Protein AF-A0A8S2J439-F1 (afdb_monomer_lite)

Sequence (824 aa):
MWVAVWNQISPSFLYIVFILLAIRYNWRSKAYLCLTRLYSSKFITTKVSLKSIFDVKREDYIFRATPLTFDPSIVDIFIGLSSSACLVTFSSTIRQSPKLVAGVLADSRCTVVQMTPSFYRQIRGHCLLNSVQTLIFGGEQFPYADKDLMSLIENGKKLINIYGITEMSCWASYHFVTLENLRTGRIPIGEPLNDTKLTIKPSDDCLSLFDLLLESDTRWTQTGLHNDKQIFSFATNDIVEHDNGSIYYVGRKTFTQKRMGVMVSVEYIEKTALQSNLVSECGGFFKEDGTLILLGSFTTDDGPSKLSEYLQTHLPPHFIPNKIRRSYSNLPLNENGKIDRSQLARLYSTETDEFGLDIPLIIDTIWKEILHKESDNTANFISDGGNSLLALTFVENLRSQSKTIDSTRALDILLHNTKNDLVNYLKMGKQVENNVLNEPKDYVSKENIHQLDEIISIQRCSKIFVHNYGEKMFEYCLSLKEHGIDIKHKRITKATTKTTELQLKWKSSLEKCIDASPLIVIINDKQQLVIVGSHAHLLNAYEIENGTLIWSFKTNDRIEAGATLSRTGEYVLVGDYSGMLYIIDCHYGQLYGTYQCGGLIKTIPCAHRLLDLVYVGSHDHYLHAINIQNRNSTCVWKYFLDSSCASSPPLSADDSCLYVATLKGEVYSLDANTGICKWKSAVSKPIFSSILVWNELLIFGCVDQNIYCLNEKTGEQKWYLSIGGPIFSSPSAVYDITLDRVLITFGCHDKKVYAVQIIHNQPLIAWEHSFESTVYASLFGFERHDQWLTIAASTDGCLQILDTHTGKQCFEQQEIRLRRPYGT

Structure (mmCIF, N/CA/C/O backbone):
data_AF-A0A8S2J439-F1
#
_entry.id   AF-A0A8S2J439-F1
#
loop_
_atom_site.group_PDB
_atom_site.id
_atom_site.type_symbol
_atom_site.label_atom_id
_atom_site.label_alt_id
_atom_site.label_comp_id
_atom_site.label_asym_id
_atom_site.label_entity_id
_atom_site.label_seq_id
_atom_site.pdbx_PDB_ins_code
_atom_site.Cartn_x
_atom_site.Cartn_y
_atom_site.Cartn_z
_atom_site.occupancy
_atom_site.B_iso_or_equiv
_atom_site.auth_seq_id
_atom_site.auth_comp_id
_atom_site.auth_asym_id
_atom_site.auth_atom_id
_atom_site.pdbx_PDB_model_num
ATOM 1 N N . MET A 1 1 ? -28.434 -11.813 34.466 1.00 24.36 1 MET A N 1
ATOM 2 C CA . MET A 1 1 ? -28.228 -13.279 34.373 1.00 24.36 1 MET A CA 1
ATOM 3 C C . MET A 1 1 ? -26.877 -13.663 33.763 1.00 24.36 1 MET A C 1
ATOM 5 O O . MET A 1 1 ? -26.183 -14.452 34.380 1.00 24.36 1 MET A O 1
ATOM 9 N N . TRP A 1 2 ? -26.434 -13.063 32.649 1.00 22.58 2 TRP A N 1
ATOM 10 C CA . TRP A 1 2 ? -25.119 -13.361 32.039 1.00 22.58 2 TRP A CA 1
ATOM 11 C C . TRP A 1 2 ? -23.890 -12.940 32.880 1.00 22.58 2 TRP A C 1
ATOM 13 O O . TRP A 1 2 ? -22.859 -13.598 32.825 1.00 22.58 2 TRP A O 1
ATOM 23 N N . VAL A 1 3 ? -24.017 -11.919 33.738 1.00 26.88 3 VAL A N 1
ATOM 24 C CA . VAL A 1 3 ? -22.947 -11.469 34.662 1.00 26.88 3 VAL A CA 1
ATOM 25 C C . VAL A 1 3 ? -22.682 -12.475 35.799 1.00 26.88 3 VAL A C 1
ATOM 27 O O . VAL A 1 3 ? -21.554 -12.606 36.259 1.00 26.88 3 VAL A O 1
ATOM 30 N N . ALA A 1 4 ? -23.696 -13.242 36.218 1.00 24.50 4 ALA A N 1
ATOM 31 C CA . ALA A 1 4 ? -23.560 -14.242 37.283 1.00 24.50 4 ALA A CA 1
ATOM 32 C C . ALA A 1 4 ? -22.921 -15.554 36.789 1.00 24.50 4 ALA A C 1
ATOM 34 O O . ALA A 1 4 ? -22.250 -16.237 37.556 1.00 24.50 4 ALA A O 1
ATOM 35 N N . VAL A 1 5 ? -23.077 -15.871 35.498 1.00 29.14 5 VAL A N 1
ATOM 36 C CA . VAL A 1 5 ? -22.434 -17.028 34.851 1.00 29.14 5 VAL A CA 1
ATOM 37 C C . VAL A 1 5 ? -20.942 -16.758 34.593 1.00 29.14 5 VAL A C 1
ATOM 39 O O . VAL A 1 5 ? -20.130 -17.676 34.634 1.00 29.14 5 VAL A O 1
ATOM 42 N N . TRP A 1 6 ? -20.548 -15.493 34.397 1.00 36.78 6 TRP A N 1
ATOM 43 C CA . TRP A 1 6 ? -19.157 -15.119 34.103 1.00 36.78 6 TRP A CA 1
ATOM 44 C C . TRP A 1 6 ? -18.211 -15.170 35.308 1.00 36.78 6 TRP A C 1
ATOM 46 O O . TRP A 1 6 ? -17.052 -15.547 35.152 1.00 36.78 6 TRP A O 1
ATOM 56 N N . ASN A 1 7 ? -18.711 -14.918 36.521 1.00 31.36 7 ASN A N 1
ATOM 57 C CA . ASN A 1 7 ? -17.933 -15.094 37.755 1.00 31.36 7 ASN A CA 1
ATOM 58 C C . ASN A 1 7 ? -17.645 -16.574 38.100 1.00 31.36 7 ASN A C 1
ATOM 60 O O . ASN A 1 7 ? -16.962 -16.843 39.084 1.00 31.36 7 ASN A O 1
ATOM 64 N N . GLN A 1 8 ? -18.144 -17.528 37.303 1.00 29.94 8 GLN A N 1
ATOM 65 C CA . GLN A 1 8 ? -17.908 -18.971 37.458 1.00 29.94 8 GLN A CA 1
ATOM 66 C C . GLN A 1 8 ? -17.060 -19.584 36.330 1.00 29.94 8 GLN A C 1
ATOM 68 O O . GLN A 1 8 ? -16.880 -20.803 36.283 1.00 29.94 8 GLN A O 1
ATOM 73 N N . ILE A 1 9 ? -16.517 -18.776 35.412 1.00 37.34 9 ILE A N 1
ATOM 74 C CA . ILE A 1 9 ? -15.708 -19.299 34.308 1.00 37.34 9 ILE A CA 1
ATOM 75 C C . ILE A 1 9 ? -14.354 -19.781 34.837 1.00 37.34 9 ILE A C 1
ATOM 77 O O . ILE A 1 9 ? -13.498 -18.994 35.239 1.00 37.34 9 ILE A O 1
ATOM 81 N N . SER A 1 10 ? -14.157 -21.102 34.815 1.00 37.34 10 SER A N 1
ATOM 82 C CA . SER A 1 10 ? -12.887 -21.723 35.195 1.00 37.34 10 SER A CA 1
ATOM 83 C C . SER A 1 10 ? -11.735 -21.247 34.285 1.00 37.34 10 SER A C 1
ATOM 85 O O . SER A 1 10 ? -11.953 -21.027 33.088 1.00 37.34 10 SER A O 1
ATOM 87 N N . PRO A 1 11 ? -10.491 -21.144 34.794 1.00 43.81 11 PRO A N 1
ATOM 88 C CA . PRO A 1 11 ? -9.293 -20.857 33.989 1.00 43.81 11 PRO A CA 1
ATOM 89 C C . PRO A 1 11 ? -9.171 -21.738 32.732 1.00 43.81 11 PRO A C 1
ATOM 91 O O . PRO A 1 11 ? -8.666 -21.301 31.698 1.00 43.81 11 PRO A O 1
ATOM 94 N N . SER A 1 12 ? -9.722 -22.949 32.800 1.00 39.28 12 SER A N 1
ATOM 95 C CA . SER A 1 12 ? -9.815 -23.938 31.728 1.00 39.28 12 SER A CA 1
ATOM 96 C C . SER A 1 12 ? -10.625 -23.462 30.514 1.00 39.28 12 SER A C 1
ATOM 98 O O . SER A 1 12 ? -10.344 -23.867 29.394 1.00 39.28 12 SER A O 1
ATOM 100 N N . PHE A 1 13 ? -11.618 -22.588 30.687 1.00 42.19 13 PHE A N 1
ATOM 101 C CA . PHE A 1 13 ? -12.436 -22.084 29.576 1.00 42.19 13 PHE A CA 1
ATOM 102 C C . PHE A 1 13 ? -11.730 -20.956 28.808 1.00 42.19 13 PHE A C 1
ATOM 104 O O . PHE A 1 13 ? -11.740 -20.942 27.579 1.00 42.19 13 PHE A O 1
ATOM 111 N N . LEU A 1 14 ? -11.024 -20.064 29.516 1.00 47.56 14 LEU A N 1
ATOM 112 C CA . LEU A 1 14 ? -10.122 -19.076 28.905 1.00 47.56 14 LEU A CA 1
ATOM 113 C C . LEU A 1 14 ? -8.988 -19.761 28.126 1.00 47.56 14 LEU A C 1
ATOM 115 O O . LEU A 1 14 ? -8.585 -19.270 27.073 1.00 47.56 14 LEU A O 1
ATOM 119 N N . TYR A 1 15 ? -8.525 -20.924 28.597 1.00 44.72 15 TYR A N 1
ATOM 120 C CA . TYR A 1 15 ? -7.576 -21.769 27.872 1.00 44.72 15 TYR A CA 1
ATOM 121 C C . TYR A 1 15 ? -8.114 -22.251 26.532 1.00 44.72 15 TYR A C 1
ATOM 123 O O . TYR A 1 15 ? -7.426 -22.159 25.523 1.00 44.72 15 TYR A O 1
ATOM 131 N N . ILE A 1 16 ? -9.350 -22.755 26.527 1.00 45.28 16 ILE A N 1
ATOM 132 C CA . ILE A 1 16 ? -9.991 -23.305 25.335 1.00 45.28 16 ILE A CA 1
ATOM 133 C C . ILE A 1 16 ? -10.192 -22.196 24.303 1.00 45.28 16 ILE A C 1
ATOM 135 O O . ILE A 1 16 ? -9.830 -22.375 23.145 1.00 45.28 16 ILE A O 1
ATOM 139 N N . VAL A 1 17 ? -10.668 -21.019 24.723 1.00 47.62 17 VAL A N 1
ATOM 140 C CA . VAL A 1 17 ? -10.794 -19.850 23.836 1.00 47.62 17 VAL A CA 1
ATOM 141 C C . VAL A 1 17 ? -9.432 -19.450 23.251 1.00 47.62 17 VAL A C 1
ATOM 143 O O . VAL A 1 17 ? -9.338 -19.144 22.065 1.00 47.62 17 VAL A O 1
ATOM 146 N N . PHE A 1 18 ? -8.357 -19.518 24.038 1.00 52.44 18 PHE A N 1
ATOM 147 C CA . PHE A 1 18 ? -7.008 -19.176 23.585 1.00 52.44 18 PHE A CA 1
ATOM 148 C C . PHE A 1 18 ? -6.380 -20.235 22.669 1.00 52.44 18 PHE A C 1
ATOM 150 O O . PHE A 1 18 ? -5.748 -19.870 21.685 1.00 52.44 18 PHE A O 1
ATOM 157 N N . ILE A 1 19 ? -6.596 -21.531 22.923 1.00 47.97 19 ILE A N 1
ATOM 158 C CA . ILE A 1 19 ? -6.203 -22.619 22.011 1.00 47.97 19 ILE A CA 1
ATOM 159 C C . ILE A 1 19 ? -6.929 -22.462 20.675 1.00 47.97 19 ILE A C 1
ATOM 161 O O . ILE A 1 19 ? -6.312 -22.586 19.622 1.00 47.97 19 ILE A O 1
ATOM 165 N N . LEU A 1 20 ? -8.221 -22.130 20.703 1.00 44.28 20 LEU A N 1
ATOM 166 C CA . LEU A 1 20 ? -9.002 -21.890 19.492 1.00 44.28 20 LEU A CA 1
ATOM 167 C C . LEU A 1 20 ? -8.477 -20.678 18.705 1.00 44.28 20 LEU A C 1
ATOM 169 O O . LEU A 1 20 ? -8.408 -20.740 17.479 1.00 44.28 20 LEU A O 1
ATOM 173 N N . LEU A 1 21 ? -8.036 -19.613 19.384 1.00 47.25 21 LEU A N 1
ATOM 174 C CA . LEU A 1 21 ? -7.350 -18.481 18.747 1.00 47.25 21 LEU A CA 1
ATOM 175 C C . LEU A 1 21 ? -5.966 -18.888 18.203 1.00 47.25 21 LEU A C 1
ATOM 177 O O . LEU A 1 21 ? -5.645 -18.575 17.060 1.00 47.25 21 LEU A O 1
ATOM 181 N N . ALA A 1 22 ? -5.171 -19.644 18.960 1.00 47.38 22 ALA A N 1
ATOM 182 C CA . ALA A 1 22 ? -3.840 -20.096 18.553 1.00 47.38 22 ALA A CA 1
ATOM 183 C C . ALA A 1 22 ? -3.868 -21.011 17.317 1.00 47.38 22 ALA A C 1
ATOM 185 O O . ALA A 1 22 ? -3.039 -20.865 16.417 1.00 47.38 22 ALA A O 1
ATOM 186 N N . ILE A 1 23 ? -4.850 -21.918 17.259 1.00 43.59 23 ILE A N 1
ATOM 187 C CA . ILE A 1 23 ? -5.103 -22.805 16.117 1.00 43.59 23 ILE A CA 1
ATOM 188 C C . ILE A 1 23 ? -5.569 -21.986 14.909 1.00 43.59 23 ILE A C 1
ATOM 190 O O . ILE A 1 23 ? -5.045 -22.165 13.812 1.00 43.59 23 ILE A O 1
ATOM 194 N N . ARG A 1 24 ? -6.506 -21.048 15.101 1.00 40.31 24 ARG A N 1
ATOM 195 C CA . ARG A 1 24 ? -7.053 -20.218 14.015 1.00 40.31 24 ARG A CA 1
ATOM 196 C C . ARG A 1 24 ? -6.015 -19.282 13.384 1.00 40.31 24 ARG A C 1
ATOM 198 O O . ARG A 1 24 ? -6.115 -19.003 12.195 1.00 40.31 24 ARG A O 1
ATOM 205 N N . TYR A 1 25 ? -5.028 -18.819 14.152 1.00 44.84 25 TYR A N 1
ATOM 206 C CA . TYR A 1 25 ? -3.987 -17.888 13.691 1.00 44.84 25 TYR A CA 1
ATOM 207 C C . TYR A 1 25 ? -2.606 -18.539 13.480 1.00 44.84 25 TYR A C 1
ATOM 209 O O . TYR A 1 25 ? -1.621 -17.827 13.296 1.00 44.84 25 TYR A O 1
ATOM 217 N N . ASN A 1 26 ? -2.527 -19.876 13.473 1.00 39.12 26 ASN A N 1
ATOM 218 C CA . ASN A 1 26 ? -1.342 -20.658 13.093 1.00 39.12 26 ASN A CA 1
ATOM 219 C C . ASN A 1 26 ? -0.053 -20.272 13.860 1.00 39.12 26 ASN A C 1
ATOM 221 O O . ASN A 1 26 ? 1.022 -20.091 13.283 1.00 39.12 26 ASN A O 1
ATOM 225 N N . TRP A 1 27 ? -0.157 -20.109 15.184 1.00 50.59 27 TRP A N 1
ATOM 226 C CA . TRP A 1 27 ? 0.965 -19.707 16.038 1.00 50.59 27 TRP A CA 1
ATOM 227 C C . TRP A 1 27 ? 2.057 -20.790 16.096 1.00 50.59 27 TRP A C 1
ATOM 229 O O . TRP A 1 27 ? 1.849 -21.857 16.666 1.00 50.59 27 TRP A O 1
ATOM 239 N N . ARG A 1 28 ? 3.246 -20.513 15.539 1.00 39.53 28 ARG A N 1
ATOM 240 C CA . ARG A 1 28 ? 4.408 -21.435 15.530 1.00 39.53 28 ARG A CA 1
ATOM 241 C C . ARG A 1 28 ? 5.647 -20.946 16.307 1.00 39.53 28 ARG A C 1
ATOM 243 O O . ARG A 1 28 ? 6.717 -21.525 16.156 1.00 39.53 28 ARG A O 1
ATOM 250 N N . SER A 1 29 ? 5.553 -19.909 17.144 1.00 42.12 29 SER A N 1
ATOM 251 C CA . SER A 1 29 ? 6.725 -19.289 17.801 1.00 42.12 29 SER A CA 1
ATOM 252 C C . SER A 1 29 ? 6.775 -19.463 19.331 1.00 42.12 29 SER A C 1
ATOM 254 O O . SER A 1 29 ? 5.803 -19.876 19.967 1.00 42.12 29 SER A O 1
ATOM 256 N N . LYS A 1 30 ? 7.940 -19.131 19.925 1.00 37.91 30 LYS A N 1
ATOM 257 C CA . LYS A 1 30 ? 8.320 -19.228 21.357 1.00 37.91 30 LYS A CA 1
ATOM 258 C C . LYS A 1 30 ? 7.253 -18.755 22.368 1.00 37.91 30 LYS A C 1
A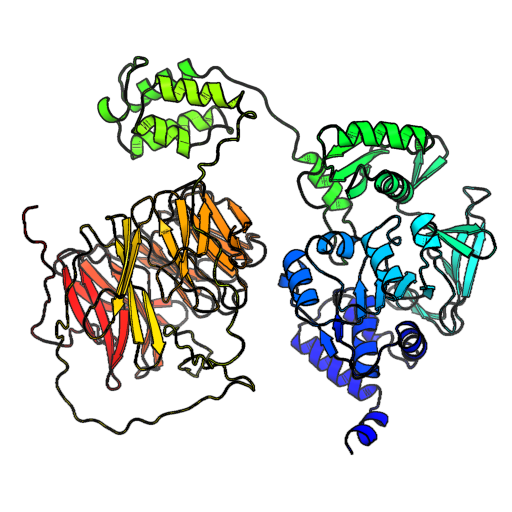TOM 260 O O . LYS A 1 30 ? 7.259 -19.230 23.501 1.00 37.91 30 LYS A O 1
ATOM 265 N N . ALA A 1 31 ? 6.309 -17.900 21.970 1.00 38.06 31 ALA A N 1
ATOM 266 C CA . ALA A 1 31 ? 5.170 -17.478 22.792 1.00 38.06 31 ALA A CA 1
ATOM 267 C C . ALA A 1 31 ? 4.248 -18.650 23.196 1.00 38.06 31 ALA A C 1
ATOM 269 O O . ALA A 1 31 ? 3.779 -18.700 24.332 1.00 38.06 31 ALA A O 1
ATOM 270 N N . TYR A 1 32 ? 4.062 -19.644 22.317 1.00 39.78 32 TYR A N 1
ATOM 271 C CA . TYR A 1 32 ? 3.276 -20.854 22.601 1.00 39.78 32 TYR A CA 1
ATOM 272 C C . TYR A 1 32 ? 3.927 -21.716 23.698 1.00 39.78 32 TYR A C 1
ATOM 274 O O . TYR A 1 32 ? 3.236 -22.259 24.558 1.00 39.78 32 TYR A O 1
ATOM 282 N N . LEU A 1 33 ? 5.265 -21.783 23.710 1.00 38.19 33 LEU A N 1
ATOM 283 C CA . LEU A 1 33 ? 6.071 -22.462 24.735 1.00 38.19 33 LEU A CA 1
ATOM 284 C C . LEU A 1 33 ? 6.089 -21.704 26.069 1.00 38.19 33 LEU A C 1
ATOM 286 O O . LEU A 1 33 ? 6.085 -22.338 27.117 1.00 38.19 33 LEU A O 1
ATOM 290 N N . CYS A 1 34 ? 6.071 -20.370 26.038 1.00 39.88 34 CYS A N 1
ATOM 291 C CA . CYS A 1 34 ? 6.024 -19.537 27.239 1.00 39.88 34 CYS A CA 1
ATOM 292 C C . CYS A 1 34 ? 4.654 -19.653 27.940 1.00 39.88 34 CYS A C 1
ATOM 294 O O . CYS A 1 34 ? 4.577 -19.906 29.138 1.00 39.88 34 CYS A O 1
ATOM 296 N N . LEU A 1 35 ? 3.553 -19.586 27.183 1.00 39.09 35 LEU A N 1
ATOM 297 C CA . LEU A 1 35 ? 2.190 -19.604 27.729 1.00 39.09 35 LEU A CA 1
ATOM 298 C C . LEU A 1 35 ? 1.702 -20.982 28.182 1.00 39.09 35 LEU A C 1
ATOM 300 O O . LEU A 1 35 ? 1.047 -21.059 29.215 1.00 39.09 35 LEU A O 1
ATOM 304 N N . THR A 1 36 ? 2.027 -22.066 27.469 1.00 39.19 36 THR A N 1
ATOM 305 C CA . THR A 1 36 ? 1.671 -23.433 27.915 1.00 39.19 36 THR A CA 1
ATOM 306 C C . THR A 1 36 ? 2.457 -23.884 29.150 1.00 39.19 36 THR A C 1
ATOM 308 O O . THR A 1 36 ? 2.055 -24.845 29.799 1.00 39.19 36 THR A O 1
ATOM 311 N N . ARG A 1 37 ? 3.547 -23.187 29.505 1.00 46.25 37 ARG A N 1
ATOM 312 C CA . ARG A 1 37 ? 4.432 -23.535 30.631 1.00 46.25 37 ARG A CA 1
ATOM 313 C C . ARG A 1 37 ? 4.366 -22.558 31.813 1.00 46.25 37 ARG A C 1
ATOM 315 O O . ARG A 1 37 ? 4.658 -22.957 32.930 1.00 46.25 37 ARG A O 1
ATOM 322 N N . LEU A 1 38 ? 3.821 -21.350 31.629 1.00 44.44 38 LEU A N 1
ATOM 323 C CA . LEU A 1 38 ? 3.380 -20.433 32.704 1.00 44.44 38 LEU A CA 1
ATOM 324 C C . LEU A 1 38 ? 2.047 -20.876 33.377 1.00 44.44 38 LEU A C 1
ATOM 326 O O . LEU A 1 38 ? 1.365 -20.091 34.039 1.00 44.44 38 LEU A O 1
ATOM 330 N N . TYR A 1 39 ? 1.657 -22.145 33.203 1.00 39.31 39 TYR A N 1
ATOM 331 C CA . TYR A 1 39 ? 0.303 -22.686 33.377 1.00 39.31 39 TYR A CA 1
ATOM 332 C C . TYR A 1 39 ? -0.019 -23.239 34.777 1.00 39.31 39 TYR A C 1
ATOM 334 O O . TYR A 1 39 ? -0.556 -24.331 34.939 1.00 39.31 39 TYR A O 1
ATOM 342 N N . SER A 1 40 ? 0.243 -22.476 35.829 1.00 38.91 40 SER A N 1
ATOM 343 C CA . SER A 1 40 ? -0.409 -22.723 37.125 1.00 38.91 40 SER A CA 1
ATOM 344 C C . SER A 1 40 ? -0.772 -21.380 37.716 1.00 38.91 40 SER A C 1
ATOM 346 O O . SER A 1 40 ? 0.083 -20.517 37.630 1.00 38.91 40 SER A O 1
ATOM 348 N N . SER A 1 41 ? -2.017 -21.194 38.182 1.00 39.91 41 SER A N 1
ATOM 349 C CA . SER A 1 41 ? -2.617 -20.178 39.094 1.00 39.91 41 SER A CA 1
ATOM 350 C C . SER A 1 41 ? -1.915 -18.836 39.451 1.00 39.91 41 SER A C 1
ATOM 352 O O . SER A 1 41 ? -2.394 -18.128 40.327 1.00 39.91 41 SER A O 1
ATOM 354 N N . LYS A 1 42 ? -0.824 -18.439 38.798 1.00 49.97 42 LYS A N 1
ATOM 355 C CA . LYS A 1 42 ? 0.287 -17.617 39.312 1.00 49.97 42 LYS A CA 1
ATOM 356 C C . LYS A 1 42 ? 0.659 -16.475 38.361 1.00 49.97 42 LYS A C 1
ATOM 358 O O . LYS A 1 42 ? 1.251 -15.500 38.785 1.00 49.97 42 LYS A O 1
ATOM 363 N N . PHE A 1 43 ? 0.203 -16.522 37.104 1.00 49.31 43 PHE A N 1
ATOM 364 C CA . PHE A 1 43 ? 0.016 -15.311 36.285 1.00 49.31 43 PHE A CA 1
ATOM 365 C C . PHE A 1 43 ? -1.221 -14.509 36.751 1.00 49.31 43 PHE A C 1
ATOM 367 O O . PHE A 1 43 ? -1.458 -13.387 36.313 1.00 49.31 43 PHE A O 1
ATOM 374 N N . ILE A 1 44 ? -2.057 -15.101 37.617 1.00 44.81 44 ILE A N 1
ATOM 375 C CA . ILE A 1 44 ? -3.279 -14.487 38.154 1.00 44.81 44 ILE A CA 1
ATOM 376 C C . ILE A 1 44 ? -2.938 -13.382 39.168 1.00 44.81 44 ILE A C 1
ATOM 378 O O . ILE A 1 44 ? -3.632 -12.368 39.188 1.00 44.81 44 ILE A O 1
ATOM 382 N N . THR A 1 45 ? -1.850 -13.507 39.938 1.00 44.88 45 THR A N 1
ATOM 383 C CA . THR A 1 45 ? -1.417 -12.491 40.918 1.00 44.88 45 THR A CA 1
ATOM 384 C C . THR A 1 45 ? -1.017 -11.174 40.249 1.00 44.88 45 THR A C 1
ATOM 386 O O . THR A 1 45 ? -1.487 -10.118 40.669 1.00 44.88 45 THR A O 1
ATOM 389 N N . THR A 1 46 ? -0.276 -11.215 39.135 1.00 51.19 46 THR A N 1
ATOM 390 C CA . THR A 1 46 ? 0.111 -10.006 38.378 1.00 51.19 46 THR A CA 1
ATOM 391 C C . THR A 1 46 ? -1.089 -9.300 37.728 1.00 51.19 46 THR A C 1
ATOM 393 O O . THR A 1 46 ? -1.082 -8.081 37.563 1.00 51.19 46 THR A O 1
ATOM 396 N N . LYS A 1 47 ? -2.158 -10.037 37.376 1.00 51.59 47 LYS A N 1
ATOM 397 C CA . LYS A 1 47 ? -3.378 -9.451 36.780 1.00 51.59 47 LYS A CA 1
ATOM 398 C C . LYS A 1 47 ? -4.131 -8.563 37.764 1.00 51.59 47 LYS A C 1
ATOM 400 O O . LYS A 1 47 ? -4.622 -7.509 37.368 1.00 51.59 47 LYS A O 1
ATOM 405 N N . VAL A 1 48 ? -4.228 -8.987 39.026 1.00 52.00 48 VAL A N 1
ATOM 406 C CA . VAL A 1 48 ? -4.974 -8.248 40.054 1.00 52.00 48 VAL A CA 1
ATOM 407 C C . VAL A 1 48 ? -4.264 -6.937 40.407 1.00 52.00 48 VAL A C 1
ATOM 409 O O . VAL A 1 48 ? -4.946 -5.938 40.620 1.00 52.00 48 VAL A O 1
ATOM 412 N N . SER A 1 49 ? -2.924 -6.899 40.376 1.00 67.69 49 SER A N 1
ATOM 413 C CA . SER A 1 49 ? -2.164 -5.661 40.596 1.00 67.69 49 SER A CA 1
ATOM 414 C C . SER A 1 49 ? -2.165 -4.735 39.376 1.00 67.69 49 SER A C 1
ATOM 416 O O . SER A 1 49 ? -2.411 -3.544 39.515 1.00 67.69 49 SER A O 1
ATOM 418 N N . LEU A 1 50 ? -1.929 -5.241 38.159 1.00 84.19 50 LEU A N 1
ATOM 419 C CA . LEU A 1 50 ? -1.835 -4.364 36.981 1.00 84.19 50 LEU A CA 1
ATOM 420 C C . LEU A 1 50 ? -3.185 -3.777 36.564 1.00 84.19 50 LEU A C 1
ATOM 422 O O . LEU A 1 50 ? -3.234 -2.623 36.147 1.00 84.19 50 LEU A O 1
ATOM 426 N N . LYS A 1 51 ? -4.288 -4.520 36.728 1.00 82.75 51 LYS A N 1
ATOM 427 C CA . LYS A 1 51 ? -5.635 -3.997 36.456 1.00 82.75 51 LYS A CA 1
ATOM 428 C C . LYS A 1 51 ? -5.948 -2.761 37.306 1.00 82.75 51 LYS A C 1
ATOM 430 O O . LYS A 1 51 ? -6.495 -1.799 36.773 1.00 82.75 51 LYS A O 1
ATOM 435 N N . SER A 1 52 ? -5.607 -2.778 38.599 1.00 84.44 52 SER A N 1
ATOM 436 C CA . SER A 1 52 ? -5.829 -1.628 39.485 1.00 84.44 52 SER A CA 1
ATOM 437 C C . SER A 1 52 ? -4.854 -0.484 39.198 1.00 84.44 52 SER A C 1
ATOM 439 O O . SER A 1 52 ? -5.266 0.672 39.177 1.00 84.44 52 SER A O 1
ATOM 441 N N . ILE A 1 53 ? -3.586 -0.786 38.894 1.00 90.00 53 ILE A N 1
ATOM 442 C CA . ILE A 1 53 ? -2.577 0.225 38.532 1.00 90.00 53 ILE A CA 1
ATOM 443 C C . ILE A 1 53 ? -2.965 0.961 37.239 1.00 90.00 53 ILE A C 1
ATOM 445 O O . ILE A 1 53 ? -2.854 2.190 37.177 1.00 90.00 53 ILE A O 1
ATOM 449 N N . PHE A 1 54 ? -3.444 0.235 36.223 1.00 90.94 54 PHE A N 1
ATOM 450 C CA . PHE A 1 54 ? -3.867 0.797 34.933 1.00 90.94 54 PHE A CA 1
ATOM 451 C C . PHE A 1 54 ? -5.268 1.439 34.981 1.00 90.94 54 PHE A C 1
ATOM 453 O O . PHE A 1 54 ? -5.614 2.172 34.058 1.00 90.94 54 PHE A O 1
ATOM 460 N N . ASP A 1 55 ? -6.032 1.210 36.059 1.00 89.25 55 ASP A N 1
ATOM 461 C CA . ASP A 1 55 ? -7.418 1.669 36.272 1.00 89.25 55 ASP A CA 1
ATOM 462 C C . ASP A 1 55 ? -8.387 1.278 35.137 1.00 89.25 55 ASP A C 1
ATOM 464 O O . ASP A 1 55 ? -9.211 2.078 34.701 1.00 89.25 55 ASP A O 1
ATOM 468 N N . VAL A 1 56 ? -8.287 0.038 34.639 1.00 91.12 56 VAL A N 1
ATOM 469 C CA . VAL A 1 56 ? -9.096 -0.412 33.490 1.00 91.12 56 VAL A CA 1
ATOM 470 C C . VAL A 1 56 ? -10.522 -0.786 33.898 1.00 91.12 56 VAL A C 1
ATOM 472 O O . VAL A 1 56 ? -10.737 -1.725 34.676 1.00 91.12 56 VAL A O 1
ATOM 475 N N . LYS A 1 57 ? -11.492 -0.117 33.277 1.00 90.31 57 LYS A N 1
ATOM 476 C CA . LYS A 1 57 ? -12.944 -0.250 33.444 1.00 90.31 57 LYS A CA 1
ATOM 477 C C . LYS A 1 57 ? -13.575 -0.951 32.240 1.00 90.31 57 LYS A C 1
ATOM 479 O O . LYS A 1 57 ? -12.915 -1.257 31.252 1.00 90.31 57 LYS A O 1
ATOM 484 N N . ARG A 1 58 ? -14.869 -1.260 32.331 1.00 92.12 58 ARG A N 1
ATOM 485 C CA . ARG A 1 58 ? -15.592 -1.992 31.277 1.00 92.12 58 ARG A CA 1
ATOM 486 C C . ARG A 1 58 ? -15.762 -1.157 30.006 1.00 92.12 58 ARG A C 1
ATOM 488 O O . ARG A 1 58 ? -15.848 -1.706 28.914 1.00 92.12 58 ARG A O 1
ATOM 495 N N . GLU A 1 59 ? -15.831 0.156 30.157 1.00 92.06 59 GLU A N 1
ATOM 496 C CA . GLU A 1 59 ? -16.044 1.115 29.076 1.00 92.06 59 GLU A CA 1
ATOM 497 C C . GLU A 1 59 ? -14.753 1.415 28.299 1.00 92.06 59 GLU A C 1
ATOM 499 O O . GLU A 1 59 ? -14.799 2.107 27.282 1.00 92.06 59 GLU A O 1
ATOM 504 N N . ASP A 1 60 ? -13.614 0.897 28.767 1.00 93.44 60 ASP A N 1
ATOM 505 C CA . ASP A 1 60 ? -12.315 1.168 28.172 1.00 93.44 60 ASP A CA 1
ATOM 506 C C . ASP A 1 60 ? -12.076 0.404 26.869 1.00 93.44 60 ASP A C 1
ATOM 508 O O . ASP A 1 60 ? -12.527 -0.727 26.657 1.00 93.44 60 ASP A O 1
ATOM 512 N N . TYR A 1 61 ? -11.286 1.045 26.013 1.00 94.75 61 TYR A N 1
ATOM 513 C CA . TYR A 1 61 ? -10.773 0.494 24.768 1.00 94.75 61 TYR A CA 1
ATOM 514 C C . TYR A 1 61 ? -9.256 0.386 24.903 1.00 94.75 61 TYR A C 1
ATOM 516 O O . TYR A 1 61 ? -8.549 1.396 24.972 1.00 94.75 61 TYR A O 1
ATOM 524 N N . ILE A 1 62 ? -8.765 -0.850 24.974 1.00 94.06 62 ILE A N 1
ATOM 525 C CA . ILE A 1 62 ? -7.347 -1.168 25.118 1.00 94.06 62 ILE A CA 1
ATOM 526 C C . ILE A 1 62 ? -6.734 -1.317 23.731 1.00 94.06 62 ILE A C 1
ATOM 528 O O . ILE A 1 62 ? -7.106 -2.213 22.968 1.00 94.06 62 ILE A O 1
ATOM 532 N N . PHE A 1 63 ? -5.761 -0.470 23.414 1.00 93.25 63 PHE A N 1
ATOM 533 C CA . PHE A 1 63 ? -5.017 -0.558 22.164 1.00 93.25 63 PHE A CA 1
ATOM 534 C C . PHE A 1 63 ? -3.896 -1.590 22.266 1.00 93.25 63 PHE A C 1
ATOM 536 O O . PHE A 1 63 ? -2.916 -1.382 22.984 1.00 93.25 63 PHE A O 1
ATOM 543 N N . ARG A 1 64 ? -3.987 -2.684 21.501 1.00 89.69 64 ARG A N 1
ATOM 544 C CA . ARG A 1 64 ? -2.943 -3.718 21.484 1.00 89.69 64 ARG A CA 1
ATOM 545 C C . ARG A 1 64 ? -1.778 -3.333 20.571 1.00 89.69 64 ARG A C 1
ATOM 547 O O . ARG A 1 64 ? -1.595 -3.898 19.485 1.00 89.69 64 ARG A O 1
ATOM 554 N N . ALA A 1 65 ? -0.956 -2.395 21.031 1.00 79.56 65 ALA A N 1
ATOM 555 C CA . ALA A 1 65 ? 0.241 -1.968 20.312 1.00 79.56 65 ALA A CA 1
ATOM 556 C C . ALA A 1 65 ? 1.308 -3.074 20.254 1.00 79.56 65 ALA A C 1
ATOM 558 O O . ALA A 1 65 ? 2.076 -3.134 19.301 1.00 79.56 65 ALA A O 1
ATOM 559 N N . THR A 1 66 ? 1.334 -4.005 21.212 1.00 82.25 66 THR A N 1
ATOM 560 C CA . THR A 1 66 ? 2.368 -5.047 21.331 1.00 82.25 66 THR A CA 1
ATOM 561 C C . THR A 1 66 ? 2.096 -6.284 20.446 1.00 82.25 66 THR A C 1
ATOM 563 O O . THR A 1 66 ? 0.946 -6.736 20.352 1.00 82.25 66 THR A O 1
ATOM 566 N N . PRO A 1 67 ? 3.110 -6.855 19.755 1.00 77.06 67 PRO A N 1
ATOM 567 C CA . PRO A 1 67 ? 2.916 -8.035 18.913 1.00 77.06 67 PRO A CA 1
ATOM 568 C C . PRO A 1 67 ? 2.715 -9.289 19.767 1.00 77.06 67 PRO A C 1
ATOM 570 O O . PRO A 1 67 ? 3.223 -9.371 20.877 1.00 77.06 67 PRO A O 1
ATOM 573 N N . LEU A 1 68 ? 1.993 -10.287 19.242 1.00 76.94 68 LEU A N 1
ATOM 574 C CA . LEU A 1 68 ? 1.687 -11.527 19.985 1.00 76.94 68 LEU A CA 1
ATOM 575 C C . LEU A 1 68 ? 2.933 -12.370 20.302 1.00 76.94 68 LEU A C 1
ATOM 577 O O . LEU A 1 68 ? 2.883 -13.272 21.132 1.00 76.94 68 LEU A O 1
ATOM 581 N N . THR A 1 69 ? 4.046 -12.096 19.623 1.00 73.50 69 THR A N 1
ATOM 582 C CA . THR A 1 69 ? 5.351 -12.715 19.864 1.00 73.50 69 THR A CA 1
ATOM 583 C C . THR A 1 69 ? 6.078 -12.132 21.074 1.00 73.50 69 THR A C 1
ATOM 585 O O . THR A 1 69 ? 7.045 -12.742 21.527 1.00 73.50 69 THR A O 1
ATOM 588 N N . PHE A 1 70 ? 5.619 -10.993 21.602 1.00 76.50 70 PHE A N 1
ATOM 589 C CA . PHE A 1 70 ? 6.230 -10.291 22.725 1.00 76.50 70 PHE A CA 1
ATOM 590 C C . PHE A 1 70 ? 5.327 -10.371 23.966 1.00 76.50 70 PHE A C 1
ATOM 592 O O . PHE A 1 70 ? 4.104 -10.222 23.880 1.00 76.50 70 PHE A O 1
ATOM 599 N N . ASP A 1 71 ? 5.920 -10.632 25.128 1.00 77.00 71 ASP A N 1
ATOM 600 C CA . ASP A 1 71 ? 5.225 -10.966 26.373 1.00 77.00 71 ASP A CA 1
ATOM 601 C C . ASP A 1 71 ? 4.264 -9.887 26.912 1.00 77.00 71 ASP A C 1
ATOM 603 O O . ASP A 1 71 ? 3.207 -10.286 27.413 1.00 77.00 71 ASP A O 1
ATOM 607 N N . PRO A 1 72 ? 4.469 -8.562 26.729 1.00 85.44 72 PRO A N 1
ATOM 608 C CA . PRO A 1 72 ? 3.486 -7.574 27.172 1.00 85.44 72 PRO A CA 1
ATOM 609 C C . PRO A 1 72 ? 2.136 -7.665 26.453 1.00 85.44 72 PRO A C 1
ATOM 611 O O . PRO A 1 72 ? 1.133 -7.207 26.996 1.00 85.44 72 PRO A O 1
ATOM 614 N N . SER A 1 73 ? 2.056 -8.322 25.288 1.00 83.50 73 SER A N 1
ATOM 615 C CA . SER A 1 73 ? 0.769 -8.555 24.611 1.00 83.50 73 SER A CA 1
ATOM 616 C C . SER A 1 73 ? -0.187 -9.418 25.439 1.00 83.50 73 SER A C 1
ATOM 618 O O . SER A 1 73 ? -1.407 -9.280 25.336 1.00 83.50 73 SER A O 1
ATOM 620 N N . ILE A 1 74 ? 0.359 -10.284 26.298 1.00 81.06 74 ILE A N 1
ATOM 621 C CA . ILE A 1 74 ? -0.410 -11.117 27.224 1.00 81.06 74 ILE A CA 1
ATOM 622 C C . ILE A 1 74 ? -1.114 -10.233 28.261 1.00 81.06 74 ILE A C 1
ATOM 624 O O . ILE A 1 74 ? -2.256 -10.513 28.635 1.00 81.06 74 ILE A O 1
ATOM 628 N N . VAL A 1 75 ? -0.455 -9.157 28.701 1.00 85.50 75 VAL A N 1
ATOM 629 C CA . VAL A 1 75 ? -1.010 -8.191 29.658 1.00 85.50 75 VAL A CA 1
ATOM 630 C C . VAL A 1 75 ? -2.226 -7.493 29.049 1.00 85.50 75 VAL A C 1
ATOM 632 O O . VAL A 1 75 ? -3.293 -7.529 29.662 1.00 85.50 75 VAL A O 1
ATOM 635 N N . ASP A 1 76 ? -2.118 -6.981 27.818 1.00 86.75 76 ASP A N 1
ATOM 636 C CA . ASP A 1 76 ? -3.227 -6.312 27.115 1.00 86.75 76 ASP A CA 1
ATOM 637 C C . ASP A 1 76 ? -4.455 -7.227 26.986 1.00 86.75 76 ASP A C 1
ATOM 639 O O . ASP A 1 76 ? -5.577 -6.845 27.327 1.00 86.75 76 ASP A O 1
ATOM 643 N N . ILE A 1 77 ? -4.236 -8.470 26.537 1.00 85.06 77 ILE A N 1
ATOM 644 C CA . ILE A 1 77 ? -5.307 -9.449 26.312 1.00 85.06 77 ILE A CA 1
ATOM 645 C C . ILE A 1 77 ? -6.024 -9.773 27.622 1.00 85.06 77 ILE A C 1
ATOM 647 O O . ILE A 1 77 ? -7.253 -9.736 27.691 1.00 85.06 77 ILE A O 1
ATOM 651 N N . PHE A 1 78 ? -5.281 -10.109 28.677 1.00 83.12 78 PHE A N 1
ATOM 652 C CA . PHE A 1 78 ? -5.908 -10.557 29.916 1.00 83.12 78 PHE A CA 1
ATOM 653 C C . PHE A 1 78 ? -6.493 -9.426 30.752 1.00 83.12 78 PHE A C 1
ATOM 655 O O . PHE A 1 78 ? -7.508 -9.657 31.412 1.00 83.12 78 PHE A O 1
ATOM 662 N N . ILE A 1 79 ? -5.908 -8.227 30.730 1.00 85.81 79 ILE A N 1
ATOM 663 C CA . ILE A 1 79 ? -6.530 -7.063 31.364 1.00 85.81 79 ILE A CA 1
ATOM 664 C C . ILE A 1 79 ? -7.849 -6.749 30.653 1.00 85.81 79 ILE A C 1
ATOM 666 O O . ILE A 1 79 ? -8.870 -6.652 31.331 1.00 85.81 79 ILE A O 1
ATOM 670 N N . GLY A 1 80 ? -7.874 -6.743 29.315 1.00 86.12 80 GLY A N 1
ATOM 671 C CA . GLY A 1 80 ? -9.104 -6.549 28.542 1.00 86.12 80 GLY A CA 1
ATOM 672 C C . GLY A 1 80 ? -10.200 -7.546 28.910 1.00 86.12 80 GLY A C 1
ATOM 673 O O . GLY A 1 80 ? -11.292 -7.161 29.332 1.00 86.12 80 GLY A O 1
ATOM 674 N N . LEU A 1 81 ? -9.873 -8.841 28.864 1.00 82.31 81 LEU A N 1
ATOM 675 C CA . LEU A 1 81 ? -10.816 -9.911 29.200 1.00 82.31 81 LEU A CA 1
ATOM 676 C C . LEU A 1 81 ? -11.288 -9.850 30.664 1.00 82.31 81 LEU A C 1
ATOM 678 O O . LEU A 1 81 ? -12.474 -10.020 30.930 1.00 82.31 81 LEU A O 1
ATOM 682 N N . SER A 1 82 ? -10.391 -9.581 31.621 1.00 80.19 82 SER A N 1
ATOM 683 C CA . SER A 1 82 ? -10.739 -9.523 33.054 1.00 80.19 82 SER A CA 1
ATOM 684 C C . SER A 1 82 ? -11.486 -8.250 33.471 1.00 80.19 82 SER A C 1
ATOM 686 O O . SER A 1 82 ? -12.095 -8.211 34.545 1.00 80.19 82 SER A O 1
ATOM 688 N N . SER A 1 83 ? -11.450 -7.201 32.649 1.00 84.56 83 SER A N 1
ATOM 689 C CA . SER A 1 83 ? -12.204 -5.959 32.853 1.00 84.56 83 SER A CA 1
ATOM 690 C C . SER A 1 83 ? -13.482 -5.884 32.021 1.00 84.56 83 SER A C 1
ATOM 692 O O . SER A 1 83 ? -14.264 -4.961 32.217 1.00 84.56 83 SER A O 1
ATOM 694 N N . SER A 1 84 ? -13.740 -6.861 31.142 1.00 87.62 84 SER A N 1
ATOM 695 C CA . SER A 1 84 ? -14.783 -6.763 30.104 1.00 87.62 84 SER A CA 1
ATOM 696 C C . SER A 1 84 ? -14.606 -5.542 29.187 1.00 87.62 84 SER A C 1
ATOM 698 O O . SER A 1 84 ? -15.587 -5.044 28.641 1.00 87.62 84 SER A O 1
ATOM 700 N N . ALA A 1 85 ? -13.368 -5.061 29.053 1.00 88.62 85 ALA A N 1
ATOM 701 C CA . ALA A 1 85 ? -13.000 -3.938 28.202 1.00 88.62 85 ALA A CA 1
ATOM 702 C C . ALA A 1 85 ? -12.829 -4.403 26.748 1.00 88.62 85 ALA A C 1
ATOM 704 O O . ALA A 1 85 ? -12.555 -5.580 26.481 1.00 88.62 85 ALA A O 1
ATOM 705 N N . CYS A 1 86 ? -12.971 -3.483 25.797 1.00 91.81 86 CYS A N 1
ATOM 706 C CA . CYS A 1 86 ? -12.781 -3.782 24.383 1.00 91.81 86 CYS A CA 1
ATOM 707 C C . CYS A 1 86 ? -11.284 -3.857 24.054 1.00 91.81 86 CYS A C 1
ATOM 709 O O . CYS A 1 86 ? -10.530 -2.944 24.384 1.00 91.81 86 CYS A O 1
ATOM 711 N N . LEU A 1 87 ? -10.842 -4.925 23.384 1.00 91.06 87 LEU A N 1
ATOM 712 C CA . LEU A 1 87 ? -9.470 -5.039 22.889 1.00 91.06 87 LEU A CA 1
ATOM 713 C C . LEU A 1 87 ? -9.425 -4.649 21.408 1.00 91.06 87 LEU A C 1
ATOM 715 O O . LEU A 1 87 ? -9.912 -5.385 20.549 1.00 91.06 87 LEU A O 1
ATOM 719 N N . VAL A 1 88 ? -8.796 -3.517 21.105 1.00 90.19 88 VAL A N 1
ATOM 720 C CA . VAL A 1 88 ? -8.587 -3.049 19.734 1.00 90.19 88 VAL A CA 1
ATOM 721 C C . VAL A 1 88 ? -7.351 -3.737 19.165 1.00 90.19 88 VAL A C 1
ATOM 723 O O . VAL A 1 88 ? -6.245 -3.623 19.699 1.00 90.19 88 VAL A O 1
ATOM 726 N N . THR A 1 89 ? -7.536 -4.473 18.069 1.00 84.38 89 THR A N 1
ATOM 727 C CA . THR A 1 89 ? -6.466 -5.223 17.402 1.00 84.38 89 THR A CA 1
ATOM 728 C C . THR A 1 89 ? -6.413 -4.897 15.915 1.00 84.38 89 THR A C 1
ATOM 730 O O . THR A 1 89 ? -7.423 -4.561 15.309 1.00 84.38 89 THR A O 1
ATOM 733 N N . PHE A 1 90 ? -5.224 -5.011 15.330 1.00 79.44 90 PHE A N 1
ATOM 734 C CA . PHE A 1 90 ? -4.962 -4.756 13.916 1.00 79.44 90 PHE A CA 1
ATOM 735 C C . PHE A 1 90 ? -3.985 -5.801 13.361 1.00 79.44 90 PHE A C 1
ATOM 737 O O . PHE A 1 90 ? -3.281 -6.480 14.123 1.00 79.44 90 PHE A O 1
ATOM 744 N N . SER A 1 91 ? -3.976 -5.964 12.035 1.00 70.69 91 SER A N 1
ATOM 745 C CA . SER A 1 91 ? -3.148 -6.955 11.342 1.00 70.69 91 SER A CA 1
ATOM 746 C C . SER A 1 91 ? -1.651 -6.643 11.467 1.00 70.69 91 SER A C 1
ATOM 748 O O . SER A 1 91 ? -1.241 -5.513 11.749 1.00 70.69 91 SER A O 1
ATOM 750 N N . SER A 1 92 ? -0.806 -7.652 11.238 1.00 62.88 92 SER A N 1
ATOM 751 C CA . SER A 1 92 ? 0.648 -7.462 11.141 1.00 62.88 92 SER A CA 1
ATOM 752 C C . SER A 1 92 ? 1.038 -6.504 10.013 1.00 62.88 92 SER A C 1
ATOM 754 O O . SER A 1 92 ? 2.044 -5.818 10.140 1.00 62.88 92 SER A O 1
ATOM 756 N N . THR A 1 93 ? 0.230 -6.409 8.955 1.00 59.94 93 THR A N 1
ATOM 757 C CA . THR A 1 93 ? 0.439 -5.472 7.844 1.00 59.94 93 THR A CA 1
ATOM 758 C C . THR A 1 93 ? 0.237 -4.021 8.283 1.00 59.94 93 THR A C 1
ATOM 760 O O . THR A 1 93 ? 1.095 -3.182 8.032 1.00 59.94 93 THR A O 1
ATOM 763 N N . ILE A 1 94 ? -0.834 -3.725 9.037 1.00 68.56 94 ILE A N 1
ATOM 764 C CA . ILE A 1 94 ? -1.063 -2.383 9.607 1.00 68.56 94 ILE A CA 1
ATOM 765 C C . ILE A 1 94 ? 0.077 -2.002 10.555 1.00 68.56 94 ILE A C 1
ATOM 767 O O . ILE A 1 94 ? 0.568 -0.881 10.516 1.00 68.56 94 ILE A O 1
ATOM 771 N N . ARG A 1 95 ? 0.542 -2.956 11.369 1.00 69.62 95 ARG A N 1
ATOM 772 C CA . ARG A 1 95 ? 1.619 -2.764 12.352 1.00 69.62 95 ARG A CA 1
ATOM 773 C C . ARG A 1 95 ? 2.936 -2.265 11.748 1.00 69.62 95 ARG A C 1
ATOM 775 O O . ARG A 1 95 ? 3.697 -1.623 12.463 1.00 69.62 95 ARG A O 1
ATOM 782 N N . GLN A 1 96 ? 3.207 -2.561 10.477 1.00 62.44 96 GLN A N 1
ATOM 783 C CA . GLN A 1 96 ? 4.422 -2.122 9.781 1.00 62.44 96 GLN A CA 1
ATOM 784 C C . GLN A 1 96 ? 4.362 -0.657 9.321 1.00 62.44 96 GLN A C 1
ATOM 786 O O . GLN A 1 96 ? 5.386 -0.107 8.929 1.00 62.44 96 GLN A O 1
ATOM 791 N N . SER A 1 97 ? 3.193 -0.010 9.383 1.00 70.69 97 SER A N 1
ATOM 792 C CA . SER A 1 97 ? 3.011 1.387 8.992 1.00 70.69 97 SER A CA 1
ATOM 793 C C . SER A 1 97 ? 2.632 2.246 10.203 1.00 70.69 97 SER A C 1
ATOM 795 O O . SER A 1 97 ? 1.474 2.217 10.633 1.00 70.69 97 SER A O 1
ATOM 797 N N . PRO A 1 98 ? 3.563 3.063 10.739 1.00 70.06 98 PRO A N 1
ATOM 798 C CA . PRO A 1 98 ? 3.282 3.960 11.861 1.00 70.06 98 PRO A CA 1
ATOM 799 C C . PRO A 1 98 ? 2.066 4.865 11.624 1.00 70.06 98 PRO A C 1
ATOM 801 O O . PRO A 1 98 ? 1.261 5.072 12.529 1.00 70.06 98 PRO A O 1
ATOM 804 N N . LYS A 1 99 ? 1.869 5.330 10.382 1.00 71.31 99 LYS A N 1
ATOM 805 C CA . LYS A 1 99 ? 0.717 6.152 9.982 1.00 71.31 99 LYS A CA 1
ATOM 806 C C . LYS A 1 99 ? -0.611 5.389 10.064 1.00 71.31 99 LYS A C 1
ATOM 808 O O . LYS A 1 99 ? -1.598 5.950 10.530 1.00 71.31 99 LYS A O 1
ATOM 813 N N . LEU A 1 100 ? -0.656 4.122 9.641 1.00 73.56 100 LEU A N 1
ATOM 814 C CA . LEU A 1 100 ? -1.884 3.318 9.733 1.00 73.56 100 LEU A CA 1
ATOM 815 C C . LEU A 1 100 ? -2.206 2.954 11.183 1.00 73.56 100 LEU A C 1
ATOM 817 O O . LEU A 1 100 ? -3.358 3.042 11.590 1.00 73.56 100 LEU A O 1
ATOM 821 N N . VAL A 1 101 ? -1.194 2.599 11.979 1.00 77.00 101 VAL A N 1
ATOM 822 C CA . VAL A 1 101 ? -1.355 2.361 13.424 1.00 77.00 101 VAL A CA 1
ATOM 823 C C . VAL A 1 101 ? -1.911 3.608 14.114 1.00 77.00 101 VAL A C 1
ATOM 825 O O . VAL A 1 101 ? -2.850 3.500 14.901 1.00 77.00 101 VAL A O 1
ATOM 828 N N . ALA A 1 102 ? -1.350 4.778 13.803 1.00 79.69 102 ALA A N 1
ATOM 829 C CA . ALA A 1 102 ? -1.816 6.067 14.295 1.00 79.69 102 ALA A CA 1
ATOM 830 C C . ALA A 1 102 ? -3.280 6.343 13.919 1.00 79.69 102 ALA A C 1
ATOM 832 O O . ALA A 1 102 ? -4.050 6.776 14.775 1.00 79.69 102 ALA A O 1
ATOM 833 N N . GLY A 1 103 ? -3.672 6.036 12.677 1.00 76.38 103 GLY A N 1
ATOM 834 C CA . GLY A 1 103 ? -5.059 6.130 12.217 1.00 76.38 103 GLY A CA 1
ATOM 835 C C . GLY A 1 103 ? -6.000 5.222 13.008 1.00 76.38 103 GLY A C 1
ATOM 836 O O . GLY A 1 103 ? -6.995 5.697 13.544 1.00 76.38 103 GLY A O 1
ATOM 837 N N . VAL A 1 104 ? -5.636 3.945 13.194 1.00 81.69 104 VAL A N 1
ATOM 838 C CA . VAL A 1 104 ? -6.433 3.022 14.022 1.00 81.69 104 VAL A CA 1
ATOM 839 C C . VAL A 1 104 ? -6.596 3.575 15.433 1.00 81.69 104 VAL A C 1
ATOM 841 O O . VAL A 1 104 ? -7.711 3.588 15.938 1.00 81.69 104 VAL A O 1
ATOM 844 N N . LEU A 1 105 ? -5.514 4.052 16.058 1.00 83.62 105 LEU A N 1
ATOM 845 C CA . LEU A 1 105 ? -5.555 4.601 17.414 1.00 83.62 105 LEU A CA 1
ATOM 846 C C . LEU A 1 105 ? -6.468 5.834 17.521 1.00 83.62 105 LEU A C 1
ATOM 848 O O . LEU A 1 105 ? -7.185 5.968 18.515 1.00 83.62 105 LEU A O 1
ATOM 852 N N . ALA A 1 106 ? -6.446 6.707 16.511 1.00 80.44 106 ALA A N 1
ATOM 853 C CA . ALA A 1 106 ? -7.291 7.896 16.443 1.00 80.44 106 ALA A CA 1
ATOM 854 C C . ALA A 1 106 ? -8.780 7.539 16.269 1.00 80.44 106 ALA A C 1
ATOM 856 O O . ALA A 1 106 ? -9.633 8.117 16.944 1.00 80.44 106 ALA A O 1
ATOM 857 N N . ASP A 1 107 ? -9.089 6.547 15.432 1.00 78.56 107 ASP A N 1
ATOM 858 C CA . ASP A 1 107 ? -10.466 6.148 15.119 1.00 78.56 107 ASP A CA 1
ATOM 859 C C . ASP A 1 107 ? -11.104 5.283 16.219 1.00 78.56 107 ASP A C 1
ATOM 861 O O . ASP A 1 107 ? -12.324 5.278 16.409 1.00 78.56 107 ASP A O 1
ATOM 865 N N . SER A 1 108 ? -10.296 4.538 16.980 1.00 77.88 108 SER A N 1
ATOM 866 C CA . SER A 1 108 ? -10.784 3.485 17.874 1.00 77.88 108 SER A CA 1
ATOM 867 C C . SER A 1 108 ? -11.160 3.943 19.288 1.00 77.88 108 SER A C 1
ATOM 869 O O . SER A 1 108 ? -11.418 3.092 20.139 1.00 77.88 108 SER A O 1
ATOM 871 N N . ARG A 1 109 ? -11.186 5.260 19.561 1.00 83.44 109 ARG A N 1
ATOM 872 C CA . ARG A 1 109 ? -11.480 5.864 20.885 1.00 83.44 109 ARG A CA 1
ATOM 873 C C . ARG A 1 109 ? -10.723 5.198 22.042 1.00 83.44 109 ARG A C 1
ATOM 875 O O . ARG A 1 109 ? -11.254 5.065 23.143 1.00 83.44 109 ARG A O 1
ATOM 882 N N . CYS A 1 110 ? -9.490 4.760 21.795 1.00 91.69 110 CYS A N 1
ATOM 883 C CA . CYS A 1 110 ? -8.707 4.044 22.795 1.00 91.69 110 CYS A CA 1
ATOM 884 C C . CYS A 1 110 ? -8.463 4.907 24.028 1.00 91.69 110 CYS A C 1
ATOM 886 O O . CYS A 1 110 ? -8.072 6.070 23.911 1.00 91.69 110 CYS A O 1
ATOM 888 N N . THR A 1 111 ? -8.663 4.305 25.196 1.00 94.38 111 THR A N 1
ATOM 889 C CA . THR A 1 111 ? -8.491 4.944 26.502 1.00 94.38 111 THR A CA 1
ATOM 890 C C . THR A 1 111 ? -7.262 4.416 27.232 1.00 94.38 111 THR A C 1
ATOM 892 O O . THR A 1 111 ? -6.660 5.158 28.005 1.00 94.38 111 THR A O 1
ATOM 895 N N . VAL A 1 112 ? -6.830 3.182 26.955 1.00 95.25 112 VAL A N 1
ATOM 896 C CA . VAL A 1 112 ? -5.647 2.577 27.582 1.00 95.25 112 VAL A CA 1
ATOM 897 C C . VAL A 1 112 ? -4.704 2.050 26.515 1.00 95.25 112 VAL A C 1
ATOM 899 O O . VAL A 1 112 ? -5.105 1.294 25.629 1.00 95.25 112 VAL A O 1
ATOM 902 N N . VAL A 1 113 ? -3.438 2.455 26.589 1.00 94.81 113 VAL A N 1
ATOM 903 C CA . VAL A 1 113 ? -2.440 2.116 25.577 1.00 94.81 113 VAL A CA 1
ATOM 904 C C . VAL A 1 113 ? -1.126 1.714 26.233 1.00 94.81 113 VAL A C 1
ATOM 906 O O . VAL A 1 113 ? -0.527 2.503 26.958 1.00 94.81 113 VAL A O 1
ATOM 909 N N . GLN A 1 114 ? -0.655 0.504 25.932 1.00 93.62 114 GLN A N 1
ATOM 910 C CA . GLN A 1 114 ? 0.670 0.011 26.310 1.00 93.62 114 GLN A CA 1
ATOM 911 C C . GLN A 1 114 ? 1.535 -0.134 25.054 1.00 93.62 114 GLN A C 1
ATOM 913 O O . GLN A 1 114 ? 1.129 -0.795 24.098 1.00 93.62 114 GLN A O 1
ATOM 918 N N . MET A 1 115 ? 2.727 0.470 25.035 1.00 91.62 115 MET A N 1
ATOM 919 C CA . MET A 1 115 ? 3.664 0.343 23.908 1.00 91.62 115 MET A CA 1
ATOM 920 C C . MET A 1 115 ? 5.129 0.568 24.309 1.00 91.62 115 MET A C 1
ATOM 922 O O . MET A 1 115 ? 5.430 0.902 25.453 1.00 91.62 115 MET A O 1
ATOM 926 N N . THR A 1 116 ? 6.054 0.385 23.364 1.00 90.75 116 THR A N 1
ATOM 927 C CA . THR A 1 116 ? 7.464 0.743 23.560 1.00 90.75 116 THR A CA 1
ATOM 928 C C . THR A 1 116 ? 7.703 2.230 23.248 1.00 90.75 116 THR A C 1
ATOM 930 O O . THR A 1 116 ? 7.050 2.786 22.357 1.00 90.75 116 THR A O 1
ATOM 933 N N . PRO A 1 117 ? 8.652 2.888 23.935 1.00 89.94 117 PRO A N 1
ATOM 934 C CA . PRO A 1 117 ? 9.109 4.242 23.613 1.00 89.94 117 PRO A CA 1
ATOM 935 C C . PRO A 1 117 ? 9.467 4.463 22.136 1.00 89.94 117 PRO A C 1
ATOM 937 O O . PRO A 1 117 ? 9.097 5.487 21.561 1.00 89.94 117 PRO A O 1
ATOM 940 N N . SER A 1 118 ? 10.165 3.517 21.502 1.00 83.75 118 SER A N 1
ATOM 941 C CA . SER A 1 118 ? 10.531 3.616 20.084 1.00 83.75 118 SER A CA 1
ATOM 942 C C . SER A 1 118 ? 9.310 3.588 19.170 1.00 83.75 118 SER A C 1
ATOM 944 O O . SER A 1 118 ? 9.234 4.376 18.231 1.00 83.75 118 SER A O 1
ATOM 946 N N . PHE A 1 119 ? 8.318 2.751 19.476 1.00 83.69 119 PHE A N 1
ATOM 947 C CA . PHE A 1 119 ? 7.079 2.709 18.706 1.00 83.69 119 PHE A CA 1
ATOM 948 C C . PHE A 1 119 ? 6.263 3.998 18.855 1.00 83.69 119 PHE A C 1
ATOM 950 O O . PHE A 1 119 ? 5.752 4.517 17.866 1.00 83.69 119 PHE A O 1
ATOM 957 N N . TYR A 1 120 ? 6.203 4.565 20.064 1.00 88.81 120 TYR A N 1
ATOM 958 C CA . TYR A 1 120 ? 5.577 5.868 20.305 1.00 88.81 120 TYR A CA 1
ATOM 959 C C . TYR A 1 120 ? 6.191 6.980 19.454 1.00 88.81 120 TYR A C 1
ATOM 961 O O . TYR A 1 120 ? 5.459 7.727 18.806 1.00 88.81 120 TYR A O 1
ATOM 969 N N . ARG A 1 121 ? 7.527 7.072 19.410 1.00 84.00 121 ARG A N 1
ATOM 970 C CA . ARG A 1 121 ? 8.221 8.100 18.619 1.00 84.00 121 ARG A CA 1
ATOM 971 C C . ARG A 1 121 ? 7.881 8.027 17.130 1.00 84.00 121 ARG A C 1
ATOM 973 O O . ARG A 1 121 ? 7.688 9.073 16.518 1.00 84.00 121 ARG A O 1
ATOM 980 N N . GLN A 1 122 ? 7.694 6.820 16.594 1.00 79.31 122 GLN A N 1
ATOM 981 C CA . GLN A 1 122 ? 7.291 6.633 15.201 1.00 79.31 122 GLN A CA 1
ATOM 982 C C . GLN A 1 122 ? 5.853 7.071 14.909 1.00 79.31 122 GLN A C 1
ATOM 984 O O . GLN A 1 122 ? 5.568 7.515 13.799 1.00 79.31 122 GLN A O 1
ATOM 989 N N . ILE A 1 123 ? 4.931 6.931 15.867 1.00 80.25 123 ILE A N 1
ATOM 990 C CA . ILE A 1 123 ? 3.510 7.241 15.638 1.00 80.25 123 ILE A CA 1
ATOM 991 C C . ILE A 1 123 ? 3.104 8.647 16.096 1.00 80.25 123 ILE A C 1
ATOM 993 O O . ILE A 1 123 ? 2.134 9.179 15.562 1.00 80.25 123 ILE A O 1
ATOM 997 N N . ARG A 1 124 ? 3.827 9.279 17.039 1.00 78.38 124 ARG A N 1
ATOM 998 C CA . ARG A 1 124 ? 3.419 10.557 17.665 1.00 78.38 124 ARG A CA 1
ATOM 999 C C . ARG A 1 124 ? 3.205 11.701 16.666 1.00 78.38 124 ARG A C 1
ATOM 1001 O O . ARG A 1 124 ? 2.331 12.527 16.876 1.00 78.38 124 ARG A O 1
ATOM 1008 N N . GLY A 1 125 ? 3.930 11.713 15.541 1.00 69.38 125 GLY A N 1
ATOM 1009 C CA . GLY A 1 125 ? 3.753 12.703 14.464 1.00 69.38 125 GLY A CA 1
ATOM 1010 C C . GLY A 1 125 ? 2.522 12.478 13.573 1.00 69.38 125 GLY A C 1
ATOM 1011 O O . GLY A 1 125 ? 2.256 13.274 12.674 1.00 69.38 125 GLY A O 1
ATOM 1012 N N . HIS A 1 126 ? 1.784 11.388 13.789 1.00 66.56 126 HIS A N 1
ATOM 1013 C CA . HIS A 1 126 ? 0.664 10.955 12.954 1.00 66.56 126 HIS A CA 1
ATOM 1014 C C . HIS A 1 126 ? -0.648 10.762 13.730 1.00 66.56 126 HIS A C 1
ATOM 1016 O O . HIS A 1 126 ? -1.689 10.606 13.095 1.00 66.56 126 HIS A O 1
ATOM 1022 N N . CYS A 1 127 ? -0.632 10.753 15.069 1.00 68.31 127 CYS A N 1
ATOM 1023 C CA . CYS A 1 127 ? -1.816 10.522 15.905 1.00 68.31 127 CYS A CA 1
ATOM 1024 C C . CYS A 1 127 ? -2.022 11.607 16.965 1.00 68.31 127 CYS A C 1
ATOM 1026 O O . CYS A 1 127 ? -1.069 12.087 17.572 1.00 68.31 127 CYS A O 1
ATOM 1028 N N . LEU A 1 128 ? -3.288 11.894 17.278 1.00 67.06 128 LEU A N 1
ATOM 1029 C CA . LEU A 1 128 ? -3.674 12.644 18.473 1.00 67.06 128 LEU A CA 1
ATOM 1030 C C . LEU A 1 128 ? -4.021 11.657 19.596 1.00 67.06 128 LEU A C 1
ATOM 1032 O O . LEU A 1 128 ? -4.899 10.814 19.431 1.00 67.06 128 LEU A O 1
ATOM 1036 N N . LEU A 1 129 ? -3.374 11.780 20.757 1.00 79.94 129 LEU A N 1
ATOM 1037 C CA . LEU A 1 129 ? -3.607 10.914 21.926 1.00 79.94 129 LEU A CA 1
ATOM 1038 C C . LEU A 1 129 ? -4.744 11.417 22.839 1.00 79.94 129 LEU A C 1
ATOM 1040 O O . LEU A 1 129 ? -4.821 11.052 24.008 1.00 79.94 129 LEU A O 1
ATOM 1044 N N . ASN A 1 130 ? -5.650 12.249 22.321 1.00 77.12 130 ASN A N 1
ATOM 1045 C CA . ASN A 1 130 ? -6.642 12.973 23.127 1.00 77.12 130 ASN A CA 1
ATOM 1046 C C . ASN A 1 130 ? -7.613 12.045 23.883 1.00 77.12 130 ASN A C 1
ATOM 1048 O O . ASN A 1 130 ? -8.003 12.343 25.019 1.00 77.12 130 ASN A O 1
ATOM 1052 N N . SER A 1 131 ? -7.999 10.916 23.274 1.00 84.38 131 SER A N 1
ATOM 1053 C CA . SER A 1 131 ? -8.889 9.925 23.897 1.00 84.38 131 SER A CA 1
ATOM 1054 C C . SER A 1 131 ? -8.187 9.067 24.950 1.00 84.38 131 SER A C 1
ATOM 1056 O O . SER A 1 131 ? -8.856 8.516 25.826 1.00 84.38 131 SER A O 1
ATOM 1058 N N . VAL A 1 132 ? -6.853 8.979 24.896 1.00 92.44 132 VAL A N 1
ATOM 1059 C CA . VAL A 1 132 ? -6.059 8.149 25.802 1.00 92.44 132 VAL A CA 1
ATOM 1060 C C . VAL A 1 132 ? -6.127 8.742 27.205 1.00 92.44 132 VAL A C 1
ATOM 1062 O O . VAL A 1 132 ? -5.905 9.933 27.408 1.00 92.44 132 VAL A O 1
ATOM 1065 N N . GLN A 1 133 ? -6.485 7.908 28.175 1.00 94.25 133 GLN A N 1
ATOM 1066 C CA . GLN A 1 133 ? -6.538 8.234 29.601 1.00 94.25 133 GLN A CA 1
ATOM 1067 C C . GLN A 1 133 ? -5.318 7.685 30.336 1.00 94.25 133 GLN A C 1
ATOM 1069 O O . GLN A 1 133 ? -4.760 8.378 31.184 1.00 94.25 133 GLN A O 1
ATOM 1074 N N . THR A 1 134 ? -4.867 6.486 29.960 1.00 95.94 134 THR A N 1
ATOM 1075 C CA . THR A 1 134 ? -3.698 5.825 30.546 1.00 95.94 134 THR A CA 1
ATOM 1076 C C . THR A 1 134 ? -2.726 5.403 29.446 1.00 95.94 134 THR A C 1
ATOM 1078 O O . THR A 1 134 ? -3.049 4.553 28.614 1.00 95.94 134 THR A O 1
ATOM 1081 N N . LEU A 1 135 ? -1.524 5.980 29.458 1.00 95.38 135 LEU A N 1
ATOM 1082 C CA . LEU A 1 135 ? -0.428 5.658 28.546 1.00 95.38 135 LEU A CA 1
ATOM 1083 C C . LEU A 1 135 ? 0.708 4.979 29.317 1.00 95.38 135 LEU A C 1
ATOM 1085 O O . LEU A 1 135 ? 1.240 5.532 30.280 1.00 95.38 135 LEU A O 1
ATOM 1089 N N . ILE A 1 136 ? 1.077 3.773 28.893 1.00 96.31 136 ILE A N 1
ATOM 1090 C CA . ILE A 1 136 ? 2.089 2.941 29.541 1.00 96.31 136 ILE A CA 1
ATOM 1091 C C . ILE A 1 136 ? 3.255 2.714 28.578 1.00 96.31 136 ILE A C 1
ATOM 1093 O O . ILE A 1 136 ? 3.061 2.201 27.471 1.00 96.31 136 ILE A O 1
ATOM 1097 N N . PHE A 1 137 ? 4.468 3.036 29.026 1.00 95.25 137 PHE A N 1
ATOM 1098 C CA . PHE A 1 137 ? 5.700 2.708 28.315 1.00 95.25 137 PHE A CA 1
ATOM 1099 C C . PHE A 1 137 ? 6.515 1.674 29.069 1.00 95.25 137 PHE A C 1
ATOM 1101 O O . PHE A 1 137 ? 6.755 1.823 30.265 1.00 95.25 137 PHE A O 1
ATOM 1108 N N . GLY A 1 138 ? 6.980 0.656 28.347 1.00 90.62 138 GLY A N 1
ATOM 1109 C CA . GLY A 1 138 ? 7.852 -0.365 28.909 1.00 90.62 138 GLY A CA 1
ATOM 1110 C C . GLY A 1 138 ? 8.759 -1.024 27.879 1.00 90.62 138 GLY A C 1
ATOM 1111 O O . GLY A 1 138 ? 8.565 -0.916 26.668 1.00 90.62 138 GLY A O 1
ATOM 1112 N N . GLY A 1 139 ? 9.769 -1.729 28.383 1.00 86.62 139 GLY A N 1
ATOM 1113 C CA . GLY A 1 139 ? 10.714 -2.509 27.581 1.00 86.62 139 GLY A CA 1
ATOM 1114 C C . GLY A 1 139 ? 11.888 -1.722 26.983 1.00 86.62 139 GLY A C 1
ATOM 1115 O O . GLY A 1 139 ? 12.809 -2.356 26.465 1.00 86.62 139 GLY A O 1
ATOM 1116 N N . GLU A 1 140 ? 11.886 -0.393 27.073 1.00 87.69 140 GLU A N 1
ATOM 1117 C CA . GLU A 1 140 ? 13.013 0.506 26.781 1.00 87.69 140 GLU A CA 1
ATOM 1118 C C . GLU A 1 140 ? 13.018 1.648 27.810 1.00 87.69 140 GLU A C 1
ATOM 1120 O O . GLU A 1 140 ? 12.070 1.793 28.586 1.00 87.69 140 GLU A O 1
ATOM 1125 N N . GLN A 1 141 ? 14.066 2.473 27.813 1.00 85.81 141 GLN A N 1
ATOM 1126 C CA . GLN A 1 141 ? 14.121 3.652 28.673 1.00 85.81 141 GLN A CA 1
ATOM 1127 C C . GLN A 1 141 ? 12.992 4.642 28.332 1.00 85.81 141 GLN A C 1
ATOM 1129 O O . GLN A 1 141 ? 12.719 4.924 27.163 1.00 85.81 141 GLN A O 1
ATOM 1134 N N . PHE A 1 142 ? 12.340 5.169 29.371 1.00 89.44 142 PHE A N 1
ATOM 1135 C CA . PHE A 1 142 ? 11.197 6.071 29.240 1.00 89.44 142 PHE A CA 1
ATOM 1136 C C . PHE A 1 142 ? 11.581 7.387 28.520 1.00 89.44 142 PHE A C 1
ATOM 1138 O O . PHE A 1 142 ? 12.645 7.941 28.820 1.00 89.44 142 PHE A O 1
ATOM 1145 N N . PRO A 1 143 ? 10.746 7.923 27.602 1.00 83.94 143 PRO A N 1
ATOM 1146 C CA . PRO A 1 143 ? 11.013 9.201 26.937 1.00 83.94 143 PRO A CA 1
ATOM 1147 C C . PRO A 1 143 ? 11.046 10.376 27.925 1.00 83.94 143 PRO A C 1
ATOM 1149 O O . PRO A 1 143 ? 10.164 10.517 28.765 1.00 83.94 143 PRO A O 1
ATOM 1152 N N . TYR A 1 144 ? 12.025 11.265 27.802 1.00 75.38 144 TYR A N 1
ATOM 1153 C CA . TYR A 1 144 ? 12.157 12.469 28.633 1.00 75.38 144 TYR A CA 1
ATOM 1154 C C . TYR A 1 144 ? 12.090 13.732 27.772 1.00 75.38 144 TYR A C 1
ATOM 1156 O O . TYR A 1 144 ? 12.254 13.661 26.556 1.00 75.38 144 TYR A O 1
ATOM 1164 N N . ALA A 1 145 ? 11.861 14.886 28.411 1.00 70.00 145 ALA A N 1
ATOM 1165 C CA . ALA A 1 145 ? 11.751 16.193 27.750 1.00 70.00 145 ALA A CA 1
ATOM 1166 C C . ALA A 1 145 ? 10.725 16.251 26.591 1.00 70.00 145 ALA A C 1
ATOM 1168 O O . ALA A 1 145 ? 10.793 17.127 25.732 1.00 70.00 145 ALA A O 1
ATOM 1169 N N . ASP A 1 146 ? 9.754 15.335 26.577 1.00 79.75 146 ASP A N 1
ATOM 1170 C CA . ASP A 1 146 ? 8.739 15.239 25.533 1.00 79.75 146 ASP A CA 1
ATOM 1171 C C . ASP A 1 146 ? 7.546 16.148 25.873 1.00 79.75 146 ASP A C 1
ATOM 1173 O O . ASP A 1 146 ? 6.852 15.945 26.875 1.00 79.75 146 ASP A O 1
ATOM 1177 N N . LYS A 1 147 ? 7.338 17.186 25.052 1.00 83.06 147 LYS A N 1
ATOM 1178 C CA . LYS A 1 147 ? 6.291 18.198 25.265 1.00 83.06 147 LYS A CA 1
ATOM 1179 C C . LYS A 1 147 ? 4.884 17.612 25.166 1.00 83.06 147 LYS A C 1
ATOM 1181 O O . LYS A 1 147 ? 4.005 18.061 25.898 1.00 83.06 147 LYS A O 1
ATOM 1186 N N . ASP A 1 148 ? 4.682 16.605 24.320 1.00 84.94 148 ASP A N 1
ATOM 1187 C CA . ASP A 1 148 ? 3.377 15.971 24.149 1.00 84.94 148 ASP A CA 1
ATOM 1188 C C . ASP A 1 148 ? 3.029 15.178 25.412 1.00 84.94 148 ASP A C 1
ATOM 1190 O O . ASP A 1 148 ? 1.928 15.299 25.947 1.00 84.94 148 ASP A O 1
ATOM 1194 N N . LEU A 1 149 ? 4.004 14.455 25.975 1.00 90.12 149 LEU A N 1
ATOM 1195 C CA . LEU A 1 149 ? 3.834 13.756 27.252 1.00 90.12 149 LEU A CA 1
ATOM 1196 C C . LEU A 1 149 ? 3.578 14.719 28.421 1.00 90.12 149 LEU A C 1
ATOM 1198 O O . LEU A 1 149 ? 2.741 14.425 29.276 1.00 90.12 149 LEU A O 1
ATOM 1202 N N . MET A 1 150 ? 4.256 15.873 28.457 1.00 90.25 150 MET A N 1
ATOM 1203 C CA . MET A 1 150 ? 3.976 16.915 29.456 1.00 90.25 150 MET A CA 1
ATOM 1204 C C . MET A 1 150 ? 2.541 17.438 29.323 1.00 90.25 150 MET A C 1
ATOM 1206 O O . MET A 1 150 ? 1.826 17.504 30.322 1.00 90.25 150 MET A O 1
ATOM 1210 N N . SER A 1 151 ? 2.099 17.727 28.095 1.00 89.69 151 SER A N 1
ATOM 1211 C CA . SER A 1 151 ? 0.736 18.190 27.820 1.00 89.69 151 SER A CA 1
ATOM 1212 C C . SER A 1 151 ? -0.321 17.157 28.223 1.00 89.69 151 SER A C 1
ATOM 1214 O O . SER A 1 151 ? -1.367 17.515 28.762 1.00 89.69 151 SER A O 1
ATOM 1216 N N . LEU A 1 152 ? -0.057 15.862 28.025 1.00 90.50 152 LEU A N 1
ATOM 1217 C CA . LEU A 1 152 ? -0.958 14.804 28.482 1.00 90.50 152 LEU A CA 1
ATOM 1218 C C . LEU A 1 152 ? -1.104 14.807 30.012 1.00 90.50 152 LEU A C 1
ATOM 1220 O O . LEU A 1 152 ? -2.229 14.760 30.504 1.00 90.50 152 LEU A O 1
ATOM 1224 N N . ILE A 1 153 ? -0.009 14.924 30.773 1.00 92.00 153 ILE A N 1
ATOM 1225 C CA . ILE A 1 153 ? -0.099 15.005 32.243 1.00 92.00 153 ILE A CA 1
ATOM 1226 C C . ILE A 1 153 ? -0.869 16.261 32.681 1.00 92.00 153 ILE A C 1
ATOM 1228 O O . ILE A 1 153 ? -1.722 16.175 33.563 1.00 92.00 153 ILE A O 1
ATOM 1232 N N . GLU A 1 154 ? -0.610 17.415 32.060 1.00 92.06 154 GLU A N 1
ATOM 1233 C CA . GLU A 1 154 ? -1.321 18.672 32.355 1.00 92.06 154 GLU A CA 1
ATOM 1234 C C . GLU A 1 154 ? -2.829 18.566 32.081 1.00 92.06 154 GLU A C 1
ATOM 1236 O O . GLU A 1 154 ? -3.636 19.106 32.835 1.00 92.06 154 GLU A O 1
ATOM 1241 N N . ASN A 1 155 ? -3.218 17.787 31.069 1.00 90.81 155 ASN A N 1
ATOM 1242 C CA . ASN A 1 155 ? -4.609 17.460 30.751 1.00 90.81 155 ASN A CA 1
ATOM 1243 C C . ASN A 1 155 ? -5.195 16.324 31.618 1.00 90.81 155 ASN A C 1
ATOM 1245 O O . ASN A 1 155 ? -6.231 15.749 31.276 1.00 90.81 155 ASN A O 1
ATOM 1249 N N . GLY A 1 156 ? -4.539 15.973 32.728 1.00 92.19 156 GLY A N 1
ATOM 1250 C CA . GLY A 1 156 ? -5.016 14.982 33.693 1.00 92.19 156 GLY A CA 1
ATOM 1251 C C . GLY A 1 156 ? -4.884 13.528 33.237 1.00 92.19 156 GLY A C 1
ATOM 1252 O O . GLY A 1 156 ? -5.523 12.652 33.822 1.00 92.19 156 GLY A O 1
ATOM 1253 N N . LYS A 1 157 ? -4.085 13.245 32.199 1.00 94.19 157 LYS A N 1
ATOM 1254 C CA . LYS A 1 157 ? -3.836 11.875 31.729 1.00 94.19 157 LYS A CA 1
ATOM 1255 C C . LYS A 1 157 ? -2.777 11.182 32.586 1.00 94.19 157 LYS A C 1
ATOM 1257 O O . LYS A 1 157 ? -1.862 11.812 33.116 1.00 94.19 157 LYS A O 1
ATOM 1262 N N . LYS A 1 158 ? -2.870 9.856 32.686 1.00 95.69 158 LYS A N 1
ATOM 1263 C CA . LYS A 1 158 ? -1.971 9.018 33.484 1.00 95.69 158 LYS A CA 1
ATOM 1264 C C . LYS A 1 158 ? -0.846 8.458 32.619 1.00 95.69 158 LYS A C 1
ATOM 1266 O O . LYS A 1 158 ? -1.109 7.721 31.671 1.00 95.69 158 LYS A O 1
ATOM 1271 N N . LEU A 1 159 ? 0.402 8.764 32.966 1.00 96.25 159 LEU A N 1
ATOM 1272 C CA . LEU A 1 159 ? 1.589 8.192 32.324 1.00 96.25 159 LEU A CA 1
ATOM 1273 C C . LEU A 1 159 ? 2.276 7.215 33.281 1.00 96.25 159 LEU A C 1
ATOM 1275 O O . LEU A 1 159 ? 2.518 7.541 34.445 1.00 96.25 159 LEU A O 1
ATOM 1279 N N . ILE A 1 160 ? 2.586 6.014 32.793 1.00 96.56 160 ILE A N 1
ATOM 1280 C CA . ILE A 1 160 ? 3.173 4.935 33.594 1.00 96.56 160 ILE A CA 1
ATOM 1281 C C . ILE A 1 160 ? 4.458 4.447 32.929 1.00 96.56 160 ILE A C 1
ATOM 1283 O O . ILE A 1 160 ? 4.434 3.997 31.784 1.00 96.56 160 ILE A O 1
ATOM 1287 N N . ASN A 1 161 ? 5.570 4.500 33.659 1.00 96.19 161 ASN A N 1
ATOM 1288 C CA . ASN A 1 161 ? 6.777 3.757 33.311 1.00 96.19 161 ASN A CA 1
ATOM 1289 C C . ASN A 1 161 ? 6.659 2.351 33.903 1.00 96.19 161 ASN A C 1
ATOM 1291 O O . ASN A 1 161 ? 6.402 2.226 35.100 1.00 96.19 161 ASN A O 1
ATOM 1295 N N . ILE A 1 162 ? 6.831 1.305 33.098 1.00 94.56 162 ILE A N 1
ATOM 1296 C CA . ILE A 1 162 ? 6.781 -0.082 33.564 1.00 94.56 162 ILE A CA 1
ATOM 1297 C C . ILE A 1 162 ? 8.063 -0.820 33.180 1.00 94.56 162 ILE A C 1
ATOM 1299 O O . ILE A 1 162 ? 8.524 -0.768 32.038 1.00 94.56 162 ILE A O 1
ATOM 1303 N N . TYR A 1 163 ? 8.661 -1.503 34.154 1.0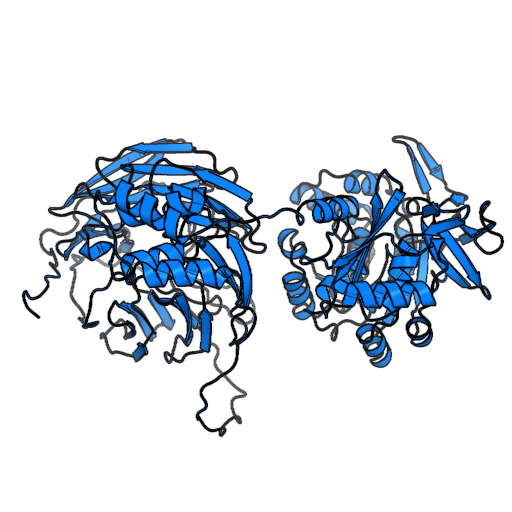0 94.38 163 TYR A N 1
ATOM 1304 C CA . TYR A 1 163 ? 9.933 -2.200 33.994 1.00 94.38 163 TYR A CA 1
ATOM 1305 C C . TYR A 1 163 ? 9.780 -3.684 34.313 1.00 94.38 163 TYR A C 1
ATOM 1307 O O . TYR A 1 163 ? 9.038 -4.073 35.215 1.00 94.38 163 TYR A O 1
ATOM 1315 N N . GLY A 1 164 ? 10.501 -4.526 33.576 1.00 89.44 164 GLY A N 1
ATOM 1316 C CA . GLY A 1 164 ? 10.593 -5.954 33.832 1.00 89.44 164 GLY A CA 1
ATOM 1317 C C . GLY A 1 164 ? 11.284 -6.707 32.703 1.00 89.44 164 GLY A C 1
ATOM 1318 O O . GLY A 1 164 ? 11.627 -6.142 31.661 1.00 89.44 164 GLY A O 1
ATOM 1319 N N . ILE A 1 165 ? 11.501 -7.995 32.950 1.00 83.88 165 ILE A N 1
ATOM 1320 C CA . ILE A 1 165 ? 12.145 -8.928 32.030 1.00 83.88 165 ILE A CA 1
ATOM 1321 C C . ILE A 1 165 ? 11.237 -10.140 31.816 1.00 83.88 165 ILE A C 1
ATOM 1323 O O . ILE A 1 165 ? 10.471 -10.528 32.707 1.00 83.88 165 ILE A O 1
ATOM 1327 N N . THR A 1 166 ? 11.353 -10.772 30.652 1.00 76.75 166 THR A N 1
ATOM 1328 C CA . THR A 1 166 ? 10.545 -11.941 30.282 1.00 76.75 166 THR A CA 1
ATOM 1329 C C . THR A 1 166 ? 10.724 -13.094 31.268 1.00 76.75 166 THR A C 1
ATOM 1331 O O . THR A 1 166 ? 9.755 -13.757 31.636 1.00 76.75 166 THR A O 1
ATOM 1334 N N . GLU A 1 167 ? 11.940 -13.275 31.782 1.00 75.81 167 GLU A N 1
ATOM 1335 C CA . GLU A 1 167 ? 12.306 -14.290 32.771 1.00 75.81 167 GLU A CA 1
ATOM 1336 C C . GLU A 1 167 ? 11.590 -14.119 34.119 1.00 75.81 167 GLU A C 1
ATOM 1338 O O . GLU A 1 167 ? 11.549 -15.066 34.901 1.00 75.81 167 GLU A O 1
ATOM 1343 N N . MET A 1 168 ? 11.006 -12.941 34.376 1.00 74.62 168 MET A N 1
ATOM 1344 C CA . MET A 1 168 ? 10.263 -12.596 35.591 1.00 74.62 168 MET A CA 1
ATOM 1345 C C . MET A 1 168 ? 8.796 -12.254 35.314 1.00 74.62 168 MET A C 1
ATOM 1347 O O . MET A 1 168 ? 8.186 -11.488 36.058 1.00 74.62 168 MET A O 1
ATOM 1351 N N . SER A 1 169 ? 8.193 -12.879 34.296 1.00 74.25 169 SER A N 1
ATOM 1352 C CA . SER A 1 169 ? 6.768 -12.727 33.958 1.00 74.25 169 SER A CA 1
ATOM 1353 C C . SER A 1 169 ? 6.389 -11.300 33.542 1.00 74.25 169 SER A C 1
ATOM 1355 O O . SER A 1 169 ? 5.493 -10.682 34.121 1.00 74.25 169 SER A O 1
ATOM 1357 N N . CYS A 1 170 ? 7.042 -10.815 32.482 1.00 81.94 170 CYS A N 1
ATOM 1358 C CA . CYS A 1 170 ? 6.791 -9.535 31.816 1.00 81.94 170 CYS A CA 1
ATOM 1359 C C . CYS A 1 170 ? 7.205 -8.307 32.639 1.00 81.94 170 CYS A C 1
ATOM 1361 O O . CYS A 1 170 ? 8.259 -7.729 32.388 1.00 81.94 170 CYS A O 1
ATOM 1363 N N . TRP A 1 171 ? 6.397 -7.901 33.620 1.00 88.69 171 TRP A N 1
ATOM 1364 C CA . TRP A 1 171 ? 6.602 -6.665 34.378 1.00 88.69 171 TRP A CA 1
ATOM 1365 C C . TRP A 1 171 ? 6.876 -6.950 35.857 1.00 88.69 171 TRP A C 1
ATOM 1367 O O . TRP A 1 171 ? 6.274 -7.844 36.456 1.00 88.69 171 TRP A O 1
ATOM 1377 N N . ALA A 1 172 ? 7.791 -6.188 36.451 1.00 89.19 172 ALA A N 1
ATOM 1378 C CA . ALA A 1 172 ? 8.314 -6.350 37.808 1.00 89.19 172 ALA A CA 1
ATOM 1379 C C . ALA A 1 172 ? 8.112 -5.103 38.682 1.00 89.19 172 ALA A C 1
ATOM 1381 O O . ALA A 1 172 ? 7.876 -5.247 39.879 1.00 89.19 172 ALA A O 1
ATOM 1382 N N . SER A 1 173 ? 8.157 -3.903 38.104 1.00 93.19 173 SER A N 1
ATOM 1383 C CA . SER A 1 173 ? 7.937 -2.639 38.815 1.00 93.19 173 SER A CA 1
ATOM 1384 C C . SER A 1 173 ? 7.234 -1.613 37.933 1.00 93.19 173 SER A C 1
ATOM 1386 O O . SER A 1 173 ? 7.196 -1.756 36.707 1.00 93.19 173 SER A O 1
ATOM 1388 N N . TYR A 1 174 ? 6.668 -0.583 38.556 1.00 94.88 174 TYR A N 1
ATOM 1389 C CA . TYR A 1 174 ? 6.010 0.516 37.859 1.00 94.88 174 TYR A CA 1
ATOM 1390 C C . TYR A 1 174 ? 6.227 1.850 38.577 1.00 94.88 174 TYR A C 1
ATOM 1392 O O . TYR A 1 174 ? 6.381 1.901 39.795 1.00 94.88 174 TYR A O 1
ATOM 1400 N N . HIS A 1 175 ? 6.176 2.946 37.824 1.00 95.75 175 HIS A N 1
ATOM 1401 C CA . HIS A 1 175 ? 6.235 4.312 38.342 1.00 95.75 175 HIS A CA 1
ATOM 1402 C C . HIS A 1 175 ? 5.172 5.183 37.674 1.00 95.75 175 HIS A C 1
ATOM 1404 O O . HIS A 1 175 ? 5.051 5.173 36.446 1.00 95.75 175 HIS A O 1
ATOM 1410 N N . PHE A 1 176 ? 4.431 5.972 38.456 1.00 95.94 176 PHE A N 1
ATOM 1411 C CA . PHE A 1 176 ? 3.572 7.027 37.910 1.00 95.94 176 PHE A CA 1
ATOM 1412 C C . PHE A 1 176 ? 4.418 8.257 37.592 1.00 95.94 176 PHE A C 1
ATOM 1414 O O . PHE A 1 176 ? 4.984 8.885 38.484 1.00 95.94 176 PHE A O 1
ATOM 1421 N N . VAL A 1 177 ? 4.516 8.593 36.309 1.00 95.56 177 VAL A N 1
ATOM 1422 C CA . VAL A 1 177 ? 5.399 9.661 35.840 1.00 95.56 177 VAL A CA 1
ATOM 1423 C C . VAL A 1 177 ? 4.795 11.022 36.166 1.00 95.56 177 VAL A C 1
ATOM 1425 O O . VAL A 1 177 ? 3.642 11.292 35.839 1.00 95.56 177 VAL A O 1
ATOM 1428 N N . THR A 1 178 ? 5.589 11.890 36.795 1.00 93.75 178 THR A N 1
ATOM 1429 C CA . THR A 1 178 ? 5.201 13.267 37.124 1.00 93.75 178 THR A CA 1
ATOM 1430 C C . THR A 1 178 ? 5.792 14.276 36.134 1.00 93.75 178 THR A C 1
ATOM 1432 O O . THR A 1 178 ? 6.753 13.987 35.414 1.00 93.75 178 THR A O 1
ATOM 1435 N N . LEU A 1 179 ? 5.262 15.507 36.127 1.00 91.31 179 LEU A N 1
ATOM 1436 C CA . LEU A 1 179 ? 5.845 16.612 35.350 1.00 91.31 179 LEU A CA 1
ATOM 1437 C C . LEU A 1 179 ? 7.301 16.895 35.742 1.00 91.31 179 LEU A C 1
ATOM 1439 O O . LEU A 1 179 ? 8.115 17.233 34.886 1.00 91.31 179 LEU A O 1
ATOM 1443 N N . GLU A 1 180 ? 7.648 16.734 37.019 1.00 90.06 180 GLU A N 1
ATOM 1444 C CA . GLU A 1 180 ? 9.023 16.895 37.494 1.00 90.06 180 GLU A CA 1
ATOM 1445 C C . GLU A 1 180 ? 9.949 15.811 36.927 1.00 90.06 180 GLU A C 1
ATOM 1447 O O . GLU A 1 180 ? 11.045 16.130 36.458 1.00 90.06 180 GLU A O 1
ATOM 1452 N N . ASN A 1 181 ? 9.492 14.552 36.866 1.00 91.06 181 ASN A N 1
ATOM 1453 C CA . ASN A 1 181 ? 10.253 13.470 36.234 1.00 91.06 181 ASN A CA 1
ATOM 1454 C C . ASN A 1 181 ? 10.553 13.779 34.757 1.00 91.06 181 ASN A C 1
ATOM 1456 O O . ASN A 1 181 ? 11.680 13.577 34.301 1.00 91.06 181 ASN A O 1
ATOM 1460 N N . LEU A 1 182 ? 9.573 14.311 34.015 1.00 88.25 182 LEU A N 1
ATOM 1461 C CA . LEU A 1 182 ? 9.755 14.676 32.604 1.00 88.25 182 LEU A CA 1
ATOM 1462 C C . LEU A 1 182 ? 10.690 15.875 32.410 1.00 88.25 182 LEU A C 1
ATOM 1464 O O . LEU A 1 182 ? 11.492 15.862 31.475 1.00 88.25 182 LEU A O 1
ATOM 1468 N N . ARG A 1 183 ? 10.601 16.896 33.276 1.00 84.56 183 ARG A N 1
ATOM 1469 C CA . ARG A 1 183 ? 11.440 18.109 33.215 1.00 84.56 183 ARG A CA 1
ATOM 1470 C C . ARG A 1 183 ? 12.900 17.822 33.543 1.00 84.56 183 ARG A C 1
ATOM 1472 O O . ARG A 1 183 ? 13.788 18.368 32.900 1.00 84.56 183 ARG A O 1
ATOM 1479 N N . THR A 1 184 ? 13.144 16.965 34.530 1.00 83.31 184 THR A N 1
ATOM 1480 C CA . THR A 1 184 ? 14.501 16.577 34.950 1.00 83.31 184 THR A CA 1
ATOM 1481 C C . THR A 1 184 ? 15.094 15.463 34.085 1.00 83.31 184 THR A C 1
ATOM 1483 O O . THR A 1 184 ? 16.303 15.244 34.099 1.00 83.31 184 THR A O 1
ATOM 1486 N N . GLY A 1 185 ? 14.258 14.719 33.352 1.00 80.88 185 GLY A N 1
ATOM 1487 C CA . GLY A 1 185 ? 14.670 13.525 32.611 1.00 80.88 185 GLY A CA 1
ATOM 1488 C C . GLY A 1 185 ? 15.147 12.377 33.507 1.00 80.88 185 GLY A C 1
ATOM 1489 O O . GLY A 1 185 ? 15.871 11.480 33.051 1.00 80.88 185 GLY A O 1
ATOM 1490 N N . ARG A 1 186 ? 14.754 12.402 34.787 1.00 86.12 186 ARG A N 1
ATOM 1491 C CA . ARG A 1 186 ? 14.996 11.340 35.766 1.00 86.12 186 ARG A CA 1
ATOM 1492 C C . ARG A 1 186 ? 13.674 10.644 36.076 1.00 86.12 186 ARG A C 1
ATOM 1494 O O . ARG A 1 186 ? 12.885 11.103 36.900 1.00 86.12 186 ARG A O 1
ATOM 1501 N N . ILE A 1 187 ? 13.441 9.531 35.381 1.00 92.06 187 ILE A N 1
ATOM 1502 C CA . ILE A 1 187 ? 12.273 8.667 35.573 1.00 92.06 187 ILE A CA 1
ATOM 1503 C C . ILE A 1 187 ? 12.724 7.385 36.297 1.00 92.06 187 ILE A C 1
ATOM 1505 O O . ILE A 1 187 ? 13.507 6.622 35.721 1.00 92.06 187 ILE A O 1
ATOM 1509 N N . PRO A 1 188 ? 12.274 7.137 37.540 1.00 94.44 188 PRO A N 1
ATOM 1510 C CA . PRO A 1 188 ? 12.555 5.895 38.253 1.00 94.44 188 PRO A CA 1
ATOM 1511 C C . PRO A 1 188 ? 11.939 4.672 37.559 1.00 94.44 188 PRO A C 1
ATOM 1513 O O . PRO A 1 188 ? 10.909 4.778 36.888 1.00 94.44 188 PRO A O 1
ATOM 1516 N N . ILE A 1 189 ? 12.515 3.487 37.784 1.00 93.94 189 ILE A N 1
ATOM 1517 C CA . ILE A 1 189 ? 11.842 2.210 37.455 1.00 93.94 189 ILE A CA 1
ATOM 1518 C C . ILE A 1 189 ? 10.681 1.903 38.414 1.00 93.94 189 ILE A C 1
ATOM 1520 O O . ILE A 1 189 ? 9.842 1.050 38.121 1.00 93.94 189 ILE A O 1
ATOM 1524 N N . GLY A 1 190 ? 10.631 2.632 39.531 1.00 93.00 190 GLY A N 1
ATOM 1525 C CA . GLY A 1 190 ? 9.496 2.709 40.434 1.00 93.00 190 GLY A CA 1
ATOM 1526 C C . GLY A 1 190 ? 9.415 1.602 41.470 1.00 93.00 190 GLY A C 1
ATOM 1527 O O . GLY A 1 190 ? 10.408 0.964 41.822 1.00 93.00 190 GLY A O 1
ATOM 1528 N N . GLU A 1 191 ? 8.205 1.414 41.976 1.00 91.88 191 GLU A N 1
ATOM 1529 C CA . GLU A 1 191 ? 7.897 0.501 43.067 1.00 91.88 191 GLU A CA 1
ATOM 1530 C C . GLU A 1 191 ? 7.650 -0.918 42.537 1.00 91.88 191 GLU A C 1
ATOM 1532 O O . GLU A 1 191 ? 7.115 -1.092 41.433 1.00 91.88 191 GLU A O 1
ATOM 1537 N N . PRO A 1 192 ? 8.040 -1.958 43.292 1.00 91.06 192 PRO A N 1
ATOM 1538 C CA . PRO A 1 192 ? 7.812 -3.332 42.878 1.00 91.06 192 PRO A CA 1
ATOM 1539 C C . PRO A 1 192 ? 6.316 -3.670 42.806 1.00 91.06 192 PRO A C 1
ATOM 1541 O O . PRO A 1 192 ? 5.515 -3.249 43.637 1.00 91.06 192 PRO A O 1
ATOM 1544 N N . LEU A 1 193 ? 5.947 -4.505 41.835 1.00 87.62 193 LEU A N 1
ATOM 1545 C CA . LEU A 1 193 ? 4.637 -5.155 41.797 1.00 87.62 193 LEU A CA 1
ATOM 1546 C C . LEU A 1 193 ? 4.515 -6.190 42.925 1.00 87.62 193 LEU A C 1
ATOM 1548 O O . LEU A 1 193 ? 5.523 -6.682 43.434 1.00 87.62 193 LEU A O 1
ATOM 1552 N N . ASN A 1 194 ? 3.278 -6.579 43.256 1.00 77.19 194 ASN A N 1
ATOM 1553 C CA . ASN A 1 194 ? 3.003 -7.595 44.277 1.00 77.19 194 ASN A CA 1
ATOM 1554 C C . ASN A 1 194 ? 3.893 -8.840 44.101 1.00 77.19 194 ASN A C 1
ATOM 1556 O O . ASN A 1 194 ? 4.136 -9.306 42.980 1.00 77.19 194 ASN A O 1
ATOM 1560 N N . ASP A 1 195 ? 4.384 -9.346 45.232 1.00 76.62 195 ASP A N 1
ATOM 1561 C CA . ASP A 1 195 ? 5.302 -10.482 45.344 1.00 76.62 195 ASP A CA 1
ATOM 1562 C C . ASP A 1 195 ? 6.652 -10.306 44.622 1.00 76.62 195 ASP A C 1
ATOM 1564 O O . ASP A 1 195 ? 7.322 -11.294 44.327 1.00 76.62 195 ASP A O 1
ATOM 1568 N N . THR A 1 196 ? 7.063 -9.072 44.313 1.00 84.94 196 THR A N 1
ATOM 1569 C CA . THR A 1 196 ? 8.375 -8.758 43.721 1.00 84.94 196 THR A CA 1
ATOM 1570 C C . THR A 1 196 ? 9.178 -7.888 44.672 1.00 84.94 196 THR A C 1
ATOM 1572 O O . THR A 1 196 ? 8.632 -7.034 45.364 1.00 84.94 196 THR A O 1
ATOM 1575 N N . LYS A 1 197 ? 10.493 -8.066 44.686 1.00 89.06 197 LYS A N 1
ATOM 1576 C CA . LYS A 1 197 ? 11.419 -7.192 45.396 1.00 89.06 197 LYS A CA 1
ATOM 1577 C C . LYS A 1 197 ? 12.576 -6.818 44.475 1.00 89.06 197 LYS A C 1
ATOM 1579 O O . LYS A 1 197 ? 13.124 -7.666 43.773 1.00 89.06 197 LYS A O 1
ATOM 1584 N N . LEU A 1 198 ? 12.908 -5.529 44.464 1.00 91.69 198 LEU A N 1
ATOM 1585 C CA . LEU A 1 198 ? 14.047 -4.980 43.734 1.00 91.69 198 LEU A CA 1
ATOM 1586 C C . LEU A 1 198 ? 15.243 -4.934 44.687 1.00 91.69 198 LEU A C 1
ATOM 1588 O O . LEU A 1 198 ? 15.184 -4.257 45.713 1.00 91.69 198 LEU A O 1
ATOM 1592 N N . THR A 1 199 ? 16.316 -5.645 44.354 1.00 91.25 199 THR A N 1
ATOM 1593 C CA . THR A 1 199 ? 17.554 -5.661 45.142 1.00 91.25 199 THR A CA 1
ATOM 1594 C C . THR A 1 199 ? 18.694 -5.145 44.273 1.00 91.25 199 THR A C 1
ATOM 1596 O O . THR A 1 199 ? 18.849 -5.574 43.135 1.00 91.25 199 THR A O 1
ATOM 1599 N N . ILE A 1 200 ? 19.503 -4.226 44.801 1.00 91.88 200 ILE A N 1
ATOM 1600 C CA . ILE A 1 200 ? 20.663 -3.659 44.103 1.00 91.88 200 ILE A CA 1
ATOM 1601 C C . ILE A 1 200 ? 21.964 -4.160 44.740 1.00 91.88 200 ILE A C 1
ATOM 1603 O O . ILE A 1 200 ? 22.050 -4.280 45.964 1.00 91.88 200 ILE A O 1
ATOM 1607 N N . LYS A 1 201 ? 22.978 -4.470 43.928 1.00 89.50 201 LYS A N 1
ATOM 1608 C CA . LYS A 1 201 ? 24.323 -4.862 44.393 1.00 89.50 201 LYS A CA 1
ATOM 1609 C C . LYS A 1 201 ? 25.383 -3.960 43.765 1.00 89.50 201 LYS A C 1
ATOM 1611 O O . LYS A 1 201 ? 25.234 -3.658 42.589 1.00 89.50 201 LYS A O 1
ATOM 1616 N N . PRO A 1 202 ? 26.427 -3.519 44.491 1.00 84.75 202 PRO A N 1
ATOM 1617 C CA . PRO A 1 202 ? 27.495 -2.713 43.897 1.00 84.75 202 PRO A CA 1
ATOM 1618 C C . PRO A 1 202 ? 28.064 -3.391 42.648 1.00 84.75 202 PRO A C 1
ATOM 1620 O O . PRO A 1 202 ? 28.349 -4.587 42.685 1.00 84.75 202 PRO A O 1
ATOM 1623 N N . SER A 1 203 ? 28.180 -2.644 41.551 1.00 74.69 203 SER A N 1
ATOM 1624 C CA . SER A 1 203 ? 28.772 -3.149 40.311 1.00 74.69 203 SER A CA 1
ATOM 1625 C C . SER A 1 203 ? 30.299 -3.147 40.420 1.00 74.69 203 SER A C 1
ATOM 1627 O O . SER A 1 203 ? 30.885 -2.161 40.871 1.00 74.69 203 SER A O 1
ATOM 1629 N N . ASP A 1 204 ? 30.948 -4.219 39.958 1.00 66.88 204 ASP A N 1
ATOM 1630 C CA . ASP A 1 204 ? 32.409 -4.398 40.024 1.00 66.88 204 ASP A CA 1
ATOM 1631 C C . ASP A 1 204 ? 33.204 -3.302 39.278 1.00 66.88 204 ASP A C 1
ATOM 1633 O O . ASP A 1 204 ? 34.391 -3.106 39.539 1.00 66.88 204 ASP A O 1
ATOM 1637 N N . ASP A 1 205 ? 32.564 -2.570 38.357 1.00 57.81 205 ASP A N 1
ATOM 1638 C CA . ASP A 1 205 ? 33.224 -1.625 37.448 1.00 57.81 205 ASP A CA 1
ATOM 1639 C C . ASP A 1 205 ? 33.120 -0.132 37.864 1.00 57.81 205 ASP A C 1
ATOM 1641 O O . ASP A 1 205 ? 33.792 0.694 37.244 1.00 57.81 205 ASP A O 1
ATOM 1645 N N . CYS A 1 206 ? 32.307 0.267 38.864 1.00 56.75 206 CYS A N 1
ATOM 1646 C CA . CYS A 1 206 ? 32.152 1.692 39.239 1.00 56.75 206 CYS A CA 1
ATOM 1647 C C . CYS A 1 206 ? 31.525 1.922 40.635 1.00 56.75 206 CYS A C 1
ATOM 1649 O O . CYS A 1 206 ? 30.463 1.384 40.930 1.00 56.75 206 CYS A O 1
ATOM 1651 N N . LEU A 1 207 ? 32.106 2.812 41.459 1.00 59.44 207 LEU A N 1
ATOM 1652 C CA . LEU A 1 207 ? 31.705 3.063 42.865 1.00 59.44 207 LEU A CA 1
ATOM 1653 C C . LEU A 1 207 ? 30.292 3.659 43.078 1.00 59.44 207 LEU A C 1
ATOM 1655 O O . LEU A 1 207 ? 29.836 3.728 44.216 1.00 59.44 207 LEU A O 1
ATOM 1659 N N . SER A 1 208 ? 29.598 4.092 42.022 1.00 70.31 208 SER A N 1
ATOM 1660 C CA . SER A 1 208 ? 28.282 4.756 42.092 1.00 70.31 208 SER A CA 1
ATOM 1661 C C . SER A 1 208 ? 27.169 4.045 41.309 1.00 70.31 208 SER A C 1
ATOM 1663 O O . SER A 1 208 ? 26.069 4.582 41.188 1.00 70.31 208 SER A O 1
ATOM 1665 N N . LEU A 1 209 ? 27.440 2.855 40.764 1.00 84.50 209 LEU A N 1
ATOM 1666 C CA . LEU A 1 209 ? 26.492 2.084 39.957 1.00 84.50 209 LEU A CA 1
ATOM 1667 C C . LEU A 1 209 ? 26.245 0.710 40.575 1.00 84.50 209 LEU A C 1
ATOM 1669 O O . LEU A 1 209 ? 27.126 0.118 41.201 1.00 84.50 209 LEU A O 1
ATOM 1673 N N . PHE A 1 210 ? 25.042 0.189 40.363 1.00 88.50 210 PHE A N 1
ATOM 1674 C CA . PHE A 1 210 ? 24.599 -1.068 40.944 1.00 88.50 210 PHE A CA 1
ATOM 1675 C C . PHE A 1 210 ? 24.024 -2.004 39.883 1.00 88.50 210 PHE A C 1
ATOM 1677 O O . PHE A 1 210 ? 23.385 -1.569 38.930 1.00 88.50 210 PHE A O 1
ATOM 1684 N N . ASP A 1 211 ? 24.211 -3.300 40.080 1.00 89.94 211 ASP A N 1
ATOM 1685 C CA . ASP A 1 211 ? 23.506 -4.352 39.365 1.00 89.94 211 ASP A CA 1
ATOM 1686 C C . ASP A 1 211 ? 22.109 -4.536 39.951 1.00 89.94 211 ASP A C 1
ATOM 1688 O O . ASP A 1 211 ? 21.952 -4.661 41.170 1.00 89.94 211 ASP A O 1
ATOM 1692 N N . LEU A 1 212 ? 21.098 -4.603 39.084 1.00 92.56 212 LEU A N 1
ATOM 1693 C CA . LEU A 1 212 ? 19.720 -4.854 39.489 1.00 92.56 212 LEU A CA 1
ATOM 1694 C C . LEU A 1 212 ? 19.406 -6.356 39.526 1.00 92.56 212 LEU A C 1
ATOM 1696 O O . LEU A 1 212 ? 19.608 -7.090 38.551 1.00 92.56 212 LEU A O 1
ATOM 1700 N N . LEU A 1 213 ? 18.842 -6.801 40.646 1.00 91.38 213 LEU A N 1
ATOM 1701 C CA . LEU A 1 213 ? 18.301 -8.137 40.847 1.00 91.38 213 LEU A CA 1
ATOM 1702 C C . LEU A 1 213 ? 16.801 -8.064 41.133 1.00 91.38 213 LEU A C 1
ATOM 1704 O O . LEU A 1 213 ? 16.327 -7.186 41.856 1.00 91.38 213 LEU A O 1
ATOM 1708 N N . LEU A 1 214 ? 16.069 -9.029 40.582 1.00 88.81 214 LEU A N 1
ATOM 1709 C CA . LEU A 1 214 ? 14.648 -9.227 40.839 1.00 88.81 214 LEU A CA 1
ATOM 1710 C C . LEU A 1 214 ? 14.451 -10.470 41.702 1.00 88.81 214 LEU A C 1
ATOM 1712 O O . LEU A 1 214 ? 14.874 -11.563 41.329 1.00 88.81 214 LEU A O 1
ATOM 1716 N N . GLU A 1 215 ? 13.791 -10.305 42.841 1.00 86.75 215 GLU A N 1
ATOM 1717 C CA . GLU A 1 215 ? 13.516 -11.361 43.819 1.00 86.75 215 GLU A CA 1
ATOM 1718 C C . GLU A 1 215 ? 12.008 -11.600 43.915 1.00 86.75 215 GLU A C 1
ATOM 1720 O O . GLU A 1 215 ? 11.223 -10.654 43.809 1.00 86.75 215 GLU A O 1
ATOM 1725 N N . SER A 1 216 ? 11.579 -12.854 44.080 1.00 80.44 216 SER A N 1
ATOM 1726 C CA . SER A 1 216 ? 10.159 -13.173 44.254 1.00 80.44 216 SER A CA 1
ATOM 1727 C C . SER A 1 216 ? 9.928 -14.581 44.783 1.00 80.44 216 SER A C 1
ATOM 1729 O O . SER A 1 216 ? 10.185 -15.558 44.098 1.00 80.44 216 SER A O 1
ATOM 1731 N N . ASP A 1 217 ? 9.273 -14.711 45.929 1.00 72.12 217 ASP A N 1
ATOM 1732 C CA . ASP A 1 217 ? 8.969 -16.036 46.477 1.00 72.12 217 ASP A CA 1
ATOM 1733 C C . ASP A 1 217 ? 7.865 -16.776 45.703 1.00 72.12 217 ASP A C 1
ATOM 1735 O O . ASP A 1 217 ? 7.599 -17.948 45.966 1.00 72.12 217 ASP A O 1
ATOM 1739 N N . THR A 1 218 ? 7.209 -16.132 44.732 1.00 68.69 218 THR A N 1
ATOM 1740 C CA . THR A 1 218 ? 6.077 -16.711 43.992 1.00 68.69 218 THR A CA 1
ATOM 1741 C C . THR A 1 218 ? 6.327 -16.849 42.490 1.00 68.69 218 THR A C 1
ATOM 1743 O O . THR A 1 218 ? 5.636 -17.645 41.841 1.00 68.69 218 THR A O 1
ATOM 1746 N N . ARG A 1 219 ? 7.321 -16.144 41.925 1.00 69.38 219 ARG A N 1
ATOM 1747 C CA . ARG A 1 219 ? 7.660 -16.190 40.491 1.00 69.38 219 ARG A CA 1
ATOM 1748 C C . ARG A 1 219 ? 8.689 -17.281 40.174 1.00 69.38 219 ARG A C 1
ATOM 1750 O O . ARG A 1 219 ? 9.517 -17.680 40.988 1.00 69.38 219 ARG A O 1
ATOM 1757 N N . TRP A 1 220 ? 8.592 -17.809 38.959 1.00 58.75 220 TRP A N 1
ATOM 1758 C CA . TRP A 1 220 ? 9.379 -18.944 38.476 1.00 58.75 220 TRP A CA 1
ATOM 1759 C C . TRP A 1 220 ? 10.042 -18.585 37.149 1.00 58.75 220 TRP A C 1
ATOM 1761 O O . TRP A 1 220 ? 9.470 -17.829 36.365 1.00 58.75 220 TRP A O 1
ATOM 1771 N N . THR A 1 221 ? 11.216 -19.161 36.888 1.00 55.28 221 THR A N 1
ATOM 1772 C CA . THR A 1 221 ? 11.905 -19.056 35.595 1.00 55.28 221 THR A CA 1
ATOM 1773 C C . THR A 1 221 ? 12.357 -20.405 35.087 1.00 55.28 221 THR A C 1
ATOM 1775 O O . THR A 1 221 ? 12.469 -21.382 35.831 1.00 55.28 221 THR A O 1
ATOM 1778 N N . GLN A 1 222 ? 12.685 -20.414 33.805 1.00 50.38 222 GLN A N 1
ATOM 1779 C CA . GLN A 1 222 ? 13.233 -21.551 33.112 1.00 50.38 222 GLN A CA 1
ATOM 1780 C C . GLN A 1 222 ? 14.733 -21.328 32.862 1.00 50.38 222 GLN A C 1
ATOM 1782 O O . GLN A 1 222 ? 15.128 -20.585 31.963 1.00 50.38 222 GLN A O 1
ATOM 1787 N N . THR A 1 223 ? 15.595 -22.014 33.619 1.00 49.41 223 THR A N 1
ATOM 1788 C CA . THR A 1 223 ? 17.041 -22.056 33.340 1.00 49.41 223 THR A CA 1
ATOM 1789 C C . THR A 1 223 ? 17.336 -23.220 32.385 1.00 49.41 223 THR A C 1
ATOM 1791 O O . THR A 1 223 ? 17.777 -24.288 32.811 1.00 49.41 223 THR A O 1
ATOM 1794 N N . GLY A 1 224 ? 17.040 -23.037 31.093 1.00 47.53 224 GLY A N 1
ATOM 1795 C CA . GLY A 1 224 ? 17.259 -24.033 30.028 1.00 47.53 224 GLY A CA 1
ATOM 1796 C C . GLY A 1 224 ? 16.022 -24.870 29.656 1.00 47.53 224 GLY A C 1
ATOM 1797 O O . GLY A 1 224 ? 15.010 -24.843 30.339 1.00 47.53 224 GLY A O 1
ATOM 1798 N N . LEU A 1 225 ? 16.088 -25.642 28.563 1.00 43.66 225 LEU A N 1
ATOM 1799 C CA . LEU A 1 225 ? 14.927 -26.253 27.873 1.00 43.66 225 LEU A CA 1
ATOM 1800 C C . LEU A 1 225 ? 13.990 -27.151 28.720 1.00 43.66 225 LEU A C 1
ATOM 1802 O O . LEU A 1 225 ? 12.849 -27.365 28.297 1.00 43.66 225 LEU A O 1
ATOM 1806 N N . HIS A 1 226 ? 14.419 -27.618 29.903 1.00 43.66 226 HIS A N 1
ATOM 1807 C CA . HIS A 1 226 ? 13.688 -28.600 30.723 1.00 43.66 226 HIS A CA 1
ATOM 1808 C C . HIS A 1 226 ? 13.699 -28.376 32.250 1.00 43.66 226 HIS A C 1
ATOM 1810 O O . HIS A 1 226 ? 13.166 -29.220 32.960 1.00 43.66 226 HIS A O 1
ATOM 1816 N N . ASN A 1 227 ? 14.270 -27.282 32.771 1.00 47.25 227 ASN A N 1
ATOM 1817 C CA . ASN A 1 227 ? 14.367 -27.067 34.222 1.00 47.25 227 ASN A CA 1
ATOM 1818 C C . ASN A 1 227 ? 13.649 -25.789 34.661 1.00 47.25 227 ASN A C 1
ATOM 1820 O O . ASN A 1 227 ? 14.191 -24.689 34.517 1.00 47.25 227 ASN A O 1
ATOM 1824 N N . ASP A 1 228 ? 12.472 -25.964 35.258 1.00 54.53 228 ASP A N 1
ATOM 1825 C CA . ASP A 1 228 ? 11.763 -24.904 35.968 1.00 54.53 228 ASP A CA 1
ATOM 1826 C C . ASP A 1 228 ? 12.327 -24.792 37.388 1.00 54.53 228 ASP A C 1
ATOM 1828 O O . ASP A 1 228 ? 12.392 -25.777 38.130 1.00 54.53 228 ASP A O 1
ATOM 1832 N N . LYS A 1 229 ? 12.755 -23.590 37.776 1.00 57.41 229 LYS A N 1
ATOM 1833 C CA . LYS A 1 229 ? 13.189 -23.288 39.142 1.00 57.41 229 LYS A CA 1
ATOM 1834 C C . LYS A 1 229 ? 12.438 -22.074 39.667 1.00 57.41 229 LYS A C 1
ATOM 1836 O O . LYS A 1 229 ? 12.280 -21.068 38.973 1.00 57.41 229 LYS A O 1
ATOM 1841 N N . GLN A 1 230 ? 12.016 -22.164 40.921 1.00 58.53 230 GLN A N 1
ATOM 1842 C CA . GLN A 1 230 ? 11.548 -21.013 41.680 1.00 58.53 230 GLN A CA 1
ATOM 1843 C C . GLN A 1 230 ? 12.706 -20.017 41.818 1.00 58.53 230 GLN A C 1
ATOM 1845 O O . GLN A 1 230 ? 13.815 -20.406 42.199 1.00 58.53 230 GLN A O 1
ATOM 1850 N N . ILE A 1 231 ? 12.474 -18.756 41.450 1.00 59.38 231 ILE A N 1
ATOM 1851 C CA . ILE A 1 231 ? 13.500 -17.719 41.557 1.00 59.38 231 ILE A CA 1
ATOM 1852 C C . ILE A 1 231 ? 13.429 -17.140 42.952 1.00 59.38 231 ILE A C 1
ATOM 1854 O O . ILE A 1 231 ? 12.499 -16.417 43.244 1.00 59.38 231 ILE A O 1
ATOM 1858 N N . PHE A 1 232 ? 14.465 -17.304 43.762 1.00 66.81 232 PHE A N 1
ATOM 1859 C CA . PHE A 1 232 ? 14.622 -16.426 44.925 1.00 66.81 232 PHE A CA 1
ATOM 1860 C C . PHE A 1 232 ? 15.245 -15.082 44.532 1.00 66.81 232 PHE A C 1
ATOM 1862 O O . PHE A 1 232 ? 14.861 -14.048 45.061 1.00 66.81 232 PHE A O 1
ATOM 1869 N N . SER A 1 233 ? 16.176 -15.080 43.571 1.00 81.25 233 SER A N 1
ATOM 1870 C CA . SER A 1 233 ? 16.850 -13.876 43.072 1.00 81.25 233 SER A CA 1
ATOM 1871 C C . SER A 1 233 ? 17.357 -14.088 41.640 1.00 81.25 233 SER A C 1
ATOM 1873 O O . SER A 1 233 ? 17.965 -15.122 41.354 1.00 81.25 233 SER A O 1
ATOM 1875 N N . PHE A 1 234 ? 17.096 -13.141 40.733 1.00 82.62 234 PHE A N 1
ATOM 1876 C CA . PHE A 1 234 ? 17.482 -13.189 39.318 1.00 82.62 234 PHE A CA 1
ATOM 1877 C C . PHE A 1 234 ? 18.287 -11.949 38.926 1.00 82.62 234 PHE A C 1
ATOM 1879 O O . PHE A 1 234 ? 17.817 -10.824 39.092 1.00 82.62 234 PHE A O 1
ATOM 1886 N N . ALA A 1 235 ? 19.485 -12.146 38.373 1.00 86.12 235 ALA A N 1
ATOM 1887 C CA . ALA A 1 235 ? 20.321 -11.059 37.871 1.00 86.12 235 ALA A CA 1
ATOM 1888 C C . ALA A 1 235 ? 19.835 -10.601 36.488 1.00 86.12 235 ALA A C 1
ATOM 1890 O O . ALA A 1 235 ? 19.829 -11.374 35.533 1.00 86.12 235 ALA A O 1
ATOM 1891 N N . THR A 1 236 ? 19.438 -9.334 36.376 1.00 87.31 236 THR A N 1
ATOM 1892 C CA . THR A 1 236 ? 18.837 -8.770 35.149 1.00 87.31 236 THR A CA 1
ATOM 1893 C C . THR A 1 236 ? 19.868 -8.420 34.068 1.00 87.31 236 THR A C 1
ATOM 1895 O O . THR A 1 236 ? 19.526 -8.295 32.889 1.00 87.31 236 THR A O 1
ATOM 1898 N N . ASN A 1 237 ? 21.138 -8.274 34.473 1.00 87.12 237 ASN A N 1
ATOM 1899 C CA . ASN A 1 237 ? 22.218 -7.626 33.718 1.00 87.12 237 ASN A CA 1
ATOM 1900 C C . ASN A 1 237 ? 21.954 -6.148 33.377 1.00 87.12 237 ASN A C 1
ATOM 1902 O O . ASN A 1 237 ? 22.639 -5.584 32.518 1.00 87.12 237 ASN A O 1
ATOM 1906 N N . ASP A 1 238 ? 20.991 -5.529 34.056 1.00 88.94 238 ASP A N 1
ATOM 1907 C CA . ASP A 1 238 ? 20.737 -4.099 33.990 1.00 88.94 238 ASP A CA 1
ATOM 1908 C C . ASP A 1 238 ? 21.525 -3.376 35.084 1.00 88.94 238 ASP A C 1
ATOM 1910 O O . ASP A 1 238 ? 21.600 -3.822 36.234 1.00 88.94 238 ASP A O 1
ATOM 1914 N N . ILE A 1 239 ? 22.117 -2.251 34.695 1.00 88.69 239 ILE A N 1
ATOM 1915 C CA . ILE A 1 239 ? 22.852 -1.339 35.559 1.00 88.69 239 ILE A CA 1
ATOM 1916 C C . ILE A 1 239 ? 21.904 -0.213 35.956 1.00 88.69 239 ILE A C 1
ATOM 1918 O O . ILE A 1 239 ? 21.214 0.376 35.114 1.00 88.69 239 ILE A O 1
ATOM 1922 N N . VAL A 1 240 ? 21.893 0.101 37.244 1.00 90.94 240 VAL A N 1
ATOM 1923 C CA . VAL A 1 240 ? 21.060 1.141 37.831 1.00 90.94 240 VAL A CA 1
ATOM 1924 C C . VAL A 1 240 ? 21.877 2.094 38.692 1.00 90.94 240 VAL A C 1
ATOM 1926 O O . VAL A 1 240 ? 22.918 1.747 39.250 1.00 90.94 240 VAL A O 1
ATOM 1929 N N . GLU A 1 241 ? 21.374 3.311 38.806 1.00 90.56 241 GLU A N 1
ATOM 1930 C CA . GLU A 1 241 ? 21.792 4.293 39.797 1.00 90.56 241 GLU A CA 1
ATOM 1931 C C . GLU A 1 241 ? 20.770 4.281 40.939 1.00 90.56 241 GLU A C 1
ATOM 1933 O O . GLU A 1 241 ? 19.571 4.091 40.709 1.00 90.56 241 GLU A O 1
ATOM 1938 N N . HIS A 1 242 ? 21.232 4.490 42.169 1.00 89.31 242 HIS A N 1
ATOM 1939 C CA . HIS A 1 242 ? 20.368 4.631 43.333 1.00 89.31 242 HIS A CA 1
ATOM 1940 C C . HIS A 1 242 ? 20.583 6.000 43.974 1.00 89.31 242 HIS A C 1
ATOM 1942 O O . HIS A 1 242 ? 21.686 6.306 44.424 1.00 89.31 242 HIS A O 1
ATOM 1948 N N . ASP A 1 243 ? 19.522 6.800 44.031 1.00 87.50 243 ASP A N 1
ATOM 1949 C CA . ASP A 1 243 ? 19.541 8.148 44.599 1.00 87.50 243 ASP A CA 1
ATOM 1950 C C . ASP A 1 243 ? 18.268 8.385 45.421 1.00 87.50 243 ASP A C 1
ATOM 1952 O O . ASP A 1 243 ? 17.155 8.166 44.938 1.00 87.50 243 ASP A O 1
ATOM 1956 N N . ASN A 1 244 ? 18.438 8.793 46.683 1.00 82.31 244 ASN A N 1
ATOM 1957 C CA . ASN A 1 244 ? 17.363 9.085 47.640 1.00 82.31 244 ASN A CA 1
ATOM 1958 C C . ASN A 1 244 ? 16.238 8.028 47.697 1.00 82.31 244 ASN A C 1
ATOM 1960 O O . ASN A 1 244 ? 15.056 8.361 47.753 1.00 82.31 244 ASN A O 1
ATOM 1964 N N . GLY A 1 245 ? 16.596 6.739 47.670 1.00 82.94 245 GLY A N 1
ATOM 1965 C CA . GLY A 1 245 ? 15.637 5.626 47.739 1.00 82.94 245 GLY A CA 1
ATOM 1966 C C . GLY A 1 245 ? 14.966 5.272 46.407 1.00 82.94 245 GLY A C 1
ATOM 1967 O O . GLY A 1 245 ? 14.223 4.297 46.341 1.00 82.94 245 GLY A O 1
ATOM 1968 N N . SER A 1 246 ? 15.230 6.033 45.341 1.00 91.25 246 SER A N 1
ATOM 1969 C CA . SER A 1 246 ? 14.740 5.760 43.989 1.00 91.25 246 SER A CA 1
ATOM 1970 C C . SER A 1 246 ? 15.799 5.046 43.154 1.00 91.25 246 SER A C 1
ATOM 1972 O O . SER A 1 246 ? 16.986 5.371 43.214 1.00 91.25 246 SER A O 1
ATOM 1974 N N . ILE A 1 247 ? 15.357 4.085 42.342 1.00 94.25 247 ILE A N 1
ATOM 1975 C CA . ILE A 1 247 ? 16.214 3.333 41.421 1.00 94.25 247 ILE A CA 1
ATOM 1976 C C . ILE A 1 247 ? 15.994 3.858 40.000 1.00 94.25 247 ILE A C 1
ATOM 1978 O O . ILE A 1 247 ? 14.862 3.897 39.510 1.00 94.25 247 ILE A O 1
ATOM 1982 N N . TYR A 1 248 ? 17.078 4.228 39.323 1.00 92.12 248 TYR A N 1
ATOM 1983 C CA . TYR A 1 248 ? 17.064 4.764 37.964 1.00 92.12 248 TYR A CA 1
ATOM 1984 C C . TYR A 1 248 ? 17.792 3.826 37.011 1.00 92.12 248 TYR A C 1
ATOM 1986 O O . TYR A 1 248 ? 18.927 3.427 37.259 1.00 92.12 248 TYR A O 1
ATOM 1994 N N . TYR A 1 249 ? 17.150 3.498 35.893 1.00 90.62 249 TYR A N 1
ATOM 1995 C CA . TYR A 1 249 ? 17.766 2.686 34.849 1.00 90.62 249 TYR A CA 1
ATOM 1996 C C . TYR A 1 249 ? 18.877 3.458 34.123 1.00 90.62 249 TYR A C 1
ATOM 1998 O O . TYR A 1 249 ? 18.627 4.556 33.613 1.00 90.62 249 TYR A O 1
ATOM 2006 N N . VAL A 1 250 ? 20.073 2.866 34.042 1.00 84.44 250 VAL A N 1
ATOM 2007 C CA . VAL A 1 250 ? 21.243 3.451 33.361 1.00 84.44 250 VAL A CA 1
ATOM 2008 C C . VAL A 1 250 ? 21.514 2.769 32.021 1.00 84.44 250 VAL A C 1
ATOM 2010 O O . VAL A 1 250 ? 21.785 3.456 31.038 1.00 84.44 250 VAL A O 1
ATOM 2013 N N . GLY A 1 251 ? 21.443 1.439 31.964 1.00 80.12 251 GLY A N 1
ATOM 2014 C CA . GLY A 1 251 ? 21.645 0.692 30.723 1.00 80.12 251 GLY A CA 1
ATOM 2015 C C . GLY A 1 251 ? 21.949 -0.782 30.948 1.00 80.12 251 GLY A C 1
ATOM 2016 O O . GLY A 1 251 ? 22.054 -1.241 32.086 1.00 80.12 251 GLY A O 1
ATOM 2017 N N . ARG A 1 252 ? 22.124 -1.535 29.862 1.00 82.25 252 ARG A N 1
ATOM 2018 C CA . ARG A 1 252 ? 22.414 -2.978 29.924 1.00 82.25 252 ARG A CA 1
ATOM 2019 C C . ARG A 1 252 ? 23.899 -3.298 29.771 1.00 82.25 252 ARG A C 1
ATOM 2021 O O . ARG A 1 252 ? 24.564 -2.752 28.892 1.00 82.25 252 ARG A O 1
ATOM 2028 N N . LYS A 1 253 ? 24.406 -4.284 30.524 1.00 77.50 253 LYS A N 1
ATOM 2029 C CA . LYS A 1 253 ? 25.803 -4.765 30.406 1.00 77.50 253 LYS A CA 1
ATOM 2030 C C . LYS A 1 253 ? 26.191 -5.249 28.999 1.00 77.50 253 LYS A C 1
ATOM 2032 O O . LYS A 1 253 ? 27.367 -5.297 28.674 1.00 77.50 253 LYS A O 1
ATOM 2037 N N . THR A 1 254 ? 25.230 -5.630 28.158 1.00 72.06 254 THR A N 1
ATOM 2038 C CA . THR A 1 254 ? 25.479 -6.095 26.780 1.00 72.06 254 THR A CA 1
ATOM 2039 C C . THR A 1 254 ? 25.696 -4.967 25.771 1.00 72.06 254 THR A C 1
ATOM 2041 O O . THR A 1 254 ? 26.162 -5.233 24.669 1.00 72.06 254 THR A O 1
ATOM 2044 N N . PHE A 1 255 ? 25.333 -3.726 26.111 1.00 73.31 255 PHE A N 1
ATOM 2045 C CA . PHE A 1 255 ? 25.447 -2.551 25.232 1.00 73.31 255 PHE A CA 1
ATOM 2046 C C . PHE A 1 255 ? 26.474 -1.543 25.747 1.00 73.31 255 PHE A C 1
ATOM 2048 O O . PHE A 1 255 ? 26.424 -0.349 25.438 1.00 73.31 255 PHE A O 1
ATOM 2055 N N . THR A 1 256 ? 27.413 -2.041 26.543 1.00 69.94 256 THR A N 1
ATOM 2056 C CA . THR A 1 256 ? 28.524 -1.285 27.091 1.00 69.94 256 THR A CA 1
ATOM 2057 C C . THR A 1 256 ? 29.840 -1.824 26.535 1.00 69.94 256 THR A C 1
ATOM 2059 O O . THR A 1 256 ? 30.016 -3.029 26.366 1.00 69.94 256 THR A O 1
ATOM 2062 N N . GLN A 1 257 ? 30.781 -0.931 26.232 1.00 77.75 257 GLN A N 1
ATOM 2063 C CA . GLN A 1 257 ? 32.138 -1.304 25.825 1.00 77.75 257 GLN A CA 1
ATOM 2064 C C . GLN A 1 257 ? 33.154 -0.496 26.630 1.00 77.75 257 GLN A C 1
ATOM 2066 O O . GLN A 1 257 ? 32.967 0.701 26.853 1.00 77.75 257 GLN A O 1
ATOM 2071 N N . LYS A 1 258 ? 34.253 -1.133 27.058 1.00 71.12 258 LYS A N 1
ATOM 2072 C CA . LYS A 1 258 ? 35.366 -0.415 27.695 1.00 71.12 258 LYS A CA 1
ATOM 2073 C C . LYS A 1 258 ? 36.070 0.455 26.654 1.00 71.12 258 LYS A C 1
ATOM 2075 O O . LYS A 1 258 ? 36.696 -0.067 25.735 1.00 71.12 258 LYS A O 1
ATOM 2080 N N . ARG A 1 259 ? 36.009 1.778 26.817 1.00 75.69 259 ARG A N 1
ATOM 2081 C CA . ARG A 1 259 ? 36.809 2.752 26.058 1.00 75.69 259 ARG A CA 1
ATOM 2082 C C . ARG A 1 259 ? 37.697 3.500 27.036 1.00 75.69 259 ARG A C 1
ATOM 2084 O O . ARG A 1 259 ? 37.207 4.068 28.006 1.00 75.69 259 ARG A O 1
ATOM 2091 N N . MET A 1 260 ? 39.006 3.495 26.785 1.00 69.69 260 MET A N 1
ATOM 2092 C CA . MET A 1 260 ? 39.985 4.215 27.616 1.00 69.69 260 MET A CA 1
ATOM 2093 C C . MET A 1 260 ? 39.883 3.866 29.118 1.00 69.69 260 MET A C 1
ATOM 2095 O O . MET A 1 260 ? 40.011 4.733 29.974 1.00 69.69 260 MET A O 1
ATOM 2099 N N . GLY A 1 261 ? 39.614 2.594 29.441 1.00 60.00 261 GLY A N 1
ATOM 2100 C CA . GLY A 1 261 ? 39.481 2.108 30.821 1.00 60.00 261 GLY A CA 1
ATOM 2101 C C . GLY A 1 261 ? 38.118 2.349 31.484 1.00 60.00 261 GLY A C 1
ATOM 2102 O O . GLY A 1 261 ? 37.903 1.845 32.581 1.00 60.00 261 GLY A O 1
ATOM 2103 N N . VAL A 1 262 ? 37.186 3.046 30.823 1.00 66.69 262 VAL A N 1
ATOM 2104 C CA . VAL A 1 262 ? 35.844 3.350 31.348 1.00 66.69 262 VAL A CA 1
ATOM 2105 C C . VAL A 1 262 ? 34.776 2.564 30.589 1.00 66.69 262 VAL A C 1
ATOM 2107 O O . VAL A 1 262 ? 34.849 2.422 29.367 1.00 66.69 262 VAL A O 1
ATOM 2110 N N . MET A 1 263 ? 33.774 2.049 31.303 1.00 70.62 263 MET A N 1
ATOM 2111 C CA . MET A 1 263 ? 32.606 1.402 30.700 1.00 70.62 263 MET A CA 1
ATOM 2112 C C . MET A 1 263 ? 31.675 2.443 30.075 1.00 70.62 263 MET A C 1
ATOM 2114 O O . MET A 1 263 ? 31.055 3.238 30.777 1.00 70.62 263 MET A O 1
ATOM 2118 N N . VAL A 1 264 ? 31.566 2.423 28.748 1.00 77.25 264 VAL A N 1
ATOM 2119 C CA . VAL A 1 264 ? 30.753 3.368 27.976 1.00 77.25 264 VAL A CA 1
ATOM 2120 C C . VAL A 1 264 ? 29.461 2.698 27.541 1.00 77.25 264 VAL A C 1
ATOM 2122 O O . VAL A 1 264 ? 29.505 1.726 26.792 1.00 77.25 264 VAL A O 1
ATOM 2125 N N . SER A 1 265 ? 28.324 3.227 27.996 1.00 83.00 265 SER A N 1
ATOM 2126 C CA . SER A 1 265 ? 26.981 2.797 27.583 1.00 83.00 265 SER A CA 1
ATOM 2127 C C . SER A 1 265 ? 26.518 3.574 26.353 1.00 83.00 265 SER A C 1
ATOM 2129 O O . SER A 1 265 ? 26.455 4.803 26.388 1.00 83.00 265 SER A O 1
ATOM 2131 N N . VAL A 1 266 ? 26.153 2.862 25.283 1.00 85.75 266 VAL A N 1
ATOM 2132 C CA . VAL A 1 266 ? 25.570 3.482 24.079 1.00 85.75 266 VAL A CA 1
ATOM 2133 C C . VAL A 1 266 ? 24.221 4.130 24.392 1.00 85.75 266 VAL A C 1
ATOM 2135 O O . VAL A 1 266 ? 23.950 5.234 23.932 1.00 85.75 266 VAL A O 1
ATOM 2138 N N . GLU A 1 267 ? 23.414 3.489 25.237 1.00 83.50 267 GLU A N 1
ATOM 2139 C CA . GLU A 1 267 ? 22.089 3.982 25.638 1.00 83.50 267 GLU A CA 1
ATOM 2140 C C . GLU A 1 267 ? 22.195 5.299 26.424 1.00 83.50 267 GLU A C 1
ATOM 2142 O O . GLU A 1 267 ? 21.360 6.188 26.276 1.00 83.50 267 GLU A O 1
ATOM 2147 N N . TYR A 1 268 ? 23.272 5.481 27.199 1.00 82.75 268 TYR A N 1
ATOM 2148 C CA . TYR A 1 268 ? 23.535 6.750 27.883 1.00 82.75 268 TYR A CA 1
ATOM 2149 C C . TYR A 1 268 ? 23.867 7.885 26.899 1.00 82.75 268 TYR A C 1
ATOM 2151 O O . TYR A 1 268 ? 23.464 9.027 27.105 1.00 82.75 268 TYR A O 1
ATOM 2159 N N . ILE A 1 269 ? 24.551 7.575 25.796 1.00 88.44 269 ILE A N 1
ATOM 2160 C CA . ILE A 1 269 ? 24.883 8.552 24.749 1.00 88.44 269 ILE A CA 1
ATOM 2161 C C . ILE A 1 269 ? 23.640 8.911 23.937 1.00 88.44 269 ILE A C 1
ATOM 2163 O O . ILE A 1 269 ? 23.402 10.089 23.683 1.00 88.44 269 ILE A O 1
ATOM 2167 N N . GLU A 1 270 ? 22.833 7.913 23.564 1.00 88.94 270 GLU A N 1
ATOM 2168 C CA . GLU A 1 270 ? 21.521 8.115 22.938 1.00 88.94 270 GLU A CA 1
ATOM 2169 C C . GLU A 1 270 ? 20.652 9.026 23.825 1.00 88.94 270 GLU A C 1
ATOM 2171 O O . GLU A 1 270 ? 20.061 9.992 23.333 1.00 88.94 270 GLU A O 1
ATOM 2176 N N . LYS A 1 271 ? 20.676 8.802 25.150 1.00 82.50 271 LYS A N 1
ATOM 2177 C CA . LYS A 1 271 ? 20.001 9.659 26.127 1.00 82.50 271 LYS A CA 1
ATOM 2178 C C . LYS A 1 271 ? 20.504 11.109 26.064 1.00 82.50 271 LYS A C 1
ATOM 2180 O O . LYS A 1 271 ? 19.738 12.050 25.856 1.00 82.50 271 LYS A O 1
ATOM 2185 N N . THR A 1 272 ? 21.797 11.350 26.220 1.00 85.31 272 THR A N 1
ATOM 2186 C CA . THR A 1 272 ? 22.293 12.735 26.178 1.00 85.31 272 THR A CA 1
ATOM 2187 C C . THR A 1 272 ? 22.054 13.384 24.811 1.00 85.31 272 THR A C 1
ATOM 2189 O O . THR A 1 272 ? 21.747 14.571 24.738 1.00 85.31 272 THR A O 1
ATOM 2192 N N . ALA A 1 273 ? 22.086 12.610 23.723 1.00 88.81 273 ALA A N 1
ATOM 2193 C CA . ALA A 1 273 ? 21.812 13.116 22.386 1.00 88.81 273 ALA A CA 1
ATOM 2194 C C . ALA A 1 273 ? 20.374 13.634 22.231 1.00 88.81 273 ALA A C 1
ATOM 2196 O O . ALA A 1 273 ? 20.205 14.766 21.775 1.00 88.81 273 ALA A O 1
ATOM 2197 N N . LEU A 1 274 ? 19.339 12.888 22.644 1.00 84.44 274 LEU A N 1
ATOM 2198 C CA . LEU A 1 274 ? 17.960 13.389 22.494 1.00 84.44 274 LEU A CA 1
ATOM 2199 C C . LEU A 1 274 ? 17.646 14.546 23.465 1.00 84.44 274 LEU A C 1
ATOM 2201 O O . LEU A 1 274 ? 16.742 15.327 23.186 1.00 84.44 274 LEU A O 1
ATOM 2205 N N . GLN A 1 275 ? 18.406 14.728 24.560 1.00 82.19 275 GLN A N 1
ATOM 2206 C CA . GLN A 1 275 ? 18.256 15.898 25.453 1.00 82.19 275 GLN A CA 1
ATOM 2207 C C . GLN A 1 275 ? 18.613 17.222 24.764 1.00 82.19 275 GLN A C 1
ATOM 2209 O O . GLN A 1 275 ? 18.128 18.278 25.169 1.00 82.19 275 GLN A O 1
ATOM 2214 N N . SER A 1 276 ? 19.428 17.173 23.708 1.00 84.94 276 SER A N 1
ATOM 2215 C CA . SER A 1 276 ? 19.855 18.363 22.968 1.00 84.94 276 SER A CA 1
ATOM 2216 C C . SER A 1 276 ? 18.739 19.033 22.157 1.00 84.94 276 SER A C 1
ATOM 2218 O O . SER A 1 276 ? 18.883 20.191 21.774 1.00 84.94 276 SER A O 1
ATOM 2220 N N . ASN A 1 277 ? 17.655 18.310 21.842 1.00 78.88 277 ASN A N 1
ATOM 2221 C CA . ASN A 1 277 ? 16.654 18.671 20.825 1.00 78.88 277 ASN A CA 1
ATOM 2222 C C . ASN A 1 277 ? 17.212 18.893 19.398 1.00 78.88 277 ASN A C 1
ATOM 2224 O O . ASN A 1 277 ? 16.467 19.316 18.515 1.00 78.88 277 ASN A O 1
ATOM 2228 N N . LEU A 1 278 ? 18.493 18.598 19.139 1.00 84.94 278 LEU A N 1
ATOM 2229 C CA . LEU A 1 278 ? 19.111 18.689 17.805 1.00 84.94 278 LEU A CA 1
ATOM 2230 C C . LEU A 1 278 ? 18.811 17.462 16.936 1.00 84.94 278 LEU A C 1
ATOM 2232 O O . LEU A 1 278 ? 18.928 17.510 15.712 1.00 84.94 278 LEU A O 1
ATOM 2236 N N . VAL A 1 279 ? 18.440 16.355 17.575 1.00 86.38 279 VAL A N 1
ATOM 2237 C CA . VAL A 1 279 ? 18.134 15.076 16.943 1.00 86.38 279 VAL A CA 1
ATOM 2238 C C . VAL A 1 279 ? 16.793 14.570 17.465 1.00 86.38 279 VAL A C 1
ATOM 2240 O O . VAL A 1 279 ? 16.539 14.581 18.668 1.00 86.38 279 VAL A O 1
ATOM 2243 N N . SER A 1 280 ? 15.917 14.162 16.550 1.00 78.50 280 SER A N 1
ATOM 2244 C CA . SER A 1 280 ? 14.556 13.709 16.879 1.00 78.50 280 SER A CA 1
ATOM 2245 C C . SER A 1 280 ? 14.504 12.232 17.276 1.00 78.50 280 SER A C 1
ATOM 2247 O O . SER A 1 280 ? 13.696 11.844 18.122 1.00 78.50 280 SER A O 1
ATOM 2249 N N . GLU A 1 281 ? 15.395 11.432 16.692 1.00 83.62 281 GLU A N 1
ATOM 2250 C CA . GLU A 1 281 ? 15.600 10.011 16.957 1.00 83.62 281 GLU A CA 1
ATOM 2251 C C . GLU A 1 281 ? 17.066 9.666 16.697 1.00 83.62 281 GLU A C 1
ATOM 2253 O O . GLU A 1 281 ? 17.647 10.149 15.723 1.00 83.62 281 GLU A O 1
ATOM 2258 N N . CYS A 1 282 ? 17.671 8.822 17.531 1.00 90.06 282 CYS A N 1
ATOM 2259 C CA . CYS A 1 282 ? 19.023 8.331 17.303 1.00 90.06 282 CYS A CA 1
ATOM 2260 C C . CYS A 1 282 ? 19.185 6.877 17.753 1.00 90.06 282 CYS A C 1
ATOM 2262 O O . CYS A 1 282 ? 18.462 6.390 18.621 1.00 90.06 282 CYS A O 1
ATOM 2264 N N . GLY A 1 283 ? 20.140 6.192 17.132 1.00 90.88 283 GLY A N 1
ATOM 2265 C CA . GLY A 1 283 ? 20.567 4.851 17.498 1.00 90.88 283 GLY A CA 1
ATOM 2266 C C . GLY A 1 283 ? 22.077 4.738 17.353 1.00 90.88 283 GLY A C 1
ATOM 2267 O O . GLY A 1 283 ? 22.658 5.199 16.364 1.00 90.88 283 GLY A O 1
ATOM 2268 N N . GLY A 1 284 ? 22.721 4.148 18.351 1.00 91.19 284 GLY A N 1
ATOM 2269 C CA . GLY A 1 284 ? 24.155 3.926 18.374 1.00 91.19 284 GLY A CA 1
ATOM 2270 C C . GLY A 1 284 ? 24.518 2.450 18.275 1.00 91.19 284 GLY A C 1
ATOM 2271 O O . GLY A 1 284 ? 23.781 1.563 18.718 1.00 91.19 284 GLY A O 1
ATOM 2272 N N . PHE A 1 285 ? 25.692 2.185 17.712 1.00 90.25 285 PHE A N 1
ATOM 2273 C CA . PHE A 1 285 ? 26.299 0.859 17.718 1.00 90.25 285 PHE A CA 1
ATOM 2274 C C . PHE A 1 285 ? 27.826 0.948 17.651 1.00 90.25 285 PHE A C 1
ATOM 2276 O O . PHE A 1 285 ? 28.397 1.920 17.150 1.00 90.25 285 PHE A O 1
ATOM 2283 N N . PHE A 1 286 ? 28.480 -0.103 18.137 1.00 87.19 286 PHE A N 1
ATOM 2284 C CA . PHE A 1 286 ? 29.911 -0.306 17.964 1.00 87.19 286 PHE A CA 1
ATOM 2285 C C . PHE A 1 286 ? 30.175 -1.182 16.742 1.00 87.19 286 PHE A C 1
ATOM 2287 O O . PHE A 1 286 ? 29.507 -2.196 16.537 1.00 87.19 286 PHE A O 1
ATOM 2294 N N . LYS A 1 287 ? 31.161 -0.794 15.935 1.00 84.12 287 LYS A N 1
ATOM 2295 C CA . LYS A 1 287 ? 31.764 -1.671 14.929 1.00 84.12 287 LYS A CA 1
ATOM 2296 C C . LYS A 1 287 ? 32.722 -2.669 15.585 1.00 84.12 287 LYS A C 1
ATOM 2298 O O . LYS A 1 287 ? 33.162 -2.467 16.714 1.00 84.12 287 LYS A O 1
ATOM 2303 N N . GLU A 1 288 ? 33.081 -3.718 14.845 1.00 78.69 288 GLU A N 1
ATOM 2304 C CA . GLU A 1 288 ? 34.044 -4.741 15.290 1.00 78.69 288 GLU A CA 1
ATOM 2305 C C . GLU A 1 288 ? 35.412 -4.148 15.674 1.00 78.69 288 GLU A C 1
ATOM 2307 O O . GLU A 1 288 ? 36.066 -4.646 16.584 1.00 78.69 288 GLU A O 1
ATOM 2312 N N . ASP A 1 289 ? 35.813 -3.043 15.039 1.00 79.81 289 ASP A N 1
ATOM 2313 C CA . ASP A 1 289 ? 37.048 -2.304 15.334 1.00 79.81 289 ASP A CA 1
ATOM 2314 C C . ASP A 1 289 ? 36.952 -1.384 16.572 1.00 79.81 289 ASP A C 1
ATOM 2316 O O . ASP A 1 289 ? 37.899 -0.669 16.896 1.00 79.81 289 ASP A O 1
ATOM 2320 N N . GLY A 1 290 ? 35.811 -1.380 17.271 1.00 80.69 290 GLY A N 1
ATOM 2321 C CA . GLY A 1 290 ? 35.545 -0.523 18.428 1.00 80.69 290 GLY A CA 1
ATOM 2322 C C . GLY A 1 290 ? 35.125 0.909 18.081 1.00 80.69 290 GLY A C 1
ATOM 2323 O O . GLY A 1 290 ? 34.948 1.728 18.987 1.00 80.69 290 GLY A O 1
ATOM 2324 N N . THR A 1 291 ? 34.934 1.236 16.798 1.00 85.12 291 THR A N 1
ATOM 2325 C CA . THR A 1 291 ? 34.416 2.542 16.371 1.00 85.12 291 THR A CA 1
ATOM 2326 C C . THR A 1 291 ? 32.961 2.697 16.804 1.00 85.12 291 THR A C 1
ATOM 2328 O O . THR A 1 291 ? 32.095 1.925 16.388 1.00 85.12 291 THR A O 1
ATOM 2331 N N . LEU A 1 292 ? 32.673 3.736 17.590 1.00 90.19 292 LEU A N 1
ATOM 2332 C CA . LEU A 1 292 ? 31.314 4.096 17.983 1.00 90.19 292 LEU A CA 1
ATOM 2333 C C . LEU A 1 292 ? 30.662 4.984 16.924 1.00 90.19 292 LEU A C 1
ATOM 2335 O O . LEU A 1 292 ? 31.148 6.085 16.647 1.00 90.19 292 LEU A O 1
ATOM 2339 N N . ILE A 1 293 ? 29.543 4.533 16.368 1.00 91.06 293 ILE A N 1
ATOM 2340 C CA . ILE A 1 293 ? 28.755 5.286 15.391 1.00 91.06 293 ILE A CA 1
ATOM 2341 C C . ILE A 1 293 ? 27.409 5.643 16.008 1.00 91.06 293 ILE A C 1
ATOM 2343 O O . ILE A 1 293 ? 26.750 4.788 16.597 1.00 91.06 293 ILE A O 1
ATOM 2347 N N . LEU A 1 294 ? 27.003 6.900 15.838 1.00 93.06 294 LEU A N 1
ATOM 2348 C CA . LEU A 1 294 ? 25.664 7.382 16.150 1.00 93.06 294 LEU A CA 1
ATOM 2349 C C . LEU A 1 294 ? 24.977 7.816 14.850 1.00 93.06 294 LEU A C 1
ATOM 2351 O O . LEU A 1 294 ? 25.457 8.713 14.152 1.00 93.06 294 LEU A O 1
ATOM 2355 N N . LEU A 1 295 ? 23.859 7.176 14.527 1.00 90.94 295 LEU A N 1
ATOM 2356 C CA . LEU A 1 295 ? 22.977 7.578 13.436 1.00 90.94 295 LEU A CA 1
ATOM 2357 C C . LEU A 1 295 ? 21.765 8.296 14.018 1.00 90.94 295 LEU A C 1
ATOM 2359 O O . LEU A 1 295 ? 21.228 7.863 15.038 1.00 90.94 295 LEU A O 1
ATOM 2363 N N . GLY A 1 296 ? 21.331 9.385 13.387 1.00 84.88 296 GLY A N 1
ATOM 2364 C CA . GLY A 1 296 ? 20.173 10.132 13.865 1.00 84.88 296 GLY A CA 1
ATOM 2365 C C . GLY A 1 296 ? 19.436 10.928 12.798 1.00 84.88 296 GLY A C 1
ATOM 2366 O O . GLY A 1 296 ? 19.965 11.205 11.721 1.00 84.88 296 GLY A O 1
ATOM 2367 N N . SER A 1 297 ? 18.203 11.299 13.125 1.00 81.06 297 SER A N 1
ATOM 2368 C CA . SER A 1 297 ? 17.308 12.093 12.283 1.00 81.06 297 SER A CA 1
ATOM 2369 C C . SER A 1 297 ? 17.368 13.566 12.692 1.00 81.06 297 SER A C 1
ATOM 2371 O O . SER A 1 297 ? 16.892 13.946 13.768 1.00 81.06 297 SER A O 1
ATOM 2373 N N . PHE A 1 298 ? 17.960 14.394 11.831 1.00 81.50 298 PHE A N 1
ATOM 2374 C CA . PHE A 1 298 ? 18.222 15.816 12.079 1.00 81.50 298 PHE A CA 1
ATOM 2375 C C . PHE A 1 298 ? 17.307 16.713 11.240 1.00 81.50 298 PHE A C 1
ATOM 2377 O O . PHE A 1 298 ? 16.906 16.352 10.135 1.00 81.50 298 PHE A O 1
ATOM 2384 N N . THR A 1 299 ? 17.021 17.918 11.721 1.00 66.81 299 THR A N 1
ATOM 2385 C CA . THR A 1 299 ? 16.214 18.912 10.989 1.00 66.81 299 THR A CA 1
ATOM 2386 C C . THR A 1 299 ? 17.051 19.811 10.077 1.00 66.81 299 THR A C 1
ATOM 2388 O O . THR A 1 299 ? 16.520 20.338 9.109 1.00 66.81 299 THR A O 1
ATOM 2391 N N . THR A 1 300 ? 18.356 19.950 10.337 1.00 72.88 300 THR A N 1
ATOM 2392 C CA . THR A 1 300 ? 19.280 20.826 9.590 1.00 72.88 300 THR A CA 1
ATOM 2393 C C . THR A 1 300 ? 20.559 20.093 9.195 1.00 72.88 300 THR A C 1
ATOM 2395 O O . THR A 1 300 ? 20.997 19.176 9.894 1.00 72.88 300 THR A O 1
ATOM 2398 N N . ASP A 1 301 ? 21.169 20.443 8.063 1.00 70.19 301 ASP A N 1
ATOM 2399 C CA . ASP A 1 301 ? 22.348 19.728 7.536 1.00 70.19 301 ASP A CA 1
ATOM 2400 C C . ASP A 1 301 ? 23.567 19.786 8.460 1.00 70.19 301 ASP A C 1
ATOM 2402 O O . ASP A 1 301 ? 24.341 18.835 8.534 1.00 70.19 301 ASP A O 1
ATOM 2406 N N . ASP A 1 302 ? 23.683 20.852 9.249 1.00 82.69 302 ASP A N 1
ATOM 2407 C CA . ASP A 1 302 ? 24.708 21.016 10.281 1.00 82.69 302 ASP A CA 1
ATOM 2408 C C . ASP A 1 302 ? 24.396 20.283 11.603 1.00 82.69 302 ASP A C 1
ATOM 2410 O O . ASP A 1 302 ? 25.206 20.306 12.535 1.00 82.69 302 ASP A O 1
ATOM 2414 N N . GLY A 1 303 ? 23.250 19.599 11.690 1.00 84.50 303 GLY A N 1
ATOM 2415 C CA . GLY A 1 303 ? 22.785 18.871 12.871 1.00 84.50 303 GLY A CA 1
ATOM 2416 C C . GLY A 1 303 ? 23.803 17.877 13.453 1.00 84.50 303 GLY A C 1
ATOM 2417 O O . GLY A 1 303 ? 24.039 17.926 14.661 1.00 84.50 303 GLY A O 1
ATOM 2418 N N . PRO A 1 304 ? 24.462 17.015 12.648 1.00 89.25 304 PRO A N 1
ATOM 2419 C CA . PRO A 1 304 ? 25.490 16.098 13.147 1.00 89.25 304 PRO A CA 1
ATOM 2420 C C . PRO A 1 304 ? 26.679 16.804 13.815 1.00 89.25 304 PRO A C 1
ATOM 2422 O O . PRO A 1 304 ? 27.152 16.353 14.860 1.00 89.25 304 PRO A O 1
ATOM 2425 N N . SER A 1 305 ? 27.142 17.920 13.245 1.00 87.75 305 SER A N 1
ATOM 2426 C CA . SER A 1 305 ? 28.262 18.700 13.785 1.00 87.75 305 SER A CA 1
ATOM 2427 C C . SER A 1 305 ? 27.871 19.391 15.090 1.00 87.75 305 SER A C 1
ATOM 2429 O O . SER A 1 305 ? 28.564 19.240 16.095 1.00 87.75 305 SER A O 1
ATOM 2431 N N . LYS A 1 306 ? 26.704 20.047 15.119 1.00 90.69 306 LYS A N 1
ATOM 2432 C CA . LYS A 1 306 ? 26.153 20.673 16.333 1.00 90.69 306 LYS A CA 1
ATOM 2433 C C . LYS A 1 306 ? 25.918 19.661 17.453 1.00 90.69 306 LYS A C 1
ATOM 2435 O O . LYS A 1 306 ? 26.195 19.946 18.616 1.00 90.69 306 LYS A O 1
ATOM 2440 N N . LEU A 1 307 ? 25.434 18.462 17.119 1.00 93.25 307 LEU A N 1
ATOM 2441 C CA . LEU A 1 307 ? 25.259 17.397 18.103 1.00 93.25 307 LEU A CA 1
ATOM 2442 C C . LEU A 1 307 ? 26.607 16.921 18.650 1.00 93.25 307 LEU A C 1
ATOM 2444 O O . LEU A 1 307 ? 26.718 16.673 19.847 1.00 93.25 307 LEU A O 1
ATOM 2448 N N . SER A 1 308 ? 27.641 16.829 17.811 1.00 93.62 308 SER A N 1
ATOM 2449 C CA . SER A 1 308 ? 28.993 16.502 18.276 1.00 93.62 308 SER A CA 1
ATOM 2450 C C . SER A 1 308 ? 29.499 17.523 19.299 1.00 93.62 308 SER A C 1
ATOM 2452 O O . SER A 1 308 ? 30.002 17.128 20.348 1.00 93.62 308 SER A O 1
ATOM 2454 N N . GLU A 1 309 ? 29.335 18.821 19.033 1.00 92.19 309 GLU A N 1
ATOM 2455 C CA . GLU A 1 309 ? 29.711 19.899 19.963 1.00 92.19 309 GLU A CA 1
ATOM 2456 C C . GLU A 1 309 ? 28.916 19.828 21.277 1.00 92.19 309 GLU A C 1
ATOM 2458 O O . GLU A 1 309 ? 29.476 19.932 22.372 1.00 92.19 309 GLU A O 1
ATOM 2463 N N . TYR A 1 310 ? 27.608 19.574 21.189 1.00 93.25 310 TYR A N 1
ATOM 2464 C CA . TYR A 1 310 ? 26.757 19.390 22.362 1.00 93.25 310 TYR A CA 1
ATOM 2465 C C . TYR A 1 310 ? 27.202 18.194 23.216 1.00 93.25 310 TYR A C 1
ATOM 2467 O O . TYR A 1 310 ? 27.347 18.314 24.432 1.00 93.25 310 TYR A O 1
ATOM 2475 N N . LEU A 1 311 ? 27.477 17.041 22.600 1.00 92.94 311 LEU A N 1
ATOM 2476 C CA . LEU A 1 311 ? 27.939 15.864 23.337 1.00 92.94 311 LEU A CA 1
ATOM 2477 C C . LEU A 1 311 ? 29.309 16.113 23.979 1.00 92.94 311 LEU A C 1
ATOM 2479 O O . LEU A 1 311 ? 29.506 15.720 25.121 1.00 92.94 311 LEU A O 1
ATOM 2483 N N . GLN A 1 312 ? 30.226 16.814 23.307 1.00 93.19 312 GLN A N 1
ATOM 2484 C CA . GLN A 1 312 ? 31.545 17.155 23.862 1.00 93.19 312 GLN A CA 1
ATOM 2485 C C . GLN A 1 312 ? 31.475 18.072 25.089 1.00 93.19 312 GLN A C 1
ATOM 2487 O O . GLN A 1 312 ? 32.369 18.031 25.931 1.00 93.19 312 GLN A O 1
ATOM 2492 N N . THR A 1 313 ? 30.421 18.883 25.209 1.00 92.19 313 THR A N 1
ATOM 2493 C CA . THR A 1 313 ? 30.216 19.772 26.364 1.00 92.19 313 THR A CA 1
ATOM 2494 C C . THR A 1 313 ? 29.497 19.095 27.534 1.00 92.19 313 THR A C 1
ATOM 2496 O O . THR A 1 313 ? 29.648 19.543 28.668 1.00 92.19 313 THR A O 1
ATOM 2499 N N . HIS A 1 314 ? 28.753 18.010 27.289 1.00 87.19 314 HIS A N 1
ATOM 2500 C CA . HIS A 1 314 ? 27.913 17.341 28.296 1.00 87.19 314 HIS A CA 1
ATOM 2501 C C . HIS A 1 314 ? 28.398 15.940 28.689 1.00 87.19 314 HIS A C 1
ATOM 2503 O O . HIS A 1 314 ? 27.949 15.397 29.699 1.00 87.19 314 HIS A O 1
ATOM 2509 N N . LEU A 1 315 ? 29.304 15.342 27.913 1.00 86.62 315 LEU A N 1
ATOM 2510 C CA . LEU A 1 315 ? 29.846 14.009 28.151 1.00 86.62 315 LEU A CA 1
ATOM 2511 C C . LEU A 1 315 ? 31.378 14.023 28.209 1.00 86.62 315 LEU A C 1
ATOM 2513 O O . LEU A 1 315 ? 32.026 14.770 27.476 1.00 86.62 315 LEU A O 1
ATOM 2517 N N . PRO A 1 316 ? 31.989 13.144 29.022 1.00 80.38 316 PRO A N 1
ATOM 2518 C CA . PRO A 1 316 ? 33.429 12.934 28.985 1.00 80.38 316 PRO A CA 1
ATOM 2519 C C . PRO A 1 316 ? 33.924 12.462 27.601 1.00 80.38 316 PRO A C 1
ATOM 2521 O O . PRO A 1 316 ? 33.188 11.767 26.894 1.00 80.38 316 PRO A O 1
ATOM 2524 N N . PRO A 1 317 ? 35.202 12.701 27.237 1.00 83.62 317 PRO A N 1
ATOM 2525 C CA . PRO A 1 317 ? 35.743 12.371 25.910 1.00 83.62 317 PRO A CA 1
ATOM 2526 C C . PRO A 1 317 ? 35.550 10.911 25.468 1.00 83.62 317 PRO A C 1
ATOM 2528 O O . PRO A 1 317 ? 35.329 10.632 24.291 1.00 83.62 317 PRO A O 1
ATOM 2531 N N . HIS A 1 318 ? 35.587 9.963 26.407 1.00 83.94 318 HIS A N 1
ATOM 2532 C CA . HIS A 1 318 ? 35.412 8.536 26.124 1.00 83.94 318 HIS A CA 1
ATOM 2533 C C . HIS A 1 318 ? 33.964 8.151 25.766 1.00 83.94 318 HIS A C 1
ATOM 2535 O O . HIS A 1 318 ? 33.756 7.091 25.181 1.00 83.94 318 HIS A O 1
ATOM 2541 N N . PHE A 1 319 ? 32.970 9.003 26.031 1.00 85.56 319 PHE A N 1
ATOM 2542 C CA . PHE A 1 319 ? 31.575 8.813 25.611 1.00 85.56 319 PHE A CA 1
ATOM 2543 C C . PHE A 1 319 ? 31.260 9.449 24.244 1.00 85.56 319 PHE A C 1
ATOM 2545 O O . PHE A 1 319 ? 30.163 9.270 23.728 1.00 85.56 319 PHE A O 1
ATOM 2552 N N . ILE A 1 320 ? 32.198 10.160 23.609 1.00 91.69 320 ILE A N 1
ATOM 2553 C CA . ILE A 1 320 ? 31.927 10.843 22.334 1.00 91.69 320 ILE A CA 1
ATOM 2554 C C . ILE A 1 320 ? 31.953 9.838 21.165 1.00 91.69 320 ILE A C 1
ATOM 2556 O O . ILE A 1 320 ? 32.942 9.098 21.027 1.00 91.69 320 ILE A O 1
ATOM 2560 N N . PRO A 1 321 ? 30.898 9.765 20.321 1.00 93.00 321 PRO A N 1
ATOM 2561 C CA . PRO A 1 321 ? 30.901 8.929 19.121 1.00 93.00 321 PRO A CA 1
ATOM 2562 C C . PRO A 1 321 ? 32.043 9.294 18.173 1.00 93.00 321 PRO A C 1
ATOM 2564 O O . PRO A 1 321 ? 32.339 10.466 17.962 1.00 93.00 321 PRO A O 1
ATOM 2567 N N . ASN A 1 322 ? 32.664 8.290 17.553 1.00 93.00 322 ASN A N 1
ATOM 2568 C CA . ASN A 1 322 ? 33.689 8.517 16.533 1.00 93.00 322 ASN A CA 1
ATOM 2569 C C . ASN A 1 322 ? 33.095 9.140 15.266 1.00 93.00 322 ASN A C 1
ATOM 2571 O O . ASN A 1 322 ? 33.772 9.894 14.570 1.00 93.00 322 ASN A O 1
ATOM 2575 N N . LYS A 1 323 ? 31.844 8.794 14.942 1.00 89.88 323 LYS A N 1
ATOM 2576 C CA . LYS A 1 323 ? 31.102 9.371 13.822 1.00 89.88 323 LYS A CA 1
ATOM 2577 C C . LYS A 1 323 ? 29.654 9.610 14.222 1.00 89.88 323 LYS A C 1
ATOM 2579 O O . LYS A 1 323 ? 29.005 8.711 14.753 1.00 89.88 323 LYS A O 1
ATOM 2584 N N . ILE A 1 324 ? 29.155 10.797 13.894 1.00 90.38 324 ILE A N 1
ATOM 2585 C CA . ILE A 1 324 ? 27.733 11.138 13.935 1.00 90.38 324 ILE A CA 1
ATOM 2586 C C . ILE A 1 324 ? 27.285 11.349 12.493 1.00 90.38 324 ILE A C 1
ATOM 2588 O O . ILE A 1 324 ? 27.950 12.060 11.735 1.00 90.38 324 ILE A O 1
ATOM 2592 N N . ARG A 1 325 ? 26.202 10.692 12.084 1.00 84.75 325 ARG A N 1
ATOM 2593 C CA . ARG A 1 325 ? 25.688 10.781 10.715 1.00 84.75 325 ARG A CA 1
ATOM 2594 C C . ARG A 1 325 ? 24.179 10.941 10.698 1.00 84.75 325 ARG A C 1
ATOM 2596 O O . ARG A 1 325 ? 23.472 10.413 11.554 1.00 84.75 325 ARG A O 1
ATOM 2603 N N . ARG A 1 326 ? 23.715 11.670 9.688 1.00 82.44 326 ARG A N 1
ATOM 2604 C CA . ARG A 1 326 ? 22.304 11.783 9.343 1.00 82.44 326 ARG A CA 1
ATOM 2605 C C . ARG A 1 326 ? 21.818 10.454 8.770 1.00 82.44 326 ARG A C 1
ATOM 2607 O O . ARG A 1 326 ? 22.491 9.888 7.919 1.00 82.44 326 ARG A O 1
ATOM 2614 N N . SER A 1 327 ? 20.663 9.995 9.236 1.00 75.00 327 SER A N 1
ATOM 2615 C CA . SER A 1 327 ? 19.880 8.952 8.577 1.00 75.00 327 SER A CA 1
ATOM 2616 C C . SER A 1 327 ? 18.857 9.609 7.652 1.00 75.00 327 SER A C 1
ATOM 2618 O O . SER A 1 327 ? 18.147 10.519 8.081 1.00 75.00 327 SER A O 1
ATOM 2620 N N . TYR A 1 328 ? 18.776 9.160 6.397 1.00 61.03 328 TYR A N 1
ATOM 2621 C CA . TYR A 1 328 ? 17.754 9.605 5.432 1.00 61.03 328 TYR A CA 1
ATOM 2622 C C . TYR A 1 328 ? 16.502 8.713 5.432 1.00 61.03 328 TYR A C 1
ATOM 2624 O O . TYR A 1 328 ? 15.519 9.009 4.757 1.00 61.03 328 TYR A O 1
ATOM 2632 N N . SER A 1 329 ? 16.527 7.631 6.213 1.00 60.72 329 SER A N 1
ATOM 2633 C CA . SER A 1 329 ? 15.407 6.717 6.447 1.00 60.72 329 SER A CA 1
ATOM 2634 C C . SER A 1 329 ? 15.088 6.613 7.944 1.00 60.72 329 SER A C 1
ATOM 2636 O O . SER A 1 329 ? 15.915 6.971 8.790 1.00 60.72 329 SER A O 1
ATOM 2638 N N . ASN A 1 330 ? 13.887 6.133 8.284 1.00 66.69 330 ASN A N 1
ATOM 2639 C CA . ASN A 1 330 ? 13.515 5.849 9.674 1.00 66.69 330 ASN A CA 1
ATOM 2640 C C . ASN A 1 330 ? 14.479 4.828 10.292 1.00 66.69 330 ASN A C 1
ATOM 2642 O O . ASN A 1 330 ? 14.910 3.891 9.616 1.00 66.69 330 ASN A O 1
ATOM 2646 N N . LEU A 1 331 ? 14.776 4.969 11.588 1.00 79.94 331 LEU A N 1
ATOM 2647 C CA . LEU A 1 331 ? 15.626 4.001 12.277 1.00 79.94 331 LEU A CA 1
ATOM 2648 C C . LEU A 1 331 ? 14.953 2.614 12.276 1.00 79.94 331 LEU A C 1
ATOM 2650 O O . LEU A 1 331 ? 13.767 2.510 12.614 1.00 79.94 331 LEU A O 1
ATOM 2654 N N . PRO A 1 332 ? 15.682 1.544 11.908 1.00 79.75 332 PRO A N 1
ATOM 2655 C CA . PRO A 1 332 ? 15.106 0.214 11.795 1.00 79.75 332 PRO A CA 1
ATOM 2656 C C . PRO A 1 332 ? 14.671 -0.292 13.172 1.00 79.75 332 PRO A C 1
ATOM 2658 O O . PRO A 1 332 ? 15.422 -0.200 14.147 1.00 79.75 332 PRO A O 1
ATOM 2661 N N . LEU A 1 333 ? 13.463 -0.855 13.249 1.00 81.06 333 LEU A N 1
ATOM 2662 C CA . LEU A 1 333 ? 12.967 -1.543 14.439 1.00 81.06 333 LEU A CA 1
ATOM 2663 C C . LEU A 1 333 ? 12.969 -3.056 14.227 1.00 81.06 333 LEU A C 1
ATOM 2665 O O . LEU A 1 333 ? 12.737 -3.548 13.125 1.00 81.06 333 LEU A O 1
ATOM 2669 N N . ASN A 1 334 ? 13.180 -3.796 15.310 1.00 80.50 334 ASN A N 1
ATOM 2670 C CA . ASN A 1 334 ? 12.996 -5.238 15.341 1.00 80.50 334 ASN A CA 1
ATOM 2671 C C . ASN A 1 334 ? 11.509 -5.610 15.482 1.00 80.50 334 ASN A C 1
ATOM 2673 O O . ASN A 1 334 ? 10.646 -4.763 15.716 1.00 80.50 334 ASN A O 1
ATOM 2677 N N . GLU A 1 335 ? 11.210 -6.909 15.413 1.00 71.38 335 GLU A N 1
ATOM 2678 C CA . GLU A 1 335 ? 9.842 -7.445 15.519 1.00 71.38 335 GLU A CA 1
ATOM 2679 C C . GLU A 1 335 ? 9.113 -7.076 16.827 1.00 71.38 335 GLU A C 1
ATOM 2681 O O . GLU A 1 335 ? 7.885 -7.129 16.880 1.00 71.38 335 GLU A O 1
ATOM 2686 N N . ASN A 1 336 ? 9.846 -6.679 17.875 1.00 74.19 336 ASN A N 1
ATOM 2687 C CA . ASN A 1 336 ? 9.298 -6.271 19.171 1.00 74.19 336 ASN A CA 1
ATOM 2688 C C . ASN A 1 336 ? 9.079 -4.751 19.283 1.00 74.19 336 ASN A C 1
ATOM 2690 O O . ASN A 1 336 ? 8.659 -4.281 20.339 1.00 74.19 336 ASN A O 1
ATOM 2694 N N . GLY A 1 337 ? 9.374 -3.980 18.230 1.00 69.00 337 GLY A N 1
ATOM 2695 C CA . GLY A 1 337 ? 9.234 -2.523 18.222 1.00 69.00 337 GLY A CA 1
ATOM 2696 C C . GLY A 1 337 ? 10.339 -1.775 18.977 1.00 69.00 337 GLY A C 1
ATOM 2697 O O . GLY A 1 337 ? 10.090 -0.671 19.456 1.00 69.00 337 GLY A O 1
ATOM 2698 N N . LYS A 1 338 ? 11.534 -2.369 19.119 1.00 81.56 338 LYS A N 1
ATOM 2699 C CA . LYS A 1 338 ? 12.754 -1.720 19.654 1.00 81.56 338 LYS A CA 1
ATOM 2700 C C . LYS A 1 338 ? 13.767 -1.494 18.529 1.00 81.56 338 LYS A C 1
ATOM 2702 O O . LYS A 1 338 ? 13.683 -2.185 17.520 1.00 81.56 338 LYS A O 1
ATOM 2707 N N . ILE A 1 339 ? 14.750 -0.609 18.700 1.00 84.00 339 ILE A N 1
ATOM 2708 C CA . ILE A 1 339 ? 15.791 -0.352 17.678 1.00 84.00 339 ILE A CA 1
ATOM 2709 C C . ILE A 1 339 ? 16.561 -1.640 17.308 1.00 84.00 339 ILE A C 1
ATOM 2711 O O . ILE A 1 339 ? 17.095 -2.332 18.181 1.00 84.00 339 ILE A O 1
ATOM 2715 N N . ASP A 1 340 ? 16.651 -1.943 16.007 1.00 84.81 340 ASP A N 1
ATOM 2716 C CA . ASP A 1 340 ? 17.460 -3.034 15.448 1.00 84.81 340 ASP A CA 1
ATOM 2717 C C . ASP A 1 340 ? 18.870 -2.536 15.098 1.00 84.81 340 ASP A C 1
ATOM 2719 O O . ASP A 1 340 ? 19.146 -2.023 14.011 1.00 84.81 340 ASP A O 1
ATOM 2723 N N . ARG A 1 341 ? 19.797 -2.717 16.043 1.00 85.00 341 ARG A N 1
ATOM 2724 C CA . ARG A 1 341 ? 21.192 -2.272 15.907 1.00 85.00 341 ARG A CA 1
ATOM 2725 C C . ARG A 1 341 ? 21.976 -3.026 14.827 1.00 85.00 341 ARG A C 1
ATOM 2727 O O . ARG A 1 341 ? 22.937 -2.480 14.290 1.00 85.00 341 ARG A O 1
ATOM 2734 N N . SER A 1 342 ? 21.573 -4.247 14.468 1.00 81.38 342 SER A N 1
ATOM 2735 C CA . SER A 1 342 ? 22.230 -5.018 13.406 1.00 81.38 342 SER A CA 1
ATOM 2736 C C . SER A 1 342 ? 21.862 -4.485 12.023 1.00 81.38 342 SER A C 1
ATOM 2738 O O . SER A 1 342 ? 22.733 -4.350 11.164 1.00 81.38 342 SER A O 1
ATOM 2740 N N . GLN A 1 343 ? 20.592 -4.135 11.807 1.00 80.06 343 GLN A N 1
ATOM 2741 C CA . GLN A 1 343 ? 20.165 -3.460 10.578 1.00 80.06 343 GLN A CA 1
ATOM 2742 C C . GLN A 1 343 ? 20.711 -2.034 10.487 1.00 80.06 343 GLN A C 1
ATOM 2744 O O . GLN A 1 343 ? 21.141 -1.612 9.415 1.00 80.06 343 GLN A O 1
ATOM 2749 N N . LEU A 1 344 ? 20.778 -1.328 11.618 1.00 82.75 344 LEU A N 1
ATOM 2750 C CA . LEU A 1 344 ? 21.355 0.011 11.700 1.00 82.75 344 LEU A CA 1
ATOM 2751 C C . LEU A 1 344 ? 22.807 0.050 11.185 1.00 82.75 344 LEU A C 1
ATOM 2753 O O . LEU A 1 344 ? 23.183 0.953 10.440 1.00 82.75 344 LEU A O 1
ATOM 2757 N N . ALA A 1 345 ? 23.603 -0.973 11.510 1.00 82.31 345 ALA A N 1
ATOM 2758 C CA . ALA A 1 345 ? 24.972 -1.102 11.016 1.00 82.31 345 ALA A CA 1
ATOM 2759 C C . ALA A 1 345 ? 25.062 -1.328 9.496 1.00 82.31 345 ALA A C 1
ATOM 2761 O O . ALA A 1 345 ? 26.009 -0.855 8.865 1.00 82.31 345 ALA A O 1
ATOM 2762 N N . ARG A 1 346 ? 24.082 -2.019 8.896 1.00 77.44 346 ARG A N 1
ATOM 2763 C CA . ARG A 1 346 ? 24.029 -2.257 7.443 1.00 77.44 346 ARG A CA 1
ATOM 2764 C C . ARG A 1 346 ? 23.688 -0.987 6.671 1.00 77.44 346 ARG A C 1
ATOM 2766 O O . ARG A 1 346 ? 24.357 -0.712 5.679 1.00 77.44 346 ARG A O 1
ATOM 2773 N N . LEU A 1 347 ? 22.725 -0.195 7.151 1.00 71.94 347 LEU A N 1
ATOM 2774 C CA . LEU A 1 347 ? 22.330 1.073 6.519 1.00 71.94 347 LEU A CA 1
ATOM 2775 C C . LEU A 1 347 ? 23.522 2.023 6.326 1.00 71.94 347 LEU A C 1
ATOM 2777 O O . LEU A 1 347 ? 23.670 2.625 5.269 1.00 71.94 347 LEU A O 1
ATOM 2781 N N . TYR A 1 348 ? 24.432 2.076 7.302 1.00 73.19 348 TYR A N 1
ATOM 2782 C CA . TYR A 1 348 ? 25.646 2.896 7.225 1.00 73.19 348 TYR A CA 1
ATOM 2783 C C . TYR A 1 348 ? 26.582 2.539 6.047 1.00 73.19 348 TYR A C 1
ATOM 2785 O O . TYR A 1 348 ? 27.380 3.374 5.631 1.00 73.19 348 TYR A O 1
ATOM 2793 N N . SER A 1 349 ? 26.546 1.304 5.533 1.00 65.06 349 SER A N 1
ATOM 2794 C CA . SER A 1 349 ? 27.519 0.811 4.540 1.00 65.06 349 SER A CA 1
ATOM 2795 C C . SER A 1 349 ? 27.171 1.109 3.077 1.00 65.06 349 SER A C 1
ATOM 2797 O O . SER A 1 349 ? 28.052 1.053 2.228 1.00 65.06 349 SER A O 1
ATOM 2799 N N . THR A 1 350 ? 25.915 1.433 2.772 1.00 53.00 350 THR A N 1
ATOM 2800 C CA . THR A 1 350 ? 25.399 1.573 1.398 1.00 53.00 350 THR A CA 1
ATOM 2801 C C . THR A 1 350 ? 25.482 2.989 0.809 1.00 53.00 350 THR A C 1
ATOM 2803 O O . THR A 1 350 ? 25.253 3.152 -0.383 1.00 53.00 350 THR A O 1
ATOM 2806 N N . GLU A 1 351 ? 25.814 4.015 1.596 1.00 51.44 351 GLU A N 1
ATOM 2807 C CA . GLU A 1 351 ? 25.670 5.435 1.212 1.00 51.44 351 GLU A CA 1
ATOM 2808 C C . GLU A 1 351 ? 26.979 6.137 0.722 1.00 51.44 351 GLU A C 1
ATOM 2810 O O . GLU A 1 351 ? 27.070 7.356 0.846 1.00 51.44 351 GLU A O 1
ATOM 2815 N N . THR A 1 352 ? 28.026 5.444 0.211 1.00 42.16 352 THR A N 1
ATOM 2816 C CA . THR A 1 352 ? 29.408 6.025 0.128 1.00 42.16 352 THR A CA 1
ATOM 2817 C C . THR A 1 352 ? 30.222 6.135 -1.207 1.00 42.16 352 THR A C 1
ATOM 2819 O O . THR A 1 352 ? 31.340 6.625 -1.086 1.00 42.16 352 THR A O 1
ATOM 2822 N N . ASP A 1 353 ? 29.781 5.829 -2.450 1.00 36.47 353 ASP A N 1
ATOM 2823 C CA . ASP A 1 353 ? 30.689 5.838 -3.660 1.00 36.47 353 ASP A CA 1
ATOM 2824 C C . ASP A 1 353 ? 30.257 6.713 -4.901 1.00 36.47 353 ASP A C 1
ATOM 2826 O O . ASP A 1 353 ? 29.173 6.462 -5.418 1.00 36.47 353 ASP A O 1
ATOM 2830 N N . GLU A 1 354 ? 31.102 7.646 -5.455 1.00 38.56 354 GLU A N 1
ATOM 2831 C CA . GLU A 1 354 ? 30.987 8.304 -6.824 1.00 38.56 354 GLU A CA 1
ATOM 2832 C C . GLU A 1 354 ? 32.225 9.156 -7.367 1.00 38.56 354 GLU A C 1
ATOM 2834 O O . GLU A 1 354 ? 32.871 9.824 -6.561 1.00 38.56 354 GLU A O 1
ATOM 2839 N N . PHE A 1 355 ? 32.537 9.200 -8.711 1.00 36.38 355 PHE A N 1
ATOM 2840 C CA . PHE A 1 355 ? 33.481 10.122 -9.485 1.00 36.38 355 PHE A CA 1
ATOM 2841 C C . PHE A 1 355 ? 33.185 10.234 -11.045 1.00 36.38 355 PHE A C 1
ATOM 2843 O O . PHE A 1 355 ? 32.500 9.366 -11.572 1.00 36.38 355 PHE A O 1
ATOM 2850 N N . GLY A 1 356 ? 33.673 11.274 -11.795 1.00 44.72 356 GLY A N 1
ATOM 2851 C CA . GLY A 1 356 ? 33.061 11.882 -13.037 1.00 44.72 356 GLY A CA 1
ATOM 2852 C C . GLY A 1 356 ? 33.690 11.821 -14.482 1.00 44.72 356 GLY A C 1
ATOM 2853 O O . GLY A 1 356 ? 34.778 11.293 -14.672 1.00 44.72 356 GLY A O 1
ATOM 2854 N N . LEU A 1 357 ? 32.985 12.393 -15.502 1.00 52.25 357 LEU A N 1
ATOM 2855 C CA . LEU A 1 357 ? 33.163 12.243 -16.990 1.00 52.25 357 LEU A CA 1
ATOM 2856 C C . LEU A 1 357 ? 32.910 13.528 -17.862 1.00 52.25 357 LEU A C 1
ATOM 2858 O O . LEU A 1 357 ? 32.206 14.429 -17.399 1.00 52.25 357 LEU A O 1
ATOM 2862 N N . ASP A 1 358 ? 33.431 13.588 -19.118 1.00 68.00 358 ASP A N 1
ATOM 2863 C CA . ASP A 1 358 ? 33.261 14.669 -20.146 1.00 68.00 358 ASP A CA 1
ATOM 2864 C C . ASP A 1 358 ? 32.200 14.327 -21.226 1.00 68.00 358 ASP A C 1
ATOM 2866 O O . ASP A 1 358 ? 32.289 13.320 -21.923 1.00 68.00 358 ASP A O 1
ATOM 2870 N N . ILE A 1 359 ? 31.175 15.170 -21.355 1.00 71.12 359 ILE A N 1
ATOM 2871 C CA . ILE A 1 359 ? 29.836 14.822 -21.870 1.00 71.12 359 ILE A CA 1
ATOM 2872 C C . ILE A 1 359 ? 29.629 15.081 -23.380 1.00 71.12 359 ILE A C 1
ATOM 2874 O O . ILE A 1 359 ? 29.028 14.232 -24.042 1.00 71.12 359 ILE A O 1
ATOM 2878 N N . PRO A 1 360 ? 30.091 16.202 -23.975 1.00 76.75 360 PRO A N 1
ATOM 2879 C CA . PRO A 1 360 ? 29.834 16.495 -25.389 1.00 76.75 360 PRO A CA 1
ATOM 2880 C C . PRO A 1 360 ? 30.435 15.462 -26.352 1.00 76.75 360 PRO A C 1
ATOM 2882 O O . PRO A 1 360 ? 29.780 15.070 -27.313 1.00 76.75 360 PRO A O 1
ATOM 2885 N N . LEU A 1 361 ? 31.645 14.969 -26.062 1.00 76.56 361 LEU A N 1
ATOM 2886 C CA . LEU A 1 361 ? 32.347 13.995 -26.906 1.00 76.56 361 LEU A CA 1
ATOM 2887 C C . LEU A 1 361 ? 31.619 12.640 -26.970 1.00 76.56 361 LEU A C 1
ATOM 2889 O O . LEU A 1 361 ? 31.580 11.990 -28.015 1.00 76.56 361 LEU A O 1
ATOM 2893 N N . ILE A 1 362 ? 31.013 12.225 -25.855 1.00 78.31 362 ILE A N 1
ATOM 2894 C CA . ILE A 1 362 ? 30.242 10.980 -25.759 1.00 78.31 362 ILE A CA 1
ATOM 2895 C C . ILE A 1 362 ? 28.984 11.073 -26.626 1.00 78.31 362 ILE A C 1
ATOM 2897 O O . ILE A 1 362 ? 28.694 10.155 -27.388 1.00 78.31 362 ILE A O 1
ATOM 2901 N N . ILE A 1 363 ? 28.267 12.198 -26.548 1.00 83.50 363 ILE A N 1
ATOM 2902 C CA . ILE A 1 363 ? 27.054 12.437 -27.341 1.00 83.50 363 ILE A CA 1
ATOM 2903 C C . ILE A 1 363 ? 27.379 12.373 -28.833 1.00 83.50 363 ILE A C 1
ATOM 2905 O O . ILE A 1 363 ? 26.678 11.683 -29.564 1.00 83.50 363 ILE A O 1
ATOM 2909 N N . ASP A 1 364 ? 28.460 13.022 -29.273 1.00 83.56 364 ASP A N 1
ATOM 2910 C CA . ASP A 1 364 ? 28.895 12.985 -30.675 1.00 83.56 364 ASP A CA 1
ATOM 2911 C C . ASP A 1 364 ? 29.244 11.576 -31.161 1.00 83.56 364 ASP A C 1
ATOM 2913 O O . ASP A 1 364 ? 28.885 11.185 -32.274 1.00 83.56 364 ASP A O 1
ATOM 2917 N N . THR A 1 365 ? 29.907 10.792 -30.310 1.00 83.00 365 THR A N 1
ATOM 2918 C CA . THR A 1 365 ? 30.282 9.409 -30.630 1.00 83.00 365 THR A CA 1
ATOM 2919 C C . THR A 1 365 ? 29.036 8.548 -30.843 1.00 83.00 365 THR A C 1
ATOM 2921 O O . THR A 1 365 ? 28.898 7.900 -31.879 1.00 83.00 365 THR A O 1
ATOM 2924 N N . ILE A 1 366 ? 28.082 8.615 -29.912 1.00 84.81 366 ILE A N 1
ATOM 2925 C CA . ILE A 1 366 ? 26.842 7.830 -29.966 1.00 84.81 366 ILE A CA 1
ATOM 2926 C C . ILE A 1 366 ? 25.950 8.286 -31.134 1.00 84.81 366 ILE A C 1
ATOM 2928 O O . ILE A 1 366 ? 25.341 7.456 -31.810 1.00 84.81 366 ILE A O 1
ATOM 2932 N N . TRP A 1 367 ? 25.901 9.591 -31.425 1.00 90.00 367 TRP A N 1
ATOM 2933 C CA . TRP A 1 367 ? 25.131 10.141 -32.550 1.00 90.00 367 TRP A CA 1
ATOM 2934 C C . TRP A 1 367 ? 25.621 9.620 -33.891 1.00 90.00 367 TRP A C 1
ATOM 2936 O O . TRP A 1 367 ? 24.819 9.171 -34.715 1.00 90.00 367 TRP A O 1
ATOM 2946 N N . LYS A 1 368 ? 26.942 9.589 -34.078 1.00 87.19 368 LYS A N 1
ATOM 2947 C CA . LYS A 1 368 ? 27.563 9.046 -35.285 1.00 87.19 368 LYS A CA 1
ATOM 2948 C C . LYS A 1 368 ? 27.362 7.536 -35.415 1.00 87.19 368 LYS A C 1
ATOM 2950 O O . LYS A 1 368 ? 27.134 7.054 -36.522 1.00 87.19 368 LYS A O 1
ATOM 2955 N N . GLU A 1 369 ? 27.426 6.792 -34.313 1.00 84.06 369 GLU A N 1
ATOM 2956 C CA . GLU A 1 369 ? 27.219 5.338 -34.315 1.00 84.06 369 GLU A CA 1
ATOM 2957 C C . GLU A 1 369 ? 25.782 4.943 -34.672 1.00 84.06 369 GLU A C 1
ATOM 2959 O O . GLU A 1 369 ? 25.588 4.003 -35.441 1.00 84.06 369 GLU A O 1
ATOM 2964 N N . ILE A 1 370 ? 24.784 5.666 -34.155 1.00 85.38 370 ILE A N 1
ATOM 2965 C CA . ILE A 1 370 ? 23.365 5.300 -34.292 1.00 85.38 370 ILE A CA 1
ATOM 2966 C C . ILE A 1 370 ? 22.737 5.838 -35.579 1.00 85.38 370 ILE A C 1
ATOM 2968 O O . ILE A 1 370 ? 21.946 5.137 -36.207 1.00 85.38 370 ILE A O 1
ATOM 2972 N N . LEU A 1 371 ? 23.063 7.073 -35.974 1.00 82.94 371 LEU A N 1
ATOM 2973 C CA . LEU A 1 371 ? 22.455 7.727 -37.141 1.00 82.94 371 LEU A CA 1
ATOM 2974 C C . LEU A 1 371 ? 23.371 7.750 -38.372 1.00 82.94 371 LEU A C 1
ATOM 2976 O O . LEU A 1 371 ? 22.961 8.220 -39.431 1.00 82.94 371 LEU A O 1
ATOM 2980 N N . HIS A 1 372 ? 24.608 7.249 -38.254 1.00 81.75 372 HIS A N 1
ATOM 2981 C CA . HIS A 1 372 ? 25.617 7.238 -39.323 1.00 81.75 372 HIS A CA 1
ATOM 2982 C C . HIS A 1 372 ? 25.882 8.622 -39.946 1.00 81.75 372 HIS A C 1
ATOM 2984 O O . HIS A 1 372 ? 26.266 8.732 -41.112 1.00 81.75 372 HIS A O 1
ATOM 2990 N N . LYS A 1 373 ? 25.690 9.688 -39.161 1.00 77.38 373 LYS A N 1
ATOM 2991 C CA . LYS A 1 373 ? 25.793 11.086 -39.587 1.00 77.38 373 LYS A CA 1
ATOM 2992 C C . LYS A 1 373 ? 26.455 11.920 -38.491 1.00 77.38 373 LYS A C 1
ATOM 2994 O O . LYS A 1 373 ? 26.241 11.666 -37.309 1.00 77.38 373 LYS A O 1
ATOM 2999 N N . GLU A 1 374 ? 27.271 12.897 -38.879 1.00 80.88 374 GLU A N 1
ATOM 3000 C CA . GLU A 1 374 ? 27.851 13.846 -37.920 1.00 80.88 374 GLU A CA 1
ATOM 3001 C C . GLU A 1 374 ? 26.818 14.898 -37.502 1.00 80.88 374 GLU A C 1
ATOM 3003 O O . GLU A 1 374 ? 26.017 15.343 -38.326 1.00 80.88 374 GLU A O 1
ATOM 3008 N N . SER A 1 375 ? 26.842 15.284 -36.223 1.00 78.62 375 SER A N 1
ATOM 3009 C CA . SER A 1 375 ? 25.877 16.212 -35.626 1.00 78.62 375 SER A CA 1
ATOM 3010 C C . SER A 1 375 ? 26.512 17.526 -35.192 1.00 78.62 375 SER A C 1
ATOM 3012 O O . SER A 1 375 ? 27.466 17.533 -34.410 1.00 78.62 375 SER A O 1
ATOM 3014 N N . ASP A 1 376 ? 25.930 18.644 -35.622 1.00 80.94 376 ASP A N 1
ATOM 3015 C CA . ASP A 1 376 ? 26.213 19.958 -35.044 1.00 80.94 376 ASP A CA 1
ATOM 3016 C C . ASP A 1 376 ? 25.366 20.216 -33.782 1.00 80.94 376 ASP A C 1
ATOM 3018 O O . ASP A 1 376 ? 24.510 19.420 -33.399 1.00 80.94 376 ASP A O 1
ATOM 3022 N N . ASN A 1 377 ? 25.609 21.330 -33.089 1.00 73.06 377 ASN A N 1
ATOM 3023 C CA . ASN A 1 377 ? 24.909 21.654 -31.840 1.00 73.06 377 ASN A CA 1
ATOM 3024 C C . ASN A 1 377 ? 23.414 21.977 -32.030 1.00 73.06 377 ASN A C 1
ATOM 3026 O O . ASN A 1 377 ? 22.656 21.906 -31.065 1.00 73.06 377 ASN A O 1
ATOM 3030 N N . THR A 1 378 ? 22.983 22.309 -33.246 1.00 78.56 378 THR A N 1
ATOM 3031 C CA . THR A 1 378 ? 21.578 22.588 -33.585 1.00 78.56 378 THR A CA 1
ATOM 3032 C C . THR A 1 378 ? 20.829 21.362 -34.105 1.00 78.56 378 THR A C 1
ATOM 3034 O O . THR A 1 378 ? 19.619 21.436 -34.314 1.00 78.56 378 THR A O 1
ATOM 3037 N N . ALA A 1 379 ? 21.525 20.237 -34.280 1.00 81.81 379 ALA A N 1
ATOM 3038 C CA . ALA A 1 379 ? 20.963 18.989 -34.763 1.00 81.81 379 ALA A CA 1
ATOM 3039 C C . ALA A 1 379 ? 19.800 18.512 -33.881 1.00 81.81 379 ALA A C 1
ATOM 3041 O O . ALA A 1 379 ? 19.891 18.506 -32.649 1.00 81.81 379 ALA A O 1
ATOM 3042 N N . ASN A 1 380 ? 18.713 18.090 -34.529 1.00 88.12 380 ASN A N 1
ATOM 3043 C CA . ASN A 1 380 ? 17.566 17.451 -33.895 1.00 88.12 380 ASN A CA 1
ATOM 3044 C C . ASN A 1 380 ? 17.504 15.982 -34.328 1.00 88.12 380 ASN A C 1
ATOM 3046 O O . ASN A 1 380 ? 17.565 15.671 -35.518 1.00 88.12 380 ASN A O 1
ATOM 3050 N N . PHE A 1 381 ? 17.340 15.087 -33.355 1.00 84.94 381 PHE A N 1
ATOM 3051 C CA . PHE A 1 381 ? 17.478 13.645 -33.554 1.00 84.94 381 PHE A CA 1
ATOM 3052 C C . PHE A 1 381 ? 16.463 13.062 -34.547 1.00 84.94 381 PHE A C 1
ATOM 3054 O O . PHE A 1 381 ? 16.826 12.236 -35.381 1.00 84.94 381 PHE A O 1
ATOM 3061 N N . ILE A 1 382 ? 15.199 13.503 -34.496 1.00 79.56 382 ILE A N 1
ATOM 3062 C CA . ILE A 1 382 ? 14.149 13.028 -35.415 1.00 79.56 382 ILE A CA 1
ATOM 3063 C C . ILE A 1 382 ? 14.410 13.548 -36.831 1.00 79.56 382 ILE A C 1
ATOM 3065 O O . ILE A 1 382 ? 14.294 12.805 -37.806 1.00 79.56 382 ILE A O 1
ATOM 3069 N N . SER A 1 383 ? 14.807 14.816 -36.941 1.00 78.69 383 SER A N 1
ATOM 3070 C CA . SER A 1 383 ? 15.092 15.458 -38.229 1.00 78.69 383 SER A CA 1
ATOM 3071 C C . SER A 1 383 ? 16.294 14.824 -38.943 1.00 78.69 383 SER A C 1
ATOM 3073 O O . SER A 1 383 ? 16.336 14.790 -40.171 1.00 78.69 383 SER A O 1
ATOM 3075 N N . ASP A 1 384 ? 17.235 14.261 -38.182 1.00 81.62 384 ASP A N 1
ATOM 3076 C CA . ASP A 1 384 ? 18.388 13.513 -38.691 1.00 81.62 384 ASP A CA 1
ATOM 3077 C C . ASP A 1 384 ? 18.106 12.027 -38.984 1.00 81.62 384 ASP A C 1
ATOM 3079 O O . ASP A 1 384 ? 19.026 11.284 -39.326 1.00 81.62 384 ASP A O 1
ATOM 3083 N N . GLY A 1 385 ? 16.842 11.592 -38.924 1.00 76.94 385 GLY A N 1
ATOM 3084 C CA . GLY A 1 385 ? 16.417 10.233 -39.282 1.00 76.94 385 GLY A CA 1
ATOM 3085 C C . GLY A 1 385 ? 16.232 9.282 -38.096 1.00 76.94 385 GLY A C 1
ATOM 3086 O O . GLY A 1 385 ? 15.996 8.089 -38.297 1.00 76.94 385 GLY A O 1
ATOM 3087 N N . GLY A 1 386 ? 16.317 9.788 -36.865 1.00 77.88 386 GLY A N 1
ATOM 3088 C CA . GLY A 1 386 ? 16.031 9.032 -35.652 1.00 77.88 386 GLY A CA 1
ATOM 3089 C C . GLY A 1 386 ? 14.544 8.712 -35.471 1.00 77.88 386 GLY A C 1
ATOM 3090 O O . GLY A 1 386 ? 13.656 9.417 -35.947 1.00 77.88 386 GLY A O 1
ATOM 3091 N N . ASN A 1 387 ? 14.256 7.635 -34.742 1.00 73.88 387 ASN A N 1
ATOM 3092 C CA . ASN A 1 387 ? 12.905 7.242 -34.333 1.00 73.88 387 ASN A CA 1
ATOM 3093 C C . ASN A 1 387 ? 12.901 6.826 -32.853 1.00 73.88 387 ASN A C 1
ATOM 3095 O O . ASN A 1 387 ? 13.959 6.733 -32.231 1.00 73.88 387 ASN A O 1
ATOM 3099 N N . SER A 1 388 ? 11.724 6.548 -32.286 1.00 60.22 388 SER A N 1
ATOM 3100 C CA . SER A 1 388 ? 11.573 6.221 -30.859 1.00 60.22 388 SER A CA 1
ATOM 3101 C C . SER A 1 388 ? 12.415 5.023 -30.402 1.00 60.22 388 SER A C 1
ATOM 3103 O O . SER A 1 388 ? 12.849 4.996 -29.257 1.00 60.22 388 SER A O 1
ATOM 3105 N N . LEU A 1 389 ? 12.689 4.055 -31.284 1.00 66.44 389 LEU A N 1
ATOM 3106 C CA . LEU A 1 389 ? 13.522 2.896 -30.960 1.00 66.44 389 LEU A CA 1
ATOM 3107 C C . LEU A 1 389 ? 15.015 3.260 -30.938 1.00 66.44 389 LEU A C 1
ATOM 3109 O O . LEU A 1 389 ? 15.713 2.905 -29.993 1.00 66.44 389 LEU A O 1
ATOM 3113 N N . LEU A 1 390 ? 15.493 4.018 -31.931 1.00 74.12 390 LEU A N 1
ATOM 3114 C CA . LEU A 1 390 ? 16.883 4.497 -31.987 1.00 74.12 390 LEU A CA 1
ATOM 3115 C C . LEU A 1 390 ? 17.192 5.501 -30.867 1.00 74.12 390 LEU A C 1
ATOM 3117 O O . LEU A 1 390 ? 18.300 5.509 -30.337 1.00 74.12 390 LEU A O 1
ATOM 3121 N N . ALA A 1 391 ? 16.206 6.311 -30.475 1.00 71.38 391 ALA A N 1
ATOM 3122 C CA . ALA A 1 391 ? 16.318 7.256 -29.367 1.00 71.38 391 ALA A CA 1
ATOM 3123 C C . ALA A 1 391 ? 16.507 6.531 -28.024 1.00 71.38 391 ALA A C 1
ATOM 3125 O O . ALA A 1 391 ? 17.341 6.928 -27.214 1.00 71.38 391 ALA A O 1
ATOM 3126 N N . LEU A 1 392 ? 15.792 5.418 -27.816 1.00 67.31 392 LEU A N 1
ATOM 3127 C CA . LEU A 1 392 ? 15.984 4.554 -26.648 1.00 67.31 392 LEU A CA 1
ATOM 3128 C C . LEU A 1 392 ? 17.393 3.947 -26.625 1.00 67.31 392 LEU A C 1
ATOM 3130 O O . LEU A 1 392 ? 18.056 3.980 -25.592 1.00 67.31 392 LEU A O 1
ATOM 3134 N N . THR A 1 393 ? 17.890 3.454 -27.765 1.00 73.50 393 THR A N 1
ATOM 3135 C CA . THR A 1 393 ? 19.265 2.935 -27.873 1.00 73.50 393 THR A CA 1
ATOM 3136 C C . THR A 1 393 ? 20.315 4.012 -27.581 1.00 73.50 393 THR A C 1
ATOM 3138 O O . THR A 1 393 ? 21.302 3.747 -26.898 1.00 73.50 393 THR A O 1
ATOM 3141 N N . PHE A 1 394 ? 20.086 5.243 -28.043 1.00 83.06 394 PHE A N 1
ATOM 3142 C CA . PHE A 1 394 ? 20.970 6.384 -27.802 1.00 83.06 394 PHE A CA 1
ATOM 3143 C C . PHE A 1 394 ? 21.105 6.705 -26.311 1.00 83.06 394 PHE A C 1
ATOM 3145 O O . PHE A 1 394 ? 22.211 6.877 -25.796 1.00 83.06 394 PHE A O 1
ATOM 3152 N N . VAL A 1 395 ? 19.979 6.747 -25.601 1.00 77.19 395 VAL A N 1
ATOM 3153 C CA . VAL A 1 395 ? 19.942 7.047 -24.166 1.00 77.19 395 VAL A CA 1
ATOM 3154 C C . VAL A 1 395 ? 20.534 5.914 -23.325 1.00 77.19 395 VAL A C 1
ATOM 3156 O O . VAL A 1 395 ? 21.214 6.188 -22.336 1.00 77.19 395 VAL A O 1
ATOM 3159 N N . GLU A 1 396 ? 20.351 4.653 -23.720 1.00 73.38 396 GLU A N 1
ATOM 3160 C CA . GLU A 1 396 ? 20.987 3.514 -23.042 1.00 73.38 396 GLU A CA 1
ATOM 3161 C C . GLU A 1 396 ? 22.514 3.526 -23.194 1.00 73.38 396 GLU A C 1
ATOM 3163 O O . GLU A 1 396 ? 23.243 3.313 -22.220 1.00 73.38 396 GLU A O 1
ATOM 3168 N N . ASN A 1 397 ? 23.025 3.880 -24.378 1.00 76.44 397 ASN A N 1
ATOM 3169 C CA . ASN A 1 397 ? 24.463 4.057 -24.573 1.00 76.44 397 ASN A CA 1
ATOM 3170 C C . ASN A 1 397 ? 25.008 5.212 -23.718 1.00 76.44 397 ASN A C 1
ATOM 3172 O O . ASN A 1 397 ? 26.062 5.058 -23.104 1.00 76.44 397 ASN A O 1
ATOM 3176 N N . LEU A 1 398 ? 24.278 6.326 -23.579 1.00 73.44 398 LEU A N 1
ATOM 3177 C CA . LEU A 1 398 ? 24.650 7.405 -22.652 1.00 73.44 398 LEU A CA 1
ATOM 3178 C C . LEU A 1 398 ? 24.675 6.933 -21.190 1.00 73.44 398 LEU A C 1
ATOM 3180 O O . LEU A 1 398 ? 25.611 7.241 -20.451 1.00 73.44 398 LEU A O 1
ATOM 3184 N N . ARG A 1 399 ? 23.678 6.148 -20.774 1.00 70.75 399 ARG A N 1
ATOM 3185 C CA . ARG A 1 399 ? 23.559 5.617 -19.408 1.00 70.75 399 ARG A CA 1
ATOM 3186 C C . ARG A 1 399 ? 24.663 4.621 -19.057 1.00 70.75 399 ARG A C 1
ATOM 3188 O O . ARG A 1 399 ? 25.111 4.587 -17.912 1.00 70.75 399 ARG A O 1
ATOM 3195 N N . SER A 1 400 ? 25.140 3.840 -20.026 1.00 68.31 400 SER A N 1
ATOM 3196 C CA . SER A 1 400 ? 26.288 2.946 -19.824 1.00 68.31 400 SER A CA 1
ATOM 3197 C C . SER A 1 400 ? 27.562 3.695 -19.411 1.00 68.31 400 SER A C 1
ATOM 3199 O O . SER A 1 400 ? 28.405 3.127 -18.718 1.00 68.31 400 SER A O 1
ATOM 3201 N N . GLN A 1 401 ? 27.665 4.980 -19.771 1.00 63.38 401 GLN A N 1
ATOM 3202 C CA . GLN A 1 401 ? 28.778 5.847 -19.394 1.00 63.38 401 GLN A CA 1
ATOM 3203 C C . GLN A 1 401 ? 28.558 6.499 -18.017 1.00 63.38 401 GLN A C 1
ATOM 3205 O O . GLN A 1 401 ? 29.525 6.714 -17.300 1.00 63.38 401 GLN A O 1
ATOM 3210 N N . SER A 1 402 ? 27.316 6.771 -17.585 1.00 57.94 402 SER A N 1
ATOM 3211 C CA . SER A 1 402 ? 27.024 7.293 -16.237 1.00 57.94 402 SER A CA 1
ATOM 3212 C C . SER A 1 402 ? 25.658 6.852 -15.694 1.00 57.94 402 SER A C 1
ATOM 3214 O O . SER A 1 402 ? 24.619 7.095 -16.310 1.00 57.94 402 SER A O 1
ATOM 3216 N N . LYS A 1 403 ? 25.641 6.284 -14.476 1.00 56.84 403 LYS A N 1
ATOM 3217 C CA . LYS A 1 403 ? 24.419 5.800 -13.797 1.00 56.84 403 LYS A CA 1
ATOM 3218 C C 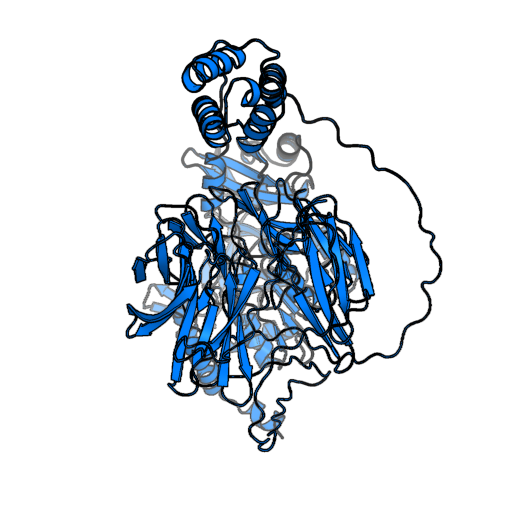. LYS A 1 403 ? 23.501 6.913 -13.270 1.00 56.84 403 LYS A C 1
ATOM 3220 O O . LYS A 1 403 ? 22.382 6.612 -12.868 1.00 56.84 403 LYS A O 1
ATOM 3225 N N . THR A 1 404 ? 23.956 8.165 -13.276 1.00 50.31 404 THR A N 1
ATOM 3226 C CA . THR A 1 404 ? 23.213 9.333 -12.769 1.00 50.31 404 THR A CA 1
ATOM 3227 C C . THR A 1 404 ? 22.345 10.022 -13.825 1.00 50.31 404 THR A C 1
ATOM 3229 O O . THR A 1 404 ? 21.625 10.965 -13.506 1.00 50.31 404 THR A O 1
ATOM 3232 N N . ILE A 1 405 ? 22.399 9.571 -15.083 1.00 55.72 405 ILE A N 1
ATOM 3233 C CA . ILE A 1 405 ? 21.616 10.147 -16.181 1.00 55.72 405 ILE A CA 1
ATOM 3234 C C . ILE A 1 405 ? 20.171 9.639 -16.102 1.00 55.72 405 ILE A C 1
ATOM 3236 O O . ILE A 1 405 ? 19.922 8.440 -16.243 1.00 55.72 405 ILE A O 1
ATOM 3240 N N . ASP A 1 406 ? 19.214 10.552 -15.922 1.00 60.72 406 ASP A N 1
ATOM 3241 C CA . ASP A 1 406 ? 17.785 10.246 -16.032 1.00 60.72 406 ASP A CA 1
ATOM 3242 C C . ASP A 1 406 ? 17.407 10.054 -17.509 1.00 60.72 406 ASP A C 1
ATOM 3244 O O . ASP A 1 406 ? 17.357 10.986 -18.319 1.00 60.72 406 ASP A O 1
ATOM 3248 N N . SER A 1 407 ? 17.168 8.786 -17.848 1.00 60.56 407 SER A N 1
ATOM 3249 C CA . SER A 1 407 ? 16.876 8.315 -19.198 1.00 60.56 407 SER A CA 1
ATOM 3250 C C . SER A 1 407 ? 15.606 8.935 -19.785 1.00 60.56 407 SER A C 1
ATOM 3252 O O . SER A 1 407 ? 15.533 9.129 -20.992 1.00 60.56 407 SER A O 1
ATOM 3254 N N . THR A 1 408 ? 14.630 9.296 -18.954 1.00 54.72 408 THR A N 1
ATOM 3255 C CA . THR A 1 408 ? 13.332 9.820 -19.405 1.00 54.72 408 THR A CA 1
ATOM 3256 C C . THR A 1 408 ? 13.490 11.228 -19.958 1.00 54.72 408 THR A C 1
ATOM 3258 O O . THR A 1 408 ? 13.029 11.535 -21.055 1.00 54.72 408 THR A O 1
ATOM 3261 N N . ARG A 1 409 ? 14.218 12.075 -19.226 1.00 57.22 409 ARG A N 1
ATOM 3262 C CA . ARG A 1 409 ? 14.459 13.464 -19.617 1.00 57.22 409 ARG A CA 1
ATOM 3263 C C . ARG A 1 409 ? 15.500 13.584 -20.726 1.00 57.22 409 ARG A C 1
ATOM 3265 O O . ARG A 1 409 ? 15.348 14.422 -21.608 1.00 57.22 409 ARG A O 1
ATOM 3272 N N . ALA A 1 410 ? 16.515 12.719 -20.731 1.00 66.31 410 ALA A N 1
ATOM 3273 C CA . ALA A 1 410 ? 17.439 12.617 -21.857 1.00 66.31 410 ALA A CA 1
ATOM 3274 C C . ALA A 1 410 ? 16.715 12.197 -23.150 1.00 66.31 410 ALA A C 1
ATOM 3276 O O . ALA A 1 410 ? 16.999 12.760 -24.204 1.00 66.31 410 ALA A O 1
ATOM 3277 N N . LEU A 1 411 ? 15.764 11.256 -23.069 1.00 68.62 411 LEU A N 1
ATOM 3278 C CA . LEU A 1 411 ? 14.970 10.791 -24.210 1.00 68.62 411 LEU A CA 1
ATOM 3279 C C . LEU A 1 411 ? 14.018 11.871 -24.734 1.00 68.62 411 LEU A C 1
ATOM 3281 O O . LEU A 1 411 ? 13.935 12.067 -25.943 1.00 68.62 411 LEU A O 1
ATOM 3285 N N . ASP A 1 412 ? 13.339 12.582 -23.836 1.00 61.03 412 ASP A N 1
ATOM 3286 C CA . ASP A 1 412 ? 12.431 13.684 -24.172 1.00 61.03 412 ASP A CA 1
ATOM 3287 C C . ASP A 1 412 ? 13.168 14.820 -24.902 1.00 61.03 412 ASP A C 1
ATOM 3289 O O . ASP A 1 412 ? 12.793 15.208 -26.010 1.00 61.03 412 ASP A O 1
ATOM 3293 N N . ILE A 1 413 ? 14.304 15.268 -24.354 1.00 68.62 413 ILE A N 1
ATOM 3294 C CA . ILE A 1 413 ? 15.149 16.293 -24.984 1.00 68.62 413 ILE A CA 1
ATOM 3295 C C . ILE A 1 413 ? 15.712 15.789 -26.318 1.00 68.62 413 ILE A C 1
ATOM 3297 O O . ILE A 1 413 ? 15.767 16.536 -27.291 1.00 68.62 413 ILE A O 1
ATOM 3301 N N . LEU A 1 414 ? 16.108 14.518 -26.403 1.00 80.81 414 LEU A N 1
ATOM 3302 C CA . LEU A 1 414 ? 16.610 13.951 -27.651 1.00 80.81 414 LEU A CA 1
ATOM 3303 C C . LEU A 1 414 ? 15.529 13.953 -28.746 1.00 80.81 414 LEU A C 1
ATOM 3305 O O . LEU A 1 414 ? 15.817 14.315 -29.883 1.00 80.81 414 LEU A O 1
ATOM 3309 N N . LEU A 1 415 ? 14.289 13.580 -28.418 1.00 66.12 415 LEU A N 1
ATOM 3310 C CA . LEU A 1 415 ? 13.186 13.493 -29.380 1.00 66.12 415 LEU A CA 1
ATOM 3311 C C . LEU A 1 415 ? 12.631 14.863 -29.785 1.00 66.12 415 LEU A C 1
ATOM 3313 O O . LEU A 1 415 ? 12.219 15.038 -30.933 1.00 66.12 415 LEU A O 1
ATOM 3317 N N . HIS A 1 416 ? 12.620 15.834 -28.874 1.00 65.81 416 HIS A N 1
ATOM 3318 C CA . HIS A 1 416 ? 11.874 17.080 -29.070 1.00 65.81 416 HIS A CA 1
ATOM 3319 C C . HIS A 1 416 ? 12.746 18.340 -29.162 1.00 65.81 416 HIS A C 1
ATOM 3321 O O . HIS A 1 416 ? 12.266 19.370 -29.635 1.00 65.81 416 HIS A O 1
ATOM 3327 N N . ASN A 1 417 ? 14.031 18.257 -28.806 1.00 78.75 417 ASN A N 1
ATOM 3328 C CA . ASN A 1 417 ? 14.938 19.403 -28.705 1.00 78.75 417 ASN A CA 1
ATOM 3329 C C . ASN A 1 417 ? 16.246 19.193 -29.499 1.00 78.75 417 ASN A C 1
ATOM 3331 O O . ASN A 1 417 ? 16.347 18.304 -30.351 1.00 78.75 417 ASN A O 1
ATOM 3335 N N . THR A 1 418 ? 17.226 20.082 -29.301 1.00 84.06 418 THR A N 1
ATOM 3336 C CA . THR A 1 418 ? 18.518 20.048 -30.002 1.00 84.06 418 THR A CA 1
ATOM 3337 C C . THR A 1 418 ? 19.589 19.298 -29.212 1.00 84.06 418 THR A C 1
ATOM 3339 O O . THR A 1 418 ? 19.525 19.172 -27.985 1.00 84.06 418 THR A O 1
ATOM 3342 N N . LYS A 1 419 ? 20.649 18.863 -29.899 1.00 83.00 419 LYS A N 1
ATOM 3343 C CA . LYS A 1 419 ? 21.856 18.302 -29.275 1.00 83.00 419 LYS A CA 1
ATOM 3344 C C . LYS A 1 419 ? 22.426 19.216 -28.178 1.00 83.00 419 LYS A C 1
ATOM 3346 O O . LYS A 1 419 ? 22.844 18.725 -27.129 1.00 83.00 419 LYS A O 1
ATOM 3351 N N . ASN A 1 420 ? 22.434 20.538 -28.379 1.00 78.62 420 ASN A N 1
ATOM 3352 C CA . ASN A 1 420 ? 22.927 21.485 -27.374 1.00 78.62 420 ASN A CA 1
ATOM 3353 C C . ASN A 1 420 ? 22.081 21.480 -26.092 1.00 78.62 420 ASN A C 1
ATOM 3355 O O . ASN A 1 420 ? 22.632 21.602 -24.999 1.00 78.62 420 ASN A O 1
ATOM 3359 N N . ASP A 1 421 ? 20.766 21.293 -26.202 1.00 72.50 421 ASP A N 1
ATOM 3360 C CA . ASP A 1 421 ? 19.873 21.199 -25.041 1.00 72.50 421 ASP A CA 1
ATOM 3361 C C . ASP A 1 421 ? 20.163 19.937 -24.221 1.00 72.50 421 ASP A C 1
ATOM 3363 O O . ASP A 1 421 ? 20.200 19.991 -22.991 1.00 72.50 421 ASP A O 1
ATOM 3367 N N . LEU A 1 422 ? 20.469 18.824 -24.895 1.00 76.75 422 LEU A N 1
ATOM 3368 C CA . LEU A 1 422 ? 20.879 17.576 -24.250 1.00 76.75 422 LEU A CA 1
ATOM 3369 C C . LEU A 1 422 ? 22.229 17.727 -23.533 1.00 76.75 422 LEU A C 1
ATOM 3371 O O . LEU A 1 422 ? 22.375 17.308 -22.384 1.00 76.75 422 LEU A O 1
ATOM 3375 N N . VAL A 1 423 ? 23.200 18.389 -24.170 1.00 79.06 423 VAL A N 1
ATOM 3376 C CA . VAL A 1 423 ? 24.497 18.725 -23.558 1.00 79.06 423 VAL A CA 1
ATOM 3377 C C . VAL A 1 423 ? 24.310 19.615 -22.325 1.00 79.06 423 VAL A C 1
ATOM 3379 O O . VAL A 1 423 ? 24.941 19.378 -21.294 1.00 79.06 423 VAL A O 1
ATOM 3382 N N . ASN A 1 424 ? 23.454 20.635 -22.412 1.00 66.69 424 ASN A N 1
ATOM 3383 C CA . ASN A 1 424 ? 23.193 21.559 -21.310 1.00 66.69 424 ASN A CA 1
ATOM 3384 C C . ASN A 1 424 ? 22.496 20.861 -20.143 1.00 66.69 424 ASN A C 1
ATOM 3386 O O . ASN A 1 424 ? 22.928 21.024 -19.005 1.00 66.69 424 ASN A O 1
ATOM 3390 N N . TYR A 1 425 ? 21.492 20.028 -20.416 1.00 73.88 425 TYR A N 1
ATOM 3391 C CA . TYR A 1 425 ? 20.823 19.207 -19.408 1.00 73.88 425 TYR A CA 1
ATOM 3392 C C . TYR A 1 425 ? 21.817 18.326 -18.638 1.00 73.88 425 TYR A C 1
ATOM 3394 O O . TYR A 1 425 ? 21.849 18.341 -17.406 1.00 73.88 425 TYR A O 1
ATOM 3402 N N . LEU A 1 426 ? 22.698 17.634 -19.359 1.00 69.69 426 LEU A N 1
ATOM 3403 C CA . LEU A 1 426 ? 23.684 16.740 -18.760 1.00 69.69 426 LEU A CA 1
ATOM 3404 C C . LEU A 1 426 ? 24.799 17.497 -18.006 1.00 69.69 426 LEU A C 1
ATOM 3406 O O . LEU A 1 426 ? 25.350 16.976 -17.038 1.00 69.69 426 LEU A O 1
ATOM 3410 N N . LYS A 1 427 ? 25.095 18.751 -18.378 1.00 62.81 427 LYS A N 1
ATOM 3411 C CA . LYS A 1 427 ? 25.985 19.648 -17.613 1.00 62.81 427 LYS A CA 1
ATOM 3412 C C . LYS A 1 427 ? 25.309 20.246 -16.368 1.00 62.81 427 LYS A C 1
ATOM 3414 O O . LYS A 1 427 ? 25.976 20.436 -15.352 1.00 62.81 427 LYS A O 1
ATOM 3419 N N . MET A 1 428 ? 24.005 20.523 -16.427 1.00 49.34 428 MET A N 1
ATOM 3420 C CA . MET A 1 428 ? 23.211 21.116 -15.339 1.00 49.34 428 MET A CA 1
ATOM 3421 C C . MET A 1 428 ? 22.917 20.150 -14.183 1.00 49.34 428 MET A C 1
ATOM 3423 O O . MET A 1 428 ? 22.671 20.613 -13.070 1.00 49.34 428 MET A O 1
ATOM 3427 N N . GLY A 1 429 ? 23.038 18.832 -14.388 1.00 46.69 429 GLY A N 1
ATOM 3428 C CA . GLY A 1 429 ? 22.941 17.817 -13.325 1.00 46.69 429 GLY A CA 1
ATOM 3429 C C . GLY A 1 429 ? 23.949 17.975 -12.170 1.00 46.69 429 GLY A C 1
ATOM 3430 O O . GLY A 1 429 ? 23.849 17.269 -11.175 1.00 46.69 429 GLY A O 1
ATOM 3431 N N . LYS A 1 430 ? 24.899 18.920 -12.266 1.00 42.06 430 LYS A N 1
ATOM 3432 C CA . LYS A 1 430 ? 25.834 19.297 -11.193 1.00 42.06 430 LYS A CA 1
ATOM 3433 C C . LYS A 1 430 ? 25.448 20.558 -10.394 1.00 42.06 430 LYS A C 1
ATOM 3435 O O . LYS A 1 430 ? 26.202 20.908 -9.492 1.00 42.06 430 LYS A O 1
ATOM 3440 N N . GLN A 1 431 ? 24.355 21.275 -10.702 1.00 30.34 431 GLN A N 1
ATOM 3441 C CA . GLN A 1 431 ? 24.141 22.630 -10.145 1.00 30.34 431 GLN A CA 1
ATOM 3442 C C . GLN A 1 431 ? 22.723 23.043 -9.692 1.00 30.34 431 GLN A C 1
ATOM 3444 O O . GLN A 1 431 ? 22.547 24.212 -9.358 1.00 30.34 431 GLN A O 1
ATOM 3449 N N . VAL A 1 432 ? 21.715 22.170 -9.603 1.00 28.39 432 VAL A N 1
ATOM 3450 C CA . VAL A 1 432 ? 20.336 22.629 -9.303 1.00 28.39 432 VAL A CA 1
ATOM 3451 C C . VAL A 1 432 ? 19.783 22.095 -7.973 1.00 28.39 432 VAL A C 1
ATOM 3453 O O . VAL A 1 432 ? 18.924 21.226 -7.949 1.00 28.39 432 VAL A O 1
ATOM 3456 N N . GLU A 1 433 ? 20.227 22.698 -6.869 1.00 29.95 433 GLU A N 1
ATOM 3457 C CA . GLU A 1 433 ? 19.390 22.992 -5.693 1.00 29.95 433 GLU A CA 1
ATOM 3458 C C . GLU A 1 433 ? 19.486 24.500 -5.462 1.00 29.95 433 GLU A C 1
ATOM 3460 O O . GLU A 1 433 ? 20.400 24.972 -4.799 1.00 29.95 433 GLU A O 1
ATOM 3465 N N . ASN A 1 434 ? 18.622 25.266 -6.129 1.00 28.00 434 ASN A N 1
ATOM 3466 C CA . ASN A 1 434 ? 18.231 26.634 -5.773 1.00 28.00 434 ASN A CA 1
ATOM 3467 C C . ASN A 1 434 ? 17.267 27.127 -6.853 1.00 28.00 434 ASN A C 1
ATOM 3469 O O . ASN A 1 434 ? 17.705 27.536 -7.926 1.00 28.00 434 ASN A O 1
ATOM 3473 N N . ASN A 1 435 ? 15.965 27.004 -6.580 1.00 23.92 435 ASN A N 1
ATOM 3474 C CA . ASN A 1 435 ? 14.886 27.934 -6.951 1.00 23.92 435 ASN A CA 1
ATOM 3475 C C . ASN A 1 435 ? 13.548 27.186 -7.017 1.00 23.92 435 ASN A C 1
ATOM 3477 O O . ASN A 1 435 ? 13.093 26.761 -8.076 1.00 23.92 435 ASN A O 1
ATOM 3481 N N . VAL A 1 436 ? 12.889 27.089 -5.864 1.00 25.67 436 VAL A N 1
ATOM 3482 C CA . VAL A 1 436 ? 11.427 27.050 -5.793 1.00 25.67 436 VAL A CA 1
ATOM 3483 C C . VAL A 1 436 ? 11.011 28.418 -5.279 1.00 25.67 436 VAL A C 1
ATOM 3485 O O . VAL A 1 436 ? 11.468 28.802 -4.209 1.00 25.67 436 VAL A O 1
ATOM 3488 N N . LEU A 1 437 ? 10.209 29.145 -6.059 1.00 27.27 437 LEU A N 1
ATOM 3489 C CA . LEU A 1 437 ? 9.169 30.090 -5.628 1.00 27.27 437 LEU A CA 1
ATOM 3490 C C . LEU A 1 437 ? 8.625 30.806 -6.872 1.00 27.27 437 LEU A C 1
ATOM 3492 O O . LEU A 1 437 ? 9.353 31.543 -7.532 1.00 27.27 437 LEU A O 1
ATOM 3496 N N . ASN A 1 438 ? 7.351 30.563 -7.184 1.00 21.95 438 ASN A N 1
ATOM 3497 C CA . ASN A 1 438 ? 6.350 31.599 -7.455 1.00 21.95 438 ASN A CA 1
ATOM 3498 C C . ASN A 1 438 ? 4.992 30.925 -7.706 1.00 21.95 438 ASN A C 1
ATOM 3500 O O . ASN A 1 438 ? 4.758 30.317 -8.747 1.00 21.95 438 ASN A O 1
ATOM 3504 N N . GLU A 1 439 ? 4.107 31.034 -6.716 1.00 23.12 439 GLU A N 1
ATOM 3505 C CA . GLU A 1 439 ? 2.675 30.756 -6.844 1.00 23.12 439 GLU A CA 1
ATOM 3506 C C . GLU A 1 439 ? 1.999 31.803 -7.749 1.00 23.12 439 GLU A C 1
ATOM 3508 O O . GLU A 1 439 ? 2.352 32.987 -7.671 1.00 23.12 439 GLU A O 1
ATOM 3513 N N . PRO A 1 440 ? 0.960 31.444 -8.523 1.00 21.89 440 PRO A N 1
ATOM 3514 C CA . PRO A 1 440 ? -0.006 32.411 -9.014 1.00 21.89 440 PRO A CA 1
ATOM 3515 C C . PRO A 1 440 ? -1.146 32.598 -8.000 1.00 21.89 440 PRO A C 1
ATOM 3517 O O . PRO A 1 440 ? -1.845 31.656 -7.627 1.00 21.89 440 PRO A O 1
ATOM 3520 N N . LYS A 1 441 ? -1.344 33.856 -7.601 1.00 22.78 441 LYS A N 1
ATOM 3521 C CA . LYS A 1 441 ? -2.558 34.384 -6.966 1.00 22.78 441 LYS A CA 1
ATOM 3522 C C . LYS A 1 441 ? -3.708 34.386 -7.982 1.00 22.78 441 LYS A C 1
ATOM 3524 O O . LYS A 1 441 ? -3.477 34.818 -9.106 1.00 22.78 441 LYS A O 1
ATOM 3529 N N . ASP A 1 442 ? -4.913 33.957 -7.592 1.00 21.91 442 ASP A N 1
ATOM 3530 C CA . ASP A 1 442 ? -6.089 34.843 -7.452 1.00 21.91 442 ASP A CA 1
ATOM 3531 C C . ASP A 1 442 ? -7.453 34.114 -7.317 1.00 21.91 442 ASP A C 1
ATOM 3533 O O . ASP A 1 442 ? -7.768 33.184 -8.049 1.00 21.91 442 ASP A O 1
ATOM 3537 N N . TYR A 1 443 ? -8.240 34.629 -6.355 1.00 22.17 443 TYR A N 1
ATOM 3538 C CA . TYR A 1 443 ? -9.706 34.666 -6.161 1.00 22.17 443 TYR A CA 1
ATOM 3539 C C . TYR A 1 443 ? -10.600 33.420 -6.351 1.00 22.17 443 TYR A C 1
ATOM 3541 O O . TYR A 1 443 ? -10.914 33.063 -7.475 1.00 22.17 443 TYR A O 1
ATOM 3549 N N . VAL A 1 444 ? -11.233 32.959 -5.251 1.00 23.50 444 VAL A N 1
ATOM 3550 C CA . VAL A 1 444 ? -12.708 33.012 -5.048 1.00 23.50 444 VAL A CA 1
ATOM 3551 C C . VAL A 1 444 ? -13.015 33.228 -3.552 1.00 23.50 444 VAL A C 1
ATOM 3553 O O . VAL A 1 444 ? -12.366 32.674 -2.666 1.00 23.50 444 VAL A O 1
ATOM 3556 N N . SER A 1 445 ? -13.986 34.104 -3.302 1.00 23.25 445 SER A N 1
ATOM 3557 C CA . SER A 1 445 ? -14.444 34.703 -2.045 1.00 23.25 445 SER A CA 1
ATOM 3558 C C . SER A 1 445 ? -14.960 33.735 -0.973 1.00 23.25 445 SER A C 1
ATOM 3560 O O . SER A 1 445 ? -15.727 32.816 -1.248 1.00 23.25 445 SER A O 1
ATOM 3562 N N . LYS A 1 446 ? -14.612 34.045 0.283 1.00 26.97 446 LYS A N 1
ATOM 3563 C CA . LYS A 1 446 ? -15.277 33.573 1.503 1.00 26.97 446 LYS A CA 1
ATOM 3564 C C . LYS A 1 446 ? -16.653 34.225 1.605 1.00 26.97 446 LYS A C 1
ATOM 3566 O O . LYS A 1 446 ? -16.695 35.425 1.819 1.00 26.97 446 LYS A O 1
ATOM 3571 N N . GLU A 1 447 ? -17.727 33.451 1.518 1.00 24.16 447 GLU A N 1
ATOM 3572 C CA . GLU A 1 447 ? -18.995 33.712 2.214 1.00 24.16 447 GLU A CA 1
ATOM 3573 C C . GLU A 1 447 ? -19.924 32.499 2.032 1.00 24.16 447 GLU A C 1
ATOM 3575 O O . GLU A 1 447 ? -19.974 31.911 0.956 1.00 24.16 447 GLU A O 1
ATOM 3580 N N . ASN A 1 448 ? -20.627 32.135 3.111 1.00 24.19 448 ASN A N 1
ATOM 3581 C CA . ASN A 1 448 ? -21.540 30.990 3.290 1.00 24.19 448 ASN A CA 1
ATOM 3582 C C . ASN A 1 448 ? -20.914 29.664 3.769 1.00 24.19 448 ASN A C 1
ATOM 3584 O O . ASN A 1 448 ? -21.019 28.627 3.124 1.00 24.19 448 ASN A O 1
ATOM 3588 N N . ILE A 1 449 ? -20.344 29.684 4.981 1.00 25.59 449 ILE A N 1
ATOM 3589 C CA . ILE A 1 449 ? -20.269 28.501 5.857 1.00 25.59 449 ILE A CA 1
ATOM 3590 C C . ILE A 1 449 ? -21.123 28.805 7.087 1.00 25.59 449 ILE A C 1
ATOM 3592 O O . ILE A 1 449 ? -20.614 29.233 8.114 1.00 25.59 449 ILE A O 1
ATOM 3596 N N . HIS A 1 450 ? -22.435 28.657 6.958 1.00 25.52 450 HIS A N 1
ATOM 3597 C CA . HIS A 1 450 ? -23.339 28.445 8.084 1.00 25.52 450 HIS A CA 1
ATOM 3598 C C . HIS A 1 450 ? -24.615 27.801 7.545 1.00 25.52 450 HIS A C 1
ATOM 3600 O O . HIS A 1 450 ? -25.159 28.274 6.555 1.00 25.52 450 HIS A O 1
ATOM 3606 N N . GLN A 1 451 ? -25.076 26.767 8.254 1.00 24.27 451 GLN A N 1
ATOM 3607 C CA . GLN A 1 451 ? -26.224 25.892 7.975 1.00 24.27 451 GLN A CA 1
ATOM 3608 C C . GLN A 1 451 ? -25.928 24.710 7.048 1.00 24.27 451 GLN A C 1
ATOM 3610 O O . GLN A 1 451 ? -25.904 24.854 5.833 1.00 24.27 451 GLN A O 1
ATOM 3615 N N . LEU A 1 452 ? -25.730 23.542 7.667 1.00 23.50 452 LEU A N 1
ATOM 3616 C CA . LEU A 1 452 ? -26.348 22.255 7.309 1.00 23.50 452 LEU A CA 1
ATOM 3617 C C . LEU A 1 452 ? -25.899 21.207 8.345 1.00 23.50 452 LEU A C 1
ATOM 3619 O O . LEU A 1 452 ? -25.155 20.277 8.050 1.00 23.50 452 LEU A O 1
ATOM 3623 N N . ASP A 1 453 ? -26.341 21.407 9.589 1.00 25.11 453 ASP A N 1
ATOM 3624 C CA . ASP A 1 453 ? -26.722 20.270 10.425 1.00 25.11 453 ASP A CA 1
ATOM 3625 C C . ASP A 1 453 ? -28.117 19.839 9.942 1.00 25.11 453 ASP A C 1
ATOM 3627 O O . ASP A 1 453 ? -28.955 20.697 9.670 1.00 25.11 453 ASP A O 1
ATOM 3631 N N . GLU A 1 454 ? -28.333 18.525 9.863 1.00 23.78 454 GLU A N 1
ATOM 3632 C CA . GLU A 1 454 ? -29.565 17.804 9.491 1.00 23.78 454 GLU A CA 1
ATOM 3633 C C . GLU A 1 454 ? -29.719 17.318 8.030 1.00 23.78 454 GLU A C 1
ATOM 3635 O O . GLU A 1 454 ? -29.939 18.075 7.091 1.00 23.78 454 GLU A O 1
ATOM 3640 N N . ILE A 1 455 ? -29.747 15.975 7.938 1.00 23.50 455 ILE A N 1
ATOM 3641 C CA . ILE A 1 455 ? -30.371 15.109 6.918 1.00 23.50 455 ILE A CA 1
ATOM 3642 C C . ILE A 1 455 ? -29.664 15.072 5.558 1.00 23.50 455 ILE A C 1
ATOM 3644 O O . ILE A 1 455 ? -29.824 16.006 4.798 1.00 23.50 455 ILE A O 1
ATOM 3648 N N . ILE A 1 456 ? -29.023 13.937 5.209 1.00 23.00 456 ILE A N 1
ATOM 3649 C CA . ILE A 1 456 ? -29.424 13.029 4.102 1.00 23.00 456 ILE A CA 1
ATOM 3650 C C . ILE A 1 456 ? -28.821 11.633 4.364 1.00 23.00 456 ILE A C 1
ATOM 3652 O O . ILE A 1 456 ? -27.611 11.426 4.307 1.00 23.00 456 ILE A O 1
ATOM 3656 N N . SER A 1 457 ? -29.681 10.642 4.599 1.00 23.83 457 SER A N 1
ATOM 3657 C CA . SER A 1 457 ? -29.347 9.217 4.538 1.00 23.83 457 SER A CA 1
ATOM 3658 C C . SER A 1 457 ? -29.122 8.802 3.077 1.00 23.83 457 SER A C 1
ATOM 3660 O O . SER A 1 457 ? -30.084 8.587 2.336 1.00 23.83 457 SER A O 1
ATOM 3662 N N . ILE A 1 458 ? -27.866 8.713 2.642 1.00 25.09 458 ILE A N 1
ATOM 3663 C CA . ILE A 1 458 ? -27.509 8.341 1.266 1.00 25.09 458 ILE A CA 1
ATOM 3664 C C . ILE A 1 458 ? -27.387 6.811 1.179 1.00 25.09 458 ILE A C 1
ATOM 3666 O O . ILE A 1 458 ? -26.395 6.234 1.620 1.00 25.09 458 ILE A O 1
ATOM 3670 N N . GLN A 1 459 ? -28.390 6.142 0.596 1.00 25.41 459 GLN A N 1
ATOM 3671 C CA . GLN A 1 459 ? -28.230 4.776 0.086 1.00 25.41 459 GLN A CA 1
ATOM 3672 C C . GLN A 1 459 ? -27.399 4.849 -1.198 1.00 25.41 459 GLN A C 1
ATOM 3674 O O . GLN A 1 459 ? -27.885 5.300 -2.229 1.00 25.41 459 GLN A O 1
ATOM 3679 N N . ARG A 1 460 ? -26.129 4.455 -1.089 1.00 27.56 460 ARG A N 1
ATOM 3680 C CA . ARG A 1 460 ? -25.127 4.484 -2.157 1.00 27.56 460 ARG A CA 1
ATOM 3681 C C . ARG A 1 460 ? -25.182 3.172 -2.936 1.00 27.56 460 ARG A C 1
ATOM 3683 O O . ARG A 1 460 ? -25.133 2.108 -2.331 1.00 27.56 460 ARG A O 1
ATOM 3690 N N . CYS A 1 461 ? -25.224 3.228 -4.260 1.00 22.64 461 CYS A N 1
ATOM 3691 C CA . CYS A 1 461 ? -24.814 2.104 -5.093 1.00 22.64 461 CYS A CA 1
ATOM 3692 C C . CYS A 1 461 ? -23.640 2.613 -5.965 1.00 22.64 461 CYS A C 1
ATOM 3694 O O . CYS A 1 461 ? -23.503 3.785 -6.299 1.00 22.64 461 CYS A O 1
ATOM 3696 N N . SER A 1 462 ? -22.653 1.779 -6.231 1.00 22.88 462 SER A N 1
ATOM 3697 C CA . SER A 1 462 ? -21.594 2.099 -7.187 1.00 22.88 462 SER A CA 1
ATOM 3698 C C . SER A 1 462 ? -21.004 0.777 -7.626 1.00 22.88 462 SER A C 1
ATOM 3700 O O . SER A 1 462 ? -20.550 0.010 -6.792 1.00 22.88 462 SER A O 1
ATOM 3702 N N . LYS A 1 463 ? -21.121 0.523 -8.933 1.00 26.36 463 LYS A N 1
ATOM 3703 C CA . LYS A 1 463 ? -20.558 -0.577 -9.725 1.00 26.36 463 LYS A CA 1
ATOM 3704 C C . LYS A 1 463 ? -20.516 -1.985 -9.119 1.00 26.36 463 LYS A C 1
ATOM 3706 O O . LYS A 1 463 ? -19.882 -2.277 -8.115 1.00 26.36 463 LYS A O 1
ATOM 3711 N N . ILE A 1 464 ? -21.084 -2.895 -9.901 1.00 27.98 464 ILE A N 1
ATOM 3712 C CA . ILE A 1 464 ? -20.952 -4.342 -9.777 1.00 27.98 464 ILE A CA 1
ATOM 3713 C C . ILE A 1 464 ? -19.460 -4.713 -9.824 1.00 27.98 464 ILE A C 1
ATOM 3715 O O . ILE A 1 464 ? -18.829 -4.657 -10.879 1.00 27.98 464 ILE A O 1
ATOM 3719 N N . PHE A 1 465 ? -18.904 -5.107 -8.680 1.00 29.78 465 PHE A N 1
ATOM 3720 C CA . PHE A 1 465 ? -17.713 -5.945 -8.618 1.00 29.78 465 PHE A CA 1
ATOM 3721 C C . PHE A 1 465 ? -18.193 -7.397 -8.610 1.00 29.78 465 PHE A C 1
ATOM 3723 O O . PHE A 1 465 ? -18.784 -7.842 -7.628 1.00 29.78 465 PHE A O 1
ATOM 3730 N N . VAL A 1 466 ? -17.945 -8.154 -9.680 1.00 25.09 466 VAL A N 1
ATOM 3731 C CA . VAL A 1 466 ? -18.010 -9.618 -9.587 1.00 25.09 466 VAL A CA 1
ATOM 3732 C C . VAL A 1 466 ? -16.684 -10.072 -8.982 1.00 25.09 466 VAL A C 1
ATOM 3734 O O . VAL A 1 466 ? -15.645 -10.029 -9.640 1.00 25.09 466 VAL A O 1
ATOM 3737 N N . HIS A 1 467 ? -16.702 -10.462 -7.708 1.00 27.61 467 HIS A N 1
ATOM 3738 C CA . HIS A 1 467 ? -15.620 -11.213 -7.072 1.00 27.61 467 HIS A CA 1
ATOM 3739 C C . HIS A 1 467 ? -16.193 -12.401 -6.293 1.00 27.61 467 HIS A C 1
ATOM 3741 O O . HIS A 1 467 ? -17.201 -12.291 -5.599 1.00 27.61 467 HIS A O 1
ATOM 3747 N N . ASN A 1 468 ? -15.537 -13.545 -6.481 1.00 25.86 468 ASN A N 1
ATOM 3748 C CA . ASN A 1 468 ? -15.932 -14.887 -6.068 1.00 25.86 468 ASN A CA 1
ATOM 3749 C C . ASN A 1 468 ? -15.507 -15.172 -4.609 1.00 25.86 468 ASN A C 1
ATOM 3751 O O . ASN A 1 468 ? -14.345 -14.967 -4.264 1.00 25.86 468 ASN A O 1
ATOM 3755 N N . TYR A 1 469 ? -16.424 -15.687 -3.782 1.00 23.58 469 TYR A N 1
ATOM 3756 C CA . TYR A 1 469 ? -16.141 -16.301 -2.476 1.00 23.58 469 TYR A CA 1
ATOM 3757 C C . TYR A 1 469 ? -16.579 -17.782 -2.507 1.00 23.58 469 TYR A C 1
ATOM 3759 O O . TYR A 1 469 ? -17.653 -18.129 -2.019 1.00 23.58 469 TYR A O 1
ATOM 3767 N N . GLY A 1 470 ? -15.754 -18.682 -3.053 1.00 34.09 470 GLY A N 1
ATOM 3768 C CA . GLY A 1 470 ? -16.045 -20.128 -3.066 1.00 34.09 470 GLY A CA 1
ATOM 3769 C C . GLY A 1 470 ? -17.365 -20.513 -3.765 1.00 34.09 470 GLY A C 1
ATOM 3770 O O . GLY A 1 470 ? -17.861 -19.787 -4.615 1.00 34.09 470 GLY A O 1
ATOM 3771 N N . GLU A 1 471 ? -17.952 -21.667 -3.412 1.00 25.16 471 GLU A N 1
ATOM 3772 C CA . GLU A 1 471 ? -19.129 -22.284 -4.077 1.00 25.16 471 GLU A CA 1
ATOM 3773 C C . GLU A 1 471 ? -20.465 -21.494 -3.986 1.00 25.16 471 GLU A C 1
ATOM 3775 O O . GLU A 1 471 ? -21.539 -22.063 -4.187 1.00 25.16 471 GLU A O 1
ATOM 3780 N N . LYS A 1 472 ? -20.465 -20.191 -3.662 1.00 21.73 472 LYS A N 1
ATOM 3781 C CA . LYS A 1 472 ? -21.677 -19.350 -3.674 1.00 21.73 472 LYS A CA 1
ATOM 3782 C C . LYS A 1 472 ? -21.392 -17.946 -4.207 1.00 21.73 472 LYS A C 1
ATOM 3784 O O . LYS A 1 472 ? -20.599 -17.199 -3.642 1.00 21.73 472 LYS A O 1
ATOM 3789 N N . MET A 1 473 ? -22.120 -17.571 -5.257 1.00 28.44 473 MET A N 1
ATOM 3790 C CA . MET A 1 473 ? -22.116 -16.226 -5.836 1.00 28.44 473 MET A CA 1
ATOM 3791 C C . MET A 1 473 ? -22.954 -15.259 -4.983 1.00 28.44 473 MET A C 1
ATOM 3793 O O . MET A 1 473 ? -24.082 -15.584 -4.605 1.00 28.44 473 MET A O 1
ATOM 3797 N N . PHE A 1 474 ? -22.425 -14.061 -4.717 1.00 26.23 474 PHE A N 1
ATOM 3798 C CA . PHE A 1 474 ? -23.161 -12.946 -4.113 1.00 26.23 474 PHE A CA 1
ATOM 3799 C C . PHE A 1 474 ? -23.201 -11.751 -5.071 1.00 26.23 474 PHE A C 1
ATOM 3801 O O . PHE A 1 474 ? -22.184 -11.359 -5.639 1.00 26.23 474 PHE A O 1
ATOM 3808 N N . GLU A 1 475 ? -24.381 -11.151 -5.203 1.00 27.23 475 GLU A N 1
ATOM 3809 C CA . GLU A 1 475 ? -24.581 -9.817 -5.765 1.00 27.23 475 GLU A CA 1
ATOM 3810 C C . GLU A 1 475 ? -24.371 -8.796 -4.633 1.00 27.23 475 GLU A C 1
ATOM 3812 O O . GLU A 1 475 ? -25.076 -8.835 -3.622 1.00 27.23 475 GLU A O 1
ATOM 3817 N N . TYR A 1 476 ? -23.390 -7.898 -4.757 1.00 29.53 476 TYR A N 1
ATOM 3818 C CA . TYR A 1 476 ? -23.182 -6.821 -3.785 1.00 29.53 476 TYR A CA 1
ATOM 3819 C C . TYR A 1 476 ? -23.741 -5.501 -4.341 1.00 29.53 476 TYR A C 1
ATOM 3821 O O . TYR A 1 476 ? -23.104 -4.870 -5.179 1.00 29.53 476 TYR A O 1
ATOM 3829 N N . CYS A 1 477 ? -24.885 -5.028 -3.830 1.00 26.70 477 CYS A N 1
ATOM 3830 C CA . CYS A 1 477 ? -25.111 -3.581 -3.694 1.00 26.70 477 CYS A CA 1
ATOM 3831 C C . CYS A 1 477 ? -24.841 -3.248 -2.221 1.00 26.70 477 CYS A C 1
ATOM 3833 O O . CYS A 1 477 ? -25.542 -3.709 -1.317 1.00 26.70 477 CYS A O 1
ATOM 3835 N N . LEU A 1 478 ? -23.767 -2.501 -1.964 1.00 27.55 478 LEU A N 1
ATOM 3836 C CA . LEU A 1 478 ? -23.407 -2.045 -0.623 1.00 27.55 478 LEU A CA 1
ATOM 3837 C C . LEU A 1 478 ? -24.373 -0.940 -0.171 1.00 27.55 478 LEU A C 1
ATOM 3839 O O . LEU A 1 478 ? -24.088 0.240 -0.314 1.00 27.55 478 LEU A O 1
ATOM 3843 N N . SER A 1 479 ? -25.499 -1.317 0.434 1.00 24.44 479 SER A N 1
ATOM 3844 C CA . SER A 1 479 ? -26.337 -0.394 1.207 1.00 24.44 479 SER A CA 1
ATOM 3845 C C . SER A 1 479 ? -25.898 -0.420 2.675 1.00 24.44 479 SER A C 1
ATOM 3847 O O . SER A 1 479 ? -26.391 -1.236 3.455 1.00 24.44 479 SER A O 1
ATOM 3849 N N . LEU A 1 480 ? -25.009 0.488 3.082 1.00 25.28 480 LEU A N 1
ATOM 3850 C CA . LEU A 1 480 ? -24.767 0.757 4.504 1.00 25.28 480 LEU A CA 1
ATOM 3851 C C . LEU A 1 480 ? -25.996 1.462 5.100 1.00 25.28 480 LEU A C 1
ATOM 3853 O O . LEU A 1 480 ? -26.344 2.568 4.691 1.00 25.28 480 LEU A O 1
ATOM 3857 N N . LYS A 1 481 ? -26.650 0.830 6.079 1.00 25.28 481 LYS A N 1
ATOM 3858 C CA . LYS A 1 481 ? -27.510 1.526 7.047 1.00 25.28 481 LYS A CA 1
ATOM 3859 C C . LYS A 1 481 ? -26.800 1.574 8.393 1.00 25.28 481 LYS A C 1
ATOM 3861 O O . LYS A 1 481 ? -25.983 0.707 8.691 1.00 25.28 481 LYS A O 1
ATOM 3866 N N . GLU A 1 482 ? -27.155 2.564 9.210 1.00 27.14 482 GLU A N 1
ATOM 3867 C CA . GLU A 1 482 ? -26.521 2.903 10.496 1.00 27.14 482 GLU A CA 1
ATOM 3868 C C . GLU A 1 482 ? -26.391 1.737 11.506 1.00 27.14 482 GLU A C 1
ATOM 3870 O O . GLU A 1 482 ? -25.720 1.905 12.516 1.00 27.14 482 GLU A O 1
ATOM 3875 N N . HIS A 1 483 ? -27.009 0.568 11.277 1.00 25.20 483 HIS A N 1
ATOM 3876 C CA . HIS A 1 483 ? -27.088 -0.546 12.234 1.00 25.20 483 HIS A CA 1
ATOM 3877 C C . HIS A 1 483 ? -26.921 -1.949 11.591 1.00 25.20 483 HIS A C 1
ATOM 3879 O O . HIS A 1 483 ? -27.678 -2.870 11.893 1.00 25.20 483 HIS A O 1
ATOM 3885 N N . GLY A 1 484 ? -25.919 -2.146 10.725 1.00 26.69 484 GLY A N 1
ATOM 3886 C CA . GLY A 1 484 ? -25.531 -3.474 10.211 1.00 26.69 484 GLY A CA 1
ATOM 3887 C C . GLY A 1 484 ? -25.979 -3.796 8.776 1.00 26.69 484 GLY A C 1
ATOM 3888 O O . GLY A 1 484 ? -26.760 -3.069 8.166 1.00 26.69 484 GLY A O 1
ATOM 3889 N N . ILE A 1 485 ? -25.412 -4.880 8.226 1.00 26.30 485 ILE A N 1
ATOM 3890 C CA . ILE A 1 485 ? -25.568 -5.344 6.834 1.00 26.30 485 ILE A CA 1
ATOM 3891 C C . ILE A 1 485 ? -26.878 -6.138 6.702 1.00 26.30 485 ILE A C 1
ATOM 3893 O O . ILE A 1 485 ? -27.032 -7.159 7.369 1.00 26.30 485 ILE A O 1
ATOM 3897 N N . ASP A 1 486 ? -27.793 -5.707 5.829 1.00 23.27 486 ASP A N 1
ATOM 3898 C CA . ASP A 1 486 ? -29.020 -6.445 5.482 1.00 23.27 486 ASP A CA 1
ATOM 3899 C C . ASP A 1 486 ? -28.952 -6.922 4.018 1.00 23.27 486 ASP A C 1
ATOM 3901 O O . ASP A 1 486 ? -28.720 -6.121 3.110 1.00 23.27 486 ASP A O 1
ATOM 3905 N N . ILE A 1 487 ? -29.134 -8.228 3.786 1.00 30.28 487 ILE A N 1
ATOM 3906 C CA . ILE A 1 487 ? -29.085 -8.880 2.465 1.00 30.28 487 ILE A CA 1
ATOM 3907 C C . ILE A 1 487 ? -30.527 -9.085 1.993 1.00 30.28 487 ILE A C 1
ATOM 3909 O O . ILE A 1 487 ? -31.248 -9.916 2.546 1.00 30.28 487 ILE A O 1
ATOM 3913 N N . LYS A 1 488 ? -30.970 -8.366 0.953 1.00 25.00 488 LYS A N 1
ATOM 3914 C CA . LYS A 1 488 ? -32.312 -8.561 0.376 1.00 25.00 488 LYS A CA 1
ATOM 3915 C C . LYS A 1 488 ? -32.265 -9.330 -0.939 1.00 25.00 488 LYS A C 1
ATOM 3917 O O . LYS A 1 488 ? -31.820 -8.813 -1.954 1.00 25.00 488 LYS A O 1
ATOM 3922 N N . HIS A 1 489 ? -32.838 -10.531 -0.932 1.00 26.45 489 HIS A N 1
ATOM 3923 C CA . HIS A 1 489 ? -33.165 -11.291 -2.137 1.00 26.45 489 HIS A CA 1
ATOM 3924 C C . HIS A 1 489 ? -34.449 -10.747 -2.776 1.00 26.45 489 HIS A C 1
ATOM 3926 O O . HIS A 1 489 ? -35.493 -10.711 -2.119 1.00 26.45 489 HIS A O 1
ATOM 3932 N N . LYS A 1 490 ? -34.420 -10.390 -4.066 1.00 26.91 490 LYS A N 1
ATOM 3933 C CA . LYS A 1 490 ? -35.646 -10.118 -4.829 1.00 26.91 490 LYS A CA 1
ATOM 3934 C C . LYS A 1 490 ? -35.784 -11.117 -5.975 1.00 26.91 490 LYS A C 1
ATOM 3936 O O . LYS A 1 490 ? -35.106 -11.035 -6.988 1.00 26.91 490 LYS A O 1
ATOM 3941 N N . ARG A 1 491 ? -36.698 -12.071 -5.799 1.00 23.16 491 ARG A N 1
ATOM 3942 C CA . ARG A 1 491 ? -37.114 -13.026 -6.831 1.00 23.16 491 ARG A CA 1
ATOM 3943 C C . ARG A 1 491 ? -37.933 -12.271 -7.884 1.00 23.16 491 ARG A C 1
ATOM 3945 O O . ARG A 1 491 ? -39.053 -11.859 -7.583 1.00 23.16 491 ARG A O 1
ATOM 3952 N N . ILE A 1 492 ? -37.396 -12.067 -9.087 1.00 30.36 492 ILE A N 1
ATOM 3953 C CA . ILE A 1 492 ? -38.160 -11.497 -10.206 1.00 30.36 492 ILE A CA 1
ATOM 3954 C C . ILE A 1 492 ? -38.809 -12.648 -10.978 1.00 30.36 492 ILE A C 1
ATOM 3956 O O . ILE A 1 492 ? -38.165 -13.599 -11.409 1.00 30.36 492 ILE A O 1
ATOM 3960 N N . THR A 1 493 ? -40.133 -12.593 -11.064 1.00 27.66 493 THR A N 1
ATOM 3961 C CA . THR A 1 493 ? -40.998 -13.556 -11.748 1.00 27.66 493 THR A CA 1
ATOM 3962 C C . THR A 1 493 ? -40.743 -13.603 -13.253 1.00 27.66 493 THR A C 1
ATOM 3964 O O . THR A 1 493 ? -40.555 -12.565 -13.882 1.00 27.66 493 THR A O 1
ATOM 3967 N N . LYS A 1 494 ? -40.814 -14.826 -13.805 1.00 32.12 494 LYS A N 1
ATOM 3968 C CA . LYS A 1 494 ? -40.733 -15.184 -15.232 1.00 32.12 494 LYS A CA 1
ATOM 3969 C C . LYS A 1 494 ? -41.328 -14.111 -16.151 1.00 32.12 494 LYS A C 1
ATOM 3971 O O . LYS A 1 494 ? -42.538 -13.890 -16.128 1.00 32.12 494 LYS A O 1
ATOM 3976 N N . ALA A 1 495 ? -40.489 -13.530 -17.006 1.00 31.12 495 ALA A N 1
ATOM 3977 C CA . ALA A 1 495 ? -40.916 -12.700 -18.123 1.00 31.12 495 ALA A CA 1
ATOM 3978 C C . ALA A 1 495 ? -40.575 -13.396 -19.446 1.00 31.12 495 ALA A C 1
ATOM 3980 O O . ALA A 1 495 ? -39.471 -13.883 -19.663 1.00 31.12 495 ALA A O 1
ATOM 3981 N N . THR A 1 496 ? -41.597 -13.463 -20.288 1.00 33.81 496 THR A N 1
ATOM 3982 C CA . THR A 1 496 ? -41.681 -14.065 -21.618 1.00 33.81 496 THR A CA 1
ATOM 3983 C C . THR A 1 496 ? -40.562 -13.658 -22.573 1.00 33.81 496 THR A C 1
ATOM 3985 O O . THR A 1 496 ? -40.187 -12.488 -22.632 1.00 33.81 496 THR A O 1
ATOM 3988 N N . THR A 1 497 ? -40.140 -14.629 -23.385 1.00 36.00 497 THR A N 1
ATOM 3989 C CA . THR A 1 497 ? -39.248 -14.533 -24.547 1.00 36.00 497 THR A CA 1
ATOM 3990 C C . THR A 1 497 ? -39.625 -13.368 -25.469 1.00 36.00 497 THR A C 1
ATOM 3992 O O . THR A 1 497 ? -40.465 -13.510 -26.358 1.00 36.00 497 THR A O 1
ATOM 3995 N N . LYS A 1 498 ? -39.006 -12.206 -25.261 1.00 43.03 498 LYS A N 1
ATOM 3996 C CA . LYS A 1 498 ? -38.894 -11.162 -26.281 1.00 43.03 498 LYS A CA 1
ATOM 3997 C C . LYS A 1 498 ? -37.476 -11.203 -26.826 1.00 43.03 498 LYS A C 1
ATOM 3999 O O . LYS A 1 498 ? -36.520 -11.279 -26.061 1.00 43.03 498 LYS A O 1
ATOM 4004 N N . THR A 1 499 ? -37.364 -11.165 -28.146 1.00 48.09 499 THR A N 1
ATOM 4005 C CA . THR A 1 499 ? -36.109 -10.962 -28.867 1.00 48.09 499 THR A CA 1
ATOM 4006 C C . THR A 1 499 ? -35.417 -9.708 -28.333 1.00 48.09 499 THR A C 1
ATOM 4008 O O . THR A 1 499 ? -36.009 -8.628 -28.311 1.00 48.09 499 THR A O 1
ATOM 4011 N N . THR A 1 500 ? -34.190 -9.867 -27.845 1.00 56.28 500 THR A N 1
ATOM 4012 C CA . THR A 1 500 ? -33.353 -8.759 -27.382 1.00 56.28 500 THR A CA 1
ATOM 4013 C C . THR A 1 500 ? -32.805 -8.021 -28.604 1.00 56.28 500 THR A C 1
ATOM 4015 O O . THR A 1 500 ? -32.198 -8.646 -29.461 1.00 56.28 500 THR A O 1
ATOM 4018 N N . GLU A 1 501 ? -33.026 -6.712 -28.697 1.00 63.31 501 GLU A N 1
ATOM 4019 C CA . GLU A 1 501 ? -32.497 -5.857 -29.770 1.00 63.31 501 GLU A CA 1
ATOM 4020 C C . GLU A 1 501 ? -31.534 -4.820 -29.174 1.00 63.31 501 GLU A C 1
ATOM 4022 O O . GLU A 1 501 ? -31.771 -4.319 -28.066 1.00 63.31 501 GLU A O 1
ATOM 4027 N N . LEU A 1 502 ? -30.448 -4.501 -29.886 1.00 70.56 502 LEU A N 1
ATOM 4028 C CA . LEU A 1 502 ? -29.501 -3.466 -29.484 1.00 70.56 502 LEU A CA 1
ATOM 4029 C C . LEU A 1 502 ? -29.967 -2.114 -30.036 1.00 70.56 502 LEU A C 1
ATOM 4031 O O . LEU A 1 502 ? -29.870 -1.836 -31.226 1.00 70.56 502 LEU A O 1
ATOM 4035 N N . GLN A 1 503 ? -30.456 -1.243 -29.157 1.00 75.19 503 GLN A N 1
ATOM 4036 C CA . GLN A 1 503 ? -30.977 0.065 -29.553 1.00 75.19 503 GLN A CA 1
ATOM 4037 C C . GLN A 1 503 ? -30.039 1.191 -29.111 1.00 75.19 503 GLN A C 1
ATOM 4039 O O . GLN A 1 503 ? -29.661 1.282 -27.941 1.00 75.19 503 GLN A O 1
ATOM 4044 N N . LEU A 1 504 ? -29.689 2.081 -30.046 1.00 81.12 504 LEU A N 1
ATOM 4045 C CA . LEU A 1 504 ? -28.973 3.319 -29.739 1.00 81.12 504 LEU A CA 1
ATOM 4046 C C . LEU A 1 504 ? -29.920 4.277 -29.001 1.00 81.12 504 LEU A C 1
ATOM 4048 O O . LEU A 1 504 ? -30.819 4.842 -29.619 1.00 81.12 504 LEU A O 1
ATOM 4052 N N . LYS A 1 505 ? -29.707 4.483 -27.695 1.00 85.25 505 LYS A N 1
ATOM 4053 C CA . LYS A 1 505 ? -30.490 5.449 -26.902 1.00 85.25 505 LYS A CA 1
ATOM 4054 C C . LYS A 1 505 ? -30.100 6.900 -27.191 1.00 85.25 505 LYS A C 1
ATOM 4056 O O . LYS A 1 505 ? -30.963 7.741 -27.415 1.00 85.25 505 LYS A O 1
ATOM 4061 N N . TRP A 1 506 ? -28.804 7.194 -27.185 1.00 91.56 506 TRP A N 1
ATOM 4062 C CA . TRP A 1 506 ? -28.259 8.529 -27.428 1.00 91.56 506 TRP A CA 1
ATOM 4063 C C . TRP A 1 506 ? -26.790 8.431 -27.854 1.00 91.56 506 TRP A C 1
ATOM 4065 O O . TRP A 1 506 ? -26.151 7.390 -27.701 1.00 91.56 506 TRP A O 1
ATOM 4075 N N . LYS A 1 507 ? -26.258 9.520 -28.417 1.00 88.69 507 LYS A N 1
ATOM 4076 C CA . LYS A 1 507 ? -24.841 9.666 -28.774 1.00 88.69 507 LYS A CA 1
ATOM 4077 C C . LYS A 1 507 ? -24.362 11.075 -28.443 1.00 88.69 507 LYS A C 1
ATOM 4079 O O . LYS A 1 507 ? -25.120 12.028 -28.594 1.00 88.69 507 LYS A O 1
ATOM 4084 N N . SER A 1 508 ? -23.102 11.196 -28.047 1.00 87.31 508 SER A N 1
ATOM 4085 C CA . SER A 1 508 ? -22.457 12.472 -27.734 1.00 87.31 508 SER A CA 1
ATOM 4086 C C . SER A 1 508 ? -21.033 12.493 -28.295 1.00 87.31 508 SER A C 1
ATOM 4088 O O . SER A 1 508 ? -20.427 11.436 -28.470 1.00 87.31 508 SER A O 1
ATOM 4090 N N . SER A 1 509 ? -20.517 13.682 -28.615 1.00 88.12 509 SER A N 1
ATOM 4091 C CA . SER A 1 509 ? -19.141 13.874 -29.091 1.00 88.12 509 SER A CA 1
ATOM 4092 C C . SER A 1 509 ? -18.234 14.266 -27.926 1.00 88.12 509 SER A C 1
ATOM 4094 O O . SER A 1 509 ? -18.579 15.166 -27.164 1.00 88.12 509 SER A O 1
ATOM 4096 N N . LEU A 1 510 ? -17.064 13.628 -27.826 1.00 86.69 510 LEU A N 1
ATOM 4097 C CA . LEU A 1 510 ? -15.975 14.020 -26.917 1.00 86.69 510 LEU A CA 1
ATOM 4098 C C . LEU A 1 510 ? -14.825 14.729 -27.652 1.00 86.69 510 LEU A C 1
ATOM 4100 O O . LEU A 1 510 ? -13.697 14.745 -27.172 1.00 86.69 510 LEU A O 1
ATOM 4104 N N . GLU A 1 511 ? -15.114 15.295 -28.830 1.00 90.12 511 GLU A N 1
ATOM 4105 C CA . GLU A 1 511 ? -14.229 16.114 -29.682 1.00 90.12 511 GLU A CA 1
ATOM 4106 C C . GLU A 1 511 ? -13.006 15.402 -30.293 1.00 90.12 511 GLU A C 1
ATOM 4108 O O . GLU A 1 511 ? -12.642 15.692 -31.431 1.00 90.12 511 GLU A O 1
ATOM 4113 N N . LYS A 1 512 ? -12.383 14.450 -29.592 1.00 89.62 512 LYS A N 1
ATOM 4114 C CA . LYS A 1 512 ? -11.244 13.646 -30.064 1.00 89.62 512 LYS A CA 1
ATOM 4115 C C . LYS A 1 512 ? -11.413 12.163 -29.699 1.00 89.62 512 LYS A C 1
ATOM 4117 O O . LYS A 1 512 ? -12.467 11.747 -29.225 1.00 89.62 512 LYS A O 1
ATOM 4122 N N . CYS A 1 513 ? -10.382 11.355 -29.969 1.00 86.56 513 CYS A N 1
ATOM 4123 C CA . CYS A 1 513 ? -10.355 9.917 -29.682 1.00 86.56 513 CYS A CA 1
ATOM 4124 C C . CYS A 1 513 ? -10.684 9.589 -28.215 1.00 86.56 513 CYS A C 1
ATOM 4126 O O . CYS A 1 513 ? -10.411 10.383 -27.309 1.00 86.56 513 CYS A O 1
ATOM 4128 N N . ILE A 1 514 ? -11.253 8.397 -28.020 1.00 86.19 514 ILE A N 1
ATOM 4129 C CA . ILE A 1 514 ? -11.704 7.870 -26.733 1.00 86.19 514 ILE A CA 1
ATOM 4130 C C . ILE A 1 514 ? -11.036 6.512 -26.529 1.00 86.19 514 ILE A C 1
ATOM 4132 O O . ILE A 1 514 ? -11.501 5.508 -27.069 1.00 86.19 514 ILE A O 1
ATOM 4136 N N . ASP A 1 515 ? -9.970 6.503 -25.737 1.00 84.56 515 ASP A N 1
ATOM 4137 C CA . ASP A 1 515 ? -9.283 5.273 -25.327 1.00 84.56 515 ASP A CA 1
ATOM 4138 C C . ASP A 1 515 ? -9.691 4.864 -23.893 1.00 84.56 515 ASP A C 1
ATOM 4140 O O . ASP A 1 515 ? -9.618 3.693 -23.513 1.00 84.56 515 ASP A O 1
ATOM 4144 N N . ALA A 1 516 ? -10.199 5.822 -23.108 1.00 84.94 516 ALA A N 1
ATOM 4145 C CA . ALA A 1 516 ? -10.631 5.621 -21.733 1.00 84.94 516 ALA A CA 1
ATOM 4146 C C . ALA A 1 516 ? -11.899 4.762 -21.646 1.00 84.94 516 ALA A C 1
ATOM 4148 O O . ALA A 1 516 ? -12.934 5.061 -22.245 1.00 84.94 516 ALA A O 1
ATOM 4149 N N . SER A 1 517 ? -11.847 3.717 -20.819 1.00 84.62 517 SER A N 1
ATOM 4150 C CA . SER A 1 517 ? -13.029 2.907 -20.514 1.00 84.62 517 SER A CA 1
ATOM 4151 C C . SER A 1 517 ? -14.049 3.706 -19.685 1.00 84.62 517 SER A C 1
ATOM 4153 O O . SER A 1 517 ? -13.655 4.365 -18.717 1.00 84.62 517 SER A O 1
ATOM 4155 N N . PRO A 1 518 ? -15.356 3.639 -20.005 1.00 87.56 518 PRO A N 1
ATOM 4156 C CA . PRO A 1 518 ? -16.372 4.414 -19.302 1.00 87.56 518 PRO A CA 1
ATOM 4157 C C . PRO A 1 518 ? -16.605 3.935 -17.856 1.00 87.56 518 PRO A C 1
ATOM 4159 O O . PRO A 1 518 ? -16.682 2.740 -17.544 1.00 87.56 518 PRO A O 1
ATOM 4162 N N . LEU A 1 519 ? -16.783 4.896 -16.951 1.00 87.25 519 LEU A N 1
ATOM 4163 C CA . LEU A 1 519 ? -17.135 4.709 -15.550 1.00 87.25 519 LEU A CA 1
ATOM 4164 C C . LEU A 1 519 ? -18.636 4.936 -15.332 1.00 87.25 519 LEU A C 1
ATOM 4166 O O . LEU A 1 519 ? -19.099 6.065 -15.278 1.00 87.25 519 LEU A O 1
ATOM 4170 N N . ILE A 1 520 ? -19.400 3.857 -15.167 1.00 84.88 520 ILE A N 1
ATOM 4171 C CA . ILE A 1 520 ? -20.793 3.924 -14.695 1.00 84.88 520 ILE A CA 1
ATOM 4172 C C . ILE A 1 520 ? -20.829 4.186 -13.179 1.00 84.88 520 ILE A C 1
ATOM 4174 O O . ILE A 1 520 ? -20.128 3.511 -12.429 1.00 84.88 520 ILE A O 1
ATOM 4178 N N . VAL A 1 521 ? -21.664 5.114 -12.714 1.00 77.44 521 VAL A N 1
ATOM 4179 C CA . VAL A 1 521 ? -21.905 5.409 -11.291 1.00 77.44 521 VAL A CA 1
ATOM 4180 C C . VAL A 1 521 ? -23.411 5.388 -11.023 1.00 77.44 521 VAL A C 1
ATOM 4182 O O . VAL A 1 521 ? -24.169 5.988 -11.775 1.00 77.44 521 VAL A O 1
ATOM 4185 N N . ILE A 1 522 ? -23.861 4.707 -9.965 1.00 77.44 522 ILE A N 1
ATOM 4186 C CA . ILE A 1 522 ? -25.293 4.524 -9.650 1.00 77.44 522 ILE A CA 1
ATOM 4187 C C . ILE A 1 522 ? -25.620 5.233 -8.333 1.00 77.44 522 ILE A C 1
ATOM 4189 O O . ILE A 1 522 ? -25.722 4.603 -7.290 1.00 77.44 522 ILE A O 1
ATOM 4193 N N . ILE A 1 523 ? -25.791 6.551 -8.355 1.00 68.75 523 ILE A N 1
ATOM 4194 C CA . ILE A 1 523 ? -25.982 7.339 -7.125 1.00 68.75 523 ILE A CA 1
ATOM 4195 C C . ILE A 1 523 ? -27.242 6.882 -6.371 1.00 68.75 523 ILE A C 1
ATOM 4197 O O . ILE A 1 523 ? -27.208 6.708 -5.155 1.00 68.75 523 ILE A O 1
ATOM 4201 N N . ASN A 1 524 ? -28.341 6.654 -7.093 1.00 63.19 524 ASN A N 1
ATOM 4202 C CA . ASN A 1 524 ? -29.584 6.068 -6.587 1.00 63.19 524 ASN A CA 1
ATOM 4203 C C . ASN A 1 524 ? -30.416 5.505 -7.759 1.00 63.19 524 ASN A C 1
ATOM 4205 O O . ASN A 1 524 ? -30.018 5.623 -8.918 1.00 63.19 524 ASN A O 1
ATOM 4209 N N . ASP A 1 525 ? -31.597 4.939 -7.478 1.00 59.75 525 ASP A N 1
ATOM 4210 C CA . ASP A 1 525 ? -32.493 4.357 -8.498 1.00 59.75 525 ASP A CA 1
ATOM 4211 C C . ASP A 1 525 ? -32.891 5.333 -9.624 1.00 59.75 525 ASP A C 1
ATOM 4213 O O . ASP A 1 525 ? -33.345 4.897 -10.680 1.00 59.75 525 ASP A O 1
ATOM 4217 N N . LYS A 1 526 ? -32.751 6.648 -9.409 1.00 58.97 526 LYS A N 1
ATOM 4218 C CA . LYS A 1 526 ? -33.141 7.695 -10.364 1.00 58.97 526 LYS A CA 1
ATOM 4219 C C . LYS A 1 526 ? -31.961 8.366 -11.059 1.00 58.97 526 LYS A C 1
ATOM 4221 O O . LYS A 1 526 ? -32.163 8.925 -12.128 1.00 58.97 526 LYS A O 1
ATOM 4226 N N . GLN A 1 527 ? -30.768 8.336 -10.470 1.00 69.44 527 GLN A N 1
ATOM 4227 C CA . GLN A 1 527 ? -29.602 9.052 -10.974 1.00 69.44 527 GLN A CA 1
ATOM 4228 C C . GLN A 1 527 ? -28.441 8.088 -11.205 1.00 69.44 527 GLN A C 1
ATOM 4230 O O . GLN A 1 527 ? -27.818 7.577 -10.270 1.00 69.44 527 GLN A O 1
ATOM 4235 N N . GLN A 1 528 ? -28.151 7.869 -12.483 1.00 81.06 528 GLN A N 1
ATOM 4236 C CA . GLN A 1 528 ? -27.080 7.007 -12.963 1.00 81.06 528 GLN A CA 1
ATOM 4237 C C . GLN A 1 528 ? -26.238 7.783 -13.972 1.00 81.06 528 GLN A C 1
ATOM 4239 O O . GLN A 1 528 ? -26.773 8.337 -14.934 1.00 81.06 528 GLN A O 1
ATOM 4244 N N . LEU A 1 529 ? -24.929 7.827 -13.745 1.00 83.12 529 LEU A N 1
ATOM 4245 C CA . LEU A 1 529 ? -23.982 8.597 -14.540 1.00 83.12 529 LEU A CA 1
ATOM 4246 C C . LEU A 1 529 ? -23.063 7.677 -15.343 1.00 83.12 529 LEU A C 1
ATOM 4248 O O . LEU A 1 529 ? -22.664 6.617 -14.865 1.00 83.12 529 LEU A O 1
ATOM 4252 N N . VAL A 1 530 ? -22.681 8.112 -16.538 1.00 90.69 530 VAL A N 1
ATOM 4253 C CA . VAL A 1 530 ? -21.583 7.562 -17.335 1.00 90.69 530 VAL A CA 1
ATOM 4254 C C . VAL A 1 530 ? -20.503 8.628 -17.426 1.00 90.69 530 VAL A C 1
ATOM 4256 O O . VAL A 1 530 ? -20.729 9.688 -18.003 1.00 90.69 530 VAL A O 1
ATOM 4259 N N . ILE A 1 531 ? -19.338 8.342 -16.859 1.00 91.00 531 ILE A N 1
ATOM 4260 C CA . ILE A 1 531 ? -18.195 9.248 -16.801 1.00 91.00 531 ILE A CA 1
ATOM 4261 C C . ILE A 1 531 ? -17.099 8.724 -17.722 1.00 91.00 531 ILE A C 1
ATOM 4263 O O . ILE A 1 531 ? -16.706 7.564 -17.616 1.00 91.00 531 ILE A O 1
ATOM 4267 N N . VAL A 1 532 ? -16.598 9.546 -18.637 1.00 94.62 532 VAL A N 1
ATOM 4268 C CA . VAL A 1 532 ? -15.623 9.106 -19.644 1.00 94.62 532 VAL A CA 1
ATOM 4269 C C . VAL A 1 532 ? -14.658 10.229 -20.016 1.00 94.62 532 VAL A C 1
ATOM 4271 O O . VAL A 1 532 ? -15.053 11.389 -20.144 1.00 94.62 532 VAL A O 1
ATOM 4274 N N . GLY A 1 533 ? -13.378 9.869 -20.139 1.00 94.69 533 GLY A N 1
ATOM 4275 C CA . GLY A 1 533 ? -12.287 10.758 -20.536 1.00 94.69 533 GLY A CA 1
ATOM 4276 C C . GLY A 1 533 ? -11.997 10.700 -22.036 1.00 94.69 533 GLY A C 1
ATOM 4277 O O . GLY A 1 533 ? -12.373 9.744 -22.714 1.00 94.69 533 GLY A O 1
ATOM 4278 N N . SER A 1 534 ? -11.319 11.716 -22.566 1.00 94.94 534 SER A N 1
ATOM 4279 C CA . SER A 1 534 ? -10.978 11.796 -23.991 1.00 94.94 534 SER A CA 1
ATOM 4280 C C . SER A 1 534 ? -9.636 12.473 -24.260 1.00 94.94 534 SER A C 1
ATOM 4282 O O . SER A 1 534 ? -9.059 13.157 -23.407 1.00 94.94 534 SER A O 1
ATOM 4284 N N . HIS A 1 535 ? -9.177 12.378 -25.511 1.00 93.56 535 HIS A N 1
ATOM 4285 C CA . HIS A 1 535 ? -7.964 13.064 -25.962 1.00 93.56 535 HIS A CA 1
ATOM 4286 C C . HIS A 1 535 ? -8.127 14.581 -26.102 1.00 93.56 535 HIS A C 1
ATOM 4288 O O . HIS A 1 535 ? -7.160 15.283 -26.394 1.00 93.56 535 HIS A O 1
ATOM 4294 N N . ALA A 1 536 ? -9.343 15.090 -25.908 1.00 92.62 536 ALA A N 1
ATOM 4295 C CA . ALA A 1 536 ? -9.651 16.511 -25.894 1.00 92.62 536 ALA A CA 1
ATOM 4296 C C . ALA A 1 536 ? -9.422 17.157 -24.521 1.00 92.62 536 ALA A C 1
ATOM 4298 O O . ALA A 1 536 ? -9.804 18.308 -24.331 1.00 92.62 536 ALA A O 1
ATOM 4299 N N . HIS A 1 537 ? -8.770 16.450 -23.588 1.00 95.56 537 HIS A N 1
ATOM 4300 C CA . HIS A 1 537 ? -8.536 16.918 -22.217 1.00 95.56 537 HIS A CA 1
ATOM 4301 C C . HIS A 1 537 ? -9.834 17.018 -21.400 1.00 95.56 537 HIS A C 1
ATOM 4303 O O . HIS A 1 537 ? -9.899 17.775 -20.439 1.00 95.56 537 HIS A O 1
ATOM 4309 N N . LEU A 1 538 ? -10.895 16.312 -21.809 1.00 96.00 538 LEU A N 1
ATOM 4310 C CA . LEU A 1 538 ? -12.223 16.402 -21.199 1.00 96.00 538 LEU A CA 1
ATOM 4311 C C . LEU A 1 538 ? -12.581 15.102 -20.486 1.00 96.00 538 LEU A C 1
ATOM 4313 O O . LEU A 1 538 ? -12.550 14.035 -21.106 1.00 96.00 538 LEU A O 1
ATOM 4317 N N . LEU A 1 539 ? -12.984 15.224 -19.220 1.00 97.19 539 LEU A N 1
ATOM 4318 C CA . LEU A 1 539 ? -13.709 14.220 -18.449 1.00 97.19 539 LEU A CA 1
ATOM 4319 C C . LEU A 1 539 ? -15.172 14.661 -18.327 1.00 97.19 539 LEU A C 1
ATOM 4321 O O . LEU A 1 539 ? -15.473 15.634 -17.638 1.00 97.19 539 LEU A O 1
ATOM 4325 N N . ASN A 1 540 ? -16.081 13.939 -18.975 1.00 97.06 540 ASN A N 1
ATOM 4326 C CA . ASN A 1 540 ? -17.499 14.295 -19.008 1.00 97.06 540 ASN A CA 1
ATOM 4327 C C . ASN A 1 540 ? -18.342 13.260 -18.273 1.00 97.06 540 ASN A C 1
ATOM 4329 O O . ASN A 1 540 ? -18.125 12.062 -18.451 1.00 97.06 540 ASN A O 1
ATOM 4333 N N . ALA A 1 541 ? -19.335 13.728 -17.515 1.00 93.50 541 ALA A N 1
ATOM 4334 C CA . ALA A 1 541 ? -20.361 12.898 -16.899 1.00 93.50 541 ALA A CA 1
ATOM 4335 C C . ALA A 1 541 ? -21.717 13.122 -17.568 1.00 93.50 541 ALA A C 1
ATOM 4337 O O . ALA A 1 541 ? -22.220 14.245 -17.613 1.00 93.50 541 ALA A O 1
ATOM 4338 N N . TYR A 1 542 ? -22.325 12.041 -18.047 1.00 93.44 542 TYR A N 1
ATOM 4339 C CA . TYR A 1 542 ? -23.632 12.041 -18.697 1.00 93.44 542 TYR A CA 1
ATOM 4340 C C . TYR A 1 542 ? -24.648 11.248 -17.885 1.00 93.44 542 TYR A C 1
ATOM 4342 O O . TYR A 1 542 ? -24.311 10.211 -17.324 1.00 93.44 542 TYR A O 1
ATOM 4350 N N . GLU A 1 543 ? -25.904 11.675 -17.874 1.00 89.38 543 GLU A N 1
ATOM 4351 C CA . GLU A 1 543 ? -27.005 10.851 -17.379 1.00 89.38 543 GLU A CA 1
ATOM 4352 C C . GLU A 1 543 ? -27.256 9.669 -18.328 1.00 89.38 543 GLU A C 1
ATOM 4354 O O . GLU A 1 543 ? -27.425 9.846 -19.536 1.00 89.38 543 GLU A O 1
ATOM 4359 N N . ILE A 1 544 ? -27.291 8.448 -17.787 1.00 85.44 544 ILE A N 1
ATOM 4360 C CA . ILE A 1 544 ? -27.315 7.220 -18.596 1.00 85.44 544 ILE A CA 1
ATOM 4361 C C . ILE A 1 544 ? -28.583 7.075 -19.449 1.00 85.44 544 ILE A C 1
ATOM 4363 O O . ILE A 1 544 ? -28.539 6.459 -20.513 1.00 85.44 544 ILE A O 1
ATOM 4367 N N . GLU A 1 545 ? -29.721 7.611 -18.999 1.00 86.56 545 GLU A N 1
ATOM 4368 C CA . GLU A 1 545 ? -31.013 7.380 -19.654 1.00 86.56 545 GLU A CA 1
ATOM 4369 C C . GLU A 1 545 ? -31.186 8.209 -20.928 1.00 86.56 545 GLU A C 1
ATOM 4371 O O . GLU A 1 545 ? -31.651 7.689 -21.943 1.00 86.56 545 GLU A O 1
ATOM 4376 N N . ASN A 1 546 ? -30.785 9.481 -20.901 1.00 88.31 546 ASN A N 1
ATOM 4377 C CA . ASN A 1 546 ? -31.041 10.437 -21.983 1.00 88.31 546 ASN A CA 1
ATOM 4378 C C . ASN A 1 546 ? -29.766 11.060 -22.583 1.00 88.31 546 ASN A C 1
ATOM 4380 O O . ASN A 1 546 ? -29.861 11.749 -23.598 1.00 88.31 546 ASN A O 1
ATOM 4384 N N . GLY A 1 547 ? -28.588 10.824 -21.995 1.00 90.94 547 GLY A N 1
ATOM 4385 C CA . GLY A 1 547 ? -27.317 11.363 -22.477 1.00 90.94 547 GLY A CA 1
ATOM 4386 C C . GLY A 1 547 ? -27.092 12.838 -22.152 1.00 90.94 547 GLY A C 1
ATOM 4387 O O . GLY A 1 547 ? -26.238 13.469 -22.774 1.00 90.94 547 GLY A O 1
ATOM 4388 N N . THR A 1 548 ? -27.846 13.410 -21.209 1.00 93.25 548 THR A N 1
ATOM 4389 C CA . THR A 1 548 ? -27.671 14.802 -20.775 1.00 93.25 548 THR A CA 1
ATOM 4390 C C . THR A 1 548 ? -26.319 14.963 -20.092 1.00 93.25 548 THR A C 1
ATOM 4392 O O . THR A 1 548 ? -26.002 14.215 -19.169 1.00 93.25 548 THR A O 1
ATOM 4395 N N . LEU A 1 549 ? -25.519 15.939 -20.527 1.00 94.50 549 LEU A N 1
ATOM 4396 C CA . LEU A 1 549 ? -24.263 16.292 -19.866 1.00 94.50 549 LEU A CA 1
ATOM 4397 C C . LEU A 1 549 ? -24.570 16.929 -18.502 1.00 94.50 549 LEU A C 1
ATOM 4399 O O . LEU A 1 549 ? -25.197 17.984 -18.447 1.00 94.50 549 LEU A O 1
ATOM 4403 N N . ILE A 1 550 ? -24.121 16.293 -17.422 1.00 91.00 550 ILE A N 1
ATOM 4404 C CA . ILE A 1 550 ? -24.306 16.768 -16.045 1.00 91.00 550 ILE A CA 1
ATOM 4405 C C . ILE A 1 550 ? -23.175 17.714 -15.649 1.00 91.00 550 ILE A C 1
ATOM 4407 O O . ILE A 1 550 ? -23.425 18.811 -15.156 1.00 91.00 550 ILE A O 1
ATOM 4411 N N . TRP A 1 551 ? -21.932 17.308 -15.897 1.00 94.94 551 TRP A N 1
ATOM 4412 C CA . TRP A 1 551 ? -20.756 18.143 -15.688 1.00 94.94 551 TRP A CA 1
ATOM 4413 C C . TRP A 1 551 ? -19.626 17.742 -16.638 1.00 94.94 551 TRP A C 1
ATOM 4415 O O . TRP A 1 551 ? -19.591 16.631 -17.174 1.00 94.94 551 TRP A O 1
ATOM 4425 N N . SER A 1 552 ? -18.699 18.674 -16.847 1.00 95.62 552 SER A N 1
ATOM 4426 C CA . SER A 1 552 ? -17.482 18.496 -17.638 1.00 95.62 552 SER A CA 1
ATOM 4427 C C . SER A 1 552 ? -16.305 19.077 -16.866 1.00 95.62 552 SER A C 1
ATOM 4429 O O . SER A 1 552 ? -16.408 20.170 -16.307 1.00 95.62 552 SER A O 1
ATOM 4431 N N . PHE A 1 553 ? -15.199 18.346 -16.831 1.00 97.00 553 PHE A N 1
ATOM 4432 C CA . PHE A 1 553 ? -13.959 18.762 -16.195 1.00 97.00 553 PHE A CA 1
ATOM 4433 C C . PHE A 1 553 ? -12.815 18.716 -17.208 1.00 97.00 553 PHE A C 1
ATOM 4435 O O . PHE A 1 553 ? -12.663 17.728 -17.928 1.00 97.00 553 PHE A O 1
ATOM 4442 N N . LYS A 1 554 ? -12.007 19.781 -17.262 1.00 96.69 554 LYS A N 1
ATOM 4443 C CA . LYS A 1 554 ? -10.876 19.894 -18.187 1.00 96.69 554 LYS A CA 1
ATOM 4444 C C . LYS A 1 554 ? -9.552 19.611 -17.474 1.00 96.69 554 LYS A C 1
ATOM 4446 O O . LYS A 1 554 ? -9.222 20.297 -16.510 1.00 96.69 554 LYS A O 1
ATOM 4451 N N . THR A 1 555 ? -8.804 18.629 -17.964 1.00 95.75 555 THR A N 1
ATOM 4452 C CA . THR A 1 555 ? -7.463 18.254 -17.489 1.00 95.75 555 THR A CA 1
ATOM 4453 C C . THR A 1 555 ? -6.365 19.038 -18.215 1.00 95.75 555 THR A C 1
ATOM 4455 O O . THR A 1 555 ? -6.635 19.782 -19.163 1.00 95.75 555 THR A O 1
ATOM 4458 N N . ASN A 1 556 ? -5.116 18.894 -17.767 1.00 94.00 556 ASN A N 1
ATOM 4459 C CA . ASN A 1 556 ? -3.965 19.577 -18.360 1.00 94.00 556 ASN A CA 1
ATOM 4460 C C . ASN A 1 556 ? -3.535 18.920 -19.675 1.00 94.00 556 ASN A C 1
ATOM 4462 O O . ASN A 1 556 ? -3.130 19.611 -20.606 1.00 94.00 556 ASN A O 1
ATOM 4466 N N . ASP A 1 557 ? -3.646 17.594 -19.764 1.00 95.25 557 ASP A N 1
ATOM 4467 C CA . ASP A 1 557 ? -3.362 16.820 -20.971 1.00 95.25 557 ASP A CA 1
ATOM 4468 C C . ASP A 1 557 ? -4.461 15.764 -21.239 1.00 95.25 557 ASP A C 1
ATOM 4470 O O . ASP A 1 557 ? -5.494 15.734 -20.570 1.00 95.25 557 ASP A O 1
ATOM 4474 N N . ARG A 1 558 ? -4.317 14.980 -22.308 1.00 94.00 558 ARG A N 1
ATOM 4475 C CA . ARG A 1 558 ? -5.271 13.965 -22.756 1.00 94.00 558 ARG A CA 1
ATOM 4476 C C . ARG A 1 558 ? -5.500 12.900 -21.687 1.00 94.00 558 ARG A C 1
ATOM 4478 O O . ARG A 1 558 ? -4.586 12.544 -20.942 1.00 94.00 558 ARG A O 1
ATOM 4485 N N . ILE A 1 559 ? -6.704 12.339 -21.688 1.00 94.81 559 ILE A N 1
ATOM 4486 C CA . ILE A 1 559 ? -7.092 11.231 -20.817 1.00 94.81 559 ILE A CA 1
ATOM 4487 C C . ILE A 1 559 ? -7.218 9.967 -21.669 1.00 94.81 559 ILE A C 1
ATOM 4489 O O . ILE A 1 559 ? -8.059 9.902 -22.565 1.00 94.81 559 ILE A O 1
ATOM 4493 N N . GLU A 1 560 ? -6.389 8.967 -21.372 1.00 89.94 560 GLU A N 1
ATOM 4494 C CA . GLU A 1 560 ? -6.463 7.630 -21.988 1.00 89.94 560 GLU A CA 1
ATOM 4495 C C . GLU A 1 560 ? -6.889 6.547 -21.001 1.00 89.94 560 GLU A C 1
ATOM 4497 O O . GLU A 1 560 ? -7.492 5.552 -21.390 1.00 89.94 560 GLU A O 1
ATOM 4502 N N . ALA A 1 561 ? -6.592 6.728 -19.715 1.00 86.62 561 ALA A N 1
ATOM 4503 C CA . ALA A 1 561 ? -7.037 5.810 -18.684 1.00 86.62 561 ALA A CA 1
ATOM 4504 C C . ALA A 1 561 ? -8.521 6.037 -18.363 1.00 86.62 561 ALA A C 1
ATOM 4506 O O . ALA A 1 561 ? -9.003 7.168 -18.306 1.00 86.62 561 ALA A O 1
ATOM 4507 N N . GLY A 1 562 ? -9.246 4.951 -18.096 1.00 89.25 562 GLY A N 1
ATOM 4508 C CA . GLY A 1 562 ? -10.550 5.039 -17.438 1.00 89.25 562 GLY A CA 1
ATOM 4509 C C . GLY A 1 562 ? -10.448 5.662 -16.039 1.00 89.25 562 GLY A C 1
ATOM 4510 O O . GLY A 1 562 ? -9.386 5.668 -15.415 1.00 89.25 562 GLY A O 1
ATOM 4511 N N . ALA A 1 563 ? -11.574 6.157 -15.533 1.00 91.62 563 ALA A N 1
ATOM 4512 C CA . ALA A 1 563 ? -11.677 6.668 -14.170 1.00 91.62 563 ALA A CA 1
ATOM 4513 C C . ALA A 1 563 ? -12.133 5.576 -13.187 1.00 91.62 563 ALA A C 1
ATOM 4515 O O . ALA A 1 563 ? -12.813 4.615 -13.566 1.00 91.62 563 ALA A O 1
ATOM 4516 N N . THR A 1 564 ? -11.819 5.756 -11.905 1.00 92.06 564 THR A N 1
ATOM 4517 C CA . THR A 1 564 ? -12.340 4.928 -10.805 1.00 92.06 564 THR A CA 1
ATOM 4518 C C . THR A 1 564 ? -13.014 5.791 -9.738 1.00 92.06 564 THR A C 1
ATOM 4520 O O . THR A 1 564 ? -12.943 7.016 -9.794 1.00 92.06 564 THR A O 1
ATOM 4523 N N . LEU A 1 565 ? -13.669 5.165 -8.762 1.00 85.38 565 LEU A N 1
ATOM 4524 C CA . LEU A 1 565 ? -14.230 5.861 -7.604 1.00 85.38 565 LEU A CA 1
ATOM 4525 C C . LEU A 1 565 ? -13.311 5.740 -6.389 1.00 85.38 565 LEU A C 1
ATOM 4527 O O . LEU A 1 565 ? -12.619 4.737 -6.217 1.00 85.38 565 LEU A O 1
ATOM 4531 N N . SER A 1 566 ? -13.345 6.749 -5.521 1.00 81.06 566 SER A N 1
ATOM 4532 C CA . SER A 1 566 ? -12.808 6.645 -4.168 1.00 81.06 566 SER A CA 1
ATOM 4533 C C . SER A 1 566 ? -13.567 5.591 -3.365 1.00 81.06 566 SER A C 1
ATOM 4535 O O . SER A 1 566 ? -14.704 5.232 -3.679 1.00 81.06 566 SER A O 1
ATOM 4537 N N . ARG A 1 567 ? -12.972 5.156 -2.253 1.00 79.12 567 ARG A N 1
ATOM 4538 C CA . ARG A 1 567 ? -13.608 4.252 -1.288 1.00 79.12 567 ARG A CA 1
ATOM 4539 C C . ARG A 1 567 ? -15.012 4.697 -0.865 1.00 79.12 567 ARG A C 1
ATOM 4541 O O . ARG A 1 567 ? -15.893 3.864 -0.673 1.00 79.12 567 ARG A O 1
ATOM 4548 N N . THR A 1 568 ? -15.218 6.000 -0.675 1.00 70.19 568 THR A N 1
ATOM 4549 C CA . THR A 1 568 ? -16.509 6.551 -0.237 1.00 70.19 568 THR A CA 1
ATOM 4550 C C . THR A 1 568 ? -17.523 6.672 -1.374 1.00 70.19 568 THR A C 1
ATOM 4552 O O . THR A 1 568 ? -18.714 6.825 -1.097 1.00 70.19 568 THR A O 1
ATOM 4555 N N . GLY A 1 569 ? -17.067 6.601 -2.630 1.00 73.00 569 GLY A N 1
ATOM 4556 C CA . GLY A 1 569 ? -17.854 6.888 -3.829 1.00 73.00 569 GLY A CA 1
ATOM 4557 C C . GLY A 1 569 ? -18.080 8.382 -4.083 1.00 73.00 569 GLY A C 1
ATOM 4558 O O . GLY A 1 569 ? -18.738 8.739 -5.056 1.00 73.00 569 GLY A O 1
ATOM 4559 N N . GLU A 1 570 ? -17.552 9.257 -3.225 1.00 77.19 570 GLU A N 1
ATOM 4560 C CA . GLU A 1 570 ? -17.744 10.712 -3.321 1.00 77.19 570 GLU A CA 1
ATOM 4561 C C . GLU A 1 570 ? -16.860 11.342 -4.392 1.00 77.19 570 GLU A C 1
ATOM 4563 O O . GLU A 1 570 ? -17.235 12.362 -4.967 1.00 77.19 570 GLU A O 1
ATOM 4568 N N . TYR A 1 571 ? -15.719 10.717 -4.695 1.00 86.56 571 TYR A N 1
ATOM 4569 C CA . TYR A 1 571 ? -14.757 11.251 -5.647 1.00 86.56 571 TYR A CA 1
ATOM 4570 C C . TYR A 1 571 ? -14.513 10.298 -6.810 1.00 86.56 571 TYR A C 1
ATOM 4572 O O . TYR A 1 571 ? -14.421 9.083 -6.642 1.00 86.56 571 TYR A O 1
ATOM 4580 N N . VAL A 1 572 ? -14.352 10.883 -7.987 1.00 91.56 572 VAL A N 1
ATOM 4581 C CA . VAL A 1 572 ? -13.877 10.268 -9.218 1.00 91.56 572 VAL A CA 1
ATOM 4582 C C . VAL A 1 572 ? -12.383 10.537 -9.331 1.00 91.56 572 VAL A C 1
ATOM 4584 O O . VAL A 1 572 ? -11.924 11.667 -9.167 1.00 91.56 572 VAL A O 1
ATOM 4587 N N . LEU A 1 573 ? -11.627 9.482 -9.601 1.00 95.06 573 LEU A N 1
ATOM 4588 C CA . LEU A 1 573 ? -10.175 9.488 -9.672 1.00 95.06 573 LEU A CA 1
ATOM 4589 C C . LEU A 1 573 ? -9.753 9.204 -11.110 1.00 95.06 573 LEU A C 1
ATOM 4591 O O . LEU A 1 573 ? -10.125 8.167 -11.668 1.00 95.06 573 LEU A O 1
ATOM 4595 N N . VAL A 1 574 ? -8.976 10.107 -11.703 1.00 96.88 574 VAL A N 1
ATOM 4596 C CA . VAL A 1 574 ? -8.510 9.975 -13.089 1.00 96.88 574 VAL A CA 1
ATOM 4597 C C . VAL A 1 574 ? -7.112 10.558 -13.257 1.00 96.88 574 VAL A C 1
ATOM 4599 O O . VAL A 1 574 ? -6.798 11.591 -12.673 1.00 96.88 574 VAL A O 1
ATOM 4602 N N . GLY A 1 575 ? -6.268 9.885 -14.037 1.00 96.12 575 GLY A N 1
ATOM 4603 C CA . GLY A 1 575 ? -4.950 10.382 -14.424 1.00 96.12 575 GLY A CA 1
ATOM 4604 C C . GLY A 1 575 ? -4.937 10.917 -15.852 1.00 96.12 575 GLY A C 1
ATOM 4605 O O . GLY A 1 575 ? -5.727 10.472 -16.688 1.00 96.12 575 GLY A O 1
ATOM 4606 N N . ASP A 1 576 ? -4.032 11.852 -16.127 1.00 95.75 576 ASP A N 1
ATOM 4607 C CA . ASP A 1 576 ? -3.804 12.383 -17.469 1.00 95.75 576 ASP A CA 1
ATOM 4608 C C . ASP A 1 576 ? -2.346 12.249 -17.942 1.00 95.75 576 ASP A C 1
ATOM 4610 O O . ASP A 1 576 ? -1.442 11.792 -17.231 1.00 95.75 576 ASP A O 1
ATOM 4614 N N . TYR A 1 577 ? -2.115 12.668 -19.185 1.00 94.62 577 TYR A N 1
ATOM 4615 C CA . TYR A 1 577 ? -0.800 12.608 -19.814 1.00 94.62 577 TYR A CA 1
ATOM 4616 C C . TYR A 1 577 ? 0.226 13.627 -19.292 1.00 94.62 577 TYR A C 1
ATOM 4618 O O . TYR A 1 577 ? 1.417 13.445 -19.526 1.00 94.62 577 TYR A O 1
ATOM 4626 N N . SER A 1 578 ? -0.195 14.640 -18.529 1.00 91.25 578 SER A N 1
ATOM 4627 C CA . SER A 1 578 ? 0.729 15.559 -17.850 1.00 91.25 578 SER A CA 1
ATOM 4628 C C . SER A 1 578 ? 1.347 14.935 -16.594 1.00 91.25 578 SER A C 1
ATOM 4630 O O . SER A 1 578 ? 2.203 15.539 -15.948 1.00 91.25 578 SER A O 1
ATOM 4632 N N . GLY A 1 579 ? 0.897 13.731 -16.226 1.00 93.31 579 GLY A N 1
ATOM 4633 C CA . GLY A 1 579 ? 1.272 13.065 -14.987 1.00 93.31 579 GLY A CA 1
ATOM 4634 C C . GLY A 1 579 ? 0.448 13.519 -13.788 1.00 93.31 579 GLY A C 1
ATOM 4635 O O . GLY A 1 579 ? 0.836 13.255 -12.653 1.00 93.31 579 GLY A O 1
ATOM 4636 N N . MET A 1 580 ? -0.682 14.194 -14.006 1.00 96.00 580 MET A N 1
ATOM 4637 C CA . MET A 1 580 ? -1.539 14.658 -12.924 1.00 96.00 580 MET A CA 1
ATOM 4638 C C . MET A 1 580 ? -2.651 13.645 -12.641 1.00 96.00 580 MET A C 1
ATOM 4640 O O . MET A 1 580 ? -3.422 13.275 -13.526 1.00 96.00 580 MET A O 1
ATOM 4644 N N . LEU A 1 581 ? -2.749 13.201 -11.387 1.00 96.69 581 LEU A N 1
ATOM 4645 C CA . LEU A 1 581 ? -3.928 12.531 -10.846 1.00 96.69 581 LEU A CA 1
ATOM 4646 C C . LEU A 1 581 ? -4.893 13.597 -10.321 1.00 96.69 581 LEU A C 1
ATOM 4648 O O . LEU A 1 581 ? -4.512 14.429 -9.497 1.00 96.69 581 LEU A O 1
ATOM 4652 N N . TYR A 1 582 ? -6.149 13.517 -10.741 1.00 96.62 582 TYR A N 1
ATOM 4653 C CA . TYR A 1 582 ? -7.237 14.380 -10.304 1.00 96.62 582 TYR A CA 1
ATOM 4654 C C . TYR A 1 582 ? -8.197 13.624 -9.389 1.00 96.62 582 TYR A C 1
ATOM 4656 O O . TYR A 1 582 ? -8.558 12.477 -9.658 1.00 96.62 582 TYR A O 1
ATOM 4664 N N . ILE A 1 583 ? -8.636 14.301 -8.329 1.00 95.56 583 ILE A N 1
ATOM 4665 C CA . ILE A 1 583 ? -9.691 13.865 -7.416 1.00 95.56 583 ILE A CA 1
ATOM 4666 C C . ILE A 1 583 ? -10.844 14.841 -7.603 1.00 95.56 583 ILE A C 1
ATOM 4668 O O . ILE A 1 583 ? -10.723 16.019 -7.265 1.00 95.56 583 ILE A O 1
ATOM 4672 N N . ILE A 1 584 ? -11.935 14.370 -8.189 1.00 93.56 584 ILE A N 1
ATOM 4673 C CA . ILE A 1 584 ? -13.039 15.209 -8.656 1.00 93.56 584 ILE A CA 1
ATOM 4674 C C . ILE A 1 584 ? -14.308 14.785 -7.930 1.00 93.56 584 ILE A C 1
ATOM 4676 O O . ILE A 1 584 ? -14.584 13.597 -7.831 1.00 93.56 584 ILE A O 1
ATOM 4680 N N . ASP A 1 585 ? -15.091 15.728 -7.424 1.00 86.25 585 ASP A N 1
ATOM 4681 C CA . ASP A 1 585 ? -16.400 15.440 -6.849 1.00 86.25 585 ASP A CA 1
ATOM 4682 C C . ASP A 1 585 ? -17.305 14.750 -7.881 1.00 86.25 585 ASP A C 1
ATOM 4684 O O . ASP A 1 585 ? -17.501 15.234 -8.998 1.00 86.25 585 ASP A O 1
ATOM 4688 N N . CYS A 1 586 ? -17.862 13.606 -7.496 1.00 82.25 586 CYS A N 1
ATOM 4689 C CA . CYS A 1 586 ? -18.642 12.753 -8.383 1.00 82.25 586 CYS A CA 1
ATOM 4690 C C . CYS A 1 586 ? -19.964 13.400 -8.842 1.00 82.25 586 CYS A C 1
ATOM 4692 O O . CYS A 1 586 ? -20.438 13.136 -9.949 1.00 82.25 586 CYS A O 1
ATOM 4694 N N . HIS A 1 587 ? -20.560 14.262 -8.017 1.00 77.19 587 HIS A N 1
ATOM 4695 C CA . HIS A 1 587 ? -21.874 14.852 -8.272 1.00 77.19 587 HIS A CA 1
ATOM 4696 C C . HIS A 1 587 ? -21.778 16.133 -9.098 1.00 77.19 587 HIS A C 1
ATOM 4698 O O . HIS A 1 587 ? -22.611 16.356 -9.975 1.00 77.19 587 HIS A O 1
ATOM 4704 N N . TYR A 1 588 ? -20.770 16.961 -8.826 1.00 81.00 588 TYR A N 1
ATOM 4705 C CA . TYR A 1 588 ? -20.661 18.314 -9.371 1.00 81.00 588 TYR A CA 1
ATOM 4706 C C . TYR A 1 588 ? -19.491 18.501 -10.341 1.00 81.00 588 TYR A C 1
ATOM 4708 O O . TYR A 1 588 ? -19.395 19.555 -10.967 1.00 81.00 588 TYR A O 1
ATOM 4716 N N . GLY A 1 589 ? -18.582 17.528 -10.456 1.00 86.38 589 GLY A N 1
ATOM 4717 C CA . GLY A 1 589 ? -17.402 17.648 -11.315 1.00 86.38 589 GLY A CA 1
ATOM 4718 C C . GLY A 1 589 ? -16.377 18.665 -10.805 1.00 86.38 589 GLY A C 1
ATOM 4719 O O . GLY A 1 589 ? -15.540 19.139 -11.572 1.00 86.38 589 GLY A O 1
ATOM 4720 N N . GLN A 1 590 ? -16.448 19.043 -9.524 1.00 89.44 590 GLN A N 1
ATOM 4721 C CA . GLN A 1 590 ? -15.554 20.036 -8.927 1.00 89.44 590 GLN A CA 1
ATOM 4722 C C . GLN A 1 590 ? -14.235 19.404 -8.492 1.00 89.44 590 GLN A C 1
ATOM 4724 O O . GLN A 1 590 ? -14.214 18.318 -7.918 1.00 89.44 590 GLN A O 1
ATOM 4729 N N . LEU A 1 591 ? -13.125 20.106 -8.713 1.00 94.19 591 LEU A N 1
ATOM 4730 C CA . LEU A 1 591 ? -11.817 19.638 -8.270 1.00 94.19 591 LEU A CA 1
ATOM 4731 C C . LEU A 1 591 ? -11.731 19.642 -6.739 1.00 94.19 591 LEU A C 1
ATOM 4733 O O . LEU A 1 591 ? -11.835 20.692 -6.107 1.00 94.19 591 LEU A O 1
ATOM 4737 N N . TYR A 1 592 ? -11.488 18.473 -6.152 1.00 88.31 592 TYR A N 1
ATOM 4738 C CA . TYR A 1 592 ? -11.216 18.327 -4.726 1.00 88.31 592 TYR A CA 1
ATOM 4739 C C . TYR A 1 592 ? -9.717 18.424 -4.422 1.00 88.31 592 TYR A C 1
ATOM 4741 O O . TYR A 1 592 ? -9.313 19.117 -3.486 1.00 88.31 592 TYR A O 1
ATOM 4749 N N . GLY A 1 593 ? -8.892 17.742 -5.216 1.00 90.94 593 GLY A N 1
ATOM 4750 C CA . GLY A 1 593 ? -7.449 17.684 -5.016 1.00 90.94 593 GLY A CA 1
ATOM 4751 C C . GLY A 1 593 ? -6.718 17.101 -6.216 1.00 90.94 593 GLY A C 1
ATOM 4752 O O . GLY A 1 593 ? -7.330 16.535 -7.124 1.00 90.94 593 GLY A O 1
ATOM 4753 N N . THR A 1 594 ? -5.397 17.244 -6.216 1.00 94.44 594 THR A N 1
ATOM 4754 C CA . THR A 1 594 ? -4.521 16.700 -7.259 1.00 94.44 594 THR A CA 1
ATOM 4755 C C . THR A 1 594 ? -3.293 16.038 -6.653 1.00 94.44 594 THR A C 1
ATOM 4757 O O . THR A 1 594 ? -2.981 16.222 -5.473 1.00 94.44 594 THR A O 1
ATOM 4760 N N . TYR A 1 595 ? -2.600 15.243 -7.462 1.00 94.44 595 TYR A N 1
ATOM 4761 C CA . TYR A 1 595 ? -1.277 14.711 -7.165 1.00 94.44 595 TYR A CA 1
ATOM 4762 C C . TYR A 1 595 ? -0.445 14.654 -8.449 1.00 94.44 595 TYR A C 1
ATOM 4764 O O . TYR A 1 595 ? -0.940 14.190 -9.472 1.00 94.44 595 TYR A O 1
ATOM 4772 N N . GLN A 1 596 ? 0.806 15.115 -8.400 1.00 94.94 596 GLN A N 1
ATOM 4773 C CA . GLN A 1 596 ? 1.704 15.146 -9.557 1.00 94.94 596 GLN A CA 1
ATOM 4774 C C . GLN A 1 596 ? 2.691 13.972 -9.510 1.00 94.94 596 GLN A C 1
ATOM 4776 O O . GLN A 1 596 ? 3.536 13.893 -8.615 1.00 94.94 596 GLN A O 1
ATOM 4781 N N . CYS A 1 597 ? 2.608 13.089 -10.502 1.00 92.19 597 CYS A N 1
ATOM 4782 C CA . CYS A 1 597 ? 3.633 12.103 -10.834 1.00 92.19 597 CYS A CA 1
ATOM 4783 C C . CYS A 1 597 ? 4.744 12.741 -11.689 1.00 92.19 597 CYS A C 1
ATOM 4785 O O . CYS A 1 597 ? 4.572 13.812 -12.272 1.00 92.19 597 CYS A O 1
ATOM 4787 N N . GLY A 1 598 ? 5.902 12.085 -11.774 1.00 86.12 598 GLY A N 1
ATOM 4788 C CA . GLY A 1 598 ? 7.031 12.547 -12.590 1.00 86.12 598 GLY A CA 1
ATOM 4789 C C . GLY A 1 598 ? 6.876 12.267 -14.088 1.00 86.12 598 GLY A C 1
ATOM 4790 O O . GLY A 1 598 ? 7.723 12.685 -14.871 1.00 86.12 598 GLY A O 1
ATOM 4791 N N . GLY A 1 599 ? 5.830 11.541 -14.486 1.00 87.94 599 GLY A N 1
ATOM 4792 C CA . GLY A 1 599 ? 5.591 11.087 -15.851 1.00 87.94 599 GLY A CA 1
ATOM 4793 C C . GLY A 1 599 ? 4.108 10.830 -16.096 1.00 87.94 599 GLY A C 1
ATOM 4794 O O . GLY A 1 599 ? 3.302 10.875 -15.169 1.00 87.94 599 GLY A O 1
ATOM 4795 N N . LEU A 1 600 ? 3.749 10.583 -17.357 1.00 92.94 600 LEU A N 1
ATOM 4796 C CA . LEU A 1 600 ? 2.355 10.443 -17.780 1.00 92.94 600 LEU A CA 1
ATOM 4797 C C . LEU A 1 600 ? 1.638 9.275 -17.082 1.00 92.94 600 LEU A C 1
ATOM 4799 O O . LEU A 1 600 ? 2.238 8.226 -16.822 1.00 92.94 600 LEU A O 1
ATOM 4803 N N . ILE A 1 601 ? 0.338 9.439 -16.816 1.00 93.50 601 ILE A N 1
ATOM 4804 C CA . ILE A 1 601 ? -0.506 8.405 -16.208 1.00 93.50 601 ILE A CA 1
ATOM 4805 C C . ILE A 1 601 ? -1.417 7.814 -17.286 1.00 93.50 601 ILE A C 1
ATOM 4807 O O . ILE A 1 601 ? -2.411 8.412 -17.694 1.00 93.50 601 ILE A O 1
ATOM 4811 N N . LYS A 1 602 ? -1.084 6.597 -17.725 1.00 88.75 602 LYS A N 1
ATOM 4812 C CA . LYS A 1 602 ? -1.888 5.798 -18.670 1.00 88.75 602 LYS A CA 1
ATOM 4813 C C . LYS A 1 602 ? -2.656 4.657 -17.986 1.00 88.75 602 LYS A C 1
ATOM 4815 O O . LYS A 1 602 ? -3.377 3.898 -18.627 1.00 88.75 602 LYS A O 1
ATOM 4820 N N . THR A 1 603 ? -2.521 4.532 -16.670 1.00 89.44 603 THR A N 1
ATOM 4821 C CA . THR A 1 603 ? -3.140 3.462 -15.885 1.00 89.44 603 THR A CA 1
ATOM 4822 C C . THR A 1 603 ? -4.429 3.931 -15.224 1.00 89.44 603 THR A C 1
ATOM 4824 O O . THR A 1 603 ? -4.526 5.075 -14.781 1.00 89.44 603 THR A O 1
ATOM 4827 N N . ILE A 1 604 ? -5.433 3.052 -15.144 1.00 93.00 604 ILE A N 1
ATOM 4828 C CA . ILE A 1 604 ? -6.637 3.323 -14.350 1.00 93.00 604 ILE A CA 1
ATOM 4829 C C . ILE A 1 604 ? -6.208 3.330 -12.878 1.00 93.00 604 ILE A C 1
ATOM 4831 O O . ILE A 1 604 ? -5.653 2.320 -12.430 1.00 93.00 604 ILE A O 1
ATOM 4835 N N . PRO A 1 605 ? -6.453 4.410 -12.111 1.00 93.88 605 PRO A N 1
ATOM 4836 C CA . PRO A 1 605 ? -6.137 4.417 -10.690 1.00 93.88 605 PRO A CA 1
ATOM 4837 C C . PRO A 1 605 ? -6.884 3.293 -9.963 1.00 93.88 605 PRO A C 1
ATOM 4839 O O . PRO A 1 605 ? -8.030 2.978 -10.288 1.00 93.88 605 PRO A O 1
ATOM 4842 N N . CYS A 1 606 ? -6.260 2.698 -8.952 1.00 93.19 606 CYS A N 1
ATOM 4843 C CA . CYS A 1 606 ? -6.881 1.663 -8.131 1.00 93.19 606 CYS A CA 1
ATOM 4844 C C . CYS A 1 606 ? -7.108 2.188 -6.716 1.00 93.19 606 CYS A C 1
ATOM 4846 O O . CYS A 1 606 ? -6.151 2.489 -6.010 1.00 93.19 606 CYS A O 1
ATOM 4848 N N . ALA A 1 607 ? -8.363 2.317 -6.292 1.00 85.12 607 ALA A N 1
ATOM 4849 C CA . ALA A 1 607 ? -8.684 2.719 -4.927 1.00 85.12 607 ALA A CA 1
ATOM 4850 C C . ALA A 1 607 ? -8.691 1.503 -3.991 1.00 85.12 607 ALA A C 1
ATOM 4852 O O . ALA A 1 607 ? -9.288 0.471 -4.303 1.00 85.12 607 ALA A O 1
ATOM 4853 N N . HIS A 1 608 ? -8.068 1.642 -2.824 1.00 81.00 608 HIS A N 1
ATOM 4854 C CA . HIS A 1 608 ? -8.144 0.651 -1.755 1.00 81.00 608 HIS A CA 1
ATOM 4855 C C . HIS A 1 608 ? -9.576 0.596 -1.196 1.00 81.00 608 HIS A C 1
ATOM 4857 O O . HIS A 1 608 ? -10.187 1.634 -0.938 1.00 81.00 608 HIS A O 1
ATOM 4863 N N . ARG A 1 609 ? -10.138 -0.600 -0.956 1.00 73.00 609 ARG A N 1
ATOM 4864 C CA . ARG A 1 609 ? -11.564 -0.725 -0.583 1.00 73.00 609 ARG A CA 1
ATOM 4865 C C . ARG A 1 609 ? -11.837 -0.322 0.866 1.00 73.00 609 ARG A C 1
ATOM 4867 O O . ARG A 1 609 ? -12.953 0.056 1.202 1.00 73.00 609 ARG A O 1
ATOM 4874 N N . LEU A 1 610 ? -10.827 -0.404 1.735 1.00 67.62 610 LEU A N 1
ATOM 4875 C CA . LEU A 1 610 ? -10.940 -0.042 3.161 1.00 67.62 610 LEU A CA 1
ATOM 4876 C C . LEU A 1 610 ? -10.204 1.235 3.600 1.00 67.62 610 LEU A C 1
ATOM 4878 O O . LEU A 1 610 ? -10.531 1.770 4.654 1.00 67.62 610 LEU A O 1
ATOM 4882 N N . LEU A 1 611 ? -9.247 1.742 2.822 1.00 73.50 611 LEU A N 1
ATOM 4883 C CA . LEU A 1 611 ? -8.391 2.874 3.191 1.00 73.50 611 LEU A CA 1
ATOM 4884 C C . LEU A 1 611 ? -8.551 3.999 2.170 1.00 73.50 611 LEU A C 1
ATOM 4886 O O . LEU A 1 611 ? -8.877 3.740 1.016 1.00 73.50 611 LEU A O 1
ATOM 4890 N N . ASP A 1 612 ? -8.246 5.237 2.554 1.00 81.31 612 ASP A N 1
ATOM 4891 C CA . ASP A 1 612 ? -8.224 6.380 1.626 1.00 81.31 612 ASP A CA 1
ATOM 4892 C C . ASP A 1 612 ? -6.921 6.420 0.804 1.00 81.31 612 ASP A C 1
ATOM 4894 O O . ASP A 1 612 ? -6.311 7.474 0.623 1.00 81.31 612 ASP A O 1
ATOM 4898 N N . LEU A 1 613 ? -6.469 5.247 0.346 1.00 87.06 613 LEU A N 1
ATOM 4899 C CA . LEU A 1 613 ? -5.303 5.064 -0.512 1.00 87.06 613 LEU A CA 1
ATOM 4900 C C . LEU A 1 613 ? -5.733 4.816 -1.955 1.00 87.06 613 LEU A C 1
ATOM 4902 O O . LEU A 1 613 ? -6.678 4.075 -2.224 1.00 87.06 613 LEU A O 1
ATOM 4906 N N . VAL A 1 614 ? -4.989 5.410 -2.877 1.00 93.62 614 VAL A N 1
ATOM 4907 C CA . VAL A 1 614 ? -5.140 5.251 -4.320 1.00 93.62 614 VAL A CA 1
ATOM 4908 C C . VAL A 1 614 ? -3.790 4.894 -4.910 1.00 93.62 614 VAL A C 1
ATOM 4910 O O . VAL A 1 614 ? -2.792 5.553 -4.627 1.00 93.62 614 VAL A O 1
ATOM 4913 N N . TYR A 1 615 ? -3.764 3.867 -5.745 1.00 95.31 615 TYR A N 1
ATOM 4914 C CA . TYR A 1 615 ? -2.569 3.388 -6.415 1.00 95.31 615 TYR A CA 1
ATOM 4915 C C . TYR A 1 615 ? -2.563 3.812 -7.873 1.00 95.31 615 TYR A C 1
ATOM 4917 O O . TYR A 1 615 ? -3.553 3.623 -8.582 1.00 95.31 615 TYR A O 1
ATOM 4925 N N . VAL A 1 616 ? -1.443 4.371 -8.321 1.00 95.12 616 VAL A N 1
ATOM 4926 C CA . VAL A 1 616 ? -1.284 4.884 -9.684 1.00 95.12 616 VAL A CA 1
ATOM 4927 C C . VAL A 1 616 ? 0.052 4.439 -10.247 1.00 95.12 616 VAL A C 1
ATOM 4929 O O . VAL A 1 616 ? 1.102 4.703 -9.664 1.00 95.12 616 VAL A O 1
ATOM 4932 N N . GLY A 1 617 ? 0.007 3.761 -11.391 1.00 93.06 617 GLY A N 1
ATOM 4933 C CA . GLY A 1 617 ? 1.189 3.458 -12.183 1.00 93.06 617 GLY A CA 1
ATOM 4934 C C . GLY A 1 617 ? 1.503 4.610 -13.130 1.00 93.06 617 GLY A C 1
ATOM 4935 O O . GLY A 1 617 ? 0.639 5.020 -13.909 1.00 93.06 617 GLY A O 1
ATOM 4936 N N . SER A 1 618 ? 2.731 5.110 -13.072 1.00 92.62 618 SER A N 1
ATOM 4937 C CA . SER A 1 618 ? 3.197 6.222 -13.894 1.00 92.62 618 SER A CA 1
ATOM 4938 C C . SER A 1 618 ? 4.318 5.774 -14.834 1.00 92.62 618 SER A C 1
ATOM 4940 O O . SER A 1 618 ? 4.997 4.760 -14.629 1.00 92.62 618 SER A O 1
ATOM 4942 N N . HIS A 1 619 ? 4.498 6.523 -15.918 1.00 90.94 619 HIS A N 1
ATOM 4943 C CA . HIS A 1 619 ? 5.609 6.322 -16.842 1.00 90.94 619 HIS A CA 1
ATOM 4944 C C . HIS A 1 619 ? 6.953 6.830 -16.309 1.00 90.94 619 HIS A C 1
ATOM 4946 O O . HIS A 1 619 ? 7.973 6.548 -16.930 1.00 90.94 619 HIS A O 1
ATOM 4952 N N . ASP A 1 620 ? 6.979 7.477 -15.142 1.00 90.12 620 ASP A N 1
ATOM 4953 C CA . ASP A 1 620 ? 8.203 7.842 -14.407 1.00 90.12 620 ASP A CA 1
ATOM 4954 C C . ASP A 1 620 ? 8.933 6.662 -13.749 1.00 90.12 620 ASP A C 1
ATOM 4956 O O . ASP A 1 620 ? 9.838 6.879 -12.945 1.00 90.12 620 ASP A O 1
ATOM 4960 N N . HIS A 1 621 ? 8.553 5.427 -14.087 1.00 93.44 621 HIS A N 1
ATOM 4961 C CA . HIS A 1 621 ? 9.070 4.197 -13.493 1.00 93.44 621 HIS A CA 1
ATOM 4962 C C . HIS A 1 621 ? 8.648 3.980 -12.036 1.00 93.44 621 HIS A C 1
ATOM 4964 O O . HIS A 1 621 ? 9.240 3.147 -11.359 1.00 93.44 621 HIS A O 1
ATOM 4970 N N . TYR A 1 622 ? 7.621 4.667 -11.535 1.00 94.62 622 TYR A N 1
ATOM 4971 C CA . TYR A 1 622 ? 7.104 4.440 -10.191 1.00 94.62 622 TYR A CA 1
ATOM 4972 C C . TYR A 1 622 ? 5.653 3.951 -10.179 1.00 94.62 622 TYR A C 1
ATOM 4974 O O . TYR A 1 622 ? 4.787 4.358 -10.958 1.00 94.62 622 TYR A O 1
ATOM 4982 N N . LEU A 1 623 ? 5.382 3.080 -9.209 1.00 95.38 623 LEU A N 1
ATOM 4983 C CA . LEU A 1 623 ? 4.042 2.828 -8.697 1.00 95.38 623 LEU A CA 1
ATOM 4984 C C . LEU A 1 623 ? 3.849 3.671 -7.439 1.00 95.38 623 LEU A C 1
ATOM 4986 O O . LEU A 1 623 ? 4.583 3.499 -6.466 1.00 95.38 623 LEU A O 1
ATOM 4990 N N . HIS A 1 624 ? 2.883 4.580 -7.461 1.00 95.75 624 HIS A N 1
ATOM 4991 C CA . HIS A 1 624 ? 2.597 5.506 -6.371 1.00 95.75 624 HIS A CA 1
ATOM 4992 C C . HIS A 1 624 ? 1.424 5.005 -5.539 1.00 95.75 624 HIS A C 1
ATOM 4994 O O . HIS A 1 624 ? 0.410 4.600 -6.101 1.00 95.75 624 HIS A O 1
ATOM 5000 N N . ALA A 1 625 ? 1.525 5.116 -4.217 1.00 95.00 625 ALA A N 1
ATOM 5001 C CA . ALA A 1 625 ? 0.387 5.053 -3.311 1.00 95.00 625 ALA A CA 1
ATOM 5002 C C . ALA A 1 625 ? 0.128 6.430 -2.719 1.00 95.00 625 ALA A C 1
ATOM 5004 O O . ALA A 1 625 ? 0.990 7.023 -2.069 1.00 95.00 625 ALA A O 1
ATOM 5005 N N . ILE A 1 626 ? -1.074 6.934 -2.939 1.00 94.69 626 ILE A N 1
ATOM 5006 C CA . ILE A 1 626 ? -1.459 8.312 -2.678 1.00 94.69 626 ILE A CA 1
ATOM 5007 C C . ILE A 1 626 ? -2.598 8.285 -1.673 1.00 94.69 626 ILE A C 1
ATOM 5009 O O . ILE A 1 626 ? -3.614 7.634 -1.891 1.00 94.69 626 ILE A O 1
ATOM 5013 N N . ASN A 1 627 ? -2.435 8.988 -0.559 1.00 89.12 627 ASN A N 1
ATOM 5014 C CA . ASN A 1 627 ? -3.517 9.207 0.384 1.00 89.12 627 ASN A CA 1
ATOM 5015 C C . ASN A 1 627 ? -4.341 10.417 -0.070 1.00 89.12 627 ASN A C 1
ATOM 5017 O O . ASN A 1 627 ? -3.794 11.514 -0.213 1.00 89.12 627 ASN A O 1
ATOM 5021 N N . ILE A 1 628 ? -5.641 10.194 -0.259 1.00 85.94 628 ILE A N 1
ATOM 5022 C CA . ILE A 1 628 ? -6.599 11.170 -0.796 1.00 85.94 628 ILE A CA 1
ATOM 5023 C C . ILE A 1 628 ? -7.516 11.787 0.273 1.00 85.94 628 ILE A C 1
ATOM 5025 O O . ILE A 1 628 ? -8.496 12.443 -0.064 1.00 85.94 628 ILE A O 1
ATOM 5029 N N . GLN A 1 629 ? -7.218 11.588 1.561 1.00 77.44 629 GLN A N 1
ATOM 5030 C CA . GLN A 1 629 ? -8.031 12.097 2.673 1.00 77.44 629 GLN A CA 1
ATOM 5031 C C . GLN A 1 629 ? -8.005 13.632 2.773 1.00 77.44 629 GLN A C 1
ATOM 5033 O O . GLN A 1 629 ? -8.968 14.242 3.229 1.00 77.44 629 GLN A O 1
ATOM 5038 N N . ASN A 1 630 ? -6.901 14.254 2.349 1.00 69.81 630 ASN A N 1
ATOM 5039 C CA . ASN A 1 630 ? -6.708 15.702 2.365 1.00 69.81 630 ASN A CA 1
ATOM 5040 C C . ASN A 1 630 ? -6.539 16.226 0.934 1.00 69.81 630 ASN A C 1
ATOM 5042 O O . ASN A 1 630 ? -5.956 15.546 0.094 1.00 69.81 630 ASN A O 1
ATOM 5046 N N . ARG A 1 631 ? -6.951 17.479 0.687 1.00 67.56 631 ARG A N 1
ATOM 5047 C CA . ARG A 1 631 ? -6.864 18.134 -0.637 1.00 67.56 631 ARG A CA 1
ATOM 5048 C C . ARG A 1 631 ? -5.459 18.129 -1.256 1.00 67.56 631 ARG A C 1
ATOM 5050 O O . ARG A 1 631 ? -5.325 18.023 -2.470 1.00 67.56 631 ARG A O 1
ATOM 5057 N N . ASN A 1 632 ? -4.417 18.200 -0.426 1.00 67.00 632 ASN A N 1
ATOM 5058 C CA . ASN A 1 632 ? -3.012 18.200 -0.853 1.00 67.00 632 ASN A CA 1
ATOM 5059 C C . ASN A 1 632 ? -2.449 16.775 -0.977 1.00 67.00 632 ASN A C 1
ATOM 5061 O O . ASN A 1 632 ? -1.360 16.525 -0.467 1.00 67.00 632 ASN A O 1
ATOM 5065 N N . SER A 1 633 ? -3.228 15.849 -1.549 1.00 78.38 633 SER A N 1
ATOM 5066 C CA . SER A 1 633 ? -2.961 14.410 -1.716 1.00 78.38 633 SER A CA 1
ATOM 5067 C C . SER A 1 633 ? -1.499 14.017 -1.494 1.00 78.38 633 SER A C 1
ATOM 5069 O O . SER A 1 633 ? -0.600 14.474 -2.199 1.00 78.38 633 SER A O 1
ATOM 5071 N N . THR A 1 634 ? -1.236 13.160 -0.511 1.00 84.50 634 THR A N 1
ATOM 5072 C CA . THR A 1 634 ? 0.147 12.882 -0.087 1.00 84.50 634 THR A CA 1
ATOM 5073 C C . THR A 1 634 ? 0.608 11.523 -0.574 1.00 84.50 634 THR A C 1
ATOM 5075 O O . THR A 1 634 ? -0.088 10.525 -0.393 1.00 84.50 634 THR A O 1
ATOM 5078 N N . CYS A 1 635 ? 1.807 11.463 -1.152 1.00 91.25 635 CYS A N 1
ATOM 5079 C CA . CYS A 1 635 ? 2.455 10.188 -1.440 1.00 91.25 635 CYS A CA 1
ATOM 5080 C C . CYS A 1 635 ? 2.755 9.476 -0.117 1.00 91.25 635 CYS A C 1
ATOM 5082 O O . CYS A 1 635 ? 3.489 10.003 0.716 1.00 91.25 635 CYS A O 1
ATOM 5084 N N . VAL A 1 636 ? 2.189 8.290 0.079 1.00 88.12 636 VAL A N 1
ATOM 5085 C CA . VAL A 1 636 ? 2.472 7.432 1.237 1.00 88.12 636 VAL A CA 1
ATOM 5086 C C . VAL A 1 636 ? 3.734 6.626 0.989 1.00 88.12 636 VAL A C 1
ATOM 5088 O O . VAL A 1 636 ? 4.612 6.572 1.842 1.00 88.12 636 VAL A O 1
ATOM 5091 N N . TRP A 1 637 ? 3.836 6.040 -0.198 1.00 92.44 637 TRP A N 1
ATOM 5092 C CA . TRP A 1 637 ? 5.031 5.367 -0.678 1.00 92.44 637 TRP A CA 1
ATOM 5093 C C . TRP A 1 637 ? 5.040 5.396 -2.204 1.00 92.44 637 TRP A C 1
ATOM 5095 O O . TRP A 1 637 ? 4.003 5.576 -2.845 1.00 92.44 637 TRP A O 1
ATOM 5105 N N . LYS A 1 638 ? 6.223 5.216 -2.785 1.00 94.31 638 LYS A N 1
ATOM 5106 C CA . LYS A 1 638 ? 6.384 4.917 -4.206 1.00 94.31 638 LYS A CA 1
ATOM 5107 C C . LYS A 1 638 ? 7.409 3.806 -4.363 1.00 94.31 638 LYS A C 1
ATOM 5109 O O . LYS A 1 638 ? 8.387 3.773 -3.619 1.00 94.31 638 LYS A O 1
ATOM 5114 N N . TYR A 1 639 ? 7.183 2.909 -5.311 1.00 94.94 639 TYR A N 1
ATOM 5115 C CA . TYR A 1 639 ? 8.093 1.806 -5.599 1.00 94.94 639 TYR A CA 1
ATOM 5116 C C . TYR A 1 639 ? 8.657 1.952 -7.006 1.00 94.94 639 TYR A C 1
ATOM 5118 O O . TYR A 1 639 ? 7.888 2.131 -7.950 1.00 94.94 639 TYR A O 1
ATOM 5126 N N . PHE A 1 640 ? 9.984 1.896 -7.129 1.00 94.69 640 PHE A N 1
ATOM 5127 C CA . PHE A 1 640 ? 10.671 1.970 -8.415 1.00 94.69 640 PHE A CA 1
ATOM 5128 C C . PHE A 1 640 ? 10.539 0.641 -9.167 1.00 94.69 640 PHE A C 1
ATOM 5130 O O . PHE A 1 640 ? 10.903 -0.417 -8.657 1.00 94.69 640 PHE A O 1
ATOM 5137 N N . LEU A 1 641 ? 10.028 0.717 -10.385 1.00 90.19 641 LEU A N 1
ATOM 5138 C CA . LEU A 1 641 ? 9.891 -0.362 -11.349 1.00 90.19 641 LEU A CA 1
ATOM 5139 C C . LEU A 1 641 ? 11.034 -0.254 -12.363 1.00 90.19 641 LEU A C 1
ATOM 5141 O O . LEU A 1 641 ? 11.428 0.841 -12.750 1.00 90.19 641 LEU A O 1
ATOM 5145 N N . ASP A 1 642 ? 11.532 -1.376 -12.878 1.00 85.94 642 ASP A N 1
ATOM 5146 C CA . ASP A 1 642 ? 12.640 -1.343 -13.847 1.00 85.94 642 ASP A CA 1
ATOM 5147 C C . ASP A 1 642 ? 12.211 -0.829 -15.239 1.00 85.94 642 ASP A C 1
ATOM 5149 O O . ASP A 1 642 ? 13.030 -0.714 -16.153 1.00 85.94 642 ASP A O 1
ATOM 5153 N N . SER A 1 643 ? 10.923 -0.516 -15.422 1.00 89.69 643 SER A N 1
ATOM 5154 C CA . SER A 1 643 ? 10.331 0.030 -16.643 1.00 89.69 643 SER A CA 1
ATOM 5155 C C . SER A 1 643 ? 9.001 0.735 -16.341 1.00 89.69 643 SER A C 1
ATOM 5157 O O . SER A 1 643 ? 8.393 0.501 -15.296 1.00 89.69 643 SER A O 1
ATOM 5159 N N . SER A 1 644 ? 8.551 1.597 -17.256 1.00 88.31 644 SER A N 1
ATOM 5160 C CA . SER A 1 644 ? 7.293 2.337 -17.146 1.00 88.31 644 SER A CA 1
ATOM 5161 C C . SER A 1 644 ? 6.094 1.405 -16.955 1.00 88.31 644 SER A C 1
ATOM 5163 O O . SER A 1 644 ? 6.009 0.319 -17.545 1.00 88.31 644 SER A O 1
ATOM 5165 N N . CYS A 1 645 ? 5.144 1.861 -16.142 1.00 86.25 645 CYS A N 1
ATOM 5166 C CA . CYS A 1 645 ? 3.911 1.138 -15.890 1.00 86.25 645 CYS A CA 1
ATOM 5167 C C . CYS A 1 645 ? 2.881 1.416 -16.992 1.00 86.25 645 CYS A C 1
ATOM 5169 O O . CYS A 1 645 ? 2.465 2.558 -17.173 1.00 86.25 645 CYS A O 1
ATOM 5171 N N . ALA A 1 646 ? 2.450 0.370 -17.698 1.00 74.31 646 ALA A N 1
ATOM 5172 C CA . ALA A 1 646 ? 1.433 0.467 -18.752 1.00 74.31 646 ALA A CA 1
ATOM 5173 C C . ALA A 1 646 ? 0.138 -0.293 -18.432 1.00 74.31 646 ALA A C 1
ATOM 5175 O O . ALA A 1 646 ? -0.834 -0.189 -19.175 1.00 74.31 646 ALA A O 1
ATOM 5176 N N . SER A 1 647 ? 0.114 -1.040 -17.326 1.00 83.00 647 SER A N 1
ATOM 5177 C CA . SER A 1 647 ? -1.035 -1.819 -16.869 1.00 83.00 647 SER A CA 1
ATOM 5178 C C . SER A 1 647 ? -1.664 -1.169 -15.643 1.00 83.00 647 SER A C 1
ATOM 5180 O O . SER A 1 647 ? -0.975 -0.883 -14.665 1.00 83.00 647 SER A O 1
ATOM 5182 N N . SER A 1 648 ? -2.990 -1.039 -15.638 1.00 87.19 648 SER A N 1
ATOM 5183 C CA . SER A 1 648 ? -3.753 -0.680 -14.437 1.00 87.19 648 SER A CA 1
ATOM 5184 C C . SER A 1 648 ? -3.450 -1.657 -13.293 1.00 87.19 648 SER A C 1
ATOM 5186 O O . SER A 1 648 ? -3.497 -2.867 -13.536 1.00 87.19 648 SER A O 1
ATOM 5188 N N . PRO A 1 649 ? -3.113 -1.184 -12.078 1.00 88.81 649 PRO A N 1
ATOM 5189 C CA . PRO A 1 649 ? -2.699 -2.065 -10.992 1.00 88.81 649 PRO A CA 1
ATOM 5190 C C . PRO A 1 649 ? -3.913 -2.651 -10.247 1.00 88.81 649 PRO A C 1
ATOM 5192 O O . PRO A 1 649 ? -4.673 -1.884 -9.660 1.00 88.81 649 PRO A O 1
ATOM 5195 N N . PRO A 1 650 ? -4.149 -3.978 -10.237 1.00 91.50 650 PRO A N 1
ATOM 5196 C CA . PRO A 1 650 ? -5.223 -4.558 -9.434 1.00 91.50 650 PRO A CA 1
ATOM 5197 C C . PRO A 1 650 ? -4.768 -4.884 -8.005 1.00 91.50 650 PRO A C 1
ATOM 5199 O O . PRO A 1 650 ? -3.593 -5.156 -7.749 1.00 91.50 650 PRO A O 1
ATOM 5202 N N . LEU A 1 651 ? -5.732 -4.926 -7.086 1.00 85.38 651 LEU A N 1
ATOM 5203 C CA . LEU A 1 651 ? -5.555 -5.417 -5.718 1.00 85.38 651 LEU A CA 1
ATOM 5204 C C . LEU A 1 651 ? -5.941 -6.896 -5.603 1.00 85.38 651 LEU A C 1
ATOM 5206 O O . LEU A 1 651 ? -6.807 -7.378 -6.339 1.00 85.38 651 LEU A O 1
ATOM 5210 N N . SER A 1 652 ? -5.345 -7.596 -4.637 1.00 81.56 652 SER A N 1
ATOM 5211 C CA . SER A 1 652 ? -5.798 -8.918 -4.199 1.00 81.56 652 SER A CA 1
ATOM 5212 C C . SER A 1 652 ? -7.221 -8.866 -3.630 1.00 81.56 652 SER A C 1
ATOM 5214 O O . SER A 1 652 ? -7.778 -7.804 -3.331 1.00 81.56 652 SER A O 1
ATOM 5216 N N . ALA A 1 653 ? -7.841 -10.034 -3.462 1.00 73.12 653 ALA A N 1
ATOM 5217 C CA . ALA A 1 653 ? -9.200 -10.132 -2.924 1.00 73.12 653 ALA A CA 1
ATOM 5218 C C . ALA A 1 653 ? -9.337 -9.548 -1.502 1.00 73.12 653 ALA A C 1
ATOM 5220 O O . ALA A 1 653 ? -10.412 -9.087 -1.126 1.00 73.12 653 ALA A O 1
ATOM 5221 N N . ASP A 1 654 ? -8.252 -9.553 -0.728 1.00 71.56 654 ASP A N 1
ATOM 5222 C CA . ASP A 1 654 ? -8.175 -9.042 0.643 1.00 71.56 654 ASP A CA 1
ATOM 5223 C C . ASP A 1 654 ? -7.510 -7.655 0.760 1.00 71.56 654 ASP A C 1
ATOM 5225 O O . ASP A 1 654 ? -7.223 -7.215 1.872 1.00 71.56 654 ASP A O 1
ATOM 5229 N N . ASP A 1 655 ? -7.242 -6.986 -0.367 1.00 75.88 655 ASP A N 1
ATOM 5230 C CA . ASP A 1 655 ? -6.506 -5.715 -0.476 1.00 75.88 655 ASP A CA 1
ATOM 5231 C C . ASP A 1 655 ? -5.081 -5.729 0.123 1.00 75.88 655 ASP A C 1
ATOM 5233 O O . ASP A 1 655 ? -4.473 -4.679 0.324 1.00 75.88 655 ASP A O 1
ATOM 5237 N N . SER A 1 656 ? -4.505 -6.897 0.426 1.00 80.06 656 SER A N 1
ATOM 5238 C CA . SER A 1 656 ? -3.170 -6.986 1.037 1.00 80.06 656 SER A CA 1
ATOM 5239 C C . SER A 1 656 ? -2.022 -6.852 0.032 1.00 80.06 656 SER A C 1
ATOM 5241 O O . SER A 1 656 ? -0.905 -6.467 0.398 1.00 80.06 656 SER A O 1
ATOM 5243 N N . CYS A 1 657 ? -2.278 -7.177 -1.232 1.00 89.69 657 CYS A N 1
ATOM 5244 C CA . CYS A 1 657 ? -1.302 -7.149 -2.305 1.00 89.69 657 CYS A CA 1
ATOM 5245 C C . CYS A 1 657 ? -1.800 -6.283 -3.457 1.00 89.69 657 CYS A C 1
ATOM 5247 O O . CYS A 1 657 ? -2.975 -6.307 -3.810 1.00 89.69 657 CYS A O 1
ATOM 5249 N N . LEU A 1 658 ? -0.873 -5.567 -4.072 1.00 93.56 658 LEU A N 1
ATOM 5250 C CA . LEU A 1 658 ? -1.064 -4.798 -5.286 1.00 93.56 658 LEU A CA 1
ATOM 5251 C C . LEU A 1 658 ? -0.180 -5.400 -6.376 1.00 93.56 658 LEU A C 1
ATOM 5253 O O . LEU A 1 658 ? 0.994 -5.692 -6.133 1.00 93.56 658 LEU A O 1
ATOM 5257 N N . TYR A 1 659 ? -0.733 -5.572 -7.569 1.00 94.50 659 TYR A N 1
ATOM 5258 C CA . TYR A 1 659 ? -0.004 -6.113 -8.710 1.00 94.50 659 TYR A CA 1
ATOM 5259 C C . TYR A 1 659 ? 0.201 -5.044 -9.764 1.00 94.50 659 TYR A C 1
ATOM 5261 O O . TYR A 1 659 ? -0.632 -4.160 -9.944 1.00 94.50 659 TYR A O 1
ATOM 5269 N N . VAL A 1 660 ? 1.315 -5.122 -10.478 1.00 94.69 660 VAL A N 1
ATOM 5270 C CA . VAL A 1 660 ? 1.604 -4.196 -11.571 1.00 94.69 660 VAL A CA 1
ATOM 5271 C C . VAL A 1 660 ? 2.421 -4.895 -12.645 1.00 94.69 660 VAL A C 1
ATOM 5273 O O . VAL A 1 660 ? 3.286 -5.713 -12.327 1.00 94.69 660 VAL A O 1
ATOM 5276 N N . ALA A 1 661 ? 2.139 -4.572 -13.908 1.00 93.81 661 ALA A N 1
ATOM 5277 C CA . ALA A 1 661 ? 2.907 -5.040 -15.054 1.00 93.81 661 ALA A CA 1
ATOM 5278 C C . ALA A 1 661 ? 3.576 -3.877 -15.799 1.00 93.81 661 ALA A C 1
ATOM 5280 O O . ALA A 1 661 ? 3.027 -2.772 -15.877 1.00 93.81 661 ALA A O 1
ATOM 5281 N N . THR A 1 662 ? 4.766 -4.132 -16.345 1.00 92.94 662 THR A N 1
ATOM 5282 C CA . THR A 1 662 ? 5.608 -3.113 -16.987 1.00 92.94 662 THR A CA 1
ATOM 5283 C C . THR A 1 662 ? 5.790 -3.350 -18.484 1.00 92.94 662 THR A C 1
ATOM 5285 O O . THR A 1 662 ? 5.622 -4.459 -19.005 1.00 92.94 662 THR A O 1
ATOM 5288 N N . LEU A 1 663 ? 6.231 -2.303 -19.188 1.00 88.94 663 LEU A N 1
ATOM 5289 C CA . LEU A 1 663 ? 6.584 -2.383 -20.609 1.00 88.94 663 LEU A CA 1
ATOM 5290 C C . LEU A 1 663 ? 7.810 -3.256 -20.898 1.00 88.94 663 LEU A C 1
ATOM 5292 O O . LEU A 1 663 ? 8.043 -3.606 -22.049 1.00 88.94 663 LEU A O 1
ATOM 5296 N N . LYS A 1 664 ? 8.573 -3.665 -19.884 1.00 88.25 664 LYS A N 1
ATOM 5297 C CA . LYS A 1 664 ? 9.666 -4.633 -20.044 1.00 88.25 664 LYS A CA 1
ATOM 5298 C C . LYS A 1 664 ? 9.195 -6.087 -19.947 1.00 88.25 664 LYS A C 1
ATOM 5300 O O . LYS A 1 664 ? 9.989 -6.994 -20.166 1.00 88.25 664 LYS A O 1
ATOM 5305 N N . GLY A 1 665 ? 7.913 -6.312 -19.657 1.00 90.56 665 GLY A N 1
ATOM 5306 C CA . GLY A 1 665 ? 7.368 -7.650 -19.449 1.00 90.56 665 GLY A CA 1
ATOM 5307 C C . GLY A 1 665 ? 7.554 -8.154 -18.025 1.00 90.56 665 GLY A C 1
ATOM 5308 O O . GLY A 1 665 ? 7.629 -9.355 -17.803 1.00 90.56 665 GLY A O 1
ATOM 5309 N N . GLU A 1 666 ? 7.669 -7.265 -17.044 1.00 94.88 666 GLU A N 1
ATOM 5310 C CA . GLU A 1 666 ? 7.829 -7.657 -15.645 1.00 94.88 666 GLU A CA 1
ATOM 5311 C C . GLU A 1 666 ? 6.495 -7.543 -14.918 1.00 94.88 666 GLU A C 1
ATOM 5313 O O . GLU A 1 666 ? 5.724 -6.619 -15.171 1.00 94.88 666 GLU A O 1
ATOM 5318 N N . VAL A 1 667 ? 6.244 -8.467 -13.995 1.00 96.69 667 VAL A N 1
ATOM 5319 C CA . VAL A 1 667 ? 5.091 -8.465 -13.097 1.00 96.69 667 VAL A CA 1
ATOM 5320 C C . VAL A 1 667 ? 5.596 -8.431 -11.667 1.00 96.69 667 VAL A C 1
ATOM 5322 O O . VAL A 1 667 ? 6.412 -9.262 -11.265 1.00 96.69 667 VAL A O 1
ATOM 5325 N N . TYR A 1 668 ? 5.094 -7.479 -10.894 1.00 96.38 668 TYR A N 1
ATOM 5326 C CA . TYR A 1 668 ? 5.451 -7.301 -9.495 1.00 96.38 668 TYR A CA 1
ATOM 5327 C C . TYR A 1 668 ? 4.237 -7.581 -8.616 1.00 96.38 668 TYR A C 1
ATOM 5329 O O . TYR A 1 668 ? 3.111 -7.224 -8.969 1.00 96.38 668 TYR A O 1
ATOM 5337 N N . SER A 1 669 ? 4.486 -8.161 -7.445 1.00 97.12 669 SER A N 1
ATOM 5338 C CA . SER A 1 669 ? 3.554 -8.137 -6.322 1.00 97.12 669 SER A CA 1
ATOM 5339 C C . SER A 1 669 ? 4.151 -7.302 -5.209 1.00 97.12 669 SER A C 1
ATOM 5341 O O . SER A 1 669 ? 5.263 -7.565 -4.752 1.00 97.12 669 SER A O 1
ATOM 5343 N N . LEU A 1 670 ? 3.407 -6.298 -4.769 1.00 95.31 670 LEU A N 1
ATOM 5344 C CA . LEU A 1 670 ? 3.785 -5.410 -3.688 1.00 95.31 670 LEU A CA 1
ATOM 5345 C C . LEU A 1 670 ? 2.772 -5.539 -2.563 1.00 95.31 670 LEU A C 1
ATOM 5347 O O . LEU A 1 670 ? 1.593 -5.785 -2.793 1.00 95.31 670 LEU A O 1
ATOM 5351 N N . ASP A 1 671 ? 3.213 -5.351 -1.332 1.00 91.12 671 ASP A N 1
ATOM 5352 C CA . ASP A 1 671 ? 2.295 -5.106 -0.234 1.00 91.12 671 ASP A CA 1
ATOM 5353 C C . ASP A 1 671 ? 1.585 -3.760 -0.442 1.00 91.12 671 ASP A C 1
ATOM 5355 O O . ASP A 1 671 ? 2.236 -2.721 -0.561 1.00 91.12 671 ASP A O 1
ATOM 5359 N N . ALA A 1 672 ? 0.253 -3.762 -0.479 1.00 84.00 672 ALA A N 1
ATOM 5360 C CA . ALA A 1 672 ? -0.519 -2.565 -0.814 1.00 84.00 672 ALA A CA 1
ATOM 5361 C C . ALA A 1 672 ? -0.360 -1.438 0.230 1.00 84.00 672 ALA A C 1
ATOM 5363 O O . ALA A 1 672 ? -0.527 -0.256 -0.075 1.00 84.00 672 ALA A O 1
ATOM 5364 N N . ASN A 1 673 ? -0.007 -1.768 1.473 1.00 82.75 673 ASN A N 1
ATOM 5365 C CA . ASN A 1 673 ? 0.107 -0.783 2.546 1.00 82.75 673 ASN A CA 1
ATOM 5366 C C . ASN A 1 673 ? 1.505 -0.178 2.641 1.00 82.75 673 ASN A C 1
ATOM 5368 O O . ASN A 1 673 ? 1.637 1.011 2.930 1.00 82.75 673 ASN A O 1
ATOM 5372 N N . THR A 1 674 ? 2.536 -0.988 2.410 1.00 81.12 674 THR A N 1
ATOM 5373 C CA . THR A 1 674 ? 3.939 -0.595 2.619 1.00 81.12 674 THR A CA 1
ATOM 5374 C C . THR A 1 674 ? 4.708 -0.343 1.324 1.00 81.12 674 THR A C 1
ATOM 5376 O O . THR A 1 674 ? 5.761 0.287 1.366 1.00 81.12 674 THR A O 1
ATOM 5379 N N . GLY A 1 675 ? 4.221 -0.834 0.181 1.00 88.06 675 GLY A N 1
ATOM 5380 C CA . GLY A 1 675 ? 4.933 -0.776 -1.095 1.00 88.06 675 GLY A CA 1
ATOM 5381 C C . GLY A 1 675 ? 6.115 -1.744 -1.182 1.00 88.06 675 GLY A C 1
ATOM 5382 O O . GLY A 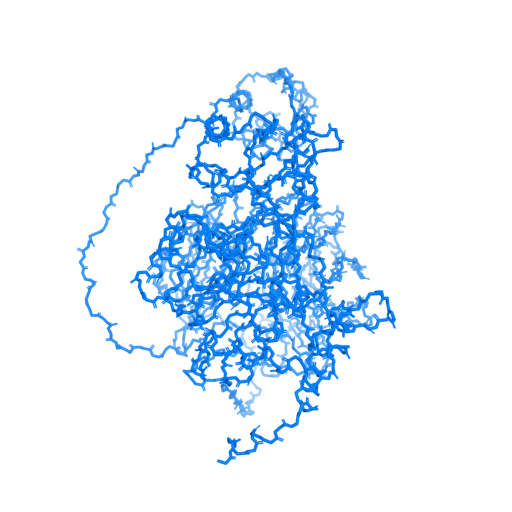1 675 ? 6.884 -1.687 -2.138 1.00 88.06 675 GLY A O 1
ATOM 5383 N N . ILE A 1 676 ? 6.295 -2.634 -0.199 1.00 90.00 676 ILE A N 1
ATOM 5384 C CA . ILE A 1 676 ? 7.378 -3.620 -0.218 1.00 90.00 676 ILE A CA 1
ATOM 5385 C C . ILE A 1 676 ? 7.071 -4.668 -1.286 1.00 90.00 676 ILE A C 1
ATOM 5387 O O . ILE A 1 676 ? 6.040 -5.338 -1.234 1.00 90.00 676 ILE A O 1
ATOM 5391 N N . CYS A 1 677 ? 7.989 -4.841 -2.233 1.00 95.44 677 CYS A N 1
ATOM 5392 C CA . CYS A 1 677 ? 7.910 -5.901 -3.230 1.00 95.44 677 CYS A CA 1
ATOM 5393 C C . CYS A 1 677 ? 8.069 -7.277 -2.567 1.00 95.44 677 CYS A C 1
ATOM 5395 O O . CYS A 1 677 ? 9.083 -7.557 -1.927 1.00 95.44 677 CYS A O 1
ATOM 5397 N N . LYS A 1 678 ? 7.048 -8.125 -2.719 1.00 93.12 678 LYS A N 1
ATOM 5398 C CA . LYS A 1 678 ? 7.007 -9.508 -2.228 1.00 93.12 678 LYS A CA 1
ATOM 5399 C C . LYS A 1 678 ? 7.721 -10.446 -3.194 1.00 93.12 678 LYS A C 1
ATOM 5401 O O . LYS A 1 678 ? 8.494 -11.297 -2.766 1.00 93.12 678 LYS A O 1
ATOM 5406 N N . TRP A 1 679 ? 7.465 -10.280 -4.487 1.00 97.44 679 TRP A N 1
ATOM 5407 C CA . TRP A 1 679 ? 8.120 -11.030 -5.551 1.00 97.44 679 TRP A CA 1
ATOM 5408 C C . TRP A 1 679 ? 8.048 -10.265 -6.875 1.00 97.44 679 TRP A C 1
ATOM 5410 O O . TRP A 1 679 ? 7.195 -9.396 -7.075 1.00 97.44 679 TRP A O 1
ATOM 5420 N N . LYS A 1 680 ? 8.945 -10.634 -7.793 1.00 96.19 680 LYS A N 1
ATOM 5421 C CA . LYS A 1 680 ? 9.004 -10.145 -9.171 1.00 96.19 680 LYS A CA 1
ATOM 5422 C C . LYS A 1 680 ? 9.138 -11.334 -10.122 1.00 96.19 680 LYS A C 1
ATOM 5424 O O . LYS A 1 680 ? 9.954 -12.220 -9.880 1.00 96.19 680 LYS A O 1
ATOM 5429 N N . SER A 1 681 ? 8.370 -11.319 -11.203 1.00 95.94 681 SER A N 1
ATOM 5430 C CA . SER A 1 681 ? 8.429 -12.283 -12.302 1.00 95.94 681 SER A CA 1
ATOM 5431 C C . SER A 1 681 ? 8.606 -11.543 -13.628 1.00 95.94 681 SER A C 1
ATOM 5433 O O . SER A 1 681 ? 8.301 -10.353 -13.714 1.00 95.94 681 SER A O 1
ATOM 5435 N N . ALA A 1 682 ? 9.130 -12.206 -14.654 1.00 93.88 682 ALA A N 1
ATOM 5436 C CA . ALA A 1 682 ? 9.374 -11.586 -15.953 1.00 93.88 682 ALA A CA 1
ATOM 5437 C C . ALA A 1 682 ? 9.037 -12.539 -17.101 1.00 93.88 682 ALA A C 1
ATOM 5439 O O . ALA A 1 682 ? 9.308 -13.737 -17.029 1.00 93.88 682 ALA A O 1
ATOM 5440 N N . VAL A 1 683 ? 8.477 -11.976 -18.167 1.00 92.31 683 VAL A N 1
ATOM 5441 C CA . VAL A 1 683 ? 8.214 -12.623 -19.453 1.00 92.31 683 VAL A CA 1
ATOM 5442 C C . VAL A 1 683 ? 8.988 -11.909 -20.563 1.00 92.31 683 VAL A C 1
ATOM 5444 O O . VAL A 1 683 ? 9.661 -10.905 -20.339 1.00 92.31 683 VAL A O 1
ATOM 5447 N N . SER A 1 684 ? 8.934 -12.454 -21.776 1.00 82.19 684 SER A N 1
ATOM 5448 C CA . SER A 1 684 ? 9.858 -12.080 -22.854 1.00 82.19 684 SER A CA 1
ATOM 5449 C C . SER A 1 684 ? 9.592 -10.721 -23.516 1.00 82.19 684 SER A C 1
ATOM 5451 O O . SER A 1 684 ? 10.469 -10.199 -24.207 1.00 82.19 684 SER A O 1
ATOM 5453 N N . LYS A 1 685 ? 8.384 -10.164 -23.364 1.00 88.81 685 LYS A N 1
ATOM 5454 C CA . LYS A 1 685 ? 7.912 -8.980 -24.099 1.00 88.81 685 LYS A CA 1
ATOM 5455 C C . LYS A 1 685 ? 6.989 -8.091 -23.254 1.00 88.81 685 LYS A C 1
ATOM 5457 O O . LYS A 1 685 ? 6.513 -8.540 -22.215 1.00 88.81 685 LYS A O 1
ATOM 5462 N N . PRO A 1 686 ? 6.718 -6.845 -23.703 1.00 90.00 686 PRO A N 1
ATOM 5463 C CA . PRO A 1 686 ? 5.875 -5.898 -22.977 1.00 90.00 686 PRO A CA 1
ATOM 5464 C C . PRO A 1 686 ? 4.485 -6.440 -22.622 1.00 90.00 686 PRO A C 1
ATOM 5466 O O . PRO A 1 686 ? 3.856 -7.135 -23.427 1.00 90.00 686 PRO A O 1
ATOM 5469 N N . ILE A 1 687 ? 3.977 -6.032 -21.456 1.00 92.19 687 ILE A N 1
ATOM 5470 C CA . ILE A 1 687 ? 2.612 -6.313 -21.000 1.00 92.19 687 ILE A CA 1
ATOM 5471 C C . ILE A 1 687 ? 1.832 -4.994 -20.960 1.00 92.19 687 ILE A C 1
ATOM 5473 O O . ILE A 1 687 ? 2.142 -4.102 -20.172 1.00 92.19 687 ILE A O 1
ATOM 5477 N N . PHE A 1 688 ? 0.810 -4.883 -21.810 1.00 86.88 688 PHE A N 1
ATOM 5478 C CA . PHE A 1 688 ? -0.123 -3.746 -21.826 1.00 86.88 688 PHE A CA 1
ATOM 5479 C C . PHE A 1 688 ? -1.457 -4.075 -21.150 1.00 86.88 688 PHE A C 1
ATOM 5481 O O . PHE A 1 688 ? -2.135 -3.184 -20.644 1.00 86.88 688 PHE A O 1
ATOM 5488 N N . SER A 1 689 ? -1.847 -5.352 -21.148 1.00 86.88 689 SER A N 1
ATOM 5489 C CA . SER A 1 689 ? -3.108 -5.789 -20.558 1.00 86.88 689 SER A CA 1
ATOM 5490 C C . SER A 1 689 ? -3.097 -5.573 -19.047 1.00 86.88 689 SER A C 1
ATOM 5492 O O . SER A 1 689 ? -2.098 -5.882 -18.395 1.00 86.88 689 SER A O 1
ATOM 5494 N N . SER A 1 690 ? -4.226 -5.148 -18.479 1.00 89.38 690 SER A N 1
ATOM 5495 C CA . SER A 1 690 ? -4.394 -5.187 -17.022 1.00 89.38 690 SER A CA 1
ATOM 5496 C C . SER A 1 690 ? -4.398 -6.631 -16.522 1.00 89.38 690 SER A C 1
ATOM 5498 O O . SER A 1 690 ? -4.917 -7.516 -17.199 1.00 89.38 690 SER A O 1
ATOM 5500 N N . ILE A 1 691 ? -3.833 -6.877 -15.341 1.00 92.19 691 ILE A N 1
ATOM 5501 C CA . ILE A 1 691 ? -3.806 -8.218 -14.745 1.00 92.19 691 ILE A CA 1
ATOM 5502 C C . ILE A 1 691 ? -5.198 -8.563 -14.191 1.00 92.19 691 ILE A C 1
ATOM 5504 O O . ILE A 1 691 ? -5.795 -7.788 -13.445 1.00 92.19 691 ILE A O 1
ATOM 5508 N N . LEU A 1 692 ? -5.702 -9.749 -14.520 1.00 90.81 692 LEU A N 1
ATOM 5509 C CA . LEU A 1 692 ? -6.864 -10.359 -13.883 1.00 90.81 692 LEU A CA 1
ATOM 5510 C C . LEU A 1 692 ? -6.405 -11.148 -12.654 1.00 90.81 692 LEU A C 1
ATOM 5512 O O . LEU A 1 692 ? -5.645 -12.107 -12.779 1.00 90.81 692 LEU A O 1
ATOM 5516 N N . VAL A 1 693 ? -6.892 -10.759 -11.477 1.00 86.00 693 VAL A N 1
ATOM 5517 C CA . VAL A 1 693 ? -6.713 -11.516 -10.231 1.00 86.00 693 VAL A CA 1
ATOM 5518 C C . VAL A 1 693 ? -7.914 -12.440 -10.062 1.00 86.00 693 VAL A C 1
ATOM 5520 O O . VAL A 1 693 ? -9.051 -11.973 -9.985 1.00 86.00 693 VAL A O 1
ATOM 5523 N N . TRP A 1 694 ? -7.687 -13.751 -10.032 1.00 78.50 694 TRP A N 1
ATOM 5524 C CA . TRP A 1 694 ? -8.760 -14.730 -9.881 1.00 78.50 694 TRP A CA 1
ATOM 5525 C C . TRP A 1 694 ? -8.275 -15.993 -9.173 1.00 78.50 694 TRP A C 1
ATOM 5527 O O . TRP A 1 694 ? -7.385 -16.675 -9.665 1.00 78.50 694 TRP A O 1
ATOM 5537 N N . ASN A 1 695 ? -8.903 -16.335 -8.045 1.00 72.88 695 ASN A N 1
ATOM 5538 C CA . ASN A 1 695 ? -8.704 -17.603 -7.333 1.00 72.88 695 ASN A CA 1
ATOM 5539 C C . ASN A 1 695 ? -7.223 -17.981 -7.100 1.00 72.88 695 ASN A C 1
ATOM 5541 O O . ASN A 1 695 ? -6.782 -19.062 -7.486 1.00 72.88 695 ASN A O 1
ATOM 5545 N N . GLU A 1 696 ? -6.444 -17.079 -6.493 1.00 81.44 696 GLU A N 1
ATOM 5546 C CA . GLU A 1 696 ? -4.996 -17.242 -6.266 1.00 81.44 696 GLU A CA 1
ATOM 5547 C C . GLU A 1 696 ? -4.129 -17.292 -7.541 1.00 81.44 696 GLU A C 1
ATOM 5549 O O . GLU A 1 696 ? -2.960 -17.703 -7.500 1.00 81.44 696 GLU A O 1
ATOM 5554 N N . LEU A 1 697 ? -4.678 -16.861 -8.679 1.00 85.88 697 LEU A N 1
ATOM 5555 C CA . LEU A 1 697 ? -3.999 -16.774 -9.967 1.00 85.88 697 LEU A CA 1
ATOM 5556 C C . LEU A 1 697 ? -3.983 -15.334 -10.484 1.00 85.88 697 LEU A C 1
ATOM 5558 O O . LEU A 1 697 ? -4.936 -14.575 -10.315 1.00 85.88 697 LEU A O 1
ATOM 5562 N N . LEU A 1 698 ? -2.900 -14.993 -11.177 1.00 92.69 698 LEU A N 1
ATOM 5563 C CA . LEU A 1 698 ? -2.740 -13.742 -11.911 1.00 92.69 698 LEU A CA 1
ATOM 5564 C C . LEU A 1 698 ? -2.668 -14.053 -13.396 1.00 92.69 698 LEU A C 1
ATOM 5566 O O . LEU A 1 698 ? -1.788 -14.805 -13.814 1.00 92.69 698 LEU A O 1
ATOM 5570 N N . ILE A 1 699 ? -3.583 -13.494 -14.180 1.00 93.06 699 ILE A N 1
ATOM 5571 C CA . ILE A 1 699 ? -3.751 -13.825 -15.596 1.00 93.06 699 ILE A CA 1
ATOM 5572 C C . ILE A 1 699 ? -3.651 -12.555 -16.433 1.00 93.06 699 ILE A C 1
ATOM 5574 O O . ILE A 1 699 ? -4.319 -11.567 -16.142 1.00 93.06 699 ILE A O 1
ATOM 5578 N N . PHE A 1 700 ? -2.813 -12.561 -17.466 1.00 95.00 700 PHE A N 1
ATOM 5579 C CA . PHE A 1 700 ? -2.569 -11.384 -18.304 1.00 95.00 700 PHE A CA 1
ATOM 5580 C C . PHE A 1 700 ? -2.113 -11.775 -19.712 1.00 95.00 700 PHE A C 1
ATOM 5582 O O . PHE A 1 700 ? -1.536 -12.842 -19.924 1.00 95.00 700 PHE A O 1
ATOM 5589 N N . GLY A 1 701 ? -2.385 -10.900 -20.677 1.00 94.12 701 GLY A N 1
ATOM 5590 C CA . GLY A 1 701 ? -1.963 -11.036 -22.066 1.00 94.12 701 GLY A CA 1
ATOM 5591 C C . GLY A 1 701 ? -0.635 -10.333 -22.335 1.00 94.12 701 GLY A C 1
ATOM 5592 O O . GLY A 1 701 ? -0.347 -9.271 -21.785 1.00 94.12 701 GLY A O 1
ATOM 5593 N N . CYS A 1 702 ? 0.184 -10.920 -23.201 1.00 93.44 702 CYS A N 1
ATOM 5594 C CA . CYS A 1 702 ? 1.482 -10.377 -23.573 1.00 93.44 702 CYS A CA 1
ATOM 5595 C C . CYS A 1 702 ? 1.579 -10.135 -25.085 1.00 93.44 702 CYS A C 1
ATOM 5597 O O . CYS A 1 702 ? 0.962 -10.814 -25.914 1.00 93.44 702 CYS A O 1
ATOM 5599 N N . VAL A 1 703 ? 2.427 -9.180 -25.467 1.00 92.75 703 VAL A N 1
ATOM 5600 C CA . VAL A 1 703 ? 2.731 -8.877 -26.875 1.00 92.75 703 VAL A CA 1
ATOM 5601 C C . VAL A 1 703 ? 3.522 -10.008 -27.551 1.00 92.75 703 VAL A C 1
ATOM 5603 O O . VAL A 1 703 ? 3.600 -10.067 -28.778 1.00 92.75 703 VAL A O 1
ATOM 5606 N N . ASP A 1 704 ? 4.082 -10.951 -26.787 1.00 90.88 704 ASP A N 1
ATOM 5607 C CA . ASP A 1 704 ? 4.698 -12.172 -27.332 1.00 90.88 704 ASP A CA 1
ATOM 5608 C C . ASP A 1 704 ? 3.705 -13.214 -27.852 1.00 90.88 704 ASP A C 1
ATOM 5610 O O . ASP A 1 704 ? 4.151 -14.258 -28.328 1.00 90.88 704 ASP A O 1
ATOM 5614 N N . GLN A 1 705 ? 2.410 -12.881 -27.876 1.00 93.94 705 GLN A N 1
ATOM 5615 C CA . GLN A 1 705 ? 1.319 -13.723 -28.366 1.00 93.94 705 GLN A CA 1
ATOM 5616 C C . GLN A 1 705 ? 0.894 -14.811 -27.373 1.00 93.94 705 GLN A C 1
ATOM 5618 O O . GLN A 1 705 ? 0.210 -15.755 -27.753 1.00 93.94 705 GLN A O 1
ATOM 5623 N N . ASN A 1 706 ? 1.265 -14.692 -26.096 1.00 95.50 706 ASN A N 1
ATOM 5624 C CA . ASN A 1 706 ? 0.840 -15.628 -25.061 1.00 95.50 706 ASN A CA 1
ATOM 5625 C C . ASN A 1 706 ? -0.065 -14.961 -24.022 1.00 95.50 706 ASN A C 1
ATOM 5627 O O . ASN A 1 706 ? 0.123 -13.799 -23.653 1.00 95.50 706 ASN A O 1
ATOM 5631 N N . ILE A 1 707 ? -1.018 -15.737 -23.504 1.00 95.44 707 ILE A N 1
ATOM 5632 C CA . ILE A 1 707 ? -1.688 -15.452 -22.234 1.00 95.44 707 ILE A CA 1
ATOM 5633 C C . ILE A 1 707 ? -0.992 -16.248 -21.131 1.00 95.44 707 ILE A C 1
ATOM 5635 O O . ILE A 1 707 ? -0.797 -17.459 -21.250 1.00 95.44 707 ILE A O 1
ATOM 5639 N N . TYR A 1 708 ? -0.587 -15.560 -20.071 1.00 95.56 708 TYR A N 1
ATOM 5640 C CA . TYR A 1 708 ? 0.168 -16.130 -18.961 1.00 95.56 708 TYR A CA 1
ATOM 5641 C C . TYR A 1 708 ? -0.705 -16.282 -17.727 1.00 95.56 708 TYR A C 1
ATOM 5643 O O . TYR A 1 708 ? -1.624 -15.495 -17.500 1.00 95.56 708 TYR A O 1
ATOM 5651 N N . CYS A 1 709 ? -0.361 -17.265 -16.899 1.00 95.00 709 CYS A N 1
ATOM 5652 C CA . CYS A 1 709 ? -0.910 -17.432 -15.568 1.00 95.00 709 CYS A CA 1
ATOM 5653 C C . CYS A 1 709 ? 0.207 -17.652 -14.552 1.00 95.00 709 CYS A C 1
ATOM 5655 O O . CYS A 1 709 ? 0.985 -18.606 -14.657 1.00 95.00 709 CYS A O 1
ATOM 5657 N N . LEU A 1 710 ? 0.260 -16.782 -13.549 1.00 95.25 710 LEU A N 1
ATOM 5658 C CA . LEU A 1 710 ? 1.177 -16.880 -12.420 1.00 95.25 710 LEU A CA 1
ATOM 5659 C C . LEU A 1 710 ? 0.410 -17.232 -11.147 1.00 95.25 710 LEU A C 1
ATOM 5661 O O . LEU A 1 710 ? -0.770 -16.915 -11.002 1.00 95.25 710 LEU A O 1
ATOM 5665 N N . ASN A 1 711 ? 1.093 -17.854 -10.193 1.00 93.44 711 ASN A N 1
ATOM 5666 C CA . ASN A 1 711 ? 0.586 -17.972 -8.835 1.00 93.44 711 ASN A CA 1
ATOM 5667 C C . ASN A 1 711 ? 0.632 -16.613 -8.124 1.00 93.44 711 ASN A C 1
ATOM 5669 O O . ASN A 1 711 ? 1.680 -15.974 -8.081 1.00 93.44 711 ASN A O 1
ATOM 5673 N N . GLU A 1 712 ? -0.473 -16.215 -7.500 1.00 90.00 712 GLU A N 1
ATOM 5674 C CA . GLU A 1 712 ? -0.598 -14.925 -6.814 1.00 90.00 712 GLU A CA 1
ATOM 5675 C C . GLU A 1 712 ? 0.408 -14.746 -5.659 1.00 90.00 712 GLU A C 1
ATOM 5677 O O . GLU A 1 712 ? 0.914 -13.645 -5.430 1.00 90.00 712 GLU A O 1
ATOM 5682 N N . LYS A 1 713 ? 0.729 -15.826 -4.934 1.00 90.25 713 LYS A N 1
ATOM 5683 C CA . LYS A 1 713 ? 1.582 -15.780 -3.734 1.00 90.25 713 LYS A CA 1
ATOM 5684 C C . LYS A 1 713 ? 3.070 -15.877 -4.049 1.00 90.25 713 LYS A C 1
ATOM 5686 O O . LYS A 1 713 ? 3.858 -15.248 -3.349 1.00 90.25 713 LYS A O 1
ATOM 5691 N N . THR A 1 714 ? 3.456 -16.670 -5.049 1.00 92.94 714 THR A N 1
ATOM 5692 C CA . THR A 1 714 ? 4.874 -16.944 -5.355 1.00 92.94 714 THR A CA 1
ATOM 5693 C C . THR A 1 714 ? 5.394 -16.228 -6.599 1.00 92.94 714 THR A C 1
ATOM 5695 O O . THR A 1 714 ? 6.605 -16.100 -6.749 1.00 92.94 714 THR A O 1
ATOM 5698 N N . GLY A 1 715 ? 4.517 -15.782 -7.505 1.00 93.94 715 GLY A N 1
ATOM 5699 C CA . GLY A 1 715 ? 4.909 -15.232 -8.807 1.00 93.94 715 GLY A CA 1
ATOM 5700 C C . GLY A 1 715 ? 5.385 -16.281 -9.818 1.00 93.94 715 GLY A C 1
ATOM 5701 O O . GLY A 1 715 ? 5.765 -15.934 -10.938 1.00 93.94 715 GLY A O 1
ATOM 5702 N N . GLU A 1 716 ? 5.358 -17.565 -9.448 1.00 95.00 716 GLU A N 1
ATOM 5703 C CA . GLU A 1 716 ? 5.764 -18.663 -10.322 1.00 95.00 716 GLU A CA 1
ATOM 5704 C C . GLU A 1 716 ? 4.746 -18.880 -11.441 1.00 95.00 716 GLU A C 1
ATOM 5706 O O . GLU A 1 716 ? 3.534 -18.914 -11.208 1.00 95.00 716 GLU A O 1
ATOM 5711 N N . GLN A 1 717 ? 5.247 -19.091 -12.657 1.00 95.44 717 GLN A N 1
ATOM 5712 C CA . GLN A 1 717 ? 4.413 -19.409 -13.807 1.00 95.44 717 GLN A CA 1
ATOM 5713 C C . GLN A 1 717 ? 3.758 -20.783 -13.640 1.00 95.44 717 GLN A C 1
ATOM 5715 O O . GLN A 1 717 ? 4.439 -21.803 -13.551 1.00 95.44 717 GLN A O 1
ATOM 5720 N N . LYS A 1 718 ? 2.422 -20.809 -13.638 1.00 92.31 718 LYS A N 1
ATOM 5721 C CA . LYS A 1 718 ? 1.621 -22.040 -13.625 1.00 92.31 718 LYS A CA 1
ATOM 5722 C C . LYS A 1 718 ? 1.471 -22.611 -15.026 1.00 92.31 718 LYS A C 1
ATOM 5724 O O . LYS A 1 718 ? 1.632 -23.812 -15.217 1.00 92.31 718 LYS A O 1
ATOM 5729 N N . TRP A 1 719 ? 1.168 -21.748 -15.987 1.00 93.88 719 TRP A N 1
ATOM 5730 C CA . TRP A 1 719 ? 1.025 -22.098 -17.394 1.00 93.88 719 TRP A CA 1
ATOM 5731 C C . TRP A 1 719 ? 1.094 -20.841 -18.262 1.00 93.88 719 TRP A C 1
ATOM 5733 O O . TRP A 1 719 ? 0.977 -19.714 -17.777 1.00 93.88 719 TRP A O 1
ATOM 5743 N N . TYR A 1 720 ? 1.268 -21.055 -19.560 1.00 94.06 720 TYR A N 1
ATOM 5744 C CA . TYR A 1 720 ? 1.010 -20.068 -20.599 1.00 94.06 720 TYR A CA 1
ATOM 5745 C C . TYR A 1 720 ? 0.285 -20.767 -21.752 1.00 94.06 720 TYR A C 1
ATOM 5747 O O . TYR A 1 720 ? 0.389 -21.986 -21.903 1.00 94.06 720 TYR A O 1
ATOM 5755 N N . LEU A 1 721 ? -0.461 -20.008 -22.544 1.00 94.94 721 LEU A N 1
ATOM 5756 C CA . LEU A 1 721 ? -1.122 -20.492 -23.750 1.00 94.94 721 LEU A CA 1
ATOM 5757 C C . LEU A 1 721 ? -0.758 -19.569 -24.911 1.00 94.94 721 LEU A C 1
ATOM 5759 O O . LEU A 1 721 ? -1.014 -18.366 -24.850 1.00 94.94 721 LEU A O 1
ATOM 5763 N N . SER A 1 722 ? -0.163 -20.141 -25.956 1.00 94.38 722 SER A N 1
ATOM 5764 C CA . SER A 1 722 ? 0.180 -19.423 -27.183 1.00 94.38 722 SER A CA 1
ATOM 5765 C C . SER A 1 722 ? -1.041 -19.255 -28.077 1.00 94.38 722 SER A C 1
ATOM 5767 O O . SER A 1 722 ? -1.739 -20.219 -28.386 1.00 94.38 722 SER A O 1
ATOM 5769 N N . ILE A 1 723 ? -1.266 -18.019 -28.501 1.00 91.31 723 ILE A N 1
ATOM 5770 C CA . ILE A 1 723 ? -2.349 -17.579 -29.375 1.00 91.31 723 ILE A CA 1
ATOM 5771 C C . ILE A 1 723 ? -1.736 -17.039 -30.680 1.00 91.31 723 ILE A C 1
ATOM 5773 O O . ILE A 1 723 ? -0.537 -16.777 -30.758 1.00 91.31 723 ILE A O 1
ATOM 5777 N N . GLY A 1 724 ? -2.536 -16.902 -31.738 1.00 81.69 724 GLY A N 1
ATOM 5778 C CA . GLY A 1 724 ? -2.075 -16.528 -33.080 1.00 81.69 724 GLY A CA 1
ATOM 5779 C C . GLY A 1 724 ? -1.654 -15.064 -33.272 1.00 81.69 724 GLY A C 1
ATOM 5780 O O . GLY A 1 724 ? -1.349 -14.680 -34.401 1.00 81.69 724 GLY A O 1
ATOM 5781 N N . GLY A 1 725 ? -1.649 -14.231 -32.225 1.00 90.56 725 GLY A N 1
ATOM 5782 C CA . GLY A 1 725 ? -1.284 -12.820 -32.337 1.00 90.56 725 GLY A CA 1
ATOM 5783 C C . GLY A 1 725 ? -1.085 -12.103 -30.995 1.00 90.56 725 GLY A C 1
ATOM 5784 O O . GLY A 1 725 ? -1.423 -12.645 -29.942 1.00 90.56 725 GLY A O 1
ATOM 5785 N N . PRO A 1 726 ? -0.506 -10.883 -31.006 1.00 92.50 726 PRO A N 1
ATOM 5786 C CA . PRO A 1 726 ? -0.298 -10.087 -29.796 1.00 92.50 726 PRO A CA 1
ATOM 5787 C C . PRO A 1 726 ? -1.595 -9.818 -29.025 1.00 92.50 726 PRO A C 1
ATOM 5789 O O . PRO A 1 726 ? -2.641 -9.561 -29.630 1.00 92.50 726 PRO A O 1
ATOM 5792 N N . ILE A 1 727 ? -1.516 -9.822 -27.692 1.00 93.25 727 ILE A N 1
ATOM 5793 C CA . ILE A 1 727 ? -2.666 -9.581 -26.814 1.00 93.25 727 ILE A CA 1
ATOM 5794 C C . ILE A 1 727 ? -2.475 -8.246 -26.091 1.00 93.25 727 ILE A C 1
ATOM 5796 O O . ILE A 1 727 ? -1.569 -8.092 -25.273 1.00 93.25 727 ILE A O 1
ATOM 5800 N N . PHE A 1 728 ? -3.344 -7.283 -26.402 1.00 89.19 728 PHE A N 1
ATOM 5801 C CA . PHE A 1 728 ? -3.404 -5.976 -25.734 1.00 89.19 728 PHE A CA 1
ATOM 5802 C C . PHE A 1 728 ? -4.623 -5.844 -24.814 1.00 89.19 728 PHE A C 1
ATOM 5804 O O . PHE A 1 728 ? -4.597 -5.037 -23.888 1.00 89.19 728 PHE A O 1
ATOM 5811 N N . SER A 1 729 ? -5.681 -6.628 -25.056 1.00 88.94 729 SER A N 1
ATOM 5812 C CA . SER A 1 729 ? -6.899 -6.581 -24.248 1.00 88.94 729 SER A CA 1
ATOM 5813 C C . SER A 1 729 ? -6.631 -7.101 -22.838 1.00 88.94 729 SER A C 1
ATOM 5815 O O . SER A 1 729 ? -5.914 -8.084 -22.641 1.00 88.94 729 SER A O 1
ATOM 5817 N N . SER A 1 730 ? -7.268 -6.476 -21.849 1.00 91.00 730 SER A N 1
ATOM 5818 C CA . SER A 1 730 ? -7.310 -7.012 -20.490 1.00 91.00 730 SER A CA 1
ATOM 5819 C C . SER A 1 730 ? -8.212 -8.254 -20.463 1.00 91.00 730 SER A C 1
ATOM 5821 O O . SER A 1 730 ? -9.334 -8.178 -20.979 1.00 91.00 730 SER A O 1
ATOM 5823 N N . PRO A 1 731 ? -7.759 -9.390 -19.902 1.00 89.75 731 PRO A N 1
ATOM 5824 C CA . PRO A 1 731 ? -8.603 -10.562 -19.716 1.00 89.75 731 PRO A CA 1
ATOM 5825 C C . PRO A 1 731 ? -9.720 -10.290 -18.704 1.00 89.75 731 PRO A C 1
ATOM 5827 O O . PRO A 1 731 ? -9.534 -9.572 -17.723 1.00 89.75 731 PRO A O 1
ATOM 5830 N N . SER A 1 732 ? -10.878 -10.905 -18.933 1.00 85.88 732 SER A N 1
ATOM 5831 C CA . SER A 1 732 ? -12.054 -10.809 -18.066 1.00 85.88 732 SER A CA 1
ATOM 5832 C C . SER A 1 732 ? -12.543 -12.202 -17.680 1.00 85.88 732 SER A C 1
ATOM 5834 O O . SER A 1 732 ? -12.592 -13.088 -18.531 1.00 85.88 732 SER A O 1
ATOM 5836 N N . ALA A 1 733 ? -12.888 -12.405 -16.408 1.00 79.81 733 ALA A N 1
ATOM 5837 C CA . ALA A 1 733 ? -13.486 -13.648 -15.930 1.00 79.81 733 ALA A CA 1
ATOM 5838 C C . ALA A 1 733 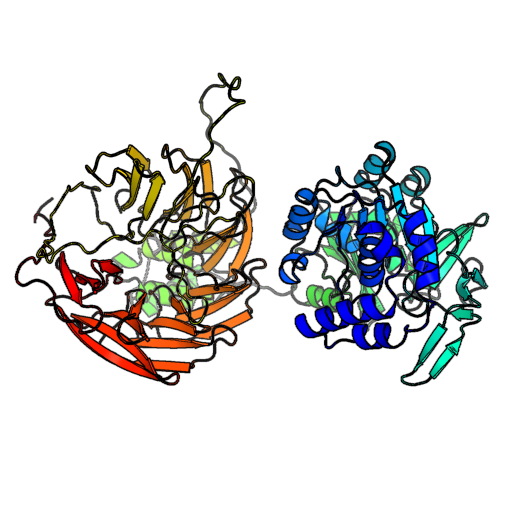? -15.014 -13.553 -15.993 1.00 79.81 733 ALA A C 1
ATOM 5840 O O . ALA A 1 733 ? -15.608 -12.669 -15.376 1.00 79.81 733 ALA A O 1
ATOM 5841 N N . VAL A 1 734 ? -15.648 -14.498 -16.682 1.00 69.38 734 VAL A N 1
ATOM 5842 C CA . VAL A 1 734 ? -17.105 -14.637 -16.745 1.00 69.38 734 VAL A CA 1
ATOM 5843 C C . VAL A 1 734 ? -17.493 -16.008 -16.201 1.00 69.38 734 VAL A C 1
ATOM 5845 O O . VAL A 1 734 ? -16.922 -17.024 -16.599 1.00 69.38 734 VAL A O 1
ATOM 5848 N N . TYR A 1 735 ? -18.429 -16.039 -15.252 1.00 65.38 735 TYR A N 1
ATOM 5849 C CA . TYR A 1 735 ? -18.907 -17.284 -14.657 1.00 65.38 735 TYR A CA 1
ATOM 5850 C C . TYR A 1 735 ? -20.112 -17.814 -15.434 1.00 65.38 735 TYR A C 1
ATOM 5852 O O . TYR A 1 735 ? -21.119 -17.137 -15.607 1.00 65.38 735 TYR A O 1
ATOM 5860 N N . ASP A 1 736 ? -19.981 -19.045 -15.894 1.00 58.28 736 ASP A N 1
ATOM 5861 C CA . ASP A 1 736 ? -20.998 -19.822 -16.572 1.00 58.28 736 ASP A CA 1
ATOM 5862 C C . ASP A 1 736 ? -21.771 -20.623 -15.520 1.00 58.28 736 ASP A C 1
ATOM 5864 O O . ASP A 1 736 ? -21.323 -21.681 -15.076 1.00 58.28 736 ASP A O 1
ATOM 5868 N N . ILE A 1 737 ? -22.938 -20.107 -15.124 1.00 54.62 737 ILE A N 1
ATOM 5869 C CA . ILE A 1 737 ? -23.816 -20.750 -14.131 1.00 54.62 737 ILE A CA 1
ATOM 5870 C C . ILE A 1 737 ? -24.343 -22.098 -14.647 1.00 54.62 737 ILE A C 1
ATOM 5872 O O . ILE A 1 737 ? -24.559 -23.022 -13.867 1.00 54.62 737 ILE A O 1
ATOM 5876 N N . THR A 1 738 ? -24.560 -22.226 -15.959 1.00 54.31 738 THR A N 1
ATOM 5877 C CA . THR A 1 738 ? -25.179 -23.425 -16.545 1.00 54.31 738 THR A CA 1
ATOM 5878 C C . THR A 1 738 ? -24.263 -24.641 -16.516 1.00 54.31 738 THR A C 1
ATOM 5880 O O . THR A 1 738 ? -24.736 -25.763 -16.346 1.00 54.31 738 THR A O 1
ATOM 5883 N N . LEU A 1 739 ? -22.959 -24.414 -16.666 1.00 59.19 739 LEU A N 1
ATOM 5884 C CA . LEU A 1 739 ? -21.930 -25.450 -16.688 1.00 59.19 739 LEU A CA 1
ATOM 5885 C C . LEU A 1 739 ? -21.020 -25.406 -15.454 1.00 59.19 739 LEU A C 1
ATOM 5887 O O . LEU A 1 739 ? -20.036 -26.141 -15.425 1.00 59.19 739 LEU A O 1
ATOM 5891 N N . ASP A 1 740 ? -21.341 -24.556 -14.472 1.00 62.72 740 ASP A N 1
ATOM 5892 C CA . ASP A 1 740 ? -20.579 -24.346 -13.236 1.00 62.72 740 ASP A CA 1
ATOM 5893 C C . ASP A 1 740 ? -19.068 -24.182 -13.498 1.00 62.72 740 ASP A C 1
ATOM 5895 O O . ASP A 1 740 ? -18.217 -24.910 -12.983 1.00 62.72 740 ASP A O 1
ATOM 5899 N N . ARG A 1 741 ? -18.717 -23.250 -14.394 1.00 67.06 741 ARG A N 1
ATOM 5900 C CA . ARG A 1 741 ? -17.322 -23.017 -14.811 1.00 67.06 741 ARG A CA 1
ATOM 5901 C C . ARG A 1 741 ? -17.006 -21.537 -14.975 1.00 67.06 741 ARG A C 1
ATOM 5903 O O . ARG A 1 741 ? -17.888 -20.724 -15.211 1.00 67.06 741 ARG A O 1
ATOM 5910 N N . VAL A 1 742 ? -15.725 -21.177 -14.915 1.00 74.19 742 VAL A N 1
ATOM 5911 C CA . VAL A 1 742 ? -15.252 -19.827 -15.265 1.00 74.19 742 VAL A CA 1
ATOM 5912 C C . VAL A 1 742 ? -14.584 -19.851 -16.633 1.00 74.19 742 VAL A C 1
ATOM 5914 O O . VAL A 1 742 ? -13.740 -20.707 -16.907 1.00 74.19 742 VAL A O 1
ATOM 5917 N N . LEU A 1 743 ? -14.959 -18.890 -17.473 1.00 82.88 743 LEU A N 1
ATOM 5918 C CA . LEU A 1 743 ? -14.337 -18.605 -18.757 1.00 82.88 743 LEU A CA 1
ATOM 5919 C C . LEU A 1 743 ? -13.556 -17.296 -18.668 1.00 82.88 743 LEU A C 1
ATOM 5921 O O . LEU A 1 743 ? -14.061 -16.286 -18.184 1.00 82.88 743 LEU A O 1
ATOM 5925 N N . ILE A 1 744 ? -12.321 -17.314 -19.152 1.00 89.06 744 ILE A N 1
ATOM 5926 C CA . ILE A 1 744 ? -11.466 -16.139 -19.276 1.00 89.06 744 ILE A CA 1
ATOM 5927 C C . ILE A 1 744 ? -11.542 -15.670 -20.718 1.00 89.06 744 ILE A C 1
ATOM 5929 O O . ILE A 1 744 ? -11.052 -16.350 -21.619 1.00 89.06 744 ILE A O 1
ATOM 5933 N N . THR A 1 745 ? -12.158 -14.515 -20.935 1.00 90.31 745 THR A N 1
ATOM 5934 C CA . THR A 1 745 ? -12.354 -13.940 -22.266 1.00 90.31 745 THR A CA 1
ATOM 5935 C C . THR A 1 745 ? -11.376 -12.806 -22.531 1.00 90.31 745 THR A C 1
ATOM 5937 O O . THR A 1 745 ? -11.176 -11.958 -21.658 1.00 90.31 745 THR A O 1
ATOM 5940 N N . PHE A 1 746 ? -10.801 -12.755 -23.731 1.00 93.25 746 PHE A N 1
ATOM 5941 C CA . PHE A 1 746 ? -9.903 -11.678 -24.165 1.00 93.25 746 PHE A CA 1
ATOM 5942 C C . PHE A 1 746 ? -9.907 -11.517 -25.693 1.00 93.25 746 PHE A C 1
ATOM 5944 O O . PHE A 1 746 ? -10.251 -12.439 -26.437 1.00 93.25 746 PHE A O 1
ATOM 5951 N N . GLY A 1 747 ? -9.547 -10.320 -26.152 1.00 94.00 747 GLY A N 1
ATOM 5952 C CA . GLY A 1 747 ? -9.418 -9.962 -27.561 1.00 94.00 747 GLY A CA 1
ATOM 5953 C C . GLY A 1 747 ? -7.971 -10.064 -28.030 1.00 94.00 747 GLY A C 1
ATOM 5954 O O . GLY A 1 747 ? -7.038 -9.836 -27.255 1.00 94.00 747 GLY A O 1
ATOM 5955 N N . CYS A 1 748 ? -7.777 -10.407 -29.300 1.00 93.25 748 CYS A N 1
ATOM 5956 C CA . CYS A 1 748 ? -6.458 -10.591 -29.881 1.00 93.25 748 CYS A CA 1
ATOM 5957 C C . CYS A 1 748 ? -6.296 -9.837 -31.210 1.00 93.25 748 CYS A C 1
ATOM 5959 O O . CYS A 1 748 ? -7.236 -9.572 -31.971 1.00 93.25 748 CYS A O 1
ATOM 5961 N N . HIS A 1 749 ? -5.045 -9.487 -31.505 1.00 92.81 749 HIS A N 1
ATOM 5962 C CA . HIS A 1 749 ? -4.664 -8.812 -32.738 1.00 92.81 749 HIS A CA 1
ATOM 5963 C C . HIS A 1 749 ? -4.737 -9.718 -33.981 1.00 92.81 749 HIS A C 1
ATOM 5965 O O . HIS A 1 749 ? -4.647 -9.235 -35.106 1.00 92.81 749 HIS A O 1
ATOM 5971 N N . ASP A 1 750 ? -4.950 -11.020 -33.804 1.00 93.44 750 ASP A N 1
ATOM 5972 C CA . ASP A 1 750 ? -5.215 -11.978 -34.885 1.00 93.44 750 ASP A CA 1
ATOM 5973 C C . ASP A 1 750 ? -6.657 -11.918 -35.428 1.00 93.44 750 ASP A C 1
ATOM 5975 O O . ASP A 1 750 ? -7.056 -12.770 -36.221 1.00 93.44 750 ASP A O 1
ATOM 5979 N N . LYS A 1 751 ? -7.415 -10.883 -35.032 1.00 94.12 751 LYS A N 1
ATOM 5980 C CA . LYS A 1 751 ? -8.824 -10.655 -35.385 1.00 94.12 751 LYS A CA 1
ATOM 5981 C C . LYS A 1 751 ? -9.788 -11.639 -34.728 1.00 94.12 751 LYS A C 1
ATOM 5983 O O . LYS A 1 751 ? -10.904 -11.807 -35.211 1.00 94.12 751 LYS A O 1
ATOM 5988 N N . LYS A 1 752 ? -9.394 -12.280 -33.628 1.00 94.81 752 LYS A N 1
ATOM 5989 C CA . LYS A 1 752 ? -10.272 -13.169 -32.872 1.00 94.81 752 LYS A CA 1
ATOM 5990 C C . LYS A 1 752 ? -10.492 -12.699 -31.442 1.00 94.81 752 LYS A C 1
ATOM 5992 O O . LYS A 1 752 ? -9.707 -11.959 -30.847 1.00 94.81 752 LYS A O 1
ATOM 5997 N N . VAL A 1 753 ? -11.595 -13.181 -30.893 1.00 94.75 753 VAL A N 1
ATOM 5998 C CA . VAL A 1 753 ? -11.873 -13.237 -29.463 1.00 94.75 753 VAL A CA 1
ATOM 5999 C C . VAL A 1 753 ? -11.745 -14.682 -29.020 1.00 94.75 753 VAL A C 1
ATOM 6001 O O . VAL A 1 753 ? -12.211 -15.587 -29.713 1.00 94.75 753 VAL A O 1
ATOM 6004 N N . TYR A 1 754 ? -11.174 -14.882 -27.840 1.00 94.81 754 TYR A N 1
ATOM 6005 C CA . TYR A 1 754 ? -11.006 -16.193 -27.231 1.00 94.81 754 TYR A CA 1
ATOM 6006 C C . TYR A 1 754 ? -11.744 -16.274 -25.904 1.00 94.81 754 TYR A C 1
ATOM 6008 O O . TYR A 1 754 ? -11.764 -15.302 -25.146 1.00 94.81 754 TYR A O 1
ATOM 6016 N N . ALA A 1 755 ? -12.273 -17.457 -25.597 1.00 92.38 755 ALA A N 1
ATOM 6017 C CA . ALA A 1 755 ? -12.622 -17.857 -24.242 1.00 92.38 755 ALA A CA 1
ATOM 6018 C C . ALA A 1 755 ? -11.801 -19.074 -23.832 1.00 92.38 755 ALA A C 1
ATOM 6020 O O . ALA A 1 755 ? -11.803 -20.104 -24.507 1.00 92.38 755 ALA A O 1
ATOM 6021 N N . VAL A 1 756 ? -11.119 -18.961 -22.698 1.00 91.31 756 VAL A N 1
ATOM 6022 C CA . VAL A 1 756 ? -10.272 -20.009 -22.134 1.00 91.31 756 VAL A CA 1
ATOM 6023 C C . VAL A 1 756 ? -10.887 -20.507 -20.836 1.00 91.31 756 VAL A C 1
ATOM 6025 O O . VAL A 1 756 ? -11.181 -19.730 -19.933 1.00 91.31 756 VAL A O 1
ATOM 6028 N N . GLN A 1 757 ? -11.062 -21.816 -20.728 1.00 86.75 757 GLN A N 1
ATOM 6029 C CA . GLN A 1 757 ? -11.439 -22.487 -19.495 1.00 86.75 757 GLN A CA 1
ATOM 6030 C C . GLN A 1 757 ? -10.184 -23.015 -18.796 1.00 86.75 757 GLN A C 1
ATOM 6032 O O . GLN A 1 757 ? -9.281 -23.540 -19.446 1.00 86.75 757 GLN A O 1
ATOM 6037 N N . ILE A 1 758 ? -10.143 -22.927 -17.467 1.00 81.38 758 ILE A N 1
ATOM 6038 C CA . ILE A 1 758 ? -9.101 -23.579 -16.668 1.00 81.38 758 ILE A CA 1
ATOM 6039 C C . ILE A 1 758 ? -9.642 -24.917 -16.167 1.00 81.38 758 ILE A C 1
ATOM 6041 O O . ILE A 1 758 ? -10.605 -24.957 -15.405 1.00 81.38 758 ILE A O 1
ATOM 6045 N N . ILE A 1 759 ? -9.009 -26.014 -16.577 1.00 78.38 759 ILE A N 1
ATOM 6046 C CA . ILE A 1 759 ? -9.347 -27.374 -16.143 1.00 78.38 759 ILE A CA 1
ATOM 6047 C C . ILE A 1 759 ? -8.090 -27.984 -15.522 1.00 78.38 759 ILE A C 1
ATOM 6049 O O . ILE A 1 759 ? -7.057 -28.058 -16.177 1.00 78.38 759 ILE A O 1
ATOM 6053 N N . HIS A 1 760 ? -8.147 -28.400 -14.252 1.00 77.00 760 HIS A N 1
ATOM 6054 C CA . HIS A 1 760 ? -6.994 -28.957 -13.518 1.00 77.00 760 HIS A CA 1
ATOM 6055 C C . HIS A 1 760 ? -5.715 -28.088 -13.597 1.00 77.00 760 HIS A C 1
ATOM 6057 O O . HIS A 1 760 ? -4.618 -28.607 -13.798 1.00 77.00 760 HIS A O 1
ATOM 6063 N N . ASN A 1 761 ? -5.841 -26.761 -13.450 1.00 73.06 761 ASN A N 1
ATOM 6064 C CA . ASN A 1 761 ? -4.742 -25.793 -13.624 1.00 73.06 761 ASN A CA 1
ATOM 6065 C C . ASN A 1 761 ? -4.076 -25.817 -15.013 1.00 73.06 761 ASN A C 1
ATOM 6067 O O . ASN A 1 761 ? -2.914 -25.436 -15.134 1.00 73.06 761 ASN A O 1
ATOM 6071 N N . GLN A 1 762 ? -4.787 -26.246 -16.055 1.00 80.69 762 GLN A N 1
ATOM 6072 C CA . GLN A 1 762 ? -4.341 -26.151 -17.443 1.00 80.69 762 GLN A CA 1
ATOM 6073 C C . GLN A 1 762 ? -5.338 -25.323 -18.262 1.00 80.69 762 GLN A C 1
ATOM 6075 O O . GLN A 1 762 ? -6.551 -25.473 -18.074 1.00 80.69 762 GLN A O 1
ATOM 6080 N N . PRO A 1 763 ? -4.854 -24.441 -19.151 1.00 90.38 763 PRO A N 1
ATOM 6081 C CA . PRO A 1 763 ? -5.710 -23.631 -20.000 1.00 90.38 763 PRO A CA 1
ATOM 6082 C C . PRO A 1 763 ? -6.199 -24.454 -21.198 1.00 90.38 763 PRO A C 1
ATOM 6084 O O . PRO A 1 763 ? -5.415 -25.118 -21.874 1.00 90.38 763 PRO A O 1
ATOM 6087 N N . LEU A 1 764 ? -7.494 -24.377 -21.494 1.00 90.44 764 LEU A N 1
ATOM 6088 C CA . LEU A 1 764 ? -8.100 -24.950 -22.692 1.00 90.44 764 LEU A CA 1
ATOM 6089 C C . LEU A 1 764 ? -8.950 -23.889 -23.387 1.00 90.44 764 LEU A C 1
ATOM 6091 O O . LEU A 1 764 ? -9.789 -23.257 -22.749 1.00 90.44 764 LEU A O 1
ATOM 6095 N N . ILE A 1 765 ? -8.771 -23.712 -24.695 1.00 92.88 765 ILE A N 1
ATOM 6096 C CA . ILE A 1 765 ? -9.652 -22.845 -25.487 1.00 92.88 765 ILE A CA 1
ATOM 6097 C C . ILE A 1 765 ? -11.034 -23.503 -25.535 1.00 92.88 765 ILE A C 1
ATOM 6099 O O . ILE A 1 765 ? -11.194 -24.583 -26.100 1.00 92.88 765 ILE A O 1
ATOM 6103 N N . ALA A 1 766 ? -12.021 -22.860 -24.916 1.00 89.81 766 ALA A N 1
ATOM 6104 C CA . ALA A 1 766 ? -13.409 -23.301 -24.937 1.00 89.81 766 ALA A CA 1
ATOM 6105 C C . ALA A 1 766 ? -14.063 -22.968 -26.283 1.00 89.81 766 ALA A C 1
ATOM 6107 O O . ALA A 1 766 ? -14.776 -23.798 -26.844 1.00 89.81 766 ALA A O 1
ATOM 6108 N N . TRP A 1 767 ? -13.801 -21.766 -26.799 1.00 93.50 767 TRP A N 1
ATOM 6109 C CA . TRP A 1 767 ? -14.227 -21.320 -28.122 1.00 93.50 767 TRP A CA 1
ATOM 6110 C C . TRP A 1 767 ? -13.389 -20.125 -28.594 1.00 93.50 767 TRP A C 1
ATOM 6112 O O . TRP A 1 767 ? -12.739 -19.436 -27.802 1.00 93.50 767 TRP A O 1
ATOM 6122 N N . GLU A 1 768 ? -13.432 -19.879 -29.901 1.00 95.00 768 GLU A N 1
ATOM 6123 C CA . GLU A 1 768 ? -12.897 -18.688 -30.557 1.00 95.00 768 GLU A CA 1
ATOM 6124 C C . GLU A 1 768 ? -13.946 -18.112 -31.518 1.00 95.00 768 GLU A C 1
ATOM 6126 O O . GLU A 1 768 ? -14.732 -18.859 -32.103 1.00 95.00 768 GLU A O 1
ATOM 6131 N N . HIS A 1 769 ? -13.963 -16.790 -31.686 1.00 94.81 769 HIS A N 1
ATOM 6132 C CA . HIS A 1 769 ? -14.876 -16.094 -32.597 1.00 94.81 769 HIS A CA 1
ATOM 6133 C C . HIS A 1 769 ? -14.117 -15.061 -33.429 1.00 94.81 769 HIS A C 1
ATOM 6135 O O . HIS A 1 769 ? -13.295 -14.321 -32.892 1.00 94.81 769 HIS A O 1
ATOM 6141 N N . SER A 1 770 ? -14.368 -15.020 -34.740 1.00 94.44 770 SER A N 1
ATOM 6142 C CA . SER A 1 770 ? -13.591 -14.209 -35.692 1.00 94.44 770 SER A CA 1
ATOM 6143 C C . SER A 1 770 ? -14.291 -12.901 -36.068 1.00 94.44 770 SER A C 1
ATOM 6145 O O . SER A 1 770 ? -15.495 -12.878 -36.310 1.00 94.44 770 SER A O 1
ATOM 6147 N N . PHE A 1 771 ? -13.502 -11.836 -36.186 1.00 91.88 771 PHE A N 1
ATOM 6148 C CA . PHE A 1 771 ? -13.875 -10.504 -36.663 1.00 91.88 771 PHE A CA 1
ATOM 6149 C C . PHE A 1 771 ? -13.186 -10.192 -38.004 1.00 91.88 771 PHE A C 1
ATOM 6151 O O . PHE A 1 771 ? -12.193 -10.818 -38.380 1.00 91.88 771 PHE A O 1
ATOM 6158 N N . GLU A 1 772 ? -13.682 -9.187 -38.737 1.00 89.19 772 GLU A N 1
ATOM 6159 C CA . GLU A 1 772 ? -13.030 -8.699 -39.969 1.00 89.19 772 GLU A CA 1
ATOM 6160 C C . GLU A 1 772 ? -11.731 -7.923 -39.671 1.00 89.19 772 GLU A C 1
ATOM 6162 O O . GLU A 1 772 ? -10.768 -7.948 -40.455 1.00 89.19 772 GLU A O 1
ATOM 6167 N N . SER A 1 773 ? -11.693 -7.281 -38.501 1.00 89.38 773 SER A N 1
ATOM 6168 C CA . SER A 1 773 ? -10.620 -6.406 -38.028 1.00 89.38 773 SER A CA 1
ATOM 6169 C C . SER A 1 773 ? -10.101 -6.831 -36.654 1.00 89.38 773 SER A C 1
ATOM 6171 O O . SER A 1 773 ? -10.664 -7.692 -35.982 1.00 89.38 773 SER A O 1
ATOM 6173 N N . THR A 1 774 ? -8.976 -6.252 -36.242 1.00 91.75 774 THR A N 1
ATOM 6174 C CA . THR A 1 774 ? -8.282 -6.620 -35.002 1.00 91.75 774 THR A CA 1
ATOM 6175 C C . THR A 1 774 ? -9.072 -6.207 -33.760 1.00 91.75 774 THR A C 1
ATOM 6177 O O . THR A 1 774 ? -9.777 -5.195 -33.771 1.00 91.75 774 THR A O 1
ATOM 6180 N N . VAL A 1 775 ? -8.946 -6.976 -32.674 1.00 89.75 775 VAL A N 1
ATOM 6181 C CA . VAL A 1 775 ? -9.683 -6.742 -31.425 1.00 89.75 775 VAL A CA 1
ATOM 6182 C C . VAL A 1 775 ? -8.709 -6.278 -30.343 1.00 89.75 775 VAL A C 1
ATOM 6184 O O . VAL A 1 775 ? -7.975 -7.074 -29.764 1.00 89.75 775 VAL A O 1
ATOM 6187 N N . TYR A 1 776 ? -8.698 -4.970 -30.078 1.00 83.75 776 TYR A N 1
ATOM 6188 C CA . TYR A 1 776 ? -7.925 -4.374 -28.976 1.00 83.75 776 TYR A CA 1
ATOM 6189 C C . TYR A 1 776 ? -8.750 -4.219 -27.697 1.00 83.75 776 TYR A C 1
ATOM 6191 O O . TYR A 1 776 ? -8.191 -4.198 -26.602 1.00 83.75 776 TYR A O 1
ATOM 6199 N N . ALA A 1 777 ? -10.070 -4.077 -27.836 1.00 82.25 777 ALA A N 1
ATOM 6200 C CA . ALA A 1 777 ? -10.953 -3.777 -26.723 1.00 82.25 777 ALA A CA 1
ATOM 6201 C C . ALA A 1 777 ? -11.052 -4.962 -25.754 1.00 82.25 777 ALA A C 1
ATOM 6203 O O . ALA A 1 777 ? -11.220 -6.112 -26.164 1.00 82.25 777 ALA A O 1
ATOM 6204 N N . SER A 1 778 ? -10.985 -4.664 -24.458 1.00 87.00 778 SER A N 1
ATOM 6205 C CA . SER A 1 778 ? -11.311 -5.624 -23.403 1.00 87.00 778 SER A CA 1
ATOM 6206 C C . SER A 1 778 ? -12.795 -5.981 -23.468 1.00 87.00 778 SER A C 1
ATOM 6208 O O . SER A 1 778 ? -13.642 -5.110 -23.671 1.00 87.00 778 SER A O 1
ATOM 6210 N N . LEU A 1 779 ? -13.114 -7.261 -23.289 1.00 85.62 779 LEU A N 1
ATOM 6211 C CA . LEU A 1 779 ? -14.485 -7.750 -23.396 1.00 85.62 779 LEU A CA 1
ATOM 6212 C C . LEU A 1 779 ? -15.278 -7.520 -22.114 1.00 85.62 779 LEU A C 1
ATOM 6214 O O . LEU A 1 779 ? -14.737 -7.581 -21.008 1.00 85.62 779 LEU A O 1
ATOM 6218 N N . PHE A 1 780 ? -16.586 -7.315 -22.271 1.00 82.75 780 PHE A N 1
ATOM 6219 C CA . PHE A 1 780 ? -17.510 -7.111 -21.160 1.00 82.75 780 PHE A CA 1
ATOM 6220 C C . PHE A 1 780 ? -18.568 -8.215 -21.120 1.00 82.75 780 PHE A C 1
ATOM 6222 O O . PHE A 1 780 ? -19.351 -8.360 -22.059 1.00 82.75 780 PHE A O 1
ATOM 6229 N N . GLY A 1 781 ? -18.581 -8.993 -20.035 1.00 76.19 781 GLY A N 1
ATOM 6230 C CA . GLY A 1 781 ? -19.586 -10.023 -19.768 1.00 76.19 781 GLY A CA 1
ATOM 6231 C C . GLY A 1 781 ? -20.725 -9.495 -18.895 1.00 76.19 781 GLY A C 1
ATOM 6232 O O . GLY A 1 781 ? -20.475 -8.753 -17.946 1.00 76.19 781 GLY A O 1
ATOM 6233 N N . PHE A 1 782 ? -21.964 -9.879 -19.195 1.00 73.31 782 PHE A N 1
ATOM 6234 C CA . PHE A 1 782 ? -23.150 -9.517 -18.415 1.00 73.31 782 PHE A CA 1
ATOM 6235 C C . PHE A 1 782 ? -24.238 -10.588 -18.523 1.00 73.31 782 PHE A C 1
ATOM 6237 O O . PHE A 1 782 ? -24.286 -11.350 -19.486 1.00 73.31 782 PHE A O 1
ATOM 6244 N N . GLU A 1 783 ? -25.134 -10.623 -17.540 1.00 70.00 783 GLU A N 1
ATOM 6245 C CA . GLU A 1 783 ? -26.276 -11.535 -17.517 1.00 70.00 783 GLU A CA 1
ATOM 6246 C C . GLU A 1 783 ? -27.555 -10.819 -17.962 1.00 70.00 783 GLU A C 1
ATOM 6248 O O . GLU A 1 783 ? -27.835 -9.685 -17.560 1.00 70.00 783 GLU A O 1
ATOM 6253 N N . ARG A 1 784 ? -28.362 -11.487 -18.790 1.00 68.69 784 ARG A N 1
ATOM 6254 C CA . ARG A 1 784 ? -29.696 -11.020 -19.172 1.00 68.69 784 ARG A CA 1
ATOM 6255 C C . ARG A 1 784 ? -30.627 -12.204 -19.420 1.00 68.69 784 ARG A C 1
ATOM 6257 O O . ARG A 1 784 ? -30.349 -13.030 -20.275 1.00 68.69 784 ARG A O 1
ATOM 6264 N N . HIS A 1 785 ? -31.773 -12.238 -18.733 1.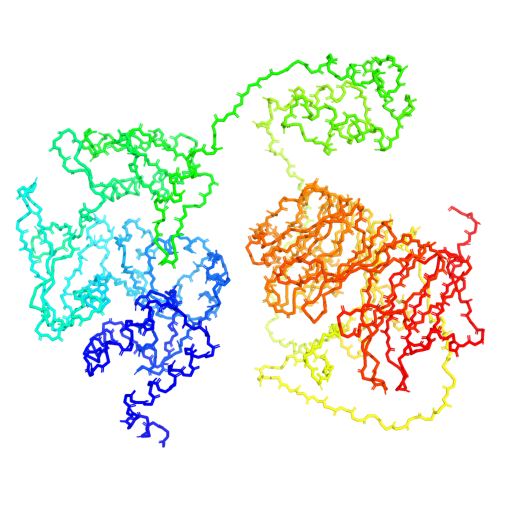00 70.12 785 HIS A N 1
ATOM 6265 C CA . HIS A 1 785 ? -32.784 -13.302 -18.873 1.00 70.12 785 HIS A CA 1
ATOM 6266 C C . HIS A 1 785 ? -32.203 -14.724 -18.726 1.00 70.12 785 HIS A C 1
ATOM 6268 O O . HIS A 1 785 ? -32.482 -15.586 -19.555 1.00 70.12 785 HIS A O 1
ATOM 6274 N N . ASP A 1 786 ? -31.388 -14.950 -17.690 1.00 66.94 786 ASP A N 1
ATOM 6275 C CA . ASP A 1 786 ? -30.700 -16.223 -17.414 1.00 66.94 786 ASP A CA 1
ATOM 6276 C C . ASP A 1 786 ? -29.716 -16.667 -18.525 1.00 66.94 786 ASP A C 1
ATOM 6278 O O . ASP A 1 786 ? -29.335 -17.836 -18.597 1.00 66.94 786 ASP A O 1
ATOM 6282 N N . GLN A 1 787 ? -29.299 -15.748 -19.406 1.00 70.06 787 GLN A N 1
ATOM 6283 C CA . GLN A 1 787 ? -28.254 -15.964 -20.409 1.00 70.06 787 GLN A CA 1
ATOM 6284 C C . GLN A 1 787 ? -27.053 -15.062 -20.128 1.00 70.06 787 GLN A C 1
ATOM 6286 O O . GLN A 1 787 ? -27.206 -13.854 -19.925 1.00 70.06 787 GLN A O 1
ATOM 6291 N N . TRP A 1 788 ? -25.856 -15.646 -20.161 1.00 76.31 788 TRP A N 1
ATOM 6292 C CA . TRP A 1 788 ? -24.604 -14.899 -20.095 1.00 76.31 788 TRP A CA 1
ATOM 6293 C C . TRP A 1 788 ? -24.172 -14.480 -21.497 1.00 76.31 788 TRP A C 1
ATOM 6295 O O . TRP A 1 788 ? -24.057 -15.301 -22.408 1.00 76.31 788 TRP A O 1
ATOM 6305 N N . LEU A 1 789 ? -23.957 -13.178 -21.661 1.00 81.19 789 LEU A N 1
ATOM 6306 C CA . LEU A 1 789 ? -23.598 -12.542 -22.919 1.00 81.19 789 LEU A CA 1
ATOM 6307 C C . LEU A 1 789 ? -22.265 -11.812 -22.772 1.00 81.19 789 LEU A C 1
ATOM 6309 O O . LEU A 1 789 ? -21.952 -11.246 -21.724 1.00 81.19 789 LEU A O 1
ATOM 6313 N N . THR A 1 790 ? -21.490 -11.773 -23.849 1.00 84.00 790 THR A N 1
ATOM 6314 C CA . THR A 1 790 ? -20.219 -11.056 -23.923 1.00 84.00 790 THR A CA 1
ATOM 6315 C C . THR A 1 790 ? -20.244 -10.073 -25.087 1.00 84.00 790 THR A C 1
ATOM 6317 O O . THR A 1 790 ? -20.521 -10.451 -26.222 1.00 84.00 790 THR A O 1
ATOM 6320 N N . ILE A 1 791 ? -19.937 -8.804 -24.816 1.00 86.31 791 ILE A N 1
ATOM 6321 C CA . ILE A 1 791 ? -19.749 -7.776 -25.845 1.00 86.31 791 ILE A CA 1
ATOM 6322 C C . ILE A 1 791 ? -18.273 -7.687 -26.220 1.00 86.31 791 ILE A C 1
ATOM 6324 O O . ILE A 1 791 ? -17.400 -7.616 -25.349 1.00 86.31 791 ILE A O 1
ATOM 6328 N N . ALA A 1 792 ? -18.020 -7.635 -27.525 1.00 87.81 792 ALA A N 1
ATOM 6329 C CA . ALA A 1 792 ? -16.708 -7.421 -28.116 1.00 87.81 792 ALA A CA 1
ATOM 6330 C C . ALA A 1 792 ? -16.769 -6.334 -29.195 1.00 87.81 792 ALA A C 1
ATOM 6332 O O . ALA A 1 792 ? -17.785 -6.187 -29.881 1.00 87.81 792 ALA A O 1
ATOM 6333 N N . ALA A 1 793 ? -15.673 -5.586 -29.341 1.00 87.88 793 ALA A N 1
ATOM 6334 C CA . ALA A 1 793 ? -15.545 -4.525 -30.332 1.00 87.88 793 ALA A CA 1
ATOM 6335 C C . ALA A 1 793 ? -14.198 -4.597 -31.070 1.00 87.88 793 ALA A C 1
ATOM 6337 O O . ALA A 1 793 ? -13.147 -4.730 -30.437 1.00 87.88 793 ALA A O 1
ATOM 6338 N N . SER A 1 794 ? -14.224 -4.480 -32.399 1.00 89.31 794 SER A N 1
ATOM 6339 C CA . SER A 1 794 ? -13.029 -4.436 -33.254 1.00 89.31 794 SER A CA 1
ATOM 6340 C C . SER A 1 794 ? -12.683 -3.016 -33.717 1.00 89.31 794 SER A C 1
ATOM 6342 O O . SER A 1 794 ? -13.458 -2.071 -33.572 1.00 89.31 794 SER A O 1
ATOM 6344 N N . THR A 1 795 ? -11.480 -2.847 -34.270 1.00 85.50 795 THR A N 1
ATOM 6345 C CA . THR A 1 795 ? -10.895 -1.543 -34.651 1.00 85.50 795 THR A CA 1
ATOM 6346 C C . THR A 1 795 ? -11.591 -0.809 -35.793 1.00 85.50 795 THR A C 1
ATOM 6348 O O . THR A 1 795 ? -11.428 0.400 -35.934 1.00 85.50 795 THR A O 1
ATOM 6351 N N . ASP A 1 796 ? -12.393 -1.504 -36.589 1.00 82.81 796 ASP A N 1
ATOM 6352 C CA . ASP A 1 796 ? -13.288 -0.921 -37.596 1.00 82.81 796 ASP A CA 1
ATOM 6353 C C . ASP A 1 796 ? -14.605 -0.387 -37.003 1.00 82.81 796 ASP A C 1
ATOM 6355 O O . ASP A 1 796 ? -15.468 0.103 -37.738 1.00 82.81 796 ASP A O 1
ATOM 6359 N N . GLY A 1 797 ? -14.754 -0.458 -35.677 1.00 77.31 797 GLY A N 1
ATOM 6360 C CA . GLY A 1 797 ? -15.927 0.003 -34.952 1.00 77.31 797 GLY A CA 1
ATOM 6361 C C . GLY A 1 797 ? -17.095 -0.976 -34.996 1.00 77.31 797 GLY A C 1
ATOM 6362 O O . GLY A 1 797 ? -18.206 -0.555 -34.690 1.00 77.31 797 GLY A O 1
ATOM 6363 N N . CYS A 1 798 ? -16.879 -2.234 -35.396 1.00 84.44 798 CYS A N 1
ATOM 6364 C CA . CYS A 1 798 ? -17.872 -3.302 -35.310 1.00 84.44 798 CYS A CA 1
ATOM 6365 C C . CYS A 1 798 ? -18.043 -3.759 -33.856 1.00 84.44 798 CYS A C 1
ATOM 6367 O O . CYS A 1 798 ? -17.065 -4.049 -33.168 1.00 84.44 798 CYS A O 1
ATOM 6369 N N . LEU A 1 799 ? -19.295 -3.816 -33.394 1.00 85.38 799 LEU A N 1
ATOM 6370 C CA . LEU A 1 799 ? -19.677 -4.303 -32.070 1.00 85.38 799 LEU A CA 1
ATOM 6371 C C . LEU A 1 799 ? -20.567 -5.538 -32.217 1.00 85.38 799 LEU A C 1
ATOM 6373 O O . LEU A 1 799 ? -21.557 -5.502 -32.948 1.00 85.38 799 LEU A O 1
ATOM 6377 N N . GLN A 1 800 ? -20.223 -6.617 -31.513 1.00 86.00 800 GLN A N 1
ATOM 6378 C CA . GLN A 1 800 ? -20.971 -7.876 -31.535 1.00 86.00 800 GLN A CA 1
ATOM 6379 C C . GLN A 1 800 ? -21.297 -8.350 -30.119 1.00 86.00 800 GLN A C 1
ATOM 6381 O O . GLN A 1 800 ? -20.502 -8.179 -29.193 1.00 86.00 800 GLN A O 1
ATOM 6386 N N . ILE A 1 801 ? -22.475 -8.965 -29.972 1.00 85.94 801 ILE A N 1
ATOM 6387 C CA . ILE A 1 801 ? -22.905 -9.645 -28.748 1.00 85.94 801 ILE A CA 1
ATOM 6388 C C . ILE A 1 801 ? -22.839 -11.146 -29.001 1.00 85.94 801 ILE A C 1
ATOM 6390 O O . ILE A 1 801 ? -23.517 -11.672 -29.891 1.00 85.94 801 ILE A O 1
ATOM 6394 N N . LEU A 1 802 ? -22.012 -11.812 -28.209 1.00 86.75 802 LEU A N 1
ATOM 6395 C CA . LEU A 1 802 ? -21.757 -13.239 -28.275 1.00 86.75 802 LEU A CA 1
ATOM 6396 C C . LEU A 1 802 ? -22.398 -13.921 -27.070 1.00 86.75 802 LEU A C 1
ATOM 6398 O O . LEU A 1 802 ? -22.386 -13.385 -25.963 1.00 86.75 802 LEU A O 1
ATOM 6402 N N . ASP A 1 803 ? -22.920 -15.118 -27.278 1.00 85.25 803 ASP A N 1
ATOM 6403 C CA . ASP A 1 803 ? -23.281 -16.025 -26.200 1.00 85.25 803 ASP A CA 1
ATOM 6404 C C . ASP A 1 803 ? -21.991 -16.452 -25.491 1.00 85.25 803 ASP A C 1
ATOM 6406 O O . ASP A 1 803 ? -21.082 -16.999 -26.120 1.00 85.25 803 ASP A O 1
ATOM 6410 N N . THR A 1 804 ? -21.880 -16.192 -24.187 1.00 82.56 804 THR A N 1
ATOM 6411 C CA . THR A 1 804 ? -20.643 -16.454 -23.437 1.00 82.56 804 THR A CA 1
ATOM 6412 C C . THR A 1 804 ? -20.278 -17.941 -23.433 1.00 82.56 804 THR A C 1
ATOM 6414 O O . THR A 1 804 ? -19.098 -18.288 -23.370 1.00 82.56 804 THR A O 1
ATOM 6417 N N . HIS A 1 805 ? -21.260 -18.839 -23.521 1.00 79.50 805 HIS A N 1
ATOM 6418 C CA . HIS A 1 805 ? -21.041 -20.283 -23.437 1.00 79.50 805 HIS A CA 1
ATOM 6419 C C . HIS A 1 805 ? -20.459 -20.866 -24.725 1.00 79.50 805 HIS A C 1
ATOM 6421 O O . HIS A 1 805 ? -19.603 -21.753 -24.676 1.00 79.50 805 HIS A O 1
ATOM 6427 N N . THR A 1 806 ? -20.947 -20.385 -25.867 1.00 84.69 806 THR A N 1
ATOM 6428 C CA . THR A 1 806 ? -20.685 -20.959 -27.192 1.00 84.69 806 THR A CA 1
ATOM 6429 C C . THR A 1 806 ? -19.821 -20.077 -28.085 1.00 84.69 806 THR A C 1
ATOM 6431 O O . THR A 1 806 ? -19.346 -20.558 -29.113 1.00 84.69 806 THR A O 1
ATOM 6434 N N . GLY A 1 807 ? -19.655 -18.797 -27.743 1.00 86.62 807 GLY A N 1
ATOM 6435 C CA . GLY A 1 807 ? -19.006 -17.796 -28.588 1.00 86.62 807 GLY A CA 1
ATOM 6436 C C . GLY A 1 807 ? -19.823 -17.409 -29.820 1.00 86.62 807 GLY A C 1
ATOM 6437 O O . GLY A 1 807 ? -19.357 -16.618 -30.633 1.00 86.62 807 GLY A O 1
ATOM 6438 N N . LYS A 1 808 ? -21.034 -17.957 -29.989 1.00 87.44 808 LYS A N 1
ATOM 6439 C CA . LYS A 1 808 ? -21.872 -17.683 -31.158 1.00 87.44 808 LYS A CA 1
ATOM 6440 C C . LYS A 1 808 ? -22.527 -16.321 -31.034 1.00 87.44 808 LYS A C 1
ATOM 6442 O O . LYS A 1 808 ? -23.017 -15.945 -29.974 1.00 87.44 808 LYS A O 1
ATOM 6447 N N . GLN A 1 809 ? -22.609 -15.615 -32.150 1.00 84.44 809 GLN A N 1
ATOM 6448 C CA . GLN A 1 809 ? -23.342 -14.363 -32.229 1.00 84.44 809 GLN A CA 1
ATOM 6449 C C . GLN A 1 809 ? -24.835 -14.600 -31.949 1.00 84.44 809 GLN A C 1
ATOM 6451 O O . GLN A 1 809 ? -25.478 -15.405 -32.621 1.00 84.44 809 GLN A O 1
ATOM 6456 N N . CYS A 1 810 ? -25.389 -13.898 -30.958 1.00 71.56 810 CYS A N 1
ATOM 6457 C CA . CYS A 1 810 ? -26.782 -14.090 -30.534 1.00 71.56 810 CYS A CA 1
ATOM 6458 C C . CYS A 1 810 ? -27.812 -13.457 -31.479 1.00 71.56 810 CYS A C 1
ATOM 6460 O O . CYS A 1 810 ? -28.987 -13.814 -31.421 1.00 71.56 810 CYS A O 1
ATOM 6462 N N . PHE A 1 811 ? -27.398 -12.506 -32.322 1.00 67.75 811 PHE A N 1
ATOM 6463 C CA . PHE A 1 811 ? -28.309 -11.695 -33.130 1.00 67.75 811 PHE A CA 1
ATOM 6464 C C . PHE A 1 811 ? -27.821 -11.616 -34.580 1.00 67.75 811 PHE A C 1
ATOM 6466 O O . PHE A 1 811 ? -26.775 -11.026 -34.863 1.00 67.75 811 PHE A O 1
ATOM 6473 N N . GLU A 1 812 ? -28.581 -12.212 -35.501 1.00 50.28 812 GLU A N 1
ATOM 6474 C CA . GLU A 1 812 ? -28.438 -11.983 -36.939 1.00 50.28 812 GLU A CA 1
ATOM 6475 C C . GLU A 1 812 ? -28.919 -10.552 -37.227 1.00 50.28 812 GLU A C 1
ATOM 6477 O O . GLU A 1 812 ? -30.090 -10.254 -37.038 1.00 50.28 812 GLU A O 1
ATOM 6482 N N . GLN A 1 813 ? -28.015 -9.672 -37.667 1.00 45.94 813 GLN A N 1
ATOM 6483 C CA . GLN A 1 813 ? -28.234 -8.236 -37.927 1.00 45.94 813 GLN A CA 1
ATOM 6484 C C . GLN A 1 813 ? -28.298 -7.324 -36.690 1.00 45.94 813 GLN A C 1
ATOM 6486 O O . GLN A 1 813 ? -29.371 -6.993 -36.206 1.00 45.94 813 GLN A O 1
ATOM 6491 N N . GLN A 1 814 ? -27.142 -6.811 -36.258 1.00 50.69 814 GLN A N 1
ATOM 6492 C CA . GLN A 1 814 ? -26.963 -5.406 -35.843 1.00 50.69 814 GLN A CA 1
ATOM 6493 C C . GLN A 1 814 ? -25.472 -5.162 -35.578 1.00 50.69 814 GLN A C 1
ATOM 6495 O O . GLN A 1 814 ? -25.027 -4.938 -34.457 1.00 50.69 814 GLN A O 1
ATOM 6500 N N . GLU A 1 815 ? -24.671 -5.233 -36.643 1.00 51.25 815 GLU A N 1
ATOM 6501 C CA . GLU A 1 815 ? -23.324 -4.674 -36.618 1.00 51.25 815 GLU A CA 1
ATOM 6502 C C . GLU A 1 815 ? -23.470 -3.149 -36.519 1.00 51.25 815 GLU A C 1
ATOM 6504 O O . GLU A 1 815 ? -23.697 -2.463 -37.518 1.00 51.25 815 GLU A O 1
ATOM 6509 N N . ILE A 1 816 ? -23.412 -2.593 -35.307 1.00 57.34 816 ILE A N 1
ATOM 6510 C CA . ILE A 1 816 ? -23.324 -1.140 -35.165 1.00 57.34 816 ILE A CA 1
ATOM 6511 C C . ILE A 1 816 ? -21.899 -0.769 -35.546 1.00 57.34 816 ILE A C 1
ATOM 6513 O O . ILE A 1 816 ? -21.007 -0.815 -34.710 1.00 57.34 816 ILE A O 1
ATOM 6517 N N . ARG A 1 817 ? -21.678 -0.414 -36.815 1.00 58.25 817 ARG A N 1
ATOM 6518 C CA . ARG A 1 817 ? -20.420 0.202 -37.243 1.00 58.25 817 ARG A CA 1
ATOM 6519 C C . ARG A 1 817 ? -20.398 1.646 -36.769 1.00 58.25 817 ARG A C 1
ATOM 6521 O O . ARG A 1 817 ? -20.997 2.524 -37.395 1.00 58.25 817 ARG A O 1
ATOM 6528 N N . LEU A 1 818 ? -19.677 1.902 -35.684 1.00 58.00 818 LEU A N 1
ATOM 6529 C CA . LEU A 1 818 ? -19.361 3.249 -35.210 1.00 58.00 818 LEU A CA 1
ATOM 6530 C C . LEU A 1 818 ? -18.328 3.896 -36.161 1.00 58.00 818 LEU A C 1
ATOM 6532 O O . LEU A 1 818 ? -17.173 4.099 -35.807 1.00 58.00 818 LEU A O 1
ATOM 6536 N N . ARG A 1 819 ? -18.696 4.162 -37.423 1.00 45.53 819 ARG A N 1
ATOM 6537 C CA . ARG A 1 819 ? -17.782 4.785 -38.398 1.00 45.53 819 ARG A CA 1
ATOM 6538 C C . ARG A 1 819 ? -17.482 6.239 -38.022 1.00 45.53 819 ARG A C 1
ATOM 6540 O O . ARG A 1 819 ? -18.397 7.013 -37.743 1.00 45.53 819 ARG A O 1
ATOM 6547 N N . ARG A 1 820 ? -16.206 6.635 -38.146 1.00 42.09 820 ARG A N 1
ATOM 6548 C CA . ARG A 1 820 ? -15.803 8.041 -38.331 1.00 42.09 820 ARG A CA 1
ATOM 6549 C C . ARG A 1 820 ? -16.540 8.622 -39.549 1.00 42.09 820 ARG A C 1
ATOM 6551 O O . ARG A 1 820 ? -16.558 7.962 -40.593 1.00 42.09 820 ARG A O 1
ATOM 6558 N N . PRO A 1 821 ? -17.055 9.861 -39.499 1.00 35.00 821 PRO A N 1
ATOM 6559 C CA . PRO A 1 821 ? -17.137 10.655 -40.714 1.00 35.00 821 PRO A CA 1
ATOM 6560 C C . PRO A 1 821 ? -15.703 10.815 -41.234 1.00 35.00 821 PRO A C 1
ATOM 6562 O O . PRO A 1 821 ? -14.817 11.263 -40.506 1.00 35.00 821 PRO A O 1
ATOM 6565 N N . TYR A 1 822 ? -15.444 10.395 -42.469 1.00 30.23 822 TYR A N 1
ATOM 6566 C CA . TYR A 1 822 ? -14.223 10.795 -43.158 1.00 30.23 822 TYR A CA 1
ATOM 6567 C C . TYR A 1 822 ? -14.244 12.323 -43.312 1.00 30.23 822 TYR A C 1
ATOM 6569 O O . TYR A 1 822 ? -15.132 12.849 -43.977 1.00 30.23 822 TYR A O 1
ATOM 6577 N N . GLY A 1 823 ? -13.260 13.001 -42.716 1.00 36.41 823 GLY A N 1
ATOM 6578 C CA . GLY A 1 823 ? -12.970 14.420 -42.936 1.00 36.41 823 GLY A CA 1
ATOM 6579 C C . GLY A 1 823 ? -13.506 15.374 -41.867 1.00 36.41 823 GLY A C 1
ATOM 6580 O O . GLY A 1 823 ? -14.600 15.898 -42.028 1.00 36.41 823 GLY A O 1
ATOM 6581 N N . THR A 1 824 ? -12.685 15.634 -40.845 1.00 28.59 824 THR A N 1
ATOM 6582 C CA . THR A 1 824 ? -12.420 16.950 -40.220 1.00 28.59 824 THR A CA 1
ATOM 6583 C C . THR A 1 824 ? -11.175 16.826 -39.364 1.00 28.59 824 THR A C 1
ATOM 6585 O O . THR A 1 824 ? -11.160 15.886 -38.533 1.00 28.59 824 THR A O 1
#

Secondary structure (DSSP, 8-state):
-HHHHHTT--HHHHHHHHHHHHHHTT--STHHHHHHHS-SS-HHHHHHHHHHHHT--TT-EEEE-S-TTSTHHHHHHHHHHHHT-EEE---HHHHT-HHHHHHHHHHTT--EEEE-HHHHHHHTTT---TT-SEEEEESSPPP-S-HHHHHHHHTT-EEEEEE--GGGSS--EEEE--HHHHHHT--B--EEPTT-EEEEEE-TT-TT-EEEEEE-SS-EEESSTT-EEE-S-EEEEEEEEEETTEEEEEEEGGGEEEETTEEEEHHHHHHHHHHTSSEEEEEEEE-TTS-EEEEEEESSTTHHHHHHHHHHHHS-GGGS-SEEEE-SSPPPB-TTSSB-HHHHHHHTTSS-------HHHHHHHHHHHHHSS---TT-BTTTTT--HHHHHHHHHHHHHH-TT--HHHHHHHHHHSBHHHHHHHHHHTTT-------PPP------------S--------------BTTB--------BTTB-------------PPP----------SS---SPPEEEEEETTEEEEEEE-TTSEEEEEETTT--EEEEEE-SS---SPPEE-TTSSEEEEE-TTSEEEEEETTT--EEEEEE-SS---SPPEE-SSSSEEEEE-TTSEEEEEE-SSTT-EEEEEEE-SS-B-SPPPBPTTSSEEEEEBTTSEEEEEETTT--EEEEEE-SS---SPPEEETTEEEEE-TTSEEEEEETTT--EEEEEE-SS---SPPEEEEETTTTEEEEEEE-TTSEEEEEEEETTEEEEEEEEE-SS---SPPEEEEETTEEEEEEE-TTS-EEEEETTT--BS-SS-----PPPS--

InterPro domains:
  IPR000873 AMP-dependent synthetase/ligase domain [PF00501] (50-201)
  IPR002372 Pyrrolo-quinoline quinone repeat domain [PF13570] (510-809)
  IPR011047 Quinoprotein alcohol dehydrogenase-like superfamily [SSF50998] (500-809)
  IPR015943 WD40/YVTN repeat-like-containing domain superfamily [G3DSA:2.130.10.10] (476-631)
  IPR015943 WD40/YVTN repeat-like-containing domain superfamily [G3DSA:2.130.10.10] (632-821)
  IPR018391 Pyrrolo-quinoline quinone beta-propeller repeat [SM00564] (521-554)
  IPR018391 Pyrrolo-quinoline quinone beta-propeller repeat [SM00564] (565-596)
  IPR018391 Pyrrolo-quinoline quinone beta-propeller repeat [SM00564] (607-640)
  IPR018391 Pyrrolo-quinoline quinone beta-propeller repeat [SM00564] (650-682)
  IPR018391 Pyrrolo-quinoline quinone beta-propeller repeat [SM00564] (690-722)
  IPR045851 AMP-binding enzyme domain superfamily [G3DSA:3.30.300.30] (258-372)
  IPR052091 Beta-alanine Activation and Resistance [PTHR44394] (487-808)

Foldseek 3Di:
DVVVVVVPDDPVNVVVVVVVVCVVVVDDDPLVVLVVVVPDPQLVQLLVQVLVVQVDALAAEEEQLWDSNDQCSVNSVVSCVVRVHHYQDDDPLLSVQLQSSQVSQQPVLHAEYEAEPLSCLSNVVRHDCVSHQEYEYEDAQDDALDVSVLVCVVVVHWYKYFYDDVQFRRTFAMDTDDNVCRHVVFDFNHDTRPQKDWDWADDPQDPFKTWIKIAGQRTWGDPDDPDIDRGRIDGPQWIWGDDPNTTTTDGHPVQWDDFPSHTAHQSNLQVQLVVVVQFSHKDWDADPVRQIEIETAGPDPCSQVVSQVSCVVVDDPRRRGPYYYYDPDRFDADSRSHGDVVVVVVSVPPPDDDDDDDQLVQLQVLLCVLLVDGFDQQDAQVVSPDDLVSLLVSLVSVCVRPVLDQSVVLSVCNHPHTNNVSVVVVVCSVPDDDDDDDDDDDDDDDDDPDDDDDDDQFQFAFDFDFDDDPPDGDTDGDGDDPPDDDDDDDDDDDDDDDDDDDDDQDDDDPPADFLEDWGWTDRDPQFIWIWGFFQQQKTWIAGPRRRHTQDIDGHPGGFNYYWDAALVNQWIWGFAQQQKIFTAGPRRRHTQAIDHDPGGFNAHWDYQNPFQWIWTFGQSQKIFIWRPPHRHIDTPDIDGHPGGFQAHWDAEPVNQWIWTFHQQQKIWIAGNNRRHTQDMDGDRGGFNAHWDHHDQWTWGFGQVQKIWIAGNRYRHTLDIDHHPGGFNAHWDWDADPPVRFIWIWGFGQVQKIWTWTQDPSDTDTQDMDGHPAGFNYHKDWDDDSNFIWIWTAGPQGFIFIAGNRYRHTPDDDDRPRPDDDPDD

Organism: NCBI:txid1234261

pLDDT: mean 75.21, std 21.16, range [21.73, 97.44]

Radius of gyration: 32.62 Å; chains: 1; bounding box: 82×64×91 Å